Protein AF-A0A9X2M3Z5-F1 (afdb_monomer_lite)

Sequence (1109 aa):
MAGETKRRQTGNIPDEWTTFIGRRRESAEVLQLLSCSRLVTLTGPPGVGKTRLALHVAERLSSAYADGAWLVELAELTDPDLLVLTIIHAAGLHNPAVGTMEELTDYLRDRQMLLVLDNCEHLISPCATLVNKLLREARRLRVLATSREALGIAGEYTFEVPPLSTPAARNPSRIGSPSQYEAVMLFADRASAIAPGFSVTEQNQQTVIELCRRLDGLPLAVELAAGLMRALTTEQILRRLDDQHLLMTEDHRGSKLRHQTLRAAMDWSYQLCSKPEQILWARLAIFAGSFDLSAAEKICGDDKLPRDALLKALIGLVGKSILTRENDNSGGRYRILEAVRQYGHEKLLERRDDQMQNRRHRDYYLNLAERFDAQFFGPDEAAWLRRMETEHANQRKAMEFCFHEPGEARSGLKIAGTLWYYWLTRGALQEGWHWLNQGLAMDSHPSRERARALWVAGSLVMHQGEISRALTLLEESRSIAREIGDQSAAAHATYLSGAAEAYRDHSPRALVLLEEGVALEQDLNEPNACHALAAQHTLAWACLVSGDVERADALQNDCAKRCEALGDRALWSSALIFLGLVEWLRGHTRLAETQVRDVVRAKQDVHDFLGFRYAFEVLAWIAVTDGDGQRAARLFGASEQLWRPMGKFLGAFGAYERWHVQAKEQARRMLGDEAFHAALQQGARLSLGEAARYACGEQSRPNAWRDATAEAQVLTGREVAAARQRASLPSVLPALPAIAAAARFRYRSEHVGGDWYDAIRLSAGRVALVIGHVQSRGLDRAVVTGRLRTAVTTLSRLEPPPDEMLVHLADVVSHILTDIDGIDGCELRVTCLYAVYDPTTGTLLLASAGHPPPAILHPAASDVHFAEVPTGPPLGGGQPVPYKNVEFRLPDGSLLLLYTGGLIGPEPDLPRLADALARATATTSPPVRDPDSSPADHAQEEATWLGGVCEGLFEYLAFSGEPEQDEKDNAAVLAIRNRRLSEQAVAAWHLPFAPESAGQGRDHIRAQLASWGHDEMISTTELVVSELIGNCIRHARSIGANGQLNLRLVLSDVLTCEVSDGSEAVPHIRHPALLDESGRGLQLVAAMTERWGARYTADGKTIWTEQAL

pLDDT: mean 79.27, std 15.09, range [18.67, 97.25]

Secondary structure (DSSP, 8-state):
---------SB-PPP--S---S-HHHHHHHHHHHHH-SEEEEE--TTS-HHHHHHHHHHHHGGGSTT-EEEEE-TT---GGGHHHHHHHHTT---TT--SHHHHHHHHTT---EEEEE-GGGSHHHHHHHHHHHHHH-TT-EEEEE-SS----TTEEEEE-PPPP---TT-GGG---GGG-HHHHHHHHHHHHHSTT----TTTHHHHHHHHHHTTT-HHHHHHHHHGGGTS-HHHHHHHHHHHHTTS-SS--TTHHHHHHHHHHHHHHHHTS-HHHHHHHHHHTT-SS-B-HHHHHHHH-BTTB-HHHHHHHHHHHHHTTSEEEE--TTS-EEEE-HHHHHHHHHHHHHHT-HHHHHHHHHHHHHHHHHHHHHHSSSTTHHHHHHHHHHTHHHHHHHHHHHHHSTT-HHHHHHHHHHTHHHHHHTT-HHHHHHHHHHHHHH--S--HHHHHHHHHHHHHHHTTT-HHHHHHHHHHHHHHHHHHT-HHHHHHHHHHHHHHHHHTT--HHHHHHHHHHHHHHHT-SS--HHHHHHHHHHHHHHHHHTT-HHHHHHHHHHHHHHHHHHT-HHHHHHHHHHHHHHHHHTT-HHHHHHHHHHHHHHTTTS--HHHHHHHHHHHHHHHHHTT-HHHHHHHHHHHHHHHTTT-S----SHHHHHHHHHHHHHHHHHH-HHHHHHHHHHHTTS-HHHHHHHHTT------HHHHHHHGGGS--HHHHHHHHHHHHS-SSPPPBTTEEEEEEEE--SSSPP-EEEEEEE-GGG-EEEEEEEEEEESS-HHHHHHHHHHHHHHHGGG---HHHHHHHHHHHHHHHHHTTTT-TT-EEEEEEEEEEEETTTTEEEEEEESPPPPEEE-TT-SSEEEP---EEPPBT-SS------EEEEPPTT-EEEEE-GGGTTTTT-HHHHHHHHHHHHHHSPPPPPPTTS-HHHHHHHHHHHHHHHHHHHHHHTT-SS----S----EEEEEEEE-PPPGGGEEEEEEESSTTHHHHHHHHHHHHHHHHT-GGGHHHHHHHHHHHHHHHHHH-GGG-TT-EEEEEEEESSEEEEEEE-S--PPPP-----TT--S--THHHHHHH-SEEEEEEETTEEEEEEEEE-

Structure (mmCIF, N/CA/C/O backbone):
data_AF-A0A9X2M3Z5-F1
#
_entry.id   AF-A0A9X2M3Z5-F1
#
loop_
_atom_site.group_PDB
_atom_site.id
_atom_site.type_symbol
_atom_site.label_atom_id
_atom_site.label_alt_id
_atom_site.label_comp_id
_atom_site.label_asym_id
_atom_site.label_entity_id
_atom_site.label_seq_id
_atom_site.pdbx_PDB_ins_code
_atom_site.Cartn_x
_atom_site.Cartn_y
_atom_site.Cartn_z
_atom_site.occupancy
_atom_site.B_iso_or_equiv
_atom_site.auth_seq_id
_atom_site.auth_comp_id
_atom_site.auth_asym_id
_atom_site.auth_atom_id
_atom_site.pdbx_PDB_model_num
ATOM 1 N N . MET A 1 1 ? -7.668 -17.559 -7.524 1.00 27.91 1 MET A N 1
ATOM 2 C CA . MET A 1 1 ? -8.403 -16.742 -8.507 1.00 27.91 1 MET A CA 1
ATOM 3 C C . MET A 1 1 ? -9.485 -15.965 -7.775 1.00 27.91 1 MET A C 1
ATOM 5 O O . MET A 1 1 ? -10.536 -16.508 -7.495 1.00 27.91 1 MET A O 1
ATOM 9 N N . ALA A 1 2 ? -9.194 -14.722 -7.410 1.00 18.67 2 ALA A N 1
ATOM 10 C CA . ALA A 1 2 ? -10.167 -13.720 -6.996 1.00 18.67 2 ALA A CA 1
ATOM 11 C C . ALA A 1 2 ? -9.548 -12.395 -7.438 1.00 18.67 2 ALA A C 1
ATOM 13 O O . ALA A 1 2 ? -8.534 -11.968 -6.892 1.00 18.67 2 ALA A O 1
ATOM 14 N N . GLY A 1 3 ? -10.066 -11.831 -8.527 1.00 22.70 3 GLY A N 1
ATOM 15 C CA . GLY A 1 3 ? -9.594 -10.560 -9.053 1.00 22.70 3 GLY A CA 1
ATOM 16 C C . GLY A 1 3 ? -9.962 -9.453 -8.077 1.00 22.70 3 GLY A C 1
ATOM 17 O O . GLY A 1 3 ? -11.096 -8.972 -8.088 1.00 22.70 3 GLY A O 1
ATOM 18 N N . GLU A 1 4 ? -9.009 -9.046 -7.238 1.00 22.94 4 GLU A N 1
ATOM 19 C CA . GLU A 1 4 ? -9.083 -7.786 -6.509 1.00 22.94 4 GLU A CA 1
ATOM 20 C C . GLU A 1 4 ? -9.247 -6.663 -7.532 1.00 22.94 4 GLU A C 1
ATOM 22 O O . GLU A 1 4 ? -8.301 -6.193 -8.165 1.00 22.94 4 GLU A O 1
ATOM 27 N N . THR A 1 5 ? -10.488 -6.219 -7.712 1.00 23.83 5 THR A N 1
ATOM 28 C CA . THR A 1 5 ? -10.784 -5.013 -8.472 1.00 23.83 5 THR A CA 1
ATOM 29 C C . THR A 1 5 ? -10.387 -3.841 -7.577 1.00 23.83 5 THR A C 1
ATOM 31 O O . THR A 1 5 ? -11.233 -3.240 -6.915 1.00 23.83 5 THR A O 1
ATOM 34 N N . LYS A 1 6 ? -9.081 -3.552 -7.474 1.00 30.05 6 LYS A N 1
ATOM 35 C CA . LYS A 1 6 ? -8.587 -2.364 -6.769 1.00 30.05 6 LYS A CA 1
ATOM 36 C C . LYS A 1 6 ? -9.229 -1.142 -7.426 1.00 30.05 6 LYS A C 1
ATOM 38 O O . LYS A 1 6 ? -8.879 -0.757 -8.543 1.00 30.05 6 LYS A O 1
ATOM 43 N N . ARG A 1 7 ? -10.201 -0.537 -6.729 1.00 29.38 7 ARG A N 1
ATOM 44 C CA . ARG A 1 7 ? -10.631 0.848 -6.966 1.00 29.38 7 ARG A CA 1
ATOM 45 C C . ARG A 1 7 ? -9.361 1.686 -7.128 1.00 29.38 7 ARG A C 1
ATOM 47 O O . ARG A 1 7 ? -8.417 1.491 -6.367 1.00 29.38 7 ARG A O 1
ATOM 54 N N . ARG A 1 8 ? -9.328 2.598 -8.110 1.00 39.03 8 ARG A N 1
ATOM 55 C CA . ARG A 1 8 ? -8.286 3.637 -8.198 1.00 39.03 8 ARG A CA 1
ATOM 56 C C . ARG A 1 8 ? -8.041 4.173 -6.784 1.00 39.03 8 ARG A C 1
ATOM 58 O O . ARG A 1 8 ? -8.971 4.727 -6.206 1.00 39.03 8 ARG A O 1
ATOM 65 N N . GLN A 1 9 ? -6.843 3.976 -6.236 1.00 45.09 9 GLN A N 1
ATOM 66 C CA . GLN A 1 9 ? -6.449 4.611 -4.983 1.00 45.09 9 GLN A CA 1
ATOM 67 C C . GLN A 1 9 ? -6.447 6.122 -5.236 1.00 45.09 9 GLN A C 1
ATOM 69 O O . GLN A 1 9 ? -5.539 6.664 -5.859 1.00 45.09 9 GLN A O 1
ATOM 74 N N . THR A 1 10 ? -7.518 6.805 -4.837 1.00 57.56 10 THR A N 1
ATOM 75 C CA . THR A 1 10 ? -7.602 8.270 -4.802 1.00 57.56 10 THR A CA 1
ATOM 76 C C . THR A 1 10 ? -6.915 8.769 -3.529 1.00 57.56 10 THR A C 1
ATOM 78 O O . THR A 1 10 ? -7.536 9.442 -2.706 1.00 57.56 10 THR A O 1
ATOM 81 N N . GLY A 1 11 ? -5.651 8.373 -3.344 1.00 69.38 11 GLY A N 1
ATOM 82 C CA . GLY A 1 11 ? -4.861 8.619 -2.139 1.00 69.38 11 GLY A CA 1
ATOM 83 C C . GLY A 1 11 ? -4.213 7.372 -1.531 1.00 69.38 11 GLY A C 1
ATOM 84 O O . GLY A 1 11 ? -4.547 6.245 -1.896 1.00 69.38 11 GLY A O 1
ATOM 85 N N . ASN A 1 12 ? -3.302 7.592 -0.581 1.00 79.31 12 ASN A N 1
ATOM 86 C CA . ASN A 1 12 ? -2.584 6.570 0.199 1.00 79.31 12 ASN A CA 1
ATOM 87 C C . ASN A 1 12 ? -2.840 6.700 1.719 1.00 79.31 12 ASN A C 1
ATOM 89 O O . ASN A 1 12 ? -2.028 6.245 2.520 1.00 79.31 12 ASN A O 1
ATOM 93 N N . ILE A 1 13 ? -3.943 7.344 2.123 1.00 82.19 13 ILE A N 1
ATOM 94 C CA . ILE A 1 13 ? -4.319 7.455 3.540 1.00 82.19 13 ILE A CA 1
ATOM 95 C C . ILE A 1 13 ? -4.660 6.050 4.080 1.00 82.19 13 ILE A C 1
ATOM 97 O O . ILE A 1 13 ? -5.497 5.379 3.474 1.00 82.19 13 ILE A O 1
ATOM 101 N N . PRO A 1 14 ? -4.023 5.586 5.172 1.00 73.56 14 PRO A N 1
ATOM 102 C CA . PRO A 1 14 ? -4.295 4.275 5.756 1.00 73.56 14 PRO A CA 1
ATOM 103 C C . PRO A 1 14 ? -5.648 4.242 6.480 1.00 73.56 14 PRO A C 1
ATOM 105 O O . PRO A 1 14 ? -6.048 5.234 7.087 1.00 73.56 14 PRO A O 1
ATOM 108 N N . ASP A 1 15 ? -6.308 3.080 6.474 1.00 55.81 15 ASP A N 1
ATOM 109 C CA . ASP A 1 15 ? -7.522 2.845 7.268 1.00 55.81 15 ASP A CA 1
ATOM 110 C C . ASP A 1 15 ? -7.212 2.944 8.781 1.00 55.81 15 ASP A C 1
ATOM 112 O O . ASP A 1 15 ? -6.114 2.593 9.226 1.00 55.81 15 ASP A O 1
ATOM 116 N N . GLU A 1 16 ? -8.169 3.382 9.607 1.00 56.56 16 GLU A N 1
ATOM 117 C CA . GLU A 1 16 ? -8.011 3.445 11.071 1.00 56.56 16 GLU A CA 1
ATOM 118 C C . GLU A 1 16 ? -8.389 2.108 11.749 1.00 56.56 16 GLU A C 1
ATOM 120 O O . GLU A 1 16 ? -9.543 1.692 11.740 1.00 56.56 16 GLU A O 1
ATOM 125 N N . TRP A 1 17 ? -7.425 1.423 12.385 1.00 48.53 17 TRP A N 1
ATOM 126 C CA . TRP A 1 17 ? -7.627 0.055 12.922 1.00 48.53 17 TRP A CA 1
ATOM 127 C C . TRP A 1 17 ? -7.995 0.011 14.410 1.00 48.53 17 TRP A C 1
ATOM 129 O O . TRP A 1 17 ? -8.398 -1.027 14.930 1.00 48.53 17 TRP A O 1
ATOM 139 N N . THR A 1 18 ? -7.841 1.126 15.121 1.00 56.22 18 THR A N 1
ATOM 140 C CA . THR A 1 18 ? -8.292 1.254 16.513 1.00 56.22 18 THR A CA 1
ATOM 141 C C . THR A 1 18 ? -9.274 2.402 16.598 1.00 56.22 18 THR A C 1
ATOM 143 O O . THR A 1 18 ? -9.019 3.439 15.987 1.00 56.22 18 THR A O 1
ATOM 146 N N . THR A 1 19 ? -10.301 2.267 17.433 1.00 65.06 19 THR A N 1
ATOM 147 C CA . THR A 1 19 ? -11.325 3.289 17.679 1.00 65.06 19 THR A CA 1
ATOM 148 C C . THR A 1 19 ? -10.697 4.671 17.879 1.00 65.06 19 THR A C 1
ATOM 150 O O . THR A 1 19 ? -9.888 4.859 18.796 1.00 65.06 19 THR A O 1
ATOM 153 N N . PHE A 1 20 ? -11.054 5.621 17.009 1.00 78.00 20 PHE A N 1
ATOM 154 C CA . PHE A 1 20 ? -10.740 7.039 17.165 1.00 78.00 20 PHE A CA 1
ATOM 155 C C . PHE A 1 20 ? -11.729 7.641 18.170 1.00 78.00 20 PHE A C 1
ATOM 157 O O . PHE A 1 20 ? -12.927 7.739 17.906 1.00 78.00 20 PHE A O 1
ATOM 164 N N . ILE A 1 21 ? -11.242 7.967 19.370 1.00 79.19 21 ILE A N 1
ATOM 165 C CA . ILE A 1 21 ? -12.081 8.403 20.493 1.00 79.19 21 ILE A CA 1
ATOM 166 C C . ILE A 1 21 ? -12.036 9.923 20.631 1.00 79.19 21 ILE A C 1
ATOM 168 O O . ILE A 1 21 ? -10.973 10.508 20.845 1.00 79.19 21 ILE A O 1
ATOM 172 N N . GLY A 1 22 ? -13.217 10.542 20.592 1.00 75.06 22 GLY A N 1
ATOM 173 C CA . GLY A 1 22 ? -13.386 11.976 20.820 1.00 75.06 22 GLY A CA 1
ATOM 174 C C . GLY A 1 22 ? -13.016 12.840 19.614 1.00 75.06 22 GLY A C 1
ATOM 175 O O . GLY A 1 22 ? -13.084 12.405 18.468 1.00 75.06 22 GLY A O 1
ATOM 176 N N . ARG A 1 23 ? -12.663 14.099 19.880 1.00 82.19 23 ARG A N 1
ATOM 177 C CA . ARG A 1 23 ? -12.156 15.092 18.921 1.00 82.19 23 ARG A CA 1
ATOM 178 C C . ARG A 1 23 ? -13.104 15.491 17.784 1.00 82.19 23 ARG A C 1
ATOM 180 O O . ARG A 1 23 ? -12.665 15.907 16.707 1.00 82.19 23 ARG A O 1
ATOM 187 N N . ARG A 1 24 ? -14.422 15.383 18.000 1.00 81.38 24 ARG A N 1
ATOM 188 C CA . ARG A 1 24 ? -15.442 15.768 16.999 1.00 81.38 24 ARG A CA 1
ATOM 189 C C . ARG A 1 24 ? -15.390 17.258 16.665 1.00 81.38 24 ARG A C 1
ATOM 191 O O . ARG A 1 24 ? -15.491 17.622 15.495 1.00 81.38 24 ARG A O 1
ATOM 198 N N . ARG A 1 25 ? -15.202 18.103 17.683 1.00 84.06 25 ARG A N 1
ATOM 199 C CA . ARG A 1 25 ? -15.112 19.558 17.524 1.00 84.06 25 ARG A CA 1
ATOM 200 C C . ARG A 1 25 ? -13.849 19.948 16.762 1.00 84.06 25 ARG A C 1
ATOM 202 O O . ARG A 1 25 ? -13.935 20.686 15.792 1.00 84.06 25 ARG A O 1
ATOM 209 N N . GLU A 1 26 ? -12.707 19.413 17.173 1.00 88.94 26 GLU A N 1
ATOM 210 C CA . GLU A 1 26 ? -11.397 19.654 16.569 1.00 88.94 26 GLU A CA 1
ATOM 211 C C . GLU A 1 26 ? -11.396 19.207 15.104 1.00 88.94 26 GLU A C 1
ATOM 213 O O . GLU A 1 26 ? -10.934 19.939 14.237 1.00 88.94 26 GLU A O 1
ATOM 218 N N . SER A 1 27 ? -11.982 18.044 14.803 1.00 89.50 27 SER A N 1
ATOM 219 C CA . SER A 1 27 ? -12.123 17.563 13.424 1.00 89.50 27 SER A CA 1
ATOM 220 C C . SER A 1 27 ? -12.971 18.515 12.576 1.00 89.50 27 SER A C 1
ATOM 222 O O . SER A 1 27 ? -12.581 18.855 11.463 1.00 89.50 27 SER A O 1
ATOM 224 N N . ALA A 1 28 ? -14.114 18.977 13.097 1.00 87.12 28 ALA A N 1
ATOM 225 C CA . ALA A 1 28 ? -14.973 19.938 12.403 1.00 87.12 28 ALA A CA 1
ATOM 226 C C . ALA A 1 28 ? -14.271 21.288 12.172 1.00 87.12 28 ALA A C 1
ATOM 228 O O . ALA A 1 28 ? -14.374 21.863 11.090 1.00 87.12 28 ALA A O 1
ATOM 229 N N . GLU A 1 29 ? -13.509 21.764 13.156 1.00 89.19 29 GLU A N 1
ATOM 230 C CA . GLU A 1 29 ? -12.763 23.018 13.069 1.00 89.19 29 GLU A CA 1
ATOM 231 C C . GLU A 1 29 ? -11.618 22.929 12.051 1.00 89.19 29 GLU A C 1
ATOM 233 O O . GLU A 1 29 ? -11.481 23.814 11.211 1.00 89.19 29 GLU A O 1
ATOM 238 N N . VAL A 1 30 ? -10.855 21.830 12.028 1.00 91.94 30 VAL A N 1
ATOM 239 C CA . VAL A 1 30 ? -9.811 21.608 11.011 1.00 91.94 30 VAL A CA 1
ATOM 240 C C . VAL A 1 30 ? -10.420 21.492 9.608 1.00 91.94 30 VAL A C 1
ATOM 242 O O . VAL A 1 30 ? -9.879 22.072 8.665 1.00 91.94 30 VAL A O 1
ATOM 245 N N . LEU A 1 31 ? -11.564 20.813 9.450 1.00 90.62 31 LEU A N 1
ATOM 246 C CA . LEU A 1 31 ? -12.300 20.758 8.177 1.00 90.62 31 LEU A CA 1
ATOM 247 C C . LEU A 1 31 ? -12.716 22.162 7.707 1.00 90.62 31 LEU A C 1
ATOM 249 O O . LEU A 1 31 ? -12.535 22.507 6.535 1.00 90.62 31 LEU A O 1
ATOM 253 N N . GLN A 1 32 ? -13.221 22.996 8.619 1.00 89.88 32 GLN A N 1
ATOM 254 C CA . GLN A 1 32 ? -13.583 24.381 8.328 1.00 89.88 32 GLN A CA 1
ATOM 255 C C . GLN A 1 32 ? -12.351 25.226 7.971 1.00 89.88 32 GLN A C 1
ATOM 257 O O . GLN A 1 32 ? -12.379 25.960 6.981 1.00 89.88 32 GLN A O 1
ATOM 262 N N . LEU A 1 33 ? -11.250 25.100 8.713 1.00 91.56 33 LEU A N 1
ATOM 263 C CA . LEU A 1 33 ? -9.997 25.803 8.429 1.00 91.56 33 LEU A CA 1
ATOM 264 C C . LEU A 1 33 ? -9.439 25.417 7.061 1.00 91.56 33 LEU A C 1
ATOM 266 O O . LEU A 1 33 ? -9.066 26.300 6.293 1.00 91.56 33 LEU A O 1
ATOM 270 N N . LEU A 1 34 ? -9.458 24.130 6.707 1.00 90.62 34 LEU A N 1
ATOM 271 C CA . LEU A 1 34 ? -9.067 23.672 5.376 1.00 90.62 34 LEU A CA 1
ATOM 272 C C . LEU A 1 34 ? -10.006 24.208 4.294 1.00 90.62 34 LEU A C 1
ATOM 274 O O . LEU A 1 34 ? -9.562 24.395 3.171 1.00 90.62 34 LEU A O 1
ATOM 278 N N . SER A 1 35 ? -11.281 24.492 4.578 1.00 86.75 35 SER A N 1
ATOM 279 C CA . SER A 1 35 ? -12.191 25.113 3.602 1.00 86.75 35 SER A CA 1
ATOM 280 C C . SER A 1 35 ? -11.803 26.562 3.261 1.00 86.75 35 SER A C 1
ATOM 282 O O . SER A 1 35 ? -11.900 26.948 2.093 1.00 86.75 35 SER A O 1
ATOM 284 N N . CYS A 1 36 ? -11.281 27.312 4.239 1.00 87.56 36 CYS A N 1
ATOM 285 C CA . CYS A 1 36 ? -10.951 28.739 4.129 1.00 87.56 36 CYS A CA 1
ATOM 286 C C . CYS A 1 36 ? -9.457 29.029 3.892 1.00 87.56 36 CYS A C 1
ATOM 288 O O . CYS A 1 36 ? -9.116 30.102 3.399 1.00 87.56 36 CYS A O 1
ATOM 290 N N . SER A 1 37 ? -8.568 28.092 4.226 1.00 90.12 37 SER A N 1
ATOM 291 C CA . SER A 1 37 ? -7.115 28.198 4.073 1.00 90.12 37 SER A CA 1
ATOM 292 C C . SER A 1 37 ? -6.569 27.120 3.139 1.00 90.12 37 SER A C 1
ATOM 294 O O . SER A 1 37 ? -7.133 26.039 2.997 1.00 90.12 37 SER A O 1
ATOM 296 N N . ARG A 1 38 ? -5.431 27.404 2.501 1.00 93.12 38 ARG A N 1
ATOM 297 C CA . ARG A 1 38 ? -4.694 26.424 1.687 1.00 93.12 38 ARG A CA 1
ATOM 298 C C . ARG A 1 38 ? -3.586 25.711 2.456 1.00 93.12 38 ARG A C 1
ATOM 300 O O . ARG A 1 38 ? -3.084 24.707 1.961 1.00 93.12 38 ARG A O 1
ATOM 307 N N . LEU A 1 39 ? -3.230 26.214 3.635 1.00 95.81 39 LEU A N 1
ATOM 308 C CA . LEU A 1 39 ? -2.267 25.603 4.540 1.00 95.81 39 LEU A CA 1
ATOM 309 C C . LEU A 1 39 ? -2.824 25.616 5.958 1.00 95.81 39 LEU A C 1
ATOM 311 O O . LEU A 1 39 ? -3.099 26.685 6.511 1.00 95.81 39 LEU A O 1
ATOM 315 N N . VAL A 1 40 ? -2.967 24.427 6.530 1.00 97.25 40 VAL A N 1
ATOM 316 C CA . VAL A 1 40 ? -3.289 24.244 7.943 1.00 97.25 40 VAL A CA 1
ATOM 317 C C . VAL A 1 40 ? -2.194 23.401 8.577 1.00 97.25 40 VAL A C 1
ATOM 319 O O . VAL A 1 40 ? -1.896 22.315 8.087 1.00 97.25 40 VAL A O 1
ATOM 322 N N . THR A 1 41 ? -1.611 23.885 9.668 1.00 95.81 41 THR A N 1
ATOM 323 C CA . THR A 1 41 ? -0.593 23.156 10.430 1.00 95.81 41 THR A CA 1
ATOM 324 C C . THR A 1 41 ? -1.155 22.803 11.797 1.00 95.81 41 THR A C 1
ATOM 326 O O . THR A 1 41 ? -1.476 23.683 12.597 1.00 95.81 41 THR A O 1
ATOM 329 N N . LEU A 1 42 ? -1.273 21.506 12.075 1.00 95.44 42 LEU A N 1
ATOM 330 C CA . LEU A 1 42 ? -1.619 20.985 13.390 1.00 95.44 42 LEU A CA 1
ATOM 331 C C . LEU A 1 42 ? -0.376 21.047 14.278 1.00 95.44 42 LEU A C 1
ATOM 333 O O . LEU A 1 42 ? 0.604 20.340 14.026 1.00 95.44 42 LEU A O 1
ATOM 337 N N . THR A 1 43 ? -0.419 21.873 15.320 1.00 90.19 43 THR A N 1
ATOM 338 C CA . THR A 1 43 ? 0.663 22.014 16.301 1.00 90.19 43 THR A CA 1
ATOM 339 C C . THR A 1 43 ? 0.274 21.428 17.645 1.00 90.19 43 THR A C 1
ATOM 341 O O . THR A 1 43 ? -0.898 21.201 17.937 1.00 90.19 43 THR A O 1
ATOM 344 N N . GLY A 1 44 ? 1.266 21.115 18.472 1.00 82.44 44 GLY A N 1
ATOM 345 C CA . GLY A 1 44 ? 1.027 20.585 19.809 1.00 82.44 44 GLY A CA 1
ATOM 346 C C . GLY A 1 44 ? 2.112 19.617 20.274 1.00 82.44 44 GLY A C 1
ATOM 347 O O . GLY A 1 44 ? 2.969 19.199 19.485 1.00 82.44 44 GLY A O 1
ATOM 348 N N . PRO A 1 45 ? 2.081 19.225 21.556 1.00 73.00 45 PRO A N 1
ATOM 349 C CA . PRO A 1 45 ? 3.123 18.395 22.146 1.00 73.00 45 PRO A CA 1
ATOM 350 C C . PRO A 1 45 ? 3.185 16.981 21.526 1.00 73.00 45 PRO A C 1
ATOM 352 O O . PRO A 1 45 ? 2.234 16.525 20.876 1.00 73.00 45 PRO A O 1
ATOM 355 N N . PRO A 1 46 ? 4.306 16.255 21.695 1.00 73.31 46 PRO A N 1
ATOM 356 C CA . PRO A 1 46 ? 4.410 14.849 21.310 1.00 73.31 46 PRO A CA 1
ATOM 357 C C . PRO A 1 46 ? 3.315 14.007 21.975 1.00 73.31 46 PRO A C 1
ATOM 359 O O . PRO A 1 46 ? 2.948 14.246 23.123 1.00 73.31 46 PRO A O 1
ATOM 362 N N . GLY A 1 47 ? 2.767 13.031 21.249 1.00 75.12 47 GLY A N 1
ATOM 363 C CA . GLY A 1 47 ? 1.747 12.126 21.791 1.00 75.12 47 GLY A CA 1
ATOM 364 C C . GLY A 1 47 ? 0.343 12.723 21.971 1.00 75.12 47 GLY A C 1
ATOM 365 O O . GLY A 1 47 ? -0.548 12.007 22.421 1.00 75.12 47 GLY A O 1
ATOM 366 N N . VAL A 1 48 ? 0.109 13.989 21.588 1.00 83.56 48 VAL A N 1
ATOM 367 C CA . VAL A 1 48 ? -1.226 14.623 21.657 1.00 83.56 48 VAL A CA 1
ATOM 368 C C . VAL A 1 48 ? -2.215 14.084 20.608 1.00 83.56 48 VAL A C 1
ATOM 370 O O . VAL A 1 48 ? -3.418 14.268 20.747 1.00 83.56 48 VAL A O 1
ATOM 373 N N . GLY A 1 49 ? -1.731 13.391 19.571 1.00 85.00 49 GLY A N 1
ATOM 374 C CA . GLY A 1 49 ? -2.569 12.792 18.522 1.00 85.00 49 GLY A CA 1
ATOM 375 C C . GLY A 1 49 ? -2.700 13.609 17.230 1.00 85.00 49 GLY A C 1
ATOM 376 O O . GLY A 1 49 ? -3.672 13.416 16.508 1.00 85.00 49 GLY A O 1
ATOM 377 N N . LYS A 1 50 ? -1.737 14.492 16.916 1.00 90.31 50 LYS A N 1
ATOM 378 C CA . LYS A 1 50 ? -1.729 15.304 15.677 1.00 90.31 50 LYS A CA 1
ATOM 379 C C . LYS A 1 50 ? -1.842 14.446 14.415 1.00 90.31 50 LYS A C 1
ATOM 381 O O . LYS A 1 50 ? -2.729 14.687 13.609 1.00 90.31 50 LYS A O 1
ATOM 386 N N . THR A 1 51 ? -0.996 13.420 14.298 1.00 87.69 51 THR A N 1
ATOM 387 C CA . THR A 1 51 ? -0.997 12.476 13.172 1.00 87.69 51 THR A CA 1
ATOM 388 C C . THR A 1 51 ? -2.353 11.795 13.026 1.00 87.69 51 THR A C 1
ATOM 390 O O . THR A 1 51 ? -2.944 11.847 11.957 1.00 87.69 51 THR A O 1
ATOM 393 N N . ARG A 1 52 ? -2.919 11.247 14.114 1.00 87.38 52 ARG A N 1
ATOM 394 C CA . ARG A 1 52 ? -4.244 10.603 14.058 1.00 87.38 52 ARG A CA 1
ATOM 395 C C . ARG A 1 52 ? -5.338 11.577 13.619 1.00 87.38 52 ARG A C 1
ATOM 397 O O . ARG A 1 52 ? -6.136 11.232 12.764 1.00 87.38 52 ARG A O 1
ATOM 404 N N . LEU A 1 53 ? -5.347 12.803 14.149 1.00 89.75 53 LEU A N 1
ATOM 405 C CA . LEU A 1 53 ? -6.316 13.824 13.739 1.00 89.75 53 LEU A CA 1
ATOM 406 C C . LEU A 1 53 ? -6.154 14.209 12.258 1.00 89.75 53 LEU A C 1
ATOM 408 O O . LEU A 1 53 ? -7.154 14.364 11.563 1.00 89.75 53 LEU A O 1
ATOM 412 N N . ALA A 1 54 ? -4.919 14.344 11.764 1.00 91.75 54 ALA A N 1
ATOM 413 C CA . ALA A 1 54 ? -4.660 14.656 10.361 1.00 91.75 54 ALA A CA 1
ATOM 414 C C . ALA A 1 54 ? -5.144 13.546 9.423 1.00 91.75 54 ALA A C 1
ATOM 416 O O . ALA A 1 54 ? -5.805 13.846 8.431 1.00 91.75 54 ALA A O 1
ATOM 417 N N . LEU A 1 55 ? -4.858 12.283 9.755 1.00 89.94 55 LEU A N 1
ATOM 418 C CA . LEU A 1 55 ? -5.297 11.124 8.976 1.00 89.94 55 LEU A CA 1
ATOM 419 C C . LEU A 1 55 ? -6.822 10.997 8.973 1.00 89.94 55 LEU A C 1
ATOM 421 O O . LEU A 1 55 ? -7.409 10.909 7.899 1.00 89.94 55 LEU A O 1
ATOM 425 N N . HIS A 1 56 ? -7.462 11.121 10.139 1.00 88.88 56 HIS A N 1
ATOM 426 C CA . HIS A 1 56 ? -8.921 11.102 10.266 1.00 88.88 56 HIS A CA 1
ATOM 427 C C . HIS A 1 56 ? -9.597 12.205 9.425 1.00 88.88 56 HIS A C 1
ATOM 429 O O . HIS A 1 56 ? -10.601 11.983 8.746 1.00 88.88 56 HIS A O 1
ATOM 435 N N . VAL A 1 57 ? -9.038 13.422 9.423 1.00 90.62 57 VAL A N 1
ATOM 436 C CA . VAL A 1 57 ? -9.536 14.528 8.587 1.00 90.62 57 VAL A CA 1
ATOM 437 C C . VAL A 1 57 ? -9.285 14.265 7.097 1.00 90.62 57 VAL A C 1
ATOM 439 O O . VAL A 1 57 ? -10.168 14.522 6.275 1.00 90.62 57 VAL A O 1
ATOM 442 N N . ALA A 1 58 ? -8.107 13.756 6.734 1.00 89.25 58 ALA A N 1
ATOM 443 C CA . ALA A 1 58 ? -7.740 13.468 5.350 1.00 89.25 58 ALA A CA 1
ATOM 444 C C . ALA A 1 58 ? -8.597 12.351 4.740 1.00 89.25 58 ALA A C 1
ATOM 446 O O . ALA A 1 58 ? -9.027 12.477 3.594 1.00 89.25 58 ALA A O 1
ATOM 447 N N . GLU A 1 59 ? -8.914 11.309 5.511 1.00 86.94 59 GLU A N 1
ATOM 448 C CA . GLU A 1 59 ? -9.810 10.223 5.110 1.00 86.94 59 GLU A CA 1
ATOM 449 C C . GLU A 1 59 ? -11.202 10.766 4.757 1.00 86.94 59 GLU A C 1
ATOM 451 O O . GLU A 1 59 ? -11.705 10.536 3.653 1.00 86.94 59 GLU A O 1
ATOM 456 N N . ARG A 1 60 ? -11.789 11.589 5.638 1.00 84.44 60 ARG A N 1
ATOM 457 C CA . ARG A 1 60 ? -13.102 12.223 5.414 1.00 84.44 60 ARG A CA 1
ATOM 458 C C . ARG A 1 60 ? -13.120 13.148 4.199 1.00 84.44 60 ARG A C 1
ATOM 460 O O . ARG A 1 60 ? -14.160 13.304 3.560 1.00 84.44 60 ARG A O 1
ATOM 467 N N . LEU A 1 61 ? -11.985 13.769 3.887 1.00 84.69 61 LEU A N 1
ATOM 468 C CA . LEU A 1 61 ? -11.832 14.683 2.760 1.00 84.69 61 LEU A CA 1
ATOM 469 C C . LEU A 1 61 ? -11.411 14.006 1.454 1.00 84.69 61 LEU A C 1
ATOM 471 O O . LEU A 1 61 ? -11.499 14.647 0.409 1.00 84.69 61 LEU A O 1
ATOM 475 N N . SER A 1 62 ? -10.981 12.745 1.479 1.00 78.50 62 SER A N 1
ATOM 476 C CA . SER A 1 62 ? -10.432 12.036 0.313 1.00 78.50 62 SER A CA 1
ATOM 477 C C . SER A 1 62 ? -11.332 12.124 -0.928 1.00 78.50 62 SER A C 1
ATOM 479 O O . SER A 1 62 ? -10.850 12.385 -2.027 1.00 78.50 62 SER A O 1
ATOM 481 N N . SER A 1 63 ? -12.651 12.009 -0.744 1.00 75.50 63 SER A N 1
ATOM 482 C CA . SER A 1 63 ? -13.656 12.097 -1.814 1.00 75.50 63 SER A CA 1
ATOM 483 C C . SER A 1 63 ? -13.940 13.520 -2.324 1.00 75.50 63 SER A C 1
ATOM 485 O O . SER A 1 63 ? -14.497 13.678 -3.410 1.00 75.50 63 SER A O 1
ATOM 487 N N . ALA A 1 64 ? -13.555 14.559 -1.575 1.00 80.38 64 ALA A N 1
ATOM 488 C CA . ALA A 1 64 ? -13.773 15.963 -1.935 1.00 80.38 64 ALA A CA 1
ATOM 489 C C . ALA A 1 64 ? -12.691 16.525 -2.881 1.00 80.38 64 ALA A C 1
ATOM 491 O O . ALA A 1 64 ? -12.886 17.583 -3.488 1.00 80.38 64 ALA A O 1
ATOM 492 N N . TYR A 1 65 ? -11.555 15.834 -3.017 1.00 81.44 65 TYR A N 1
ATOM 493 C CA . TYR A 1 65 ? -10.449 16.210 -3.898 1.00 81.44 65 TYR A CA 1
ATOM 494 C C . TYR A 1 65 ? -10.410 15.283 -5.116 1.00 81.44 65 TYR A C 1
ATOM 496 O O . TYR A 1 65 ? -10.241 14.075 -4.976 1.00 81.44 65 TYR A O 1
ATOM 504 N N . ALA A 1 66 ? -10.542 15.842 -6.325 1.00 77.69 66 ALA A N 1
ATOM 505 C CA . ALA A 1 66 ? -10.584 15.060 -7.566 1.00 77.69 66 ALA A CA 1
ATOM 506 C C . ALA A 1 66 ? -9.308 14.226 -7.803 1.00 77.69 66 ALA A C 1
ATOM 508 O O . ALA A 1 66 ? -9.378 13.156 -8.407 1.00 77.69 66 ALA A O 1
ATOM 509 N N . ASP A 1 67 ? -8.162 14.703 -7.304 1.00 77.19 67 ASP A N 1
ATOM 510 C CA . ASP A 1 67 ? -6.865 14.024 -7.371 1.00 77.19 67 ASP A CA 1
ATOM 511 C C . ASP A 1 67 ? -6.477 13.317 -6.050 1.00 77.19 67 ASP A C 1
ATOM 513 O O . ASP A 1 67 ? -5.345 12.849 -5.914 1.00 77.19 67 ASP A O 1
ATOM 517 N N . GLY A 1 68 ? -7.405 13.207 -5.090 1.00 84.12 68 GLY A N 1
ATOM 518 C CA . GLY A 1 68 ? -7.236 12.455 -3.842 1.00 84.12 68 GLY A CA 1
ATOM 519 C C . GLY A 1 68 ? -6.455 13.163 -2.726 1.00 84.12 68 GLY A C 1
ATOM 520 O O . GLY A 1 68 ? -6.083 14.338 -2.835 1.00 84.12 68 GLY A O 1
ATOM 521 N N . ALA A 1 69 ? -6.224 12.422 -1.636 1.00 88.38 69 ALA A N 1
ATOM 522 C CA . ALA A 1 69 ? -5.464 12.855 -0.460 1.00 88.38 69 ALA A CA 1
ATOM 523 C C . ALA A 1 69 ? -4.214 11.988 -0.251 1.00 88.38 69 ALA A C 1
ATOM 525 O O . ALA A 1 69 ? -4.311 10.762 -0.240 1.00 88.38 69 ALA A O 1
ATOM 526 N N . TRP A 1 70 ? -3.053 12.617 -0.067 1.00 89.25 70 TRP A N 1
ATOM 527 C CA . TRP A 1 70 ? -1.762 11.929 -0.056 1.00 89.25 70 TRP A CA 1
ATOM 528 C C . TRP A 1 70 ? -0.986 12.202 1.230 1.00 89.25 70 TRP A C 1
ATOM 530 O O . TRP A 1 70 ? -0.649 13.348 1.509 1.00 89.25 70 TRP A O 1
ATOM 540 N N . LEU A 1 71 ? -0.705 11.155 1.999 1.00 90.12 71 LEU A N 1
ATOM 541 C CA . LEU A 1 71 ? 0.146 11.152 3.180 1.00 90.12 71 LEU A CA 1
ATOM 542 C C . LEU A 1 71 ? 1.616 11.045 2.783 1.00 90.12 71 LEU A C 1
ATOM 544 O O . LEU A 1 71 ? 2.010 10.106 2.096 1.00 90.12 71 LEU A O 1
ATOM 548 N N . VAL A 1 72 ? 2.417 11.981 3.283 1.00 90.06 72 VAL A N 1
ATOM 549 C CA . VAL A 1 72 ? 3.877 11.972 3.236 1.00 90.06 72 VAL A CA 1
ATOM 550 C C . VAL A 1 72 ? 4.387 11.900 4.670 1.00 90.06 72 VAL A C 1
ATOM 552 O O . VAL A 1 72 ? 4.330 12.885 5.410 1.00 90.06 72 VAL A O 1
ATOM 555 N N . GLU A 1 73 ? 4.865 10.727 5.069 1.00 87.81 73 GLU A N 1
ATOM 556 C CA . GLU A 1 73 ? 5.472 10.524 6.383 1.00 87.81 73 GLU A CA 1
ATOM 557 C C . GLU A 1 73 ? 6.922 11.011 6.349 1.00 87.81 73 GLU A C 1
ATOM 559 O O . GLU A 1 73 ? 7.767 10.446 5.658 1.00 87.81 73 GLU A O 1
ATOM 564 N N . LEU A 1 74 ? 7.219 12.084 7.085 1.00 88.56 74 LEU A N 1
ATOM 565 C CA . LEU A 1 74 ? 8.571 12.644 7.151 1.00 88.56 74 LEU A CA 1
ATOM 566 C C . LEU A 1 74 ? 9.349 12.144 8.367 1.00 88.56 74 LEU A C 1
ATOM 568 O O . LEU A 1 74 ? 10.527 12.434 8.479 1.00 88.56 74 LEU A O 1
ATOM 572 N N . ALA A 1 75 ? 8.732 11.374 9.270 1.00 79.81 75 ALA A N 1
ATOM 573 C CA . ALA A 1 75 ? 9.373 10.921 10.508 1.00 79.81 75 ALA A CA 1
ATOM 574 C C . ALA A 1 75 ? 10.689 10.153 10.293 1.00 79.81 75 ALA A C 1
ATOM 576 O O . ALA A 1 75 ? 11.582 10.200 11.138 1.00 79.81 75 ALA A O 1
ATOM 577 N N . GLU A 1 76 ? 10.800 9.462 9.161 1.00 78.44 76 GLU A N 1
ATOM 578 C CA . GLU A 1 76 ? 11.944 8.624 8.805 1.00 78.44 76 GLU A CA 1
ATOM 579 C C . GLU A 1 76 ? 12.978 9.366 7.938 1.00 78.44 76 GLU A C 1
ATOM 581 O O . GLU A 1 76 ? 14.025 8.807 7.616 1.00 78.44 76 GLU A O 1
ATOM 586 N N . LEU A 1 77 ? 12.701 10.617 7.549 1.00 82.81 77 LEU A N 1
ATOM 587 C CA . LEU A 1 77 ? 13.524 11.402 6.635 1.00 82.81 77 LEU A CA 1
ATOM 588 C C . LEU A 1 77 ? 14.424 12.370 7.407 1.00 82.81 77 LEU A C 1
ATOM 590 O O . LEU A 1 77 ? 13.939 13.352 7.948 1.00 82.81 77 LEU A O 1
ATOM 594 N N . THR A 1 78 ? 15.741 12.164 7.412 1.00 75.81 78 THR A N 1
ATOM 595 C CA . THR A 1 78 ? 16.645 13.120 8.082 1.00 75.81 78 THR A CA 1
ATOM 596 C C . THR A 1 78 ? 17.373 14.059 7.126 1.00 75.81 78 THR A C 1
ATOM 598 O O . THR A 1 78 ? 17.660 15.192 7.511 1.00 75.81 78 THR A O 1
ATOM 601 N N . ASP A 1 79 ? 17.615 13.628 5.885 1.00 82.25 79 ASP A N 1
ATOM 602 C CA . ASP A 1 79 ? 18.255 14.434 4.844 1.00 82.25 79 ASP A CA 1
ATOM 603 C C . ASP A 1 79 ? 17.239 15.372 4.148 1.00 82.25 79 ASP A C 1
ATOM 605 O O . ASP A 1 79 ? 16.330 14.893 3.456 1.00 82.25 79 ASP A O 1
ATOM 609 N N . PRO A 1 80 ? 17.369 16.707 4.297 1.00 85.44 80 PRO A N 1
ATOM 610 C CA . PRO A 1 80 ? 16.475 17.672 3.662 1.00 85.44 80 PRO A CA 1
ATOM 611 C C . PRO A 1 80 ? 16.448 17.609 2.133 1.00 85.44 80 PRO A C 1
ATOM 613 O O . PRO A 1 80 ? 15.415 17.932 1.540 1.00 85.44 80 PRO A O 1
ATOM 616 N N . ASP A 1 81 ? 17.548 17.203 1.493 1.00 84.50 81 ASP A N 1
ATOM 617 C CA . ASP A 1 81 ? 17.670 17.206 0.030 1.00 84.50 81 ASP A CA 1
ATOM 618 C C . ASP A 1 81 ? 16.764 16.140 -0.613 1.00 84.50 81 ASP A C 1
ATOM 620 O O . ASP A 1 81 ? 16.320 16.275 -1.755 1.00 84.50 81 ASP A O 1
ATOM 624 N N . LEU A 1 82 ? 16.379 15.121 0.160 1.00 84.75 82 LEU A N 1
ATOM 625 C CA . LEU A 1 82 ? 15.473 14.049 -0.252 1.00 84.75 82 LEU A CA 1
ATOM 626 C C . LEU A 1 82 ? 13.984 14.371 -0.010 1.00 84.75 82 LEU A C 1
ATOM 628 O O . LEU A 1 82 ? 13.120 13.537 -0.306 1.00 84.75 82 LEU A O 1
ATOM 632 N N . LEU A 1 83 ? 13.639 15.561 0.501 1.00 88.06 83 LEU A N 1
ATOM 633 C CA . LEU A 1 83 ? 12.250 15.942 0.803 1.00 88.06 83 LEU A CA 1
ATOM 634 C C . LEU A 1 83 ? 11.359 15.952 -0.445 1.00 88.06 83 LEU A C 1
ATOM 636 O O . LEU A 1 83 ? 10.263 15.391 -0.428 1.00 88.06 83 LEU A O 1
ATOM 640 N N . VAL A 1 84 ? 11.838 16.557 -1.535 1.00 85.75 84 VAL A N 1
ATOM 641 C CA . VAL A 1 84 ? 11.112 16.612 -2.815 1.00 85.75 84 VAL A CA 1
ATOM 642 C C . VAL A 1 84 ? 10.830 15.194 -3.313 1.00 85.75 84 VAL A C 1
ATOM 644 O O . VAL A 1 84 ? 9.680 14.860 -3.597 1.00 85.75 84 VAL A O 1
ATOM 647 N N . LEU A 1 85 ? 11.856 14.339 -3.325 1.00 78.81 85 LEU A N 1
ATOM 648 C CA . LEU A 1 85 ? 11.758 12.942 -3.758 1.00 78.81 85 LEU A CA 1
ATOM 649 C C . LEU A 1 85 ? 10.815 12.123 -2.872 1.00 78.81 85 LEU A C 1
ATOM 651 O O . LEU A 1 85 ? 10.039 11.315 -3.372 1.00 78.81 85 LEU A O 1
ATOM 655 N N . THR A 1 86 ? 10.817 12.371 -1.563 1.00 82.00 86 THR A N 1
ATOM 656 C CA . THR A 1 86 ? 9.917 11.691 -0.622 1.00 82.00 86 THR A CA 1
ATOM 657 C C . THR A 1 86 ? 8.454 12.058 -0.878 1.00 82.00 86 THR A C 1
ATOM 659 O O . THR A 1 86 ? 7.601 11.174 -0.873 1.00 82.00 86 THR A O 1
ATOM 662 N N . ILE A 1 87 ? 8.152 13.324 -1.193 1.00 84.25 87 ILE A N 1
ATOM 663 C CA . ILE A 1 87 ? 6.799 13.748 -1.595 1.00 84.25 87 ILE A CA 1
ATOM 664 C C . ILE A 1 87 ? 6.390 13.088 -2.914 1.00 84.25 87 ILE A C 1
ATOM 666 O O . ILE A 1 87 ? 5.260 12.623 -3.042 1.00 84.25 87 ILE A O 1
ATOM 670 N N . ILE A 1 88 ? 7.304 13.029 -3.882 1.00 75.25 88 ILE A N 1
ATOM 671 C CA . ILE A 1 88 ? 7.081 12.406 -5.192 1.00 75.25 88 ILE A CA 1
ATOM 672 C C . ILE A 1 88 ? 6.740 10.921 -5.026 1.00 75.25 88 ILE A C 1
ATOM 674 O O . ILE A 1 88 ? 5.693 10.476 -5.499 1.00 75.25 88 ILE A O 1
ATOM 678 N N . HIS A 1 89 ? 7.553 10.175 -4.275 1.00 71.12 89 HIS A N 1
ATOM 679 C CA . HIS A 1 89 ? 7.301 8.763 -3.988 1.00 71.12 89 HIS A CA 1
ATOM 680 C C . HIS A 1 89 ? 5.973 8.555 -3.241 1.00 71.12 89 HIS A C 1
ATOM 682 O O . HIS A 1 89 ? 5.155 7.734 -3.656 1.00 71.12 89 HIS A O 1
ATOM 688 N N . ALA A 1 90 ? 5.721 9.329 -2.182 1.00 73.50 90 ALA A N 1
ATOM 689 C CA . ALA A 1 90 ? 4.522 9.200 -1.357 1.00 73.50 90 ALA A CA 1
ATOM 690 C C . ALA A 1 90 ? 3.228 9.543 -2.115 1.00 73.50 90 ALA A C 1
ATOM 692 O O . ALA A 1 90 ? 2.221 8.855 -1.970 1.00 73.50 90 ALA A O 1
ATOM 693 N N . ALA A 1 91 ? 3.260 10.551 -2.991 1.00 65.50 91 ALA A N 1
ATOM 694 C CA . ALA A 1 91 ? 2.130 10.914 -3.842 1.00 65.50 91 ALA A CA 1
ATOM 695 C C . ALA A 1 91 ? 1.923 9.946 -5.034 1.00 65.50 91 ALA A C 1
ATOM 697 O O . ALA A 1 91 ? 1.167 10.246 -5.962 1.00 65.50 91 ALA A O 1
ATOM 698 N N . GLY A 1 92 ? 2.612 8.795 -5.041 1.00 57.44 92 GLY A N 1
ATOM 699 C CA . GLY A 1 92 ? 2.544 7.798 -6.108 1.00 57.44 92 GLY A CA 1
ATOM 700 C C . GLY A 1 92 ? 3.037 8.329 -7.454 1.00 57.44 92 GLY A C 1
ATOM 701 O O . GLY A 1 92 ? 2.726 7.750 -8.501 1.00 57.44 92 GLY A O 1
ATOM 702 N N . LEU A 1 93 ? 3.793 9.431 -7.439 1.00 57.53 93 LEU A N 1
ATOM 703 C CA . LEU A 1 93 ? 4.359 10.086 -8.610 1.00 57.53 93 LEU A CA 1
ATOM 704 C C . LEU A 1 93 ? 5.601 9.304 -8.992 1.00 57.53 93 LEU A C 1
ATOM 706 O O . LEU A 1 93 ? 6.716 9.747 -8.779 1.00 57.53 93 LEU A O 1
ATOM 710 N N . HIS A 1 94 ? 5.422 8.112 -9.546 1.00 47.47 94 HIS A N 1
ATOM 711 C CA . HIS A 1 94 ? 6.544 7.230 -9.852 1.00 47.47 94 HIS A CA 1
ATOM 712 C C . HIS A 1 94 ? 7.494 7.776 -10.934 1.00 47.47 94 HIS A C 1
ATOM 714 O O . HIS A 1 94 ? 8.357 7.025 -11.349 1.00 47.47 94 HIS A O 1
ATOM 720 N N . ASN A 1 95 ? 7.365 9.047 -11.363 1.00 45.75 95 ASN A N 1
ATOM 721 C CA . ASN A 1 95 ? 8.096 9.712 -12.446 1.00 45.75 95 ASN A CA 1
ATOM 722 C C . ASN A 1 95 ? 9.598 9.909 -12.149 1.00 45.75 95 ASN A C 1
ATOM 724 O O . ASN A 1 95 ? 9.934 10.885 -11.493 1.00 45.75 95 ASN A O 1
ATOM 728 N N . PRO A 1 96 ? 10.522 9.100 -12.712 1.00 41.19 96 PRO A N 1
ATOM 729 C CA . PRO A 1 96 ? 11.964 9.337 -12.749 1.00 41.19 96 PRO A CA 1
ATOM 730 C C . PRO A 1 96 ? 12.398 10.656 -13.398 1.00 41.19 96 PRO A C 1
ATOM 732 O O . PRO A 1 96 ? 13.524 11.080 -13.155 1.00 41.19 96 PRO A O 1
ATOM 735 N N . ALA A 1 97 ? 11.551 11.316 -14.199 1.00 42.50 97 ALA A N 1
ATOM 736 C CA . ALA A 1 97 ? 11.770 12.694 -14.662 1.00 42.50 97 ALA A CA 1
ATOM 737 C C . ALA A 1 97 ? 10.937 13.721 -13.883 1.00 42.50 97 ALA A C 1
ATOM 739 O O . ALA A 1 97 ? 10.678 14.805 -14.385 1.00 42.50 97 ALA A O 1
ATOM 740 N N . VAL A 1 98 ? 10.432 13.372 -12.701 1.00 51.25 98 VAL A N 1
ATOM 741 C CA . VAL A 1 98 ? 10.092 14.340 -11.660 1.00 51.25 98 VAL A CA 1
ATOM 742 C C . VAL A 1 98 ? 11.094 14.059 -10.558 1.00 51.25 98 VAL A C 1
ATOM 744 O O . VAL A 1 98 ? 10.912 13.197 -9.712 1.00 51.25 98 VAL A O 1
ATOM 747 N N . GLY A 1 99 ? 12.227 14.726 -10.665 1.00 57.53 99 GLY A N 1
ATOM 748 C CA . GLY A 1 99 ? 13.331 14.677 -9.725 1.00 57.53 99 GLY A CA 1
ATOM 749 C C . GLY A 1 99 ? 13.561 15.994 -9.010 1.00 57.53 99 GLY A C 1
ATOM 750 O O . GLY A 1 99 ? 14.265 16.057 -8.005 1.00 57.53 99 GLY A O 1
ATOM 751 N N . THR A 1 100 ? 12.975 17.054 -9.556 1.00 71.25 100 THR A N 1
ATOM 752 C CA . THR A 1 100 ? 13.245 18.427 -9.169 1.00 71.25 100 THR A CA 1
ATOM 753 C C . THR A 1 100 ? 12.000 19.103 -8.624 1.00 71.25 100 THR A C 1
ATOM 755 O O . THR A 1 100 ? 10.854 18.686 -8.820 1.00 71.25 100 THR A O 1
ATOM 758 N N . MET A 1 101 ? 12.238 20.206 -7.928 1.00 77.69 101 MET A N 1
ATOM 759 C CA . MET A 1 101 ? 11.179 21.051 -7.406 1.00 77.69 101 MET A CA 1
ATOM 760 C C . MET A 1 101 ? 10.320 21.636 -8.540 1.00 77.69 101 MET A C 1
ATOM 762 O O . MET A 1 101 ? 9.112 21.788 -8.380 1.00 77.69 101 MET A O 1
ATOM 766 N N . GLU A 1 102 ? 10.916 21.966 -9.685 1.00 77.25 102 GLU A N 1
ATOM 767 C CA . GLU A 1 102 ? 10.230 22.492 -10.870 1.00 77.25 102 GLU A CA 1
ATOM 768 C C . GLU A 1 102 ? 9.210 21.485 -11.411 1.00 77.25 102 GLU A C 1
ATOM 770 O O . GLU A 1 102 ? 8.040 21.820 -11.587 1.00 77.25 102 GLU A O 1
ATOM 775 N N . GLU A 1 103 ? 9.622 20.232 -11.587 1.00 73.12 103 GLU A N 1
ATOM 776 C CA . GLU A 1 103 ? 8.770 19.176 -12.139 1.00 73.12 103 GLU A CA 1
ATOM 777 C C . GLU A 1 103 ? 7.625 18.801 -11.187 1.00 73.12 103 GLU A C 1
ATOM 779 O O . GLU A 1 103 ? 6.489 18.609 -11.629 1.00 73.12 103 GLU A O 1
ATOM 784 N N . LEU A 1 104 ? 7.885 18.759 -9.872 1.00 79.56 104 LEU A N 1
ATOM 785 C CA . LEU A 1 104 ? 6.835 18.549 -8.868 1.00 79.56 104 LEU A CA 1
ATOM 786 C C . LEU A 1 104 ? 5.801 19.682 -8.924 1.00 79.56 104 LEU A C 1
ATOM 788 O O . LEU A 1 104 ? 4.597 19.457 -8.791 1.00 79.56 104 LEU A O 1
ATOM 792 N N . THR A 1 105 ? 6.267 20.907 -9.151 1.00 81.88 105 THR A N 1
ATOM 793 C CA . THR A 1 105 ? 5.396 22.078 -9.210 1.00 81.88 105 THR A CA 1
ATOM 794 C C . THR A 1 105 ? 4.547 22.096 -10.481 1.00 81.88 105 THR A C 1
ATOM 796 O O . THR A 1 105 ? 3.339 22.330 -10.404 1.00 81.88 105 THR A O 1
ATOM 799 N N . ASP A 1 106 ? 5.141 21.780 -11.635 1.00 75.75 106 ASP A N 1
ATOM 800 C CA . ASP A 1 106 ? 4.420 21.602 -12.898 1.00 75.75 106 ASP A CA 1
ATOM 801 C C . ASP A 1 106 ? 3.356 20.502 -12.784 1.00 75.75 106 ASP A C 1
ATOM 803 O O . ASP A 1 106 ? 2.222 20.690 -13.229 1.00 75.75 106 ASP A O 1
ATOM 807 N N . TYR A 1 107 ? 3.680 19.385 -12.126 1.00 75.50 107 TYR A N 1
ATOM 808 C CA . TYR A 1 107 ? 2.740 18.284 -11.916 1.00 75.50 107 TYR A CA 1
ATOM 809 C C . TYR A 1 107 ? 1.521 18.688 -11.071 1.00 75.50 107 TYR A C 1
ATOM 811 O O . TYR A 1 107 ? 0.392 18.273 -11.356 1.00 75.50 107 TYR A O 1
ATOM 819 N N . LEU A 1 108 ? 1.739 19.484 -10.022 1.00 82.19 108 LEU A N 1
ATOM 820 C CA . LEU A 1 108 ? 0.690 19.900 -9.089 1.00 82.19 108 LEU A CA 1
ATOM 821 C C . LEU A 1 108 ? -0.126 21.101 -9.591 1.00 82.19 108 LEU A C 1
ATOM 823 O O . LEU A 1 108 ? -1.203 21.358 -9.052 1.00 82.19 108 LEU A O 1
ATOM 827 N N . ARG A 1 109 ? 0.341 21.818 -10.624 1.00 82.31 109 ARG A N 1
ATOM 828 C CA . ARG A 1 109 ? -0.233 23.094 -11.089 1.00 82.31 109 ARG A CA 1
ATOM 829 C C . ARG A 1 109 ? -1.749 23.050 -11.323 1.00 82.31 109 ARG A C 1
ATOM 831 O O . ARG A 1 109 ? -2.463 23.921 -10.822 1.00 82.31 109 ARG A O 1
ATOM 838 N N . ASP A 1 110 ? -2.230 22.026 -12.029 1.00 77.50 110 ASP A N 1
ATOM 839 C CA . ASP A 1 110 ? -3.632 21.911 -12.466 1.00 77.50 110 ASP A CA 1
ATOM 840 C C . ASP A 1 110 ? -4.484 20.949 -11.615 1.00 77.50 110 ASP A C 1
ATOM 842 O O . ASP A 1 110 ? -5.686 20.797 -11.860 1.00 77.50 110 ASP A O 1
ATOM 846 N N . ARG A 1 111 ? -3.890 20.317 -10.595 1.00 79.88 111 ARG A N 1
ATOM 847 C CA . ARG A 1 111 ? -4.526 19.257 -9.798 1.00 79.88 111 ARG A CA 1
ATOM 848 C C . ARG A 1 111 ? -5.213 19.780 -8.544 1.00 79.88 111 ARG A C 1
ATOM 850 O O . ARG A 1 111 ? -4.704 20.657 -7.849 1.00 79.88 111 ARG A O 1
ATOM 857 N N . GLN A 1 112 ? -6.368 19.202 -8.229 1.00 87.38 112 GLN A N 1
ATOM 858 C CA . GLN A 1 112 ? -7.105 19.445 -6.994 1.00 87.38 112 GLN A CA 1
ATOM 859 C C . GLN A 1 112 ? -6.801 18.323 -5.999 1.00 87.38 112 GLN A C 1
ATOM 861 O O . GLN A 1 112 ? -7.495 17.307 -5.961 1.00 87.38 112 GLN A O 1
ATOM 866 N N . MET A 1 113 ? -5.757 18.537 -5.198 1.00 88.50 113 MET A N 1
ATOM 867 C CA . MET A 1 113 ? -5.143 17.532 -4.330 1.00 88.50 113 MET A CA 1
ATOM 868 C C . MET A 1 113 ? -4.991 18.046 -2.892 1.00 88.50 113 MET A C 1
ATOM 870 O O . MET A 1 113 ? -4.709 19.232 -2.681 1.00 88.50 113 MET A O 1
ATOM 874 N N . LEU A 1 114 ? -5.137 17.142 -1.919 1.00 92.75 114 LEU A N 1
ATOM 875 C CA . LEU A 1 114 ? -4.744 17.362 -0.526 1.00 92.75 114 LEU A CA 1
ATOM 876 C C . LEU A 1 114 ? -3.415 16.652 -0.246 1.00 92.75 114 LEU A C 1
ATOM 878 O O . LEU A 1 114 ? -3.329 15.436 -0.392 1.00 92.75 114 LEU A O 1
ATOM 882 N N . LEU A 1 115 ? -2.402 17.401 0.184 1.00 93.06 115 LEU A N 1
ATOM 883 C CA . LEU A 1 115 ? -1.117 16.859 0.624 1.00 93.06 115 LEU A CA 1
ATOM 884 C C . LEU A 1 115 ? -1.027 16.918 2.151 1.00 93.06 115 LEU A C 1
ATOM 886 O O . LEU A 1 115 ? -1.121 17.997 2.735 1.00 93.06 115 LEU A O 1
ATOM 890 N N . VAL A 1 116 ? -0.845 15.771 2.796 1.00 95.06 116 VAL A N 1
ATOM 891 C CA . VAL A 1 116 ? -0.676 15.646 4.243 1.00 95.06 116 VAL A CA 1
ATOM 892 C C . VAL A 1 116 ? 0.806 15.435 4.542 1.00 95.06 116 VAL A C 1
ATOM 894 O O . VAL A 1 116 ? 1.352 14.393 4.198 1.00 95.06 116 VAL A O 1
ATOM 897 N N . LEU A 1 117 ? 1.461 16.417 5.161 1.00 94.75 117 LEU A N 1
ATOM 898 C CA . LEU A 1 117 ? 2.861 16.320 5.585 1.00 94.75 117 LEU A CA 1
ATOM 899 C C . LEU A 1 117 ? 2.907 15.971 7.073 1.00 94.75 117 LEU A C 1
ATOM 901 O O . LEU A 1 117 ? 2.613 16.820 7.915 1.00 94.75 117 LEU A O 1
ATOM 905 N N . ASP A 1 118 ? 3.246 14.731 7.408 1.00 92.00 118 ASP A N 1
ATOM 906 C CA . ASP A 1 118 ? 3.295 14.290 8.800 1.00 92.00 118 ASP A CA 1
ATOM 907 C C . ASP A 1 118 ? 4.712 14.401 9.378 1.00 92.00 118 ASP A C 1
ATOM 909 O O . ASP A 1 118 ? 5.691 14.004 8.749 1.00 92.00 118 ASP A O 1
ATOM 913 N N . ASN A 1 119 ? 4.804 14.911 10.606 1.00 86.94 119 ASN A N 1
ATOM 914 C CA . ASN A 1 119 ? 6.017 15.026 11.410 1.00 86.94 119 ASN A CA 1
ATOM 915 C C . ASN A 1 119 ? 7.088 16.006 10.876 1.00 86.94 119 ASN A C 1
ATOM 917 O O . ASN A 1 119 ? 8.279 15.713 10.908 1.00 86.94 119 ASN A O 1
ATOM 921 N N . CYS A 1 120 ? 6.699 17.213 10.454 1.00 89.38 120 CYS A N 1
ATOM 922 C CA . CYS A 1 120 ? 7.612 18.233 9.906 1.00 89.38 120 CYS A CA 1
ATOM 923 C C . CYS A 1 120 ? 8.625 18.832 10.909 1.00 89.38 120 CYS A C 1
ATOM 925 O O . CYS A 1 120 ? 9.428 19.678 10.527 1.00 89.38 120 CYS A O 1
ATOM 927 N N . GLU A 1 121 ? 8.598 18.444 12.186 1.00 83.69 121 GLU A N 1
ATOM 928 C CA . GLU A 1 121 ? 9.297 19.118 13.297 1.00 83.69 121 GLU A CA 1
ATOM 929 C C . GLU A 1 121 ? 10.829 19.186 13.176 1.00 83.69 121 GLU A C 1
ATOM 931 O O . GLU A 1 121 ? 11.447 20.100 13.714 1.00 83.69 121 GLU A O 1
ATOM 936 N N . HIS A 1 122 ? 11.444 18.250 12.456 1.00 82.12 122 HIS A N 1
ATOM 937 C CA . HIS A 1 122 ? 12.890 18.204 12.214 1.00 82.12 122 HIS A CA 1
ATOM 938 C C . HIS A 1 122 ? 13.280 18.797 10.844 1.00 82.12 122 HIS A C 1
ATOM 940 O O . HIS A 1 122 ? 14.458 19.033 10.591 1.00 82.12 122 HIS A O 1
ATOM 946 N N . LEU A 1 123 ? 12.296 19.105 9.987 1.00 87.94 123 LEU A N 1
ATOM 947 C CA . LEU A 1 123 ? 12.466 19.643 8.630 1.00 87.94 123 LEU A CA 1
ATOM 948 C C . LEU A 1 123 ? 11.652 20.924 8.409 1.00 87.94 123 LEU A C 1
ATOM 950 O O . LEU A 1 123 ? 11.222 21.201 7.292 1.00 87.94 123 LEU A O 1
ATOM 954 N N . ILE A 1 124 ? 11.447 21.733 9.451 1.00 88.94 124 ILE A N 1
ATOM 955 C CA . ILE A 1 124 ? 10.570 22.914 9.400 1.00 88.94 124 ILE A CA 1
ATOM 956 C C . ILE A 1 124 ? 10.986 23.877 8.287 1.00 88.94 124 ILE A C 1
ATOM 958 O O . ILE A 1 124 ? 10.174 24.208 7.430 1.00 88.94 124 ILE A O 1
ATOM 962 N N . SER A 1 125 ? 12.254 24.297 8.263 1.00 91.00 125 SER A N 1
ATOM 963 C CA . SER A 1 125 ? 12.763 25.246 7.260 1.00 91.00 125 SER A CA 1
ATOM 964 C C . SER A 1 125 ? 12.703 24.689 5.818 1.00 91.00 125 SER A C 1
ATOM 966 O O . SER A 1 125 ? 12.158 25.372 4.938 1.00 91.00 125 SER A O 1
ATOM 968 N N . PRO A 1 126 ? 13.154 23.443 5.552 1.00 91.31 126 PRO A N 1
ATOM 969 C CA . PRO A 1 126 ? 12.953 22.784 4.257 1.00 91.31 126 PRO A CA 1
ATOM 970 C C . PRO A 1 126 ? 11.479 22.680 3.833 1.00 91.31 126 PRO A C 1
ATOM 972 O O . PRO A 1 126 ? 11.125 23.084 2.722 1.00 91.31 126 PRO A O 1
ATOM 975 N N . CYS A 1 127 ? 10.598 22.219 4.729 1.00 92.88 127 CYS A N 1
ATOM 976 C CA . CYS A 1 127 ? 9.161 22.101 4.470 1.00 92.88 127 CYS A CA 1
ATOM 977 C C . CYS A 1 127 ? 8.533 23.465 4.182 1.00 92.88 127 CYS A C 1
ATOM 979 O O . CYS A 1 127 ? 7.760 23.597 3.236 1.00 92.88 127 CYS A O 1
ATOM 981 N N . ALA A 1 128 ? 8.893 24.494 4.949 1.00 92.44 128 ALA A N 1
ATOM 982 C CA . ALA A 1 128 ? 8.385 25.845 4.765 1.00 92.44 128 ALA A CA 1
ATOM 983 C C . ALA A 1 128 ? 8.753 26.409 3.388 1.00 92.44 128 ALA A C 1
ATOM 985 O O . ALA A 1 128 ? 7.905 26.964 2.685 1.00 92.44 128 ALA A O 1
ATOM 986 N N . THR A 1 129 ? 10.005 26.218 2.972 1.00 92.50 129 THR A N 1
ATOM 987 C CA . THR A 1 129 ? 10.497 26.656 1.660 1.00 92.50 129 THR A CA 1
ATOM 988 C C . THR A 1 129 ? 9.743 25.958 0.526 1.00 92.50 129 THR A C 1
ATOM 990 O O . THR A 1 129 ? 9.241 26.621 -0.388 1.00 92.50 129 THR A O 1
ATOM 993 N N . LEU A 1 130 ? 9.602 24.634 0.616 1.00 91.50 130 LEU A N 1
ATOM 994 C CA . LEU A 1 130 ? 8.929 23.813 -0.387 1.00 91.50 130 LEU A CA 1
ATOM 995 C C . LEU A 1 130 ? 7.430 24.124 -0.485 1.00 91.50 130 LEU A C 1
ATOM 997 O O . LEU A 1 130 ? 6.923 24.412 -1.570 1.00 91.50 130 LEU A O 1
ATOM 1001 N N . VAL A 1 131 ? 6.721 24.131 0.645 1.00 93.94 131 VAL A N 1
ATOM 1002 C CA . VAL A 1 131 ? 5.275 24.388 0.696 1.00 93.94 131 VAL A CA 1
ATOM 1003 C C . VAL A 1 131 ? 4.959 25.800 0.208 1.00 93.94 131 VAL A C 1
ATOM 1005 O O . VAL A 1 131 ? 4.007 25.985 -0.550 1.00 93.94 131 VAL A O 1
ATOM 1008 N N . ASN A 1 132 ? 5.774 26.799 0.557 1.00 93.06 132 ASN A N 1
ATOM 1009 C CA . ASN A 1 132 ? 5.594 28.165 0.065 1.00 93.06 132 ASN A CA 1
ATOM 1010 C C . ASN A 1 132 ? 5.721 28.245 -1.468 1.00 93.06 132 ASN A C 1
ATOM 1012 O O . ASN A 1 132 ? 4.923 28.932 -2.107 1.00 93.06 132 ASN A O 1
ATOM 1016 N N . LYS A 1 133 ? 6.673 27.524 -2.081 1.00 91.25 133 LYS A N 1
ATOM 1017 C CA . LYS A 1 133 ? 6.796 27.457 -3.549 1.00 91.25 133 LYS A CA 1
ATOM 1018 C C . LYS A 1 133 ? 5.590 26.751 -4.177 1.00 91.25 133 LYS A C 1
ATOM 1020 O O . LYS A 1 133 ? 4.933 27.328 -5.043 1.00 91.25 133 LYS A O 1
ATOM 1025 N N . LEU A 1 134 ? 5.227 25.569 -3.674 1.00 91.19 134 LEU A N 1
ATOM 1026 C CA . LEU A 1 134 ? 4.088 24.798 -4.182 1.00 91.19 134 LEU A CA 1
ATOM 1027 C C . LEU A 1 134 ? 2.770 25.569 -4.099 1.00 91.19 134 LEU A C 1
ATOM 1029 O O . LEU A 1 134 ? 2.011 25.614 -5.065 1.00 91.19 134 LEU A O 1
ATOM 1033 N N . LEU A 1 135 ? 2.493 26.231 -2.975 1.00 92.19 135 LEU A N 1
ATOM 1034 C CA . LEU A 1 135 ? 1.250 26.979 -2.808 1.00 92.19 135 LEU A CA 1
ATOM 1035 C C . LEU A 1 135 ? 1.173 28.209 -3.723 1.00 92.19 135 LEU A C 1
ATOM 1037 O O . LEU A 1 135 ? 0.070 28.589 -4.126 1.00 92.19 135 LEU A O 1
ATOM 1041 N N . ARG A 1 136 ? 2.298 28.823 -4.102 1.00 89.81 136 ARG A N 1
ATOM 1042 C CA . ARG A 1 136 ? 2.302 29.951 -5.051 1.00 89.81 136 ARG A CA 1
ATOM 1043 C C . ARG A 1 136 ? 1.932 29.525 -6.468 1.00 89.81 136 ARG A C 1
ATOM 1045 O O . ARG A 1 136 ? 1.214 30.256 -7.149 1.00 89.81 136 ARG A O 1
ATOM 1052 N N . GLU A 1 137 ? 2.388 28.355 -6.895 1.00 88.56 137 GLU A N 1
ATOM 1053 C CA . GLU A 1 137 ? 2.263 27.908 -8.285 1.00 88.56 137 GLU A CA 1
ATOM 1054 C C . GLU A 1 137 ? 1.070 26.964 -8.520 1.00 88.56 137 GLU A C 1
ATOM 1056 O O . GLU A 1 137 ? 0.385 27.080 -9.537 1.00 88.56 137 GLU A O 1
ATOM 1061 N N . ALA A 1 138 ? 0.745 26.089 -7.564 1.00 89.25 138 ALA A N 1
ATOM 1062 C CA . ALA A 1 138 ? -0.332 25.105 -7.669 1.00 89.25 138 ALA A CA 1
ATOM 1063 C C . ALA A 1 138 ? -1.624 25.589 -7.001 1.00 89.25 138 ALA A C 1
ATOM 1065 O O . ALA A 1 138 ? -1.939 25.215 -5.874 1.00 89.25 138 ALA A O 1
ATOM 1066 N N . ARG A 1 139 ? -2.405 26.434 -7.686 1.00 85.44 139 ARG A N 1
ATOM 1067 C CA . ARG A 1 139 ? -3.555 27.171 -7.104 1.00 85.44 139 ARG A CA 1
ATOM 1068 C C . ARG A 1 139 ? -4.641 26.301 -6.456 1.00 85.44 139 ARG A C 1
ATOM 1070 O O . ARG A 1 139 ? -5.365 26.798 -5.597 1.00 85.44 139 ARG A O 1
ATOM 1077 N N . ARG A 1 140 ? -4.767 25.036 -6.867 1.00 88.50 140 ARG A N 1
ATOM 1078 C CA . ARG A 1 140 ? -5.769 24.078 -6.366 1.00 88.50 140 ARG A CA 1
ATOM 1079 C C . ARG A 1 140 ? -5.218 23.089 -5.328 1.00 88.50 140 ARG A C 1
ATOM 1081 O O . ARG A 1 140 ? -5.991 22.297 -4.794 1.00 88.50 140 ARG A O 1
ATOM 1088 N N . LEU A 1 141 ? -3.927 23.176 -5.000 1.00 91.75 141 LEU A N 1
ATOM 1089 C CA . LEU A 1 141 ? -3.292 22.398 -3.939 1.00 91.75 141 LEU A CA 1
ATOM 1090 C C . LEU A 1 141 ? -3.656 22.951 -2.558 1.00 91.75 141 LEU A C 1
ATOM 1092 O O . LEU A 1 141 ? -3.629 24.174 -2.339 1.00 91.75 141 LEU A O 1
ATOM 1096 N N . ARG A 1 142 ? -3.933 22.033 -1.630 1.00 94.25 142 ARG A N 1
ATOM 1097 C CA . ARG A 1 142 ? -4.067 22.297 -0.194 1.00 94.25 142 ARG A CA 1
ATOM 1098 C C . ARG A 1 142 ? -3.133 21.391 0.597 1.00 94.25 142 ARG A C 1
ATOM 1100 O O . ARG A 1 142 ? -2.911 20.248 0.208 1.00 94.25 142 ARG A O 1
ATOM 1107 N N . VAL A 1 143 ? -2.596 21.915 1.694 1.00 95.44 143 VAL A N 1
ATOM 1108 C CA . VAL A 1 143 ? -1.610 21.234 2.536 1.00 95.44 143 VAL A CA 1
ATOM 1109 C C . VAL A 1 143 ? -2.107 21.178 3.979 1.00 95.44 143 VAL A C 1
ATOM 1111 O O . VAL A 1 143 ? -2.510 22.198 4.543 1.00 95.44 143 VAL A O 1
ATOM 1114 N N . LEU A 1 144 ? -2.060 19.985 4.569 1.00 96.31 144 LEU A N 1
ATOM 1115 C CA . LEU A 1 144 ? -2.278 19.734 5.990 1.00 96.31 144 LEU A CA 1
ATOM 1116 C C . LEU A 1 144 ? -0.967 19.222 6.592 1.00 96.31 144 LEU A C 1
ATOM 1118 O O . LEU A 1 144 ? -0.531 18.129 6.257 1.00 96.31 144 LEU A O 1
ATOM 1122 N N . ALA A 1 145 ? -0.323 19.998 7.455 1.00 96.31 145 ALA A N 1
ATOM 1123 C CA . ALA A 1 145 ? 0.945 19.613 8.071 1.00 96.31 145 ALA A CA 1
ATOM 1124 C C . ALA A 1 145 ? 0.762 19.241 9.548 1.00 96.31 145 ALA A C 1
ATOM 1126 O O . ALA A 1 145 ? -0.095 19.807 10.226 1.00 96.31 145 ALA A O 1
ATOM 1127 N N . THR A 1 146 ? 1.587 18.338 10.079 1.00 92.19 146 THR A N 1
ATOM 1128 C CA . THR A 1 146 ? 1.708 18.107 11.526 1.00 92.19 146 THR A CA 1
ATOM 1129 C C . THR A 1 146 ? 3.124 18.445 11.993 1.00 92.19 146 THR A C 1
ATOM 1131 O O . THR A 1 146 ? 4.116 18.068 11.372 1.00 92.19 146 THR A O 1
ATOM 1134 N N . SER A 1 147 ? 3.238 19.202 13.084 1.00 89.62 147 SER A N 1
ATOM 1135 C CA . SER A 1 147 ? 4.533 19.657 13.612 1.00 89.62 147 SER A CA 1
ATOM 1136 C C . SER A 1 147 ? 4.438 19.999 15.106 1.00 89.62 147 SER A C 1
ATOM 1138 O O . SER A 1 147 ? 3.344 20.083 15.668 1.00 89.62 147 SER A O 1
ATOM 1140 N N . ARG A 1 148 ? 5.571 20.182 15.794 1.00 82.81 148 ARG A N 1
ATOM 1141 C CA . ARG A 1 148 ? 5.604 20.756 17.158 1.00 82.81 148 ARG A CA 1
ATOM 1142 C C . ARG A 1 148 ? 5.306 22.251 17.155 1.00 82.81 148 ARG A C 1
ATOM 1144 O O . ARG A 1 148 ? 4.654 22.739 18.073 1.00 82.81 148 ARG A O 1
ATOM 1151 N N . GLU A 1 149 ? 5.749 22.948 16.119 1.00 84.94 149 GLU A N 1
ATOM 1152 C CA . GLU A 1 149 ? 5.600 24.391 15.941 1.00 84.94 149 GLU A CA 1
ATOM 1153 C C . GLU A 1 149 ? 5.201 24.729 14.497 1.00 84.94 149 GLU A C 1
ATOM 1155 O O . GLU A 1 149 ? 5.213 23.861 13.623 1.00 84.94 149 GLU A O 1
ATOM 1160 N N . ALA A 1 150 ? 4.781 25.972 14.260 1.00 89.50 150 ALA A N 1
ATOM 1161 C CA . ALA A 1 150 ? 4.336 26.422 12.941 1.00 89.50 150 ALA A CA 1
ATOM 1162 C C . ALA A 1 150 ? 5.482 26.401 11.912 1.00 89.50 150 ALA A C 1
ATOM 1164 O O . ALA A 1 150 ? 6.643 26.599 12.269 1.00 89.50 150 ALA A O 1
ATOM 1165 N N . LEU A 1 151 ? 5.152 26.217 10.630 1.00 90.44 151 LEU A N 1
ATOM 1166 C CA . LEU A 1 151 ? 6.121 26.276 9.531 1.00 90.44 151 LEU A CA 1
ATOM 1167 C C . LEU A 1 151 ? 6.620 27.707 9.270 1.00 90.44 151 LEU A C 1
ATOM 1169 O O . LEU A 1 151 ? 7.701 27.894 8.716 1.00 90.44 151 LEU A O 1
ATOM 1173 N N . GLY A 1 152 ? 5.852 28.723 9.670 1.00 88.31 152 GLY A N 1
ATOM 1174 C CA . GLY A 1 152 ? 6.202 30.135 9.530 1.00 88.31 152 GLY A CA 1
ATOM 1175 C C . GLY A 1 152 ? 5.913 30.702 8.138 1.00 88.31 152 GLY A C 1
ATOM 1176 O O . GLY A 1 152 ? 6.601 31.623 7.695 1.00 88.31 152 GLY A O 1
ATOM 1177 N N . ILE A 1 153 ? 4.916 30.163 7.427 1.00 90.75 153 ILE A N 1
ATOM 1178 C CA . ILE A 1 153 ? 4.577 30.583 6.057 1.00 90.75 153 ILE A CA 1
ATOM 1179 C C . ILE A 1 153 ? 3.452 31.626 6.080 1.00 90.75 153 ILE A C 1
ATOM 1181 O O . ILE A 1 153 ? 2.474 31.510 6.814 1.00 90.75 153 ILE A O 1
ATOM 1185 N N . ALA A 1 154 ? 3.538 32.653 5.231 1.00 81.25 154 ALA A N 1
ATOM 1186 C CA . ALA A 1 154 ? 2.450 33.618 5.081 1.00 81.25 154 ALA A CA 1
ATOM 1187 C C . ALA A 1 154 ? 1.166 32.935 4.562 1.00 81.25 154 ALA A C 1
ATOM 1189 O O . ALA A 1 154 ? 1.182 32.295 3.510 1.00 81.25 154 ALA A O 1
ATOM 1190 N N . GLY A 1 155 ? 0.050 33.101 5.280 1.00 82.94 155 GLY A N 1
ATOM 1191 C CA . GLY A 1 155 ? -1.220 32.425 4.980 1.00 82.94 155 GLY A CA 1
ATOM 1192 C C . GLY A 1 155 ? -1.369 31.041 5.623 1.00 82.94 155 GLY A C 1
ATOM 1193 O O . GLY A 1 155 ? -2.375 30.375 5.386 1.00 82.94 155 GLY A O 1
ATOM 1194 N N . GLU A 1 156 ? -0.400 30.615 6.437 1.00 93.00 156 GLU A N 1
ATOM 1195 C CA . GLU A 1 156 ? -0.525 29.452 7.314 1.00 93.00 156 GLU A CA 1
ATOM 1196 C C . GLU A 1 156 ? -1.572 29.698 8.402 1.00 93.00 156 GLU A C 1
ATOM 1198 O O . GLU A 1 156 ? -1.535 30.711 9.105 1.00 93.00 156 GLU A O 1
ATOM 1203 N N . TYR A 1 157 ? -2.480 28.738 8.568 1.00 94.31 157 TYR A N 1
ATOM 1204 C CA . TYR A 1 157 ? -3.341 28.662 9.739 1.00 94.31 157 TYR A CA 1
ATOM 1205 C C . TYR A 1 157 ? -2.829 27.587 10.689 1.00 94.31 157 TYR A C 1
ATOM 1207 O O . TYR A 1 157 ? -2.831 26.400 10.368 1.00 94.31 157 TYR A O 1
ATOM 1215 N N . THR A 1 158 ? -2.421 28.007 11.878 1.00 92.81 158 THR A N 1
ATOM 1216 C CA . THR A 1 158 ? -1.963 27.097 12.926 1.00 92.81 158 THR A CA 1
ATOM 1217 C C . THR A 1 158 ? -3.136 26.692 13.808 1.00 92.81 158 THR A C 1
ATOM 1219 O O . THR A 1 158 ? -3.793 27.551 14.394 1.00 92.81 158 THR A O 1
ATOM 1222 N N . PHE A 1 159 ? -3.376 25.388 13.929 1.00 93.31 159 PHE A N 1
ATOM 1223 C CA . PHE A 1 159 ? -4.356 24.825 14.851 1.00 93.31 159 PHE A CA 1
ATOM 1224 C C . PHE A 1 159 ? -3.629 24.086 15.977 1.00 93.31 159 PHE A C 1
ATOM 1226 O O . PHE A 1 159 ? -3.046 23.023 15.756 1.00 93.31 159 PHE A O 1
ATOM 1233 N N . GLU A 1 160 ? -3.647 24.655 17.184 1.00 91.38 160 GLU A N 1
ATOM 1234 C CA . GLU A 1 160 ? -3.093 23.994 18.367 1.00 91.38 160 GLU A CA 1
ATOM 1235 C C . GLU A 1 160 ? -4.033 22.864 18.796 1.00 91.38 160 GLU A C 1
ATOM 1237 O O . GLU A 1 160 ? -5.142 23.104 19.267 1.00 91.38 160 GLU A O 1
ATOM 1242 N N . VAL A 1 161 ? -3.586 21.621 18.634 1.00 89.81 161 VAL A N 1
ATOM 1243 C CA . VAL A 1 161 ? -4.356 20.433 18.995 1.00 89.81 161 VAL A CA 1
ATOM 1244 C C . VAL A 1 161 ? -4.415 20.324 20.523 1.00 89.81 161 VAL A C 1
ATOM 1246 O O . VAL A 1 161 ? -3.382 20.057 21.152 1.00 89.81 161 VAL A O 1
ATOM 1249 N N . PRO A 1 162 ? -5.599 20.479 21.150 1.00 86.94 162 PRO A N 1
ATOM 1250 C CA . PRO A 1 162 ? -5.712 20.378 22.598 1.00 86.94 162 PRO A CA 1
ATOM 1251 C C . PRO A 1 162 ? -5.524 18.920 23.053 1.00 86.94 162 PRO A C 1
ATOM 1253 O O . PRO A 1 162 ? -5.819 17.994 22.288 1.00 86.94 162 PRO A O 1
ATOM 1256 N N . PRO A 1 163 ? -5.057 18.667 24.288 1.00 85.25 163 PRO A N 1
ATOM 1257 C CA . PRO A 1 163 ? -5.175 17.353 24.920 1.00 85.25 163 PRO A CA 1
ATOM 1258 C C . PRO A 1 163 ? -6.640 16.905 25.030 1.00 85.25 163 PRO A C 1
ATOM 1260 O O . PRO A 1 163 ? -7.554 17.719 24.900 1.00 85.25 163 PRO A O 1
ATOM 1263 N N . LEU A 1 164 ? -6.865 15.615 25.285 1.00 86.44 164 LEU A N 1
ATOM 1264 C CA . LEU A 1 164 ? -8.212 15.091 25.503 1.00 86.44 164 LEU A CA 1
ATOM 1265 C C . LEU A 1 164 ? -8.829 15.689 26.765 1.00 86.44 164 LEU A C 1
ATOM 1267 O O . LEU A 1 164 ? -8.143 15.937 27.759 1.00 86.44 164 LEU A O 1
ATOM 1271 N N . SER A 1 165 ? -10.143 15.889 26.733 1.00 86.25 165 SER A N 1
ATOM 1272 C CA . SER A 1 165 ? -10.878 16.460 27.861 1.00 86.25 165 SER A CA 1
ATOM 1273 C C . SER A 1 165 ? -10.721 15.638 29.153 1.00 86.25 165 SER A C 1
ATOM 1275 O O . SER A 1 165 ? -10.905 14.417 29.178 1.00 86.25 165 SER A O 1
ATOM 1277 N N . THR A 1 166 ? -10.416 16.337 30.255 1.00 80.50 166 THR A N 1
ATOM 1278 C CA . THR A 1 166 ? -10.331 15.793 31.624 1.00 80.50 166 THR A CA 1
ATOM 1279 C C . THR A 1 166 ? -11.138 16.652 32.608 1.00 80.50 166 THR A C 1
ATOM 1281 O O . THR A 1 166 ? -11.205 17.871 32.420 1.00 80.50 166 THR A O 1
ATOM 1284 N N . PRO A 1 167 ? -11.693 16.087 33.696 1.00 70.25 167 PRO A N 1
ATOM 1285 C CA . PRO A 1 167 ? -12.427 16.858 34.706 1.00 70.25 167 PRO A CA 1
ATOM 1286 C C . PRO A 1 167 ? -11.544 17.892 35.426 1.00 70.25 167 PRO A C 1
ATOM 1288 O O . PRO A 1 167 ? -10.414 17.597 35.821 1.00 70.25 167 PRO A O 1
ATOM 1291 N N . ALA A 1 168 ? -12.061 19.106 35.650 1.00 61.00 168 ALA A N 1
ATOM 1292 C CA . ALA A 1 168 ? -11.328 20.169 36.344 1.00 61.00 168 ALA A CA 1
ATOM 1293 C C . ALA A 1 168 ? -11.311 19.971 37.875 1.00 61.00 168 ALA A C 1
ATOM 1295 O O . ALA A 1 168 ? -12.350 19.762 38.498 1.00 61.00 168 ALA A O 1
ATOM 1296 N N . ALA A 1 169 ? -10.144 20.156 38.507 1.00 53.12 169 ALA A N 1
ATOM 1297 C CA . ALA A 1 169 ? -9.921 19.910 39.941 1.00 53.12 169 ALA A CA 1
ATOM 1298 C C . ALA A 1 169 ? -10.758 20.779 40.912 1.00 53.12 169 ALA A C 1
ATOM 1300 O O . ALA A 1 169 ? -10.826 20.480 42.101 1.00 53.12 169 ALA A O 1
ATOM 1301 N N . ARG A 1 170 ? -11.379 21.873 40.444 1.00 45.91 170 ARG A N 1
ATOM 1302 C CA . ARG A 1 170 ? -12.020 22.883 41.311 1.00 45.91 170 ARG A CA 1
ATOM 1303 C C . ARG A 1 170 ? -13.507 22.656 41.614 1.00 45.91 170 ARG A C 1
ATOM 1305 O O . ARG A 1 170 ? -14.046 23.424 42.398 1.00 45.91 170 ARG A O 1
ATOM 1312 N N . ASN A 1 171 ? -14.161 21.631 41.056 1.00 48.47 171 ASN A N 1
ATOM 1313 C CA . ASN A 1 171 ? -15.569 21.319 41.364 1.00 48.47 171 ASN A CA 1
ATOM 1314 C C . ASN A 1 171 ? -15.829 19.801 41.506 1.00 48.47 171 ASN A C 1
ATOM 1316 O O . ASN A 1 171 ? -16.438 19.195 40.623 1.00 48.47 171 ASN A O 1
ATOM 1320 N N . PRO A 1 172 ? -15.431 19.177 42.633 1.00 49.25 172 PRO A N 1
ATOM 1321 C CA . PRO A 1 172 ? -15.688 17.755 42.906 1.00 49.25 172 PRO A CA 1
ATOM 1322 C C . PRO A 1 172 ? -17.183 17.397 42.987 1.00 49.25 172 PRO A C 1
ATOM 1324 O O . PRO A 1 172 ? -17.561 16.246 42.821 1.00 49.25 172 PRO A O 1
ATOM 1327 N N . SER A 1 173 ? -18.048 18.383 43.236 1.00 48.59 173 SER A N 1
ATOM 1328 C CA . SER A 1 173 ? -19.497 18.230 43.423 1.00 48.59 173 SER A CA 1
ATOM 1329 C C . SER A 1 173 ? -20.320 18.283 42.123 1.00 48.59 173 SER A C 1
ATOM 1331 O O . SER A 1 173 ? -21.546 18.218 42.176 1.00 48.59 173 SER A O 1
ATOM 1333 N N . ARG A 1 174 ? -19.672 18.385 40.951 1.00 48.50 174 ARG A N 1
ATOM 1334 C CA . ARG A 1 174 ? -20.294 18.307 39.610 1.00 48.50 174 ARG A CA 1
ATOM 1335 C C . ARG A 1 174 ? -19.498 17.394 38.665 1.00 48.50 174 ARG A C 1
ATOM 1337 O O . ARG A 1 174 ? -19.252 17.743 37.512 1.00 48.50 174 ARG A O 1
ATOM 1344 N N . ILE A 1 175 ? -19.057 16.233 39.144 1.00 53.34 175 ILE A N 1
ATOM 1345 C CA . ILE A 1 175 ? -18.501 15.208 38.254 1.00 53.34 175 ILE A CA 1
ATOM 1346 C C . ILE A 1 175 ? -19.674 14.664 37.422 1.00 53.34 175 ILE A C 1
ATOM 1348 O O . ILE A 1 175 ? -20.513 13.932 37.936 1.00 53.34 175 ILE A O 1
ATOM 1352 N N . GLY A 1 176 ? -19.785 15.099 36.161 1.00 56.94 176 GLY A N 1
ATOM 1353 C CA . GLY A 1 176 ? -20.699 14.501 35.182 1.00 56.94 176 GLY A CA 1
ATOM 1354 C C . GLY A 1 176 ? -20.355 13.031 34.908 1.00 56.94 176 GLY A C 1
ATOM 1355 O O . GLY A 1 176 ? -19.362 12.515 35.422 1.00 56.94 176 GLY A O 1
ATOM 1356 N N . SER A 1 177 ? -21.164 12.351 34.090 1.00 65.31 177 SER A N 1
ATOM 1357 C CA . SER A 1 177 ? -20.906 10.948 33.729 1.00 65.31 177 SER A CA 1
ATOM 1358 C C . SER A 1 177 ? -19.467 10.782 33.202 1.00 65.31 177 SER A C 1
ATOM 1360 O O . SER A 1 177 ? -19.051 11.577 32.357 1.00 65.31 177 SER A O 1
ATOM 1362 N N . PRO A 1 178 ? -18.695 9.771 33.649 1.00 64.00 178 PRO A N 1
ATOM 1363 C CA . PRO A 1 178 ? -17.302 9.583 33.227 1.00 64.00 178 PRO A CA 1
ATOM 1364 C C . PRO A 1 178 ? -17.157 9.371 31.712 1.00 64.00 178 PRO A C 1
ATOM 1366 O O . PRO A 1 178 ? -16.101 9.659 31.155 1.00 64.00 178 PRO A O 1
ATOM 1369 N N . SER A 1 179 ? -18.236 8.967 31.033 1.00 67.38 179 SER A N 1
ATOM 1370 C CA . SER A 1 179 ? -18.340 8.883 29.571 1.00 67.38 179 SER A CA 1
ATOM 1371 C C . SER A 1 179 ? -18.315 10.233 28.836 1.00 67.38 179 SER A C 1
ATOM 1373 O O . SER A 1 179 ? -18.288 10.248 27.612 1.00 67.38 179 SER A O 1
ATOM 1375 N N . GLN A 1 180 ? -18.333 11.368 29.542 1.00 74.62 180 GLN A N 1
ATOM 1376 C CA . GLN A 1 180 ? -18.250 12.707 28.941 1.00 74.62 180 GLN A CA 1
ATOM 1377 C C . GLN A 1 180 ? -16.807 13.184 28.714 1.00 74.62 180 GLN A C 1
ATOM 1379 O O . GLN A 1 180 ? -16.605 14.184 28.030 1.00 74.62 180 GLN A O 1
ATOM 1384 N N . TYR A 1 181 ? -15.814 12.499 29.292 1.00 83.25 181 TYR A N 1
ATOM 1385 C CA . TYR A 1 181 ? -14.407 12.892 29.231 1.00 83.25 181 TYR A CA 1
ATOM 1386 C C . TYR A 1 181 ? -13.626 11.949 28.321 1.00 83.25 181 TYR A C 1
ATOM 1388 O O . TYR A 1 181 ? -13.510 10.752 28.588 1.00 83.25 181 TYR A O 1
ATOM 1396 N N . GLU A 1 182 ? -13.046 12.496 27.259 1.00 87.31 182 GLU A N 1
ATOM 1397 C CA . GLU A 1 182 ? -12.422 11.702 26.198 1.00 87.31 182 GLU A CA 1
ATOM 1398 C C . GLU A 1 182 ? -11.198 10.926 26.693 1.00 87.31 182 GLU A C 1
ATOM 1400 O O . GLU A 1 182 ? -10.977 9.796 26.265 1.00 87.31 182 GLU A O 1
ATOM 1405 N N . ALA A 1 183 ? -10.424 11.485 27.633 1.00 86.38 183 ALA A N 1
ATOM 1406 C CA . ALA A 1 183 ? -9.272 10.792 28.211 1.00 86.38 183 ALA A CA 1
ATOM 1407 C C . ALA A 1 183 ? -9.692 9.543 29.008 1.00 86.38 183 ALA A C 1
ATOM 1409 O O . ALA A 1 183 ? -9.019 8.516 28.951 1.00 86.38 183 ALA A O 1
ATOM 1410 N N . VAL A 1 184 ? -10.832 9.614 29.708 1.00 87.56 184 VAL A N 1
ATOM 1411 C CA . VAL A 1 184 ? -11.393 8.492 30.478 1.00 87.56 184 VAL A CA 1
ATOM 1412 C C . VAL A 1 184 ? -11.957 7.429 29.541 1.00 87.56 184 VAL A C 1
ATOM 1414 O O . VAL A 1 184 ? -11.727 6.243 29.760 1.00 87.56 184 VAL A O 1
ATOM 1417 N N . MET A 1 185 ? -12.642 7.845 28.470 1.00 87.31 185 MET A N 1
ATOM 1418 C CA . MET A 1 185 ? -13.110 6.931 27.424 1.00 87.31 185 MET A CA 1
ATOM 1419 C C . MET A 1 185 ? -11.946 6.195 26.756 1.00 87.31 185 MET A C 1
ATOM 1421 O O . MET A 1 185 ? -12.006 4.977 26.608 1.00 87.31 185 MET A O 1
ATOM 1425 N N . LEU A 1 186 ? -10.877 6.917 26.399 1.00 86.88 186 LEU A N 1
ATOM 1426 C CA . LEU A 1 186 ? -9.681 6.320 25.814 1.00 86.88 186 LEU A CA 1
ATOM 1427 C C . LEU A 1 186 ? -9.024 5.340 26.788 1.00 86.88 186 LEU A C 1
ATOM 1429 O O . LEU A 1 186 ? -8.702 4.223 26.394 1.00 86.88 186 LEU A O 1
ATOM 1433 N N . PHE A 1 187 ? -8.867 5.713 28.062 1.00 87.81 187 PHE A N 1
ATOM 1434 C CA . PHE A 1 187 ? -8.319 4.803 29.066 1.00 87.81 187 PHE A CA 1
ATOM 1435 C C . PHE A 1 187 ? -9.164 3.532 29.195 1.00 87.81 187 PHE A C 1
ATOM 1437 O O . PHE A 1 187 ? -8.610 2.438 29.194 1.00 87.81 187 PHE A O 1
ATOM 1444 N N . ALA A 1 188 ? -10.491 3.662 29.277 1.00 87.62 188 ALA A N 1
ATOM 1445 C CA . ALA A 1 188 ? -11.403 2.532 29.419 1.00 87.62 188 ALA A CA 1
ATOM 1446 C C . ALA A 1 188 ? -11.341 1.578 28.217 1.00 87.62 188 ALA A C 1
ATOM 1448 O O . ALA A 1 188 ? -11.193 0.373 28.408 1.00 87.62 188 ALA A O 1
ATOM 1449 N N . ASP A 1 189 ? -11.391 2.116 26.996 1.00 85.62 189 ASP A N 1
ATOM 1450 C CA . ASP A 1 189 ? -11.291 1.344 25.755 1.00 85.62 189 ASP A CA 1
ATOM 1451 C C . ASP A 1 189 ? -9.966 0.564 25.704 1.00 85.62 189 ASP A C 1
ATOM 1453 O O . ASP A 1 189 ? -9.966 -0.666 25.603 1.00 85.62 189 ASP A O 1
ATOM 1457 N N . ARG A 1 190 ? -8.833 1.244 25.921 1.00 84.75 190 ARG A N 1
ATOM 1458 C CA . ARG A 1 190 ? -7.499 0.621 25.880 1.00 84.75 190 ARG A CA 1
ATOM 1459 C C . ARG A 1 190 ? -7.267 -0.362 27.027 1.00 84.75 190 ARG A C 1
ATOM 1461 O O . ARG A 1 190 ? -6.675 -1.418 26.816 1.00 84.75 190 ARG A O 1
ATOM 1468 N N . ALA A 1 191 ? -7.749 -0.053 28.230 1.00 83.88 191 ALA A N 1
ATOM 1469 C CA . ALA A 1 191 ? -7.639 -0.939 29.385 1.00 83.88 191 ALA A CA 1
ATOM 1470 C C . ALA A 1 191 ? -8.505 -2.195 29.221 1.00 83.88 191 ALA A C 1
ATOM 1472 O O . ALA A 1 191 ? -8.050 -3.278 29.578 1.00 83.88 191 ALA A O 1
ATOM 1473 N N . SER A 1 192 ? -9.699 -2.089 28.629 1.00 83.31 192 SER A N 1
ATOM 1474 C CA . SER A 1 192 ? -10.578 -3.241 28.372 1.00 83.31 192 SER A CA 1
ATOM 1475 C C . SER A 1 192 ? -9.981 -4.234 27.368 1.00 83.31 192 SER A C 1
ATOM 1477 O O . SER A 1 192 ? -10.111 -5.446 27.546 1.00 83.31 192 SER A O 1
ATOM 1479 N N . ALA A 1 193 ? -9.243 -3.734 26.369 1.00 76.38 193 ALA A N 1
ATOM 1480 C CA . ALA A 1 193 ? -8.520 -4.561 25.402 1.00 76.38 193 ALA A CA 1
ATOM 1481 C C . ALA A 1 193 ? -7.363 -5.356 26.039 1.00 76.38 193 ALA A C 1
ATOM 1483 O O . ALA A 1 193 ? -6.921 -6.369 25.500 1.00 76.38 193 ALA A O 1
ATOM 1484 N N . ILE A 1 194 ? -6.857 -4.893 27.184 1.00 73.81 194 ILE A N 1
ATOM 1485 C CA . ILE A 1 194 ? -5.688 -5.448 27.872 1.00 73.81 194 ILE A CA 1
ATOM 1486 C C . ILE A 1 194 ? -6.082 -6.320 29.069 1.00 73.81 194 ILE A C 1
ATOM 1488 O O . ILE A 1 194 ? -5.468 -7.361 29.305 1.00 73.81 194 ILE A O 1
ATOM 1492 N N . ALA A 1 195 ? -7.094 -5.894 29.819 1.00 74.38 195 ALA A N 1
ATOM 1493 C CA . ALA A 1 195 ? -7.666 -6.582 30.963 1.00 74.38 195 ALA A CA 1
ATOM 1494 C C . ALA A 1 195 ? -9.156 -6.847 30.672 1.00 74.38 195 ALA A C 1
ATOM 1496 O O . ALA A 1 195 ? -10.002 -6.007 31.000 1.00 74.38 195 ALA A O 1
ATOM 1497 N N . PRO A 1 196 ? -9.489 -7.996 30.047 1.00 70.88 196 PRO A 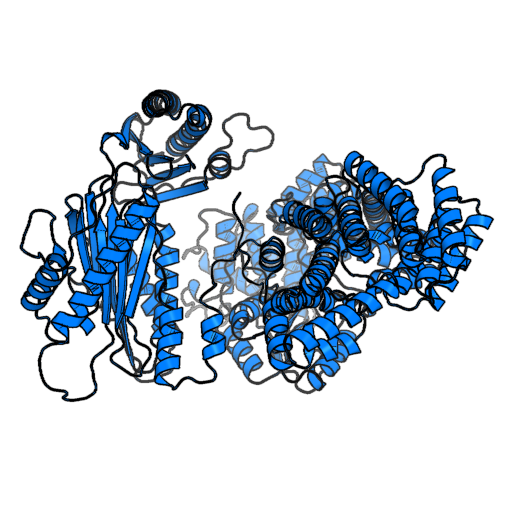N 1
ATOM 1498 C CA . PRO A 1 196 ? -10.867 -8.338 29.713 1.00 70.88 196 PRO A CA 1
ATOM 1499 C C . PRO A 1 196 ? -11.762 -8.286 30.957 1.00 70.88 196 PRO A C 1
ATOM 1501 O O . PRO A 1 196 ? -11.466 -8.921 31.968 1.00 70.88 196 PRO A O 1
ATOM 1504 N N . GLY A 1 197 ? -12.845 -7.509 30.888 1.00 72.88 197 GLY A N 1
ATOM 1505 C CA . GLY A 1 197 ? -13.754 -7.263 32.016 1.00 72.88 197 GLY A CA 1
ATOM 1506 C C . GLY A 1 197 ? -13.479 -5.976 32.802 1.00 72.88 197 GLY A C 1
ATOM 1507 O O . GLY A 1 197 ? -14.258 -5.643 33.694 1.00 72.88 197 GLY A O 1
ATOM 1508 N N . PHE A 1 198 ? -12.424 -5.220 32.476 1.00 80.88 198 PHE A N 1
ATOM 1509 C CA . PHE A 1 198 ? -12.242 -3.878 33.024 1.00 80.88 198 PHE A CA 1
ATOM 1510 C C . PHE A 1 198 ? -13.316 -2.921 32.490 1.00 80.88 198 PHE A C 1
ATOM 1512 O O . PHE A 1 198 ? -13.462 -2.738 31.282 1.00 80.88 198 PHE A O 1
ATOM 1519 N N . SER A 1 199 ? -14.033 -2.271 33.404 1.00 83.56 199 SER A N 1
ATOM 1520 C CA . SER A 1 199 ? -14.954 -1.174 33.117 1.00 83.56 199 SER A CA 1
ATOM 1521 C C . SER A 1 199 ? -14.787 -0.066 34.156 1.00 83.56 199 SER A C 1
ATOM 1523 O O . SER A 1 199 ? -14.314 -0.292 35.277 1.00 83.56 199 SER A O 1
ATOM 1525 N N . VAL A 1 200 ? -15.150 1.160 33.777 1.00 83.75 200 VAL A N 1
ATOM 1526 C CA . VAL A 1 200 ? -15.203 2.277 34.724 1.00 83.75 200 VAL A CA 1
ATOM 1527 C C . VAL A 1 200 ? -16.496 2.143 35.527 1.00 83.75 200 VAL A C 1
ATOM 1529 O O . VAL A 1 200 ? -17.588 2.279 34.982 1.00 83.75 200 VAL A O 1
ATOM 1532 N N . THR A 1 201 ? -16.362 1.839 36.813 1.00 83.44 201 THR A N 1
ATOM 1533 C CA . THR A 1 201 ? -17.448 1.658 37.781 1.00 83.44 201 THR A CA 1
ATOM 1534 C C . THR A 1 201 ? -17.467 2.821 38.767 1.00 83.44 201 THR A C 1
ATOM 1536 O O . THR A 1 201 ? -16.468 3.518 38.929 1.00 83.44 201 THR A O 1
ATOM 1539 N N . GLU A 1 202 ? -18.561 3.001 39.509 1.00 76.62 202 GLU A N 1
ATOM 1540 C CA . GLU A 1 202 ? -18.638 4.032 40.559 1.00 76.62 202 GLU A CA 1
ATOM 1541 C C . GLU A 1 202 ? -17.502 3.923 41.596 1.00 76.62 202 GLU A C 1
ATOM 1543 O O . GLU A 1 202 ? -17.066 4.927 42.154 1.00 76.62 202 GLU A O 1
ATOM 1548 N N . GLN A 1 203 ? -16.978 2.712 41.826 1.00 75.31 203 GLN A N 1
ATOM 1549 C CA . GLN A 1 203 ? -15.912 2.460 42.799 1.00 75.31 203 GLN A CA 1
ATOM 1550 C C . GLN A 1 203 ? -14.521 2.881 42.303 1.00 75.31 203 GLN A C 1
ATOM 1552 O O . GLN A 1 203 ? -13.707 3.326 43.110 1.00 75.31 203 GLN A O 1
ATOM 1557 N N . ASN A 1 204 ? -14.227 2.749 41.002 1.00 82.44 204 ASN A N 1
ATOM 1558 C CA . ASN A 1 204 ? -12.906 3.072 40.438 1.00 82.44 204 ASN A CA 1
ATOM 1559 C C . ASN A 1 204 ? -12.879 4.396 39.651 1.00 82.44 204 ASN A C 1
ATOM 1561 O O . ASN A 1 204 ? -11.798 4.906 39.349 1.00 82.44 204 ASN A O 1
ATOM 1565 N N . GLN A 1 205 ? -14.045 4.982 39.361 1.00 84.75 205 GLN A N 1
ATOM 1566 C CA . GLN A 1 205 ? -14.196 6.185 38.545 1.00 84.75 205 GLN A CA 1
ATOM 1567 C C . GLN A 1 205 ? -13.329 7.342 39.042 1.00 84.75 205 GLN A C 1
ATOM 1569 O O . GLN A 1 205 ? -12.673 8.001 38.237 1.00 84.75 205 GLN A O 1
ATOM 1574 N N . GLN A 1 206 ? -13.282 7.577 40.355 1.00 81.62 206 GLN A N 1
ATOM 1575 C CA . GLN A 1 206 ? -12.498 8.678 40.915 1.00 81.62 206 GLN A CA 1
ATOM 1576 C C . GLN A 1 206 ? -10.990 8.479 40.702 1.00 81.62 206 GLN A C 1
ATOM 1578 O O . GLN A 1 206 ? -10.287 9.429 40.359 1.00 81.62 206 GLN A O 1
ATOM 1583 N N . THR A 1 207 ? -10.503 7.243 40.850 1.00 83.69 207 THR A N 1
ATOM 1584 C CA . THR A 1 207 ? -9.101 6.884 40.600 1.00 83.69 207 THR A CA 1
ATOM 1585 C C . THR A 1 207 ? -8.750 7.053 39.124 1.00 83.69 207 THR A C 1
ATOM 1587 O O . THR A 1 207 ? -7.714 7.629 38.807 1.00 83.69 207 THR A O 1
ATOM 1590 N N . VAL A 1 208 ? -9.617 6.594 38.214 1.00 85.88 208 VAL A N 1
ATOM 1591 C CA . VAL A 1 208 ? -9.403 6.707 36.759 1.00 85.88 208 VAL A CA 1
ATOM 1592 C C . VAL A 1 208 ? -9.417 8.167 36.308 1.00 85.88 208 VAL A C 1
ATOM 1594 O O . VAL A 1 208 ? -8.577 8.572 35.506 1.00 85.88 208 VAL A O 1
ATOM 1597 N N . ILE A 1 209 ? -10.331 8.978 36.846 1.00 85.31 209 ILE A N 1
ATOM 1598 C CA . ILE A 1 209 ? -10.388 10.419 36.582 1.00 85.31 209 ILE A CA 1
ATOM 1599 C C . ILE A 1 209 ? -9.095 11.100 37.028 1.00 85.31 209 ILE A C 1
ATOM 1601 O O . ILE A 1 209 ? -8.496 11.844 36.252 1.00 85.31 209 ILE A O 1
ATOM 1605 N N . GLU A 1 210 ? -8.658 10.842 38.261 1.00 82.62 210 GLU A N 1
ATOM 1606 C CA . GLU A 1 210 ? -7.441 11.444 38.798 1.00 82.62 210 GLU A CA 1
ATOM 1607 C C . GLU A 1 210 ? -6.206 10.981 38.012 1.00 82.62 210 GLU A C 1
ATOM 1609 O O . GLU A 1 210 ? -5.349 11.800 37.687 1.00 82.62 210 GLU A O 1
ATOM 1614 N N . LEU A 1 211 ? -6.159 9.711 37.601 1.00 84.62 211 LEU A N 1
ATOM 1615 C CA . LEU A 1 211 ? -5.122 9.181 36.719 1.00 84.62 211 LEU A CA 1
ATOM 1616 C C . LEU A 1 211 ? -5.083 9.925 35.376 1.00 84.62 211 LEU A C 1
ATOM 1618 O O . LEU A 1 211 ? -4.040 10.459 35.005 1.00 84.62 211 LEU A O 1
ATOM 1622 N N . CYS A 1 212 ? -6.212 10.028 34.670 1.00 86.38 212 CYS A N 1
ATOM 1623 C CA . CYS A 1 212 ? -6.290 10.734 33.386 1.00 86.38 212 CYS A CA 1
ATOM 1624 C C . CYS A 1 212 ? -5.909 12.216 33.518 1.00 86.38 212 CYS A C 1
ATOM 1626 O O . CYS A 1 212 ? -5.275 12.777 32.624 1.00 86.38 212 CYS A O 1
ATOM 1628 N N . ARG A 1 213 ? -6.252 12.838 34.652 1.00 82.81 213 ARG A N 1
ATOM 1629 C CA . ARG A 1 213 ? -5.877 14.216 34.975 1.00 82.81 213 ARG A CA 1
ATOM 1630 C C . ARG A 1 213 ? -4.368 14.369 35.172 1.00 82.81 213 ARG A C 1
ATOM 1632 O O . ARG A 1 213 ? -3.805 15.345 34.695 1.00 82.81 213 ARG A O 1
ATOM 1639 N N . ARG A 1 214 ? -3.708 13.429 35.860 1.00 79.88 214 ARG A N 1
ATOM 1640 C CA . ARG A 1 214 ? -2.241 13.432 36.043 1.00 79.88 214 ARG A CA 1
ATOM 1641 C C . ARG A 1 214 ? -1.474 13.150 34.762 1.00 79.88 214 ARG A C 1
ATOM 1643 O O . ARG A 1 214 ? -0.338 13.581 34.639 1.00 79.88 214 ARG A O 1
ATOM 1650 N N . LEU A 1 215 ? -2.100 12.456 33.821 1.00 81.75 215 LEU A N 1
ATOM 1651 C CA . LEU A 1 215 ? -1.566 12.228 32.480 1.00 81.75 215 LEU A CA 1
ATOM 1652 C C . LEU A 1 215 ? -1.848 13.406 31.526 1.00 81.75 215 LEU A C 1
ATOM 1654 O O . LEU A 1 215 ? -1.622 13.283 30.322 1.00 81.75 215 LEU A O 1
ATOM 1658 N N . ASP A 1 216 ? -2.356 14.532 32.046 1.00 74.50 216 ASP A N 1
ATOM 1659 C CA . ASP A 1 216 ? -2.691 15.764 31.317 1.00 74.50 216 ASP A CA 1
ATOM 1660 C C . ASP A 1 216 ? -3.628 15.560 30.111 1.00 74.50 216 ASP A C 1
ATOM 1662 O O . ASP A 1 216 ? -3.651 16.377 29.189 1.00 74.50 216 ASP A O 1
ATOM 1666 N N . GLY A 1 217 ? -4.384 14.456 30.078 1.00 79.81 217 GLY A N 1
ATOM 1667 C CA . GLY A 1 217 ? -5.210 14.090 28.925 1.00 79.81 217 GLY A CA 1
ATOM 1668 C C . GLY A 1 217 ? -4.412 13.809 27.643 1.00 79.81 217 GLY A C 1
ATOM 1669 O O . GLY A 1 217 ? -4.980 13.861 26.553 1.00 79.81 217 GLY A O 1
ATOM 1670 N N . LEU A 1 218 ? -3.103 13.536 27.724 1.00 83.38 218 LEU A N 1
ATOM 1671 C CA . LEU A 1 218 ? -2.285 13.186 26.559 1.00 83.38 218 LEU A CA 1
ATOM 1672 C C . LEU A 1 218 ? -2.606 11.748 26.103 1.00 83.38 218 LEU A C 1
ATOM 1674 O O . LEU A 1 218 ? -2.308 10.818 26.855 1.00 83.38 218 LEU A O 1
ATOM 1678 N N . PRO A 1 219 ? -3.146 11.524 24.884 1.00 84.69 219 PRO A N 1
ATOM 1679 C CA . PRO A 1 219 ? -3.528 10.195 24.405 1.00 84.69 219 PRO A CA 1
ATOM 1680 C C . PRO A 1 219 ? -2.443 9.136 24.564 1.00 84.69 219 PRO A C 1
ATOM 1682 O O . PRO A 1 219 ? -2.706 8.080 25.127 1.00 84.69 219 PRO A O 1
ATOM 1685 N N . LEU A 1 220 ? -1.210 9.436 24.146 1.00 81.38 220 LEU A N 1
ATOM 1686 C CA . LEU A 1 220 ? -0.112 8.475 24.248 1.00 81.38 220 LEU A CA 1
ATOM 1687 C C . LEU A 1 220 ? 0.229 8.135 25.708 1.00 81.38 220 LEU A C 1
ATOM 1689 O O . LEU A 1 220 ? 0.518 6.986 26.019 1.00 81.38 220 LEU A O 1
ATOM 1693 N N . ALA A 1 221 ? 0.176 9.109 26.620 1.00 82.75 221 ALA A N 1
ATOM 1694 C CA . ALA A 1 221 ? 0.426 8.857 28.040 1.00 82.75 221 ALA A CA 1
ATOM 1695 C C . ALA A 1 221 ? -0.694 8.005 28.663 1.00 82.75 221 ALA A C 1
ATOM 1697 O O . ALA A 1 221 ? -0.420 7.121 29.474 1.00 82.75 221 ALA A O 1
ATOM 1698 N N . VAL A 1 222 ? -1.943 8.231 28.241 1.00 85.00 222 VAL A N 1
ATOM 1699 C CA . VAL A 1 222 ? -3.113 7.424 28.617 1.00 85.00 222 VAL A CA 1
ATOM 1700 C C . VAL A 1 222 ? -2.992 5.991 28.092 1.00 85.00 222 VAL A C 1
ATOM 1702 O O . VAL A 1 222 ? -3.214 5.051 28.851 1.00 85.00 222 VAL A O 1
ATOM 1705 N N . GLU A 1 223 ? -2.588 5.808 26.835 1.00 84.06 223 GLU A N 1
ATOM 1706 C CA . GLU A 1 223 ? -2.358 4.493 26.223 1.00 84.06 223 GLU A CA 1
ATOM 1707 C C . GLU A 1 223 ? -1.224 3.729 26.918 1.00 84.06 223 GLU A C 1
ATOM 1709 O O . GLU A 1 223 ? -1.391 2.554 27.250 1.00 84.06 223 GLU A O 1
ATOM 1714 N N . LEU A 1 224 ? -0.105 4.400 27.218 1.00 79.94 224 LEU A N 1
ATOM 1715 C CA . LEU A 1 224 ? 0.991 3.812 27.991 1.00 79.94 224 LEU A CA 1
ATOM 1716 C C . LEU A 1 224 ? 0.515 3.391 29.387 1.00 79.94 224 LEU A C 1
ATOM 1718 O O . LEU A 1 224 ? 0.763 2.259 29.793 1.00 79.94 224 LEU A O 1
ATOM 1722 N N . ALA A 1 225 ? -0.224 4.248 30.101 1.00 81.75 225 ALA A N 1
ATOM 1723 C CA . ALA A 1 225 ? -0.751 3.929 31.429 1.00 81.75 225 ALA A CA 1
ATOM 1724 C C . ALA A 1 225 ? -1.757 2.765 31.410 1.00 81.75 225 ALA A C 1
ATOM 1726 O O . ALA A 1 225 ? -1.692 1.891 32.275 1.00 81.75 225 ALA A O 1
ATOM 1727 N N . ALA A 1 226 ? -2.646 2.708 30.413 1.00 83.94 226 ALA A N 1
ATOM 1728 C CA . ALA A 1 226 ? -3.534 1.565 30.198 1.00 83.94 226 ALA A CA 1
ATOM 1729 C C . ALA A 1 226 ? -2.729 0.286 29.904 1.00 83.94 226 ALA A C 1
ATOM 1731 O O . ALA A 1 226 ? -3.052 -0.781 30.421 1.00 83.94 226 ALA A O 1
ATOM 1732 N N . GLY A 1 227 ? -1.617 0.402 29.168 1.00 76.69 227 GLY A N 1
ATOM 1733 C CA . GLY A 1 227 ? -0.625 -0.656 28.960 1.00 76.69 227 GLY A CA 1
ATOM 1734 C C . GLY A 1 227 ? -0.115 -1.301 30.253 1.00 76.69 227 GLY A C 1
ATOM 1735 O O . GLY A 1 227 ? 0.074 -2.519 30.323 1.00 76.69 227 GLY A O 1
ATOM 1736 N N . LEU A 1 228 ? 0.059 -0.498 31.305 1.00 74.38 228 LEU A N 1
ATOM 1737 C CA . LEU A 1 228 ? 0.594 -0.939 32.597 1.00 74.38 228 LEU A CA 1
ATOM 1738 C C . LEU A 1 228 ? -0.413 -1.723 33.450 1.00 74.38 228 LEU A C 1
ATOM 1740 O O . LEU A 1 228 ? 0.001 -2.415 34.385 1.00 74.38 228 LEU A O 1
ATOM 1744 N N . MET A 1 229 ? -1.702 -1.709 33.088 1.00 79.50 229 MET A N 1
ATOM 1745 C CA . MET A 1 229 ? -2.761 -2.489 33.749 1.00 79.50 229 MET A CA 1
ATOM 1746 C C . MET A 1 229 ? -2.523 -4.005 33.704 1.00 79.50 229 MET A C 1
ATOM 1748 O O . MET A 1 229 ? -3.107 -4.747 34.489 1.00 79.50 229 MET A O 1
ATOM 1752 N N . ARG A 1 230 ? -1.628 -4.488 32.828 1.00 73.56 230 ARG A N 1
ATOM 1753 C CA . ARG A 1 230 ? -1.201 -5.900 32.817 1.00 73.56 230 ARG A CA 1
ATOM 1754 C C . ARG A 1 230 ? -0.493 -6.329 34.095 1.00 73.56 230 ARG A C 1
ATOM 1756 O O . ARG A 1 230 ? -0.503 -7.510 34.422 1.00 73.56 230 ARG A O 1
ATOM 1763 N N . ALA A 1 231 ? 0.181 -5.397 34.763 1.00 68.12 231 ALA A N 1
ATOM 1764 C CA . ALA A 1 231 ? 1.031 -5.688 35.912 1.00 68.12 231 ALA A CA 1
ATOM 1765 C C . ALA A 1 231 ? 0.582 -4.971 37.189 1.00 68.12 231 ALA A C 1
ATOM 1767 O O . ALA A 1 231 ? 1.025 -5.347 38.273 1.00 68.12 231 ALA A O 1
ATOM 1768 N N . LEU A 1 232 ? -0.241 -3.926 37.074 1.00 75.19 232 LEU A N 1
ATOM 1769 C CA . LEU A 1 232 ? -0.545 -2.998 38.159 1.00 75.19 232 LEU A CA 1
ATOM 1770 C C . LEU A 1 232 ? -2.015 -2.595 38.162 1.00 75.19 232 LEU A C 1
ATOM 1772 O O . LEU A 1 232 ? -2.635 -2.499 37.110 1.00 75.19 232 LEU A O 1
ATOM 1776 N N . THR A 1 233 ? -2.556 -2.296 39.343 1.00 81.81 233 THR A N 1
ATOM 1777 C CA . THR A 1 233 ? -3.907 -1.728 39.459 1.00 81.81 233 THR A CA 1
ATOM 1778 C C . THR A 1 233 ? -3.906 -0.226 39.184 1.00 81.81 233 THR A C 1
ATOM 1780 O O . THR A 1 233 ? -2.884 0.445 39.353 1.00 81.81 233 THR A O 1
ATOM 1783 N N . THR A 1 234 ? -5.067 0.334 38.839 1.00 83.12 234 THR A N 1
ATOM 1784 C CA . THR A 1 234 ? -5.276 1.780 38.647 1.00 83.12 234 THR A CA 1
ATOM 1785 C C . THR A 1 234 ? -4.742 2.625 39.809 1.00 83.12 234 THR A C 1
ATOM 1787 O O . THR A 1 234 ? -4.119 3.662 39.593 1.00 83.12 234 THR A O 1
ATOM 1790 N N . GLU A 1 235 ? -4.904 2.164 41.050 1.00 82.19 235 GLU A N 1
ATOM 1791 C CA . GLU A 1 235 ? -4.452 2.861 42.262 1.00 82.19 235 GLU A CA 1
ATOM 1792 C C . GLU A 1 235 ? -2.928 2.817 42.405 1.00 82.19 235 GLU A C 1
ATOM 1794 O O . GLU A 1 235 ? -2.312 3.791 42.838 1.00 82.19 235 GLU A O 1
ATOM 1799 N N . GLN A 1 236 ? -2.304 1.690 42.050 1.00 77.50 236 GLN A N 1
ATOM 1800 C CA . GLN A 1 236 ? -0.846 1.551 42.063 1.00 77.50 236 GLN A CA 1
ATOM 1801 C C . GLN A 1 236 ? -0.197 2.412 40.981 1.00 77.50 236 GLN A C 1
ATOM 1803 O O . GLN A 1 236 ? 0.884 2.958 41.206 1.00 77.50 236 GLN A O 1
ATOM 1808 N N . ILE A 1 237 ? -0.859 2.533 39.828 1.00 78.69 237 ILE A N 1
ATOM 1809 C CA . ILE A 1 237 ? -0.441 3.414 38.741 1.00 78.69 237 ILE A CA 1
ATOM 1810 C C . ILE A 1 237 ? -0.491 4.872 39.208 1.00 78.69 237 ILE A C 1
ATOM 1812 O O . ILE A 1 237 ? 0.505 5.589 39.107 1.00 78.69 237 ILE A O 1
ATOM 1816 N N . LEU A 1 238 ? -1.608 5.284 39.809 1.00 81.44 238 LEU A N 1
ATOM 1817 C CA . LEU A 1 238 ? -1.786 6.648 40.294 1.00 81.44 238 LEU A CA 1
ATOM 1818 C C . LEU A 1 238 ? -0.788 7.031 41.403 1.00 81.44 238 LEU A C 1
ATOM 1820 O O . LEU A 1 238 ? -0.152 8.077 41.304 1.00 81.44 238 LEU A O 1
ATOM 1824 N N . ARG A 1 239 ? -0.580 6.177 42.418 1.00 77.19 239 ARG A N 1
ATOM 1825 C CA . ARG A 1 239 ? 0.370 6.463 43.517 1.00 77.19 239 ARG A CA 1
ATOM 1826 C C . ARG A 1 239 ? 1.797 6.692 43.026 1.00 77.19 239 ARG A C 1
ATOM 1828 O O . ARG A 1 239 ? 2.502 7.542 43.550 1.00 77.19 239 ARG A O 1
ATOM 1835 N N . ARG A 1 240 ? 2.235 5.953 42.007 1.00 68.62 240 ARG A N 1
ATOM 1836 C CA . ARG A 1 240 ? 3.598 6.102 41.476 1.00 68.62 240 ARG A CA 1
ATOM 1837 C C . ARG A 1 240 ? 3.787 7.376 40.660 1.00 68.62 240 ARG A C 1
ATOM 1839 O O . ARG A 1 240 ? 4.894 7.905 40.633 1.00 68.62 240 ARG A O 1
ATOM 1846 N N . LEU A 1 241 ? 2.723 7.885 40.037 1.00 68.00 241 LEU A N 1
ATOM 1847 C CA . LEU A 1 241 ? 2.739 9.213 39.424 1.00 68.00 241 LEU A CA 1
ATOM 1848 C C . LEU A 1 241 ? 2.874 10.321 40.484 1.00 68.00 241 LEU A C 1
ATOM 1850 O O . LEU A 1 241 ? 3.442 11.366 40.178 1.00 68.00 241 LEU A O 1
ATOM 1854 N N . ASP A 1 242 ? 2.406 10.109 41.720 1.00 66.12 242 ASP A N 1
ATOM 1855 C CA . ASP A 1 242 ? 2.562 11.076 42.818 1.00 66.12 242 ASP A CA 1
ATOM 1856 C C . ASP A 1 242 ? 4.006 11.170 43.340 1.00 66.12 242 ASP A C 1
ATOM 1858 O O . ASP A 1 242 ? 4.510 12.279 43.535 1.00 66.12 242 ASP A O 1
ATOM 1862 N N . ASP A 1 243 ? 4.699 10.038 43.498 1.00 58.00 243 ASP A N 1
ATOM 1863 C CA . ASP A 1 243 ? 6.038 9.982 44.109 1.00 58.00 243 ASP A CA 1
ATOM 1864 C C . ASP A 1 243 ? 7.119 10.756 43.319 1.00 58.00 243 ASP A C 1
ATOM 1866 O O . ASP A 1 243 ? 8.057 11.290 43.912 1.00 58.00 243 ASP A O 1
ATOM 1870 N N . GLN A 1 244 ? 7.003 10.864 41.989 1.00 52.31 244 GLN A N 1
ATOM 1871 C CA . GLN A 1 244 ? 7.983 11.582 41.153 1.00 52.31 244 GLN A CA 1
ATOM 1872 C C . GLN A 1 244 ? 7.682 13.076 40.973 1.00 52.31 244 GLN A C 1
ATOM 1874 O O . GLN A 1 244 ? 8.620 13.864 40.845 1.00 52.31 244 GLN A O 1
ATOM 1879 N N . HIS A 1 245 ? 6.412 13.499 41.020 1.00 50.53 245 HIS A N 1
ATOM 1880 C CA . HIS A 1 245 ? 6.072 14.930 40.975 1.00 50.53 245 HIS A CA 1
ATOM 1881 C C . HIS A 1 245 ? 6.603 15.677 42.210 1.00 50.53 245 HIS A C 1
ATOM 1883 O O . HIS A 1 245 ? 7.003 16.833 42.096 1.00 50.53 245 HIS A O 1
ATOM 1889 N N . LEU A 1 246 ? 6.683 14.997 43.361 1.00 46.16 246 LEU A N 1
ATOM 1890 C CA . LEU A 1 246 ? 7.258 15.518 44.608 1.00 46.16 246 LEU A CA 1
ATOM 1891 C C . LEU A 1 246 ? 8.779 15.760 44.546 1.00 46.16 246 LEU A C 1
ATOM 1893 O O . LEU A 1 246 ? 9.288 16.589 45.294 1.00 46.16 246 LEU A O 1
ATOM 1897 N N . LEU A 1 247 ? 9.502 15.072 43.657 1.00 40.97 247 LEU A N 1
ATOM 1898 C CA . LEU A 1 247 ? 10.956 15.213 43.483 1.00 40.97 247 LEU A CA 1
ATOM 1899 C C . LEU A 1 247 ? 11.352 16.282 42.449 1.00 40.97 247 LEU A C 1
ATOM 1901 O O . LEU A 1 247 ? 12.529 16.624 42.370 1.00 40.97 247 LEU A O 1
ATOM 1905 N N . MET A 1 248 ? 10.407 16.801 41.653 1.00 42.88 248 MET A N 1
ATOM 1906 C CA . MET A 1 248 ? 10.698 17.660 40.489 1.00 42.88 248 MET A CA 1
ATOM 1907 C C . MET A 1 248 ? 10.052 19.056 40.533 1.00 42.88 248 MET A C 1
ATOM 1909 O O . MET A 1 248 ? 10.141 19.812 39.566 1.00 42.88 248 MET A O 1
ATOM 1913 N N . THR A 1 249 ? 9.436 19.440 41.655 1.00 39.28 249 THR A N 1
ATOM 1914 C CA . THR A 1 249 ? 8.900 20.792 41.889 1.00 39.28 249 THR A CA 1
ATOM 1915 C C . THR A 1 249 ? 9.966 21.772 42.394 1.00 39.28 249 THR A C 1
ATOM 1917 O O . THR A 1 249 ? 9.886 22.236 43.524 1.00 39.28 249 THR A O 1
ATOM 1920 N N . GLU A 1 250 ? 10.926 22.147 41.546 1.00 37.44 250 GLU A N 1
ATOM 1921 C CA . GLU A 1 250 ? 11.579 23.465 41.630 1.00 37.44 250 GLU A CA 1
ATOM 1922 C C . GLU A 1 250 ? 11.683 24.091 40.224 1.00 37.44 250 GLU A C 1
ATOM 1924 O O . GLU A 1 250 ? 12.517 23.731 39.398 1.00 37.44 250 GLU A O 1
ATOM 1929 N N . ASP A 1 251 ? 10.782 25.052 39.998 1.00 42.91 251 ASP A N 1
ATOM 1930 C CA . ASP A 1 251 ? 10.704 26.045 38.920 1.00 42.91 251 ASP A CA 1
ATOM 1931 C C . ASP A 1 251 ? 10.449 25.610 37.455 1.00 42.91 251 ASP A C 1
ATOM 1933 O O . ASP A 1 251 ? 10.970 24.621 36.951 1.00 42.91 251 ASP A O 1
ATOM 1937 N N . HIS A 1 252 ? 9.719 26.489 36.744 1.00 40.72 252 HIS A N 1
ATOM 1938 C CA . HIS A 1 252 ? 9.516 26.645 35.281 1.00 40.72 252 HIS A CA 1
ATOM 1939 C C . HIS A 1 252 ? 8.097 26.370 34.719 1.00 40.72 252 HIS A C 1
ATOM 1941 O O . HIS A 1 252 ? 7.569 25.262 34.713 1.00 40.72 252 HIS A O 1
ATOM 1947 N N . ARG A 1 253 ? 7.486 27.438 34.175 1.00 38.69 253 ARG A N 1
ATOM 1948 C CA . ARG A 1 253 ? 6.076 27.561 33.750 1.00 38.69 253 ARG A CA 1
ATOM 1949 C C . ARG A 1 253 ? 5.748 26.912 32.385 1.00 38.69 253 ARG A C 1
ATOM 1951 O O . ARG A 1 253 ? 6.486 27.057 31.414 1.00 38.69 253 ARG A O 1
ATOM 1958 N N . GLY A 1 254 ? 4.546 26.331 32.294 1.00 40.81 254 GLY A N 1
ATOM 1959 C CA . GLY A 1 254 ? 3.663 26.336 31.110 1.00 40.81 254 GLY A CA 1
ATOM 1960 C C . GLY A 1 254 ? 3.870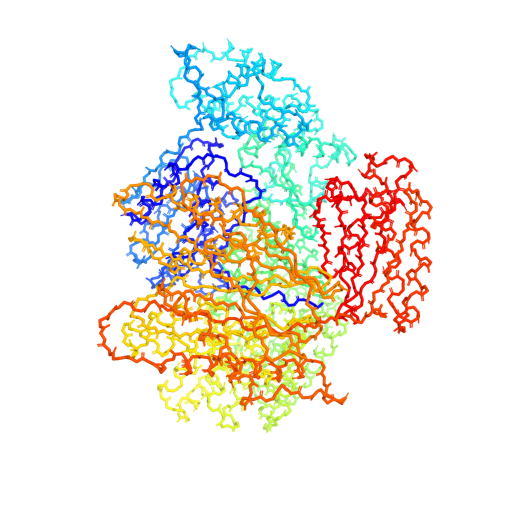 25.256 30.039 1.00 40.81 254 GLY A C 1
ATOM 1961 O O . GLY A 1 254 ? 2.966 24.462 29.804 1.00 40.81 254 GLY A O 1
ATOM 1962 N N . SER A 1 255 ? 5.037 25.226 29.386 1.00 42.94 255 SER A N 1
ATOM 1963 C CA . SER A 1 255 ? 5.328 24.318 28.251 1.00 42.94 255 SER A CA 1
ATOM 1964 C C . SER A 1 255 ? 6.140 23.079 28.669 1.00 42.94 255 SER A C 1
ATOM 1966 O O . SER A 1 255 ? 5.896 21.970 28.191 1.00 42.94 255 SER A O 1
ATOM 1968 N N . LYS A 1 256 ? 7.041 23.230 29.653 1.00 48.81 256 LYS A N 1
ATOM 1969 C CA . LYS A 1 256 ? 7.902 22.141 30.146 1.00 48.81 256 LYS A CA 1
ATOM 1970 C C . LYS A 1 256 ? 7.150 21.069 30.946 1.00 48.81 256 LYS A C 1
ATOM 1972 O O . LYS A 1 256 ? 7.535 19.909 30.862 1.00 48.81 256 LYS A O 1
ATOM 1977 N N . LEU A 1 257 ? 6.059 21.422 31.637 1.00 49.88 257 LEU A N 1
ATOM 1978 C CA . LEU A 1 257 ? 5.297 20.471 32.464 1.00 49.88 257 LEU A CA 1
ATOM 1979 C C . LEU A 1 257 ? 4.719 19.295 31.656 1.00 49.88 257 LEU A C 1
ATOM 1981 O O . LEU A 1 257 ? 4.795 18.155 32.086 1.00 49.88 257 LEU A O 1
ATOM 1985 N N . ARG A 1 258 ? 4.198 19.535 30.447 1.00 50.91 258 ARG A N 1
ATOM 1986 C CA . ARG A 1 258 ? 3.536 18.479 29.653 1.00 50.91 258 ARG A CA 1
ATOM 1987 C C . ARG A 1 258 ? 4.529 17.524 28.986 1.00 50.91 258 ARG A C 1
ATOM 1989 O O . ARG A 1 258 ? 4.276 16.326 28.887 1.00 50.91 258 ARG A O 1
ATOM 1996 N N . HIS A 1 259 ? 5.686 18.046 28.565 1.00 52.25 259 HIS A N 1
ATOM 1997 C CA . HIS A 1 259 ? 6.814 17.210 28.146 1.00 52.25 259 HIS A CA 1
ATOM 1998 C C . HIS A 1 259 ? 7.328 16.345 29.303 1.00 52.25 259 HIS A C 1
ATOM 2000 O O . HIS A 1 259 ? 7.704 15.196 29.075 1.00 52.25 259 HIS A O 1
ATOM 2006 N N . GLN A 1 260 ? 7.304 16.867 30.534 1.00 61.81 260 GLN A N 1
ATOM 2007 C CA . GLN A 1 260 ? 7.648 16.102 31.732 1.00 61.81 260 GLN A CA 1
ATOM 2008 C C . GLN A 1 260 ? 6.641 14.973 31.990 1.00 61.81 260 GLN A C 1
ATOM 2010 O O . GLN A 1 260 ? 7.081 13.875 32.302 1.00 61.81 260 GLN A O 1
ATOM 2015 N N . THR A 1 261 ? 5.337 15.171 31.762 1.00 66.44 261 THR A N 1
ATOM 2016 C CA . THR A 1 261 ? 4.308 14.127 31.951 1.00 66.44 261 THR A CA 1
ATOM 2017 C C . THR A 1 261 ? 4.490 12.922 31.020 1.00 66.44 261 THR A C 1
ATOM 2019 O O . THR A 1 261 ? 4.513 11.781 31.484 1.00 66.44 261 THR A O 1
ATOM 2022 N N . LEU A 1 262 ? 4.683 13.140 29.710 1.00 71.12 262 LEU A N 1
ATOM 2023 C CA . LEU A 1 262 ? 4.949 12.034 28.775 1.00 71.12 262 LEU A CA 1
ATOM 2024 C C . LEU A 1 262 ? 6.303 11.367 29.065 1.00 71.12 262 LEU A C 1
ATOM 2026 O O . LEU A 1 262 ? 6.407 10.141 29.028 1.00 71.12 262 LEU A O 1
ATOM 2030 N N . ARG A 1 263 ? 7.334 12.159 29.390 1.00 73.44 263 ARG A N 1
ATOM 2031 C CA . ARG A 1 263 ? 8.651 11.632 29.771 1.00 73.44 263 ARG A CA 1
ATOM 2032 C C . ARG A 1 263 ? 8.574 10.786 31.042 1.00 73.44 263 ARG A C 1
ATOM 2034 O O . ARG A 1 263 ? 9.123 9.695 31.041 1.00 73.44 263 ARG A O 1
ATOM 2041 N N . ALA A 1 264 ? 7.822 11.214 32.054 1.00 69.06 264 ALA A N 1
ATOM 2042 C CA . ALA A 1 264 ? 7.594 10.459 33.285 1.00 69.06 264 ALA A CA 1
ATOM 2043 C C . ALA A 1 264 ? 6.858 9.134 33.020 1.00 69.06 264 ALA A C 1
ATOM 2045 O O . ALA A 1 264 ? 7.247 8.089 33.545 1.00 69.06 264 ALA A O 1
ATOM 2046 N N . ALA A 1 265 ? 5.841 9.138 32.148 1.00 68.75 265 ALA A N 1
ATOM 2047 C CA . ALA A 1 265 ? 5.161 7.911 31.726 1.00 68.75 265 ALA A CA 1
ATOM 2048 C C . ALA A 1 265 ? 6.113 6.933 31.003 1.00 68.75 265 ALA A C 1
ATOM 2050 O O . ALA A 1 265 ? 6.056 5.721 31.241 1.00 68.75 265 ALA A O 1
ATOM 2051 N N . MET A 1 266 ? 7.023 7.444 30.162 1.00 80.94 266 MET A N 1
ATOM 2052 C CA . MET A 1 266 ? 8.057 6.637 29.500 1.00 80.94 266 MET A CA 1
ATOM 2053 C C . MET A 1 266 ? 9.125 6.137 30.479 1.00 80.94 266 MET A C 1
ATOM 2055 O O . MET A 1 266 ? 9.439 4.950 30.453 1.00 80.94 266 MET A O 1
ATOM 2059 N N . ASP A 1 267 ? 9.626 6.989 31.380 1.00 78.69 267 ASP A N 1
ATOM 2060 C CA . ASP A 1 267 ? 10.589 6.627 32.428 1.00 78.69 267 ASP A CA 1
ATOM 2061 C C . ASP A 1 267 ? 10.062 5.482 33.287 1.00 78.69 267 ASP A C 1
ATOM 2063 O O . ASP A 1 267 ? 10.784 4.532 33.598 1.00 78.69 267 ASP A O 1
ATOM 2067 N N . TRP A 1 268 ? 8.779 5.519 33.626 1.00 71.88 268 TRP A N 1
ATOM 2068 C CA . TRP A 1 268 ? 8.174 4.468 34.418 1.00 71.88 268 TRP A CA 1
ATOM 2069 C C . TRP A 1 268 ? 7.910 3.184 33.625 1.00 71.88 268 TRP A C 1
ATOM 2071 O O . TRP A 1 268 ? 8.227 2.091 34.102 1.00 71.88 268 TRP A O 1
ATOM 2081 N N . SER A 1 269 ? 7.423 3.302 32.386 1.00 76.75 269 SER A N 1
ATOM 2082 C CA . SER A 1 269 ? 7.305 2.153 31.477 1.00 76.75 269 SER A CA 1
ATOM 2083 C C . SER A 1 269 ? 8.663 1.470 31.277 1.00 76.75 269 SER A C 1
ATOM 2085 O O . SER A 1 269 ? 8.755 0.241 31.270 1.00 76.75 269 SER A O 1
ATOM 2087 N N . TYR A 1 270 ? 9.740 2.256 31.212 1.00 82.44 270 TYR A N 1
ATOM 2088 C CA . TYR A 1 270 ? 11.115 1.779 31.128 1.00 82.44 270 TYR A CA 1
ATOM 2089 C C . TYR A 1 270 ? 11.581 1.114 32.433 1.00 82.44 270 TYR A C 1
ATOM 2091 O O . TYR A 1 270 ? 12.158 0.030 32.397 1.00 82.44 270 TYR A O 1
ATOM 2099 N N . GLN A 1 271 ? 11.283 1.683 33.603 1.00 79.31 271 GLN A N 1
ATOM 2100 C CA . GLN A 1 271 ? 11.602 1.068 34.902 1.00 79.31 271 GLN A CA 1
ATOM 2101 C C . GLN A 1 271 ? 10.862 -0.259 35.144 1.00 79.31 271 GLN A C 1
ATOM 2103 O O . GLN A 1 271 ? 11.408 -1.151 35.791 1.00 79.31 271 GLN A O 1
ATOM 2108 N N . LEU A 1 272 ? 9.647 -0.417 34.607 1.00 75.06 272 LEU A N 1
ATOM 2109 C CA . LEU A 1 272 ? 8.879 -1.670 34.646 1.00 75.06 272 LEU A CA 1
ATOM 2110 C C . LEU A 1 272 ? 9.348 -2.701 33.608 1.00 75.06 272 LEU A C 1
ATOM 2112 O O . LEU A 1 272 ? 8.938 -3.866 33.643 1.00 75.06 272 LEU A O 1
ATOM 2116 N N . CYS A 1 273 ? 10.206 -2.299 32.672 1.00 84.06 273 CYS A N 1
ATOM 2117 C CA . CYS A 1 273 ? 10.907 -3.227 31.805 1.00 84.06 273 CYS A CA 1
ATOM 2118 C C . CYS A 1 273 ? 12.009 -3.953 32.585 1.00 84.06 273 CYS A C 1
ATOM 2120 O O . CYS A 1 273 ? 12.819 -3.356 33.290 1.00 84.06 273 CYS A O 1
ATOM 2122 N N . SER A 1 274 ? 12.050 -5.272 32.435 1.00 86.88 274 SER A N 1
ATOM 2123 C CA . SER A 1 274 ? 13.187 -6.100 32.810 1.00 86.88 274 SER A CA 1
ATOM 2124 C C . SER A 1 274 ? 14.454 -5.607 32.106 1.00 86.88 274 SER A C 1
ATOM 2126 O O . SER A 1 274 ? 14.397 -4.959 31.058 1.00 86.88 274 SER A O 1
ATOM 2128 N N . LYS A 1 275 ? 15.630 -5.935 32.652 1.00 90.88 275 LYS A N 1
ATOM 2129 C CA . LYS A 1 275 ? 16.907 -5.525 32.043 1.00 90.88 275 LYS A CA 1
ATOM 2130 C C . LYS A 1 275 ? 17.013 -5.911 30.552 1.00 90.88 275 LYS A C 1
ATOM 2132 O O . LYS A 1 275 ? 17.417 -5.044 29.780 1.00 90.88 275 LYS A O 1
ATOM 2137 N N . PRO A 1 276 ? 16.615 -7.129 30.116 1.00 90.69 276 PRO A N 1
ATOM 2138 C CA . PRO A 1 276 ? 16.575 -7.481 28.694 1.00 90.69 276 PRO A CA 1
ATOM 2139 C C . PRO A 1 276 ? 15.655 -6.584 27.853 1.00 90.69 276 PRO A C 1
ATOM 2141 O O . PRO A 1 276 ? 16.060 -6.134 26.788 1.00 90.69 276 PRO A O 1
ATOM 2144 N N . GLU A 1 277 ? 14.454 -6.264 28.342 1.00 91.25 277 GLU A N 1
ATOM 2145 C CA . GLU A 1 277 ? 13.504 -5.370 27.656 1.00 91.25 277 GLU A CA 1
ATOM 2146 C C . GLU A 1 277 ? 14.032 -3.936 27.551 1.00 91.25 277 GLU A C 1
ATOM 2148 O O . GLU A 1 277 ? 13.920 -3.319 26.497 1.00 91.25 277 GLU A O 1
ATOM 2153 N N . GLN A 1 278 ? 14.664 -3.416 28.607 1.00 92.56 278 GLN A N 1
ATOM 2154 C CA . GLN A 1 278 ? 15.291 -2.092 28.585 1.00 92.56 278 GLN A CA 1
ATOM 2155 C C . GLN A 1 278 ? 16.431 -2.014 27.566 1.00 92.56 278 GLN A C 1
ATOM 2157 O O . GLN A 1 278 ? 16.587 -0.995 26.895 1.00 92.56 278 GLN A O 1
ATOM 2162 N N . ILE A 1 279 ? 17.273 -3.053 27.491 1.00 92.88 279 ILE A N 1
ATOM 2163 C CA . ILE A 1 279 ? 18.354 -3.144 26.496 1.00 92.88 279 ILE A CA 1
ATOM 2164 C C . ILE A 1 279 ? 17.753 -3.186 25.096 1.00 92.88 279 ILE A C 1
ATOM 2166 O O . ILE A 1 279 ? 18.166 -2.410 24.237 1.00 92.88 279 ILE A O 1
ATOM 2170 N N . LEU A 1 280 ? 16.758 -4.050 24.887 1.00 94.62 280 LEU A N 1
ATOM 2171 C CA . LEU A 1 280 ? 16.117 -4.204 23.592 1.00 94.62 280 LEU A CA 1
ATOM 2172 C C . LEU A 1 280 ? 15.455 -2.901 23.133 1.00 94.62 280 LEU A C 1
ATOM 2174 O O . LEU A 1 280 ? 15.718 -2.476 22.019 1.00 94.62 280 LEU A O 1
ATOM 2178 N N . TRP A 1 281 ? 14.682 -2.217 23.981 1.00 93.88 281 TRP A N 1
ATOM 2179 C CA . TRP A 1 281 ? 14.042 -0.946 23.620 1.00 93.88 281 TRP A CA 1
ATOM 2180 C C . TRP A 1 281 ? 15.074 0.106 23.187 1.00 93.88 281 TRP A C 1
ATOM 2182 O O . TRP A 1 281 ? 14.932 0.692 22.116 1.00 93.88 281 TRP A O 1
ATOM 2192 N N . ALA A 1 282 ? 16.158 0.290 23.948 1.00 93.19 282 ALA A N 1
ATOM 2193 C CA . ALA A 1 282 ? 17.211 1.233 23.564 1.00 93.19 282 ALA A CA 1
ATOM 2194 C C . ALA A 1 282 ? 17.836 0.882 22.201 1.00 93.19 282 ALA A C 1
ATOM 2196 O O . ALA A 1 282 ? 18.061 1.761 21.376 1.00 93.19 282 ALA A O 1
ATOM 2197 N N . ARG A 1 283 ? 18.082 -0.405 21.933 1.00 94.12 283 ARG A N 1
ATOM 2198 C CA . ARG A 1 283 ? 18.678 -0.853 20.665 1.00 94.12 283 ARG A CA 1
ATOM 2199 C C . ARG A 1 283 ? 17.709 -0.764 19.489 1.00 94.12 283 ARG A C 1
ATOM 2201 O O . ARG A 1 283 ? 18.136 -0.379 18.411 1.00 94.12 283 ARG A O 1
ATOM 2208 N N . LEU A 1 284 ? 16.423 -1.052 19.689 1.00 94.19 284 LEU A N 1
ATOM 2209 C CA . LEU A 1 284 ? 15.390 -0.950 18.650 1.00 94.19 284 LEU A CA 1
ATOM 2210 C C . LEU A 1 284 ? 15.169 0.489 18.166 1.00 94.19 284 LEU A C 1
ATOM 2212 O O . LEU A 1 284 ? 14.663 0.686 17.067 1.00 94.19 284 LEU A O 1
ATOM 2216 N N . ALA A 1 285 ? 15.591 1.497 18.934 1.00 91.38 285 ALA A N 1
ATOM 2217 C CA . ALA A 1 285 ? 15.544 2.891 18.499 1.00 91.38 285 ALA A CA 1
ATOM 2218 C C . ALA A 1 285 ? 16.474 3.211 17.311 1.00 91.38 285 ALA A C 1
ATOM 2220 O O . ALA A 1 285 ? 16.413 4.319 16.780 1.00 91.38 285 ALA A O 1
ATOM 2221 N N . ILE A 1 286 ? 17.341 2.272 16.906 1.00 92.00 286 ILE A N 1
ATOM 2222 C CA . ILE A 1 286 ? 18.197 2.410 15.723 1.00 92.00 286 ILE A CA 1
ATOM 2223 C C . ILE A 1 286 ? 17.421 2.314 14.406 1.00 92.00 286 ILE A C 1
ATOM 2225 O O . ILE A 1 286 ? 17.838 2.916 13.420 1.00 92.00 286 ILE A O 1
ATOM 2229 N N . PHE A 1 287 ? 16.311 1.570 14.388 1.00 91.25 287 PHE A N 1
ATOM 2230 C CA . PHE A 1 287 ? 15.489 1.411 13.194 1.00 91.25 287 PHE A CA 1
ATOM 2231 C C . PHE A 1 287 ? 14.800 2.737 12.869 1.00 91.25 287 PHE A C 1
ATOM 2233 O O . PHE A 1 287 ? 14.276 3.412 13.761 1.00 91.25 287 PHE A O 1
ATOM 2240 N N . ALA A 1 288 ? 14.840 3.127 11.597 1.00 85.56 288 ALA A N 1
ATOM 2241 C CA . ALA A 1 288 ? 14.142 4.315 11.120 1.00 85.56 288 ALA A CA 1
ATOM 2242 C C . ALA A 1 288 ? 12.650 4.025 10.936 1.00 85.56 288 ALA A C 1
ATOM 2244 O O . ALA A 1 288 ? 11.841 4.855 11.331 1.00 85.56 288 ALA A O 1
ATOM 2245 N N . GLY A 1 289 ? 12.316 2.829 10.438 1.00 83.88 289 GLY A N 1
ATOM 2246 C CA . GLY A 1 289 ? 10.940 2.379 10.238 1.00 83.88 289 GLY A CA 1
ATOM 2247 C C . GLY A 1 289 ? 10.620 1.050 10.913 1.00 83.88 289 GLY A C 1
ATOM 2248 O O . GLY A 1 289 ? 11.203 0.687 11.941 1.00 83.88 289 GLY A O 1
ATOM 2249 N N . SER A 1 290 ? 9.663 0.308 10.349 1.00 87.56 290 SER A N 1
ATOM 2250 C CA . SER A 1 290 ? 9.313 -1.022 10.858 1.00 87.56 290 SER A CA 1
ATOM 2251 C C . SER A 1 290 ? 10.443 -2.030 10.623 1.00 87.56 290 SER A C 1
ATOM 2253 O O . SER A 1 290 ? 11.292 -1.857 9.746 1.00 87.56 290 SER A O 1
ATOM 2255 N N . PHE A 1 291 ? 10.463 -3.110 11.400 1.00 91.00 291 PHE A N 1
ATOM 2256 C CA . PHE A 1 291 ? 11.485 -4.157 11.320 1.00 91.00 291 PHE A CA 1
ATOM 2257 C C . PHE A 1 291 ? 10.888 -5.545 11.564 1.00 91.00 291 PHE A C 1
ATOM 2259 O O . PHE A 1 291 ? 9.881 -5.700 12.261 1.00 91.00 291 PHE A O 1
ATOM 2266 N N . ASP A 1 292 ? 11.517 -6.574 10.997 1.00 90.06 292 ASP A N 1
ATOM 2267 C CA . ASP A 1 292 ? 11.174 -7.970 11.265 1.00 90.06 292 ASP A CA 1
ATOM 2268 C C . ASP A 1 292 ? 11.983 -8.548 12.448 1.00 90.06 292 ASP A C 1
ATOM 2270 O O . ASP A 1 292 ? 12.937 -7.948 12.957 1.00 90.06 292 ASP A O 1
ATOM 2274 N N . LEU A 1 293 ? 11.594 -9.740 12.914 1.00 89.56 293 LEU A N 1
ATOM 2275 C CA . LEU A 1 293 ? 12.294 -10.422 14.008 1.00 89.56 293 LEU A CA 1
ATOM 2276 C C . LEU A 1 293 ? 13.758 -10.746 13.654 1.00 89.56 293 LEU A C 1
ATOM 2278 O O . LEU A 1 293 ? 14.619 -10.674 14.525 1.00 89.56 293 LEU A O 1
ATOM 2282 N N . SER A 1 294 ? 14.055 -11.078 12.394 1.00 89.88 294 SER A N 1
ATOM 2283 C CA . SER A 1 294 ? 15.413 -11.419 11.950 1.00 89.88 294 SER A CA 1
ATOM 2284 C C . SER A 1 294 ? 16.353 -10.213 12.058 1.00 89.88 294 SER A C 1
ATOM 2286 O O . SER A 1 294 ? 17.474 -10.341 12.554 1.00 89.88 294 SER A O 1
ATOM 2288 N N . ALA A 1 295 ? 15.887 -9.032 11.653 1.00 92.19 295 ALA A N 1
ATOM 2289 C CA . ALA A 1 295 ? 16.604 -7.773 11.776 1.00 92.19 295 ALA A CA 1
ATOM 2290 C C . ALA A 1 295 ? 16.851 -7.430 13.249 1.00 92.19 295 ALA A C 1
ATOM 2292 O O . ALA A 1 295 ? 17.986 -7.138 13.630 1.00 92.19 295 ALA A O 1
ATOM 2293 N N . ALA A 1 296 ? 15.824 -7.550 14.099 1.00 93.50 296 ALA A N 1
ATOM 2294 C CA . ALA A 1 296 ? 15.966 -7.336 15.539 1.00 93.50 296 ALA A CA 1
ATOM 2295 C C . ALA A 1 296 ? 16.995 -8.297 16.164 1.00 93.50 296 ALA A C 1
ATOM 2297 O O . ALA A 1 296 ? 17.858 -7.864 16.926 1.00 93.50 296 ALA A O 1
ATOM 2298 N N . GLU A 1 297 ? 16.956 -9.587 15.814 1.00 92.06 297 GLU A N 1
ATOM 2299 C CA . GLU A 1 297 ? 17.904 -10.592 16.309 1.00 92.06 297 GLU A CA 1
ATOM 2300 C C . GLU A 1 297 ? 19.349 -10.293 15.895 1.00 92.06 297 GLU A C 1
ATOM 2302 O O . GLU A 1 297 ? 20.260 -10.412 16.715 1.00 92.06 297 GLU A O 1
ATOM 2307 N N . LYS A 1 298 ? 19.575 -9.899 14.637 1.00 93.06 298 LYS A N 1
ATOM 2308 C CA . LYS A 1 298 ? 20.924 -9.653 14.107 1.00 93.06 298 LYS A CA 1
ATOM 2309 C C . LYS A 1 298 ? 21.527 -8.337 14.573 1.00 93.06 298 LYS A C 1
ATOM 2311 O O . LYS A 1 298 ? 22.727 -8.285 14.833 1.00 93.06 298 LYS A O 1
ATOM 2316 N N . ILE A 1 299 ? 20.714 -7.293 14.689 1.00 94.44 299 ILE A N 1
ATOM 2317 C CA . ILE A 1 299 ? 21.193 -5.960 15.058 1.00 94.44 299 ILE A CA 1
ATOM 2318 C C . ILE A 1 299 ? 21.280 -5.856 16.583 1.00 94.44 299 ILE A C 1
ATOM 2320 O O . ILE A 1 299 ? 22.350 -5.584 17.135 1.00 94.44 299 ILE A O 1
ATOM 2324 N N . CYS A 1 300 ? 20.187 -6.165 17.284 1.00 93.75 300 CYS A N 1
ATOM 2325 C CA . CYS A 1 300 ? 20.085 -5.951 18.725 1.00 93.75 300 CYS A CA 1
ATOM 2326 C C . CYS A 1 300 ? 20.603 -7.124 19.573 1.00 93.75 300 CYS A C 1
ATOM 2328 O O . CYS A 1 300 ? 20.814 -6.932 20.774 1.00 93.75 300 CYS A O 1
ATOM 2330 N N . GLY A 1 301 ? 20.799 -8.315 18.997 1.00 90.31 301 GLY A N 1
ATOM 2331 C CA . GLY A 1 301 ? 21.254 -9.510 19.716 1.00 90.31 301 GLY A CA 1
ATOM 2332 C C . GLY A 1 301 ? 22.768 -9.560 19.937 1.00 90.31 301 GLY A C 1
ATOM 2333 O O . GLY A 1 301 ? 23.557 -9.256 19.046 1.00 90.31 301 GLY A O 1
ATOM 2334 N N . ASP A 1 302 ? 23.202 -9.937 21.136 1.00 88.31 302 ASP A N 1
ATOM 2335 C CA . ASP A 1 302 ? 24.609 -10.161 21.505 1.00 88.31 302 ASP A CA 1
ATOM 2336 C C . ASP A 1 302 ? 24.707 -11.050 22.755 1.00 88.31 302 ASP A C 1
ATOM 2338 O O . ASP A 1 302 ? 23.700 -11.575 23.226 1.00 88.31 302 ASP A O 1
ATOM 2342 N N . ASP A 1 303 ? 25.901 -11.188 23.334 1.00 86.62 303 ASP A N 1
ATOM 2343 C CA . ASP A 1 303 ? 26.102 -11.963 24.565 1.00 86.62 303 ASP A CA 1
ATOM 2344 C C . ASP A 1 303 ? 25.281 -11.429 25.756 1.00 86.62 303 ASP A C 1
ATOM 2346 O O . ASP A 1 303 ? 24.926 -12.187 26.659 1.00 86.62 303 ASP A O 1
ATOM 2350 N N . LYS A 1 304 ? 24.949 -10.127 25.773 1.00 86.12 304 LYS A N 1
ATOM 2351 C CA . LYS A 1 304 ? 24.114 -9.504 26.817 1.00 86.12 304 LYS A CA 1
ATOM 2352 C C . LYS A 1 304 ? 22.621 -9.726 26.571 1.00 86.12 304 LYS A C 1
ATOM 2354 O O . LYS A 1 304 ? 21.838 -9.684 27.521 1.00 86.12 304 LYS A O 1
ATOM 2359 N N . LEU A 1 305 ? 22.225 -9.935 25.319 1.00 90.50 305 LEU A N 1
ATOM 2360 C CA . LEU A 1 305 ? 20.853 -10.182 24.900 1.00 90.50 305 LEU A CA 1
ATOM 2361 C C . LEU A 1 305 ? 20.811 -11.356 23.902 1.00 90.50 305 LEU A C 1
ATOM 2363 O O . LEU A 1 305 ? 20.638 -11.137 22.699 1.00 90.50 305 LEU A O 1
ATOM 2367 N N . PRO A 1 306 ? 20.984 -12.606 24.382 1.00 91.12 306 PRO A N 1
ATOM 2368 C CA . PRO A 1 306 ? 20.950 -13.786 23.526 1.00 91.12 306 PRO A CA 1
ATOM 2369 C C . PRO A 1 306 ? 19.554 -13.988 22.930 1.00 91.12 306 PRO A C 1
ATOM 2371 O O . PRO A 1 306 ? 18.561 -13.496 23.470 1.00 91.12 306 PRO A O 1
ATOM 2374 N N . ARG A 1 307 ? 19.468 -14.762 21.844 1.00 88.06 307 ARG A N 1
ATOM 2375 C CA . ARG A 1 307 ? 18.251 -14.941 21.031 1.00 88.06 307 ARG A CA 1
ATOM 2376 C C . ARG A 1 307 ? 16.979 -15.209 21.848 1.00 88.06 307 ARG A C 1
ATOM 2378 O O . ARG A 1 307 ? 15.983 -14.511 21.681 1.00 88.06 307 ARG A O 1
ATOM 2385 N N . ASP A 1 308 ? 17.031 -16.147 22.792 1.00 85.94 308 ASP A N 1
ATOM 2386 C CA . ASP A 1 308 ? 15.871 -16.498 23.624 1.00 85.94 308 ASP A CA 1
ATOM 2387 C C . ASP A 1 308 ? 15.449 -15.364 24.569 1.00 85.94 308 ASP A C 1
ATOM 2389 O O . ASP A 1 308 ? 14.260 -15.173 24.838 1.00 85.94 308 ASP A O 1
ATOM 2393 N N . ALA A 1 309 ? 16.415 -14.601 25.089 1.00 89.81 309 ALA A N 1
ATOM 2394 C CA . ALA A 1 309 ? 16.146 -13.443 25.936 1.00 89.81 309 ALA A CA 1
ATOM 2395 C C . ALA A 1 309 ? 15.603 -12.268 25.114 1.00 89.81 309 ALA A C 1
ATOM 2397 O O . ALA A 1 309 ? 14.711 -11.566 25.587 1.00 89.81 309 ALA A O 1
ATOM 2398 N N . LEU A 1 310 ? 16.093 -12.092 23.883 1.00 93.31 310 LEU A N 1
ATOM 2399 C CA . LEU A 1 310 ? 15.605 -11.097 22.934 1.00 93.31 310 LEU A CA 1
ATOM 2400 C C . LEU A 1 310 ? 14.150 -11.364 22.561 1.00 93.31 310 LEU A C 1
ATOM 2402 O O . LEU A 1 310 ? 13.329 -10.460 22.673 1.00 93.31 310 LEU A O 1
ATOM 2406 N N . LEU A 1 311 ? 13.805 -12.600 22.185 1.00 88.44 311 LEU A N 1
ATOM 2407 C CA . LEU A 1 311 ? 12.432 -12.956 21.823 1.00 88.44 311 LEU A CA 1
ATOM 2408 C C . LEU A 1 311 ? 11.466 -12.731 22.996 1.00 88.44 311 LEU A C 1
ATOM 2410 O O . LEU A 1 311 ? 10.405 -12.132 22.823 1.00 88.44 311 LEU A O 1
ATOM 2414 N N . LYS A 1 312 ? 11.851 -13.144 24.212 1.00 86.44 312 LYS A N 1
ATOM 2415 C CA . LYS A 1 312 ? 11.066 -12.880 25.431 1.00 86.44 312 LYS A CA 1
ATOM 2416 C C . LYS A 1 312 ? 10.914 -11.383 25.700 1.00 86.44 312 LYS A C 1
ATOM 2418 O O . LYS A 1 312 ? 9.820 -10.940 26.041 1.00 86.44 312 LYS A O 1
ATOM 2423 N N . ALA A 1 313 ? 11.985 -10.610 25.527 1.00 90.12 313 ALA A N 1
ATOM 2424 C CA . ALA A 1 313 ? 11.954 -9.162 25.675 1.00 90.12 313 ALA A CA 1
ATOM 2425 C C . ALA A 1 313 ? 11.050 -8.499 24.626 1.00 90.12 313 ALA A C 1
ATOM 2427 O O . ALA A 1 313 ? 10.276 -7.614 24.967 1.00 90.12 313 ALA A O 1
ATOM 2428 N N . LEU A 1 314 ? 11.081 -8.956 23.374 1.00 89.56 314 LEU A N 1
ATOM 2429 C CA . LEU A 1 314 ? 10.244 -8.435 22.296 1.00 89.56 314 LEU A CA 1
ATOM 2430 C C . LEU A 1 314 ? 8.757 -8.671 22.585 1.00 89.56 314 LEU A C 1
ATOM 2432 O O . LEU A 1 314 ? 7.958 -7.740 22.507 1.00 89.56 314 LEU A O 1
ATOM 2436 N N . ILE A 1 315 ? 8.397 -9.892 23.001 1.00 82.50 315 ILE A N 1
ATOM 2437 C CA . ILE A 1 315 ? 7.035 -10.236 23.440 1.00 82.50 315 ILE A CA 1
ATOM 2438 C C . ILE A 1 315 ? 6.614 -9.353 24.622 1.00 82.50 315 ILE A C 1
ATOM 2440 O O . ILE A 1 315 ? 5.490 -8.852 24.652 1.00 82.50 315 ILE A O 1
ATOM 2444 N N . GLY A 1 316 ? 7.520 -9.130 25.575 1.00 82.44 316 GLY A N 1
ATOM 2445 C CA . GLY A 1 316 ? 7.292 -8.255 26.721 1.00 82.44 316 GLY A CA 1
ATOM 2446 C C . GLY A 1 316 ? 7.042 -6.794 26.333 1.00 82.44 316 GLY A C 1
ATOM 2447 O O . GLY A 1 316 ? 6.086 -6.189 26.818 1.00 82.44 316 GLY A O 1
ATOM 2448 N N . LEU A 1 317 ? 7.824 -6.244 25.398 1.00 87.19 317 LEU A N 1
ATOM 2449 C CA . LEU A 1 317 ? 7.666 -4.876 24.890 1.00 87.19 317 LEU A CA 1
ATOM 2450 C C . LEU A 1 317 ? 6.374 -4.687 24.083 1.00 87.19 317 LEU A C 1
ATOM 2452 O O . LEU A 1 317 ? 5.699 -3.672 24.260 1.00 87.19 317 LEU A O 1
ATOM 2456 N N . VAL A 1 318 ? 5.987 -5.666 23.256 1.00 82.19 318 VAL A N 1
ATOM 2457 C CA . VAL A 1 318 ? 4.669 -5.680 22.591 1.00 82.19 318 VAL A CA 1
ATOM 2458 C C . VAL A 1 318 ? 3.559 -5.743 23.634 1.00 82.19 318 VAL A C 1
ATOM 2460 O O . VAL A 1 318 ? 2.578 -5.007 23.563 1.00 82.19 318 VAL A O 1
ATOM 2463 N N . GLY A 1 319 ? 3.729 -6.581 24.658 1.00 69.19 319 GLY A N 1
ATOM 2464 C CA . GLY A 1 319 ? 2.775 -6.662 25.752 1.00 69.19 319 GLY A CA 1
ATOM 2465 C C . GLY A 1 319 ? 2.634 -5.356 26.536 1.00 69.19 319 GLY A C 1
ATOM 2466 O O . GLY A 1 319 ? 1.563 -5.060 27.048 1.00 69.19 319 GLY A O 1
ATOM 2467 N N . LYS A 1 320 ? 3.680 -4.536 26.591 1.00 72.75 320 LYS A N 1
ATOM 2468 C CA . LYS A 1 320 ? 3.676 -3.232 27.266 1.00 72.75 320 LYS A CA 1
ATOM 2469 C C . LYS A 1 320 ? 3.286 -2.072 26.347 1.00 72.75 320 LYS A C 1
ATOM 2471 O O . LYS A 1 320 ? 3.386 -0.925 26.764 1.00 72.75 320 LYS A O 1
ATOM 2476 N N . SER A 1 321 ? 2.843 -2.356 25.120 1.00 73.75 321 SER A N 1
ATOM 2477 C CA . SER A 1 321 ? 2.491 -1.354 24.101 1.00 73.75 321 SER A CA 1
ATOM 2478 C C . SER A 1 321 ? 3.635 -0.386 23.752 1.00 73.75 321 SER A C 1
ATOM 2480 O O . SER A 1 321 ? 3.397 0.712 23.261 1.00 73.75 321 SER A O 1
ATOM 2482 N N . ILE A 1 322 ? 4.889 -0.794 23.988 1.00 81.44 322 ILE A N 1
ATOM 2483 C CA . ILE A 1 322 ? 6.087 -0.063 23.538 1.00 81.44 322 ILE A CA 1
ATOM 2484 C C . ILE A 1 322 ? 6.317 -0.309 22.044 1.00 81.44 322 ILE A C 1
ATOM 2486 O O . ILE A 1 322 ? 6.752 0.581 21.314 1.00 81.44 322 ILE A O 1
ATOM 2490 N N . LEU A 1 323 ? 5.995 -1.522 21.592 1.00 83.94 323 LEU A N 1
ATOM 2491 C CA . LEU A 1 323 ? 6.025 -1.928 20.193 1.00 83.94 323 LEU A CA 1
ATOM 2492 C C . LEU A 1 323 ? 4.618 -2.272 19.727 1.00 83.94 323 LEU A C 1
ATOM 2494 O O . LEU A 1 323 ? 3.866 -2.943 20.434 1.00 83.94 323 LEU A O 1
ATOM 2498 N N . THR A 1 324 ? 4.298 -1.866 18.506 1.00 79.25 324 THR A N 1
ATOM 2499 C CA . THR A 1 324 ? 3.083 -2.286 17.806 1.00 79.25 324 THR A CA 1
ATOM 2500 C C . THR A 1 324 ? 3.455 -3.353 16.787 1.00 79.25 324 THR A C 1
ATOM 2502 O O . THR A 1 324 ? 4.477 -3.230 16.114 1.00 79.25 324 THR A O 1
ATOM 2505 N N . ARG A 1 325 ? 2.650 -4.412 16.677 1.00 76.06 325 ARG A N 1
ATOM 2506 C CA . ARG A 1 325 ? 2.805 -5.419 15.623 1.00 76.06 325 ARG A CA 1
ATOM 2507 C C . ARG A 1 325 ? 1.953 -5.019 14.422 1.00 76.06 325 ARG A C 1
ATOM 2509 O O . ARG A 1 325 ? 0.760 -4.782 14.583 1.00 76.06 325 ARG A O 1
ATOM 2516 N N . GLU A 1 326 ? 2.559 -4.975 13.246 1.00 71.38 326 GLU A N 1
ATOM 2517 C CA . GLU A 1 326 ? 1.862 -4.762 11.981 1.00 71.38 326 GLU A CA 1
ATOM 2518 C C . GLU A 1 326 ? 1.377 -6.115 11.448 1.00 71.38 326 GLU A C 1
ATOM 2520 O O . GLU A 1 326 ? 2.136 -7.089 11.373 1.00 71.38 326 GLU A O 1
ATOM 2525 N N . ASN A 1 327 ? 0.083 -6.191 11.139 1.00 51.09 327 ASN A N 1
ATOM 2526 C CA . ASN A 1 327 ? -0.550 -7.386 10.593 1.00 51.09 327 ASN A CA 1
ATOM 2527 C C . ASN A 1 327 ? -0.503 -7.309 9.070 1.00 51.09 327 ASN A C 1
ATOM 2529 O O . ASN A 1 327 ? -1.507 -6.994 8.440 1.00 51.09 327 ASN A O 1
ATOM 2533 N N . ASP A 1 328 ? 0.666 -7.570 8.495 1.00 46.00 328 ASP A N 1
ATOM 2534 C CA . ASP A 1 328 ? 0.786 -7.724 7.051 1.00 46.00 328 ASP A CA 1
ATOM 2535 C C . ASP A 1 328 ? 0.877 -9.211 6.671 1.00 46.00 328 ASP A C 1
ATOM 2537 O O . ASP A 1 328 ? 1.380 -10.043 7.438 1.00 46.00 328 ASP A O 1
ATOM 2541 N N . ASN A 1 329 ? 0.386 -9.555 5.478 1.00 40.38 329 ASN A N 1
ATOM 2542 C CA . ASN A 1 329 ? 0.267 -10.934 4.971 1.00 40.38 329 ASN A CA 1
ATOM 2543 C C . ASN A 1 329 ? 1.627 -11.653 4.775 1.00 40.38 329 ASN A C 1
ATOM 2545 O O . ASN A 1 329 ? 1.664 -12.812 4.365 1.00 40.38 329 ASN A O 1
ATOM 2549 N N . SER A 1 330 ? 2.747 -10.980 5.056 1.00 43.97 330 SER A N 1
ATOM 2550 C CA . SER A 1 330 ? 4.123 -11.372 4.720 1.00 43.97 330 SER A CA 1
ATOM 2551 C C . SER A 1 330 ? 4.996 -11.778 5.923 1.00 43.97 330 SER A C 1
ATOM 2553 O O . SER A 1 330 ? 6.133 -12.211 5.738 1.00 43.97 330 SER A O 1
ATOM 2555 N N . GLY A 1 331 ? 4.471 -11.703 7.150 1.00 50.88 331 GLY A N 1
ATOM 2556 C CA . GLY A 1 331 ? 5.205 -12.003 8.385 1.00 50.88 331 GLY A CA 1
ATOM 2557 C C . GLY A 1 331 ? 5.110 -10.846 9.380 1.00 50.88 331 GLY A C 1
ATOM 2558 O O . GLY A 1 331 ? 5.131 -9.685 8.998 1.00 50.88 331 GLY A O 1
ATOM 2559 N N . GLY A 1 332 ? 4.954 -11.148 10.673 1.00 70.25 332 GLY A N 1
ATOM 2560 C CA . GLY A 1 332 ? 4.708 -10.117 11.689 1.00 70.25 332 GLY A CA 1
ATOM 2561 C C . GLY A 1 332 ? 5.877 -9.138 11.824 1.00 70.25 332 GLY A C 1
ATOM 2562 O O . GLY A 1 332 ? 6.905 -9.508 12.390 1.00 70.25 332 GLY A O 1
ATOM 2563 N N . ARG A 1 333 ? 5.701 -7.904 11.340 1.00 84.56 333 ARG A N 1
ATOM 2564 C CA . ARG A 1 333 ? 6.641 -6.794 11.545 1.00 84.56 333 ARG A CA 1
ATOM 2565 C C . ARG A 1 333 ? 6.293 -6.018 12.808 1.00 84.56 333 ARG A C 1
ATOM 2567 O O . ARG A 1 333 ? 5.176 -6.100 13.324 1.00 84.56 333 ARG A O 1
ATOM 2574 N N . TYR A 1 334 ? 7.266 -5.275 13.311 1.00 86.44 334 TYR A N 1
ATOM 2575 C CA . TYR A 1 334 ? 7.140 -4.454 14.504 1.00 86.44 334 TYR A CA 1
ATOM 2576 C C . TYR A 1 334 ? 7.455 -3.003 14.167 1.00 86.44 334 TYR A C 1
ATOM 2578 O O . TYR A 1 334 ? 8.390 -2.724 13.420 1.00 86.44 334 TYR A O 1
ATOM 2586 N N . ARG A 1 335 ? 6.704 -2.084 14.768 1.00 85.88 335 ARG A N 1
ATOM 2587 C CA . ARG A 1 335 ? 6.930 -0.644 14.677 1.00 85.88 335 ARG A CA 1
ATOM 2588 C C . ARG A 1 335 ? 7.002 -0.033 16.068 1.00 85.88 335 ARG A C 1
ATOM 2590 O O . ARG A 1 335 ? 6.267 -0.426 16.978 1.00 85.88 335 ARG A O 1
ATOM 2597 N N . ILE A 1 336 ? 7.894 0.937 16.224 1.00 86.75 336 ILE A N 1
ATOM 2598 C CA . ILE A 1 336 ? 8.044 1.745 17.432 1.00 86.75 336 ILE A CA 1
ATOM 2599 C C . ILE A 1 336 ? 7.461 3.137 17.174 1.00 86.75 336 ILE A C 1
ATOM 2601 O O . ILE A 1 336 ? 7.729 3.746 16.143 1.00 86.75 336 ILE A O 1
ATOM 2605 N N . LEU A 1 337 ? 6.627 3.637 18.090 1.00 80.69 337 LEU A N 1
ATOM 2606 C CA . LEU A 1 337 ? 6.063 4.984 17.964 1.00 80.69 337 LEU A CA 1
ATOM 2607 C C . LEU A 1 337 ? 7.165 6.035 18.118 1.00 80.69 337 LEU A C 1
ATOM 2609 O O . LEU A 1 337 ? 8.022 5.898 18.986 1.00 80.69 337 LEU A O 1
ATOM 2613 N N . GLU A 1 338 ? 7.106 7.118 17.345 1.00 76.25 338 GLU A N 1
ATOM 2614 C CA . GLU A 1 338 ? 8.204 8.091 17.248 1.00 76.25 338 GLU A CA 1
ATOM 2615 C C . GLU A 1 338 ? 8.663 8.656 18.603 1.00 76.25 338 GLU A C 1
ATOM 2617 O O . GLU A 1 338 ? 9.850 8.656 18.916 1.00 76.25 338 GLU A O 1
ATOM 2622 N N . ALA A 1 339 ? 7.729 9.053 19.471 1.00 77.25 339 ALA A N 1
ATOM 2623 C CA . ALA A 1 339 ? 8.075 9.555 20.804 1.00 77.25 339 ALA A CA 1
ATOM 2624 C C . ALA A 1 339 ? 8.774 8.489 21.679 1.00 77.25 339 ALA A C 1
ATOM 2626 O O . ALA A 1 339 ? 9.696 8.798 22.434 1.00 77.25 339 ALA A O 1
ATOM 2627 N N . VAL A 1 340 ? 8.361 7.226 21.541 1.00 83.88 340 VAL A N 1
ATOM 2628 C CA . VAL A 1 340 ? 8.926 6.062 22.244 1.00 83.88 340 VAL A CA 1
ATOM 2629 C C . VAL A 1 340 ? 10.304 5.701 21.670 1.00 83.88 340 VAL A C 1
ATOM 2631 O O . VAL A 1 340 ? 11.208 5.312 22.415 1.00 83.88 340 VAL A O 1
ATOM 2634 N N . ARG A 1 341 ? 10.488 5.878 20.358 1.00 86.88 341 ARG A N 1
ATOM 2635 C CA . ARG A 1 341 ? 11.755 5.713 19.639 1.00 86.88 341 ARG A CA 1
ATOM 2636 C C . ARG A 1 341 ? 12.772 6.766 20.060 1.00 86.88 341 ARG A C 1
ATOM 2638 O O . ARG A 1 341 ? 13.882 6.402 20.435 1.00 86.88 341 ARG A O 1
ATOM 2645 N N . GLN A 1 342 ? 12.377 8.040 20.096 1.00 81.31 342 GLN A N 1
ATOM 2646 C CA . GLN A 1 342 ? 13.222 9.150 20.544 1.00 81.31 342 GLN A CA 1
ATOM 2647 C C . GLN A 1 342 ? 13.723 8.922 21.977 1.00 81.31 342 GLN A C 1
ATOM 2649 O O . GLN A 1 342 ? 14.920 9.036 22.238 1.00 81.31 342 GLN A O 1
ATOM 2654 N N . TYR A 1 343 ? 12.837 8.503 22.886 1.00 85.31 343 TYR A N 1
ATOM 2655 C CA . TYR A 1 343 ? 13.227 8.131 24.248 1.00 85.31 343 TYR A CA 1
ATOM 2656 C C . TYR A 1 343 ? 14.204 6.943 24.275 1.00 85.31 343 TYR A C 1
ATOM 2658 O O . TYR A 1 343 ? 15.215 6.977 24.978 1.00 85.31 343 TYR A O 1
ATOM 2666 N N . GLY A 1 344 ? 13.945 5.900 23.480 1.00 89.00 344 GLY A N 1
ATOM 2667 C CA . GLY A 1 344 ? 14.862 4.768 23.337 1.00 89.00 344 GLY A CA 1
ATOM 2668 C C . GLY A 1 344 ? 16.247 5.189 22.830 1.00 89.00 344 GLY A C 1
ATOM 2669 O O . GLY A 1 344 ? 17.254 4.691 23.331 1.00 89.00 344 GLY A O 1
ATOM 2670 N N . HIS A 1 345 ? 16.310 6.153 21.908 1.00 86.62 345 HIS A N 1
ATOM 2671 C CA . HIS A 1 345 ? 17.559 6.688 21.370 1.00 86.62 345 HIS A CA 1
ATOM 2672 C C . HIS A 1 345 ? 18.360 7.455 22.432 1.00 86.62 345 HIS A C 1
ATOM 2674 O O . HIS A 1 345 ? 19.566 7.249 22.557 1.00 86.62 345 HIS A O 1
ATOM 2680 N N . GLU A 1 346 ? 17.701 8.258 23.277 1.00 88.38 346 GLU A N 1
ATOM 2681 C CA . GLU A 1 346 ? 18.349 8.880 24.444 1.00 88.38 346 GLU A CA 1
ATOM 2682 C C . GLU A 1 346 ? 18.972 7.814 25.364 1.00 88.38 346 GLU A C 1
ATOM 2684 O O . GLU A 1 346 ? 20.128 7.935 25.775 1.00 88.38 346 GLU A O 1
ATOM 2689 N N . LYS A 1 347 ? 18.253 6.711 25.625 1.00 90.31 347 LYS A N 1
ATOM 2690 C CA . LYS A 1 347 ? 18.769 5.586 26.426 1.00 90.31 347 LYS A CA 1
ATOM 2691 C C . LYS A 1 347 ? 19.889 4.805 25.748 1.00 90.31 347 LYS A C 1
ATOM 2693 O O . LYS A 1 347 ? 20.732 4.231 26.442 1.00 90.31 347 LYS A O 1
ATOM 2698 N N . LEU A 1 348 ? 19.925 4.778 24.420 1.00 89.88 348 LEU A N 1
ATOM 2699 C CA . LEU A 1 348 ? 21.023 4.191 23.658 1.00 89.88 348 LEU A CA 1
ATOM 2700 C C . LEU A 1 348 ? 22.307 5.018 23.814 1.00 89.88 348 LEU A C 1
ATOM 2702 O O . LEU A 1 348 ? 23.367 4.449 24.087 1.00 89.88 348 LEU A O 1
ATOM 2706 N N . LEU A 1 349 ? 22.190 6.348 23.732 1.00 88.00 349 LEU A N 1
ATOM 2707 C CA . LEU A 1 349 ? 23.292 7.294 23.935 1.00 88.00 349 LEU A CA 1
ATOM 2708 C C . LEU A 1 349 ? 23.815 7.268 25.379 1.00 88.00 349 LEU A C 1
ATOM 2710 O O . LEU A 1 349 ? 25.024 7.194 25.594 1.00 88.00 349 LEU A O 1
ATOM 2714 N N . GLU A 1 350 ? 22.926 7.246 26.382 1.00 88.56 350 GLU A N 1
ATOM 2715 C CA . GLU A 1 350 ? 23.304 7.109 27.802 1.00 88.56 350 GLU A CA 1
ATOM 2716 C C . GLU A 1 350 ? 24.150 5.846 28.056 1.00 88.56 350 GLU A C 1
ATOM 2718 O O . GLU A 1 350 ? 25.055 5.846 28.894 1.00 88.56 350 GLU A O 1
ATOM 2723 N N . ARG A 1 351 ? 23.877 4.767 27.310 1.00 86.38 351 ARG A N 1
ATOM 2724 C CA . ARG A 1 351 ? 24.601 3.492 27.392 1.00 86.38 351 ARG A CA 1
ATOM 2725 C C . ARG A 1 351 ? 25.901 3.448 26.596 1.00 86.38 351 ARG A C 1
ATOM 2727 O O . ARG A 1 351 ? 26.692 2.541 26.846 1.00 86.38 351 ARG A O 1
ATOM 2734 N N . ARG A 1 352 ? 26.128 4.399 25.682 1.00 84.94 352 ARG A N 1
ATOM 2735 C CA . ARG A 1 352 ? 27.258 4.409 24.731 1.00 84.94 352 ARG A CA 1
ATOM 2736 C C . ARG A 1 352 ? 27.318 3.157 23.847 1.00 84.94 352 ARG A C 1
ATOM 2738 O O . ARG A 1 352 ? 28.396 2.697 23.477 1.00 84.94 352 ARG A O 1
ATOM 2745 N N . ASP A 1 353 ? 26.151 2.592 23.543 1.00 83.00 353 ASP A N 1
ATOM 2746 C CA . ASP A 1 353 ? 26.004 1.443 22.640 1.00 83.00 353 ASP A CA 1
ATOM 2747 C C . ASP A 1 353 ? 25.745 1.906 21.184 1.00 83.00 353 ASP A C 1
ATOM 2749 O O . ASP A 1 353 ? 25.736 1.082 20.269 1.00 83.00 353 ASP A O 1
ATOM 2753 N N . ASP A 1 354 ? 25.544 3.208 20.947 1.00 85.19 354 ASP A N 1
ATOM 2754 C CA . ASP A 1 354 ? 25.075 3.800 19.688 1.00 85.19 354 ASP A CA 1
ATOM 2755 C C . ASP A 1 354 ? 25.971 3.476 18.482 1.00 85.19 354 ASP A C 1
ATOM 2757 O O . ASP A 1 354 ? 25.470 2.954 17.486 1.00 85.19 354 ASP A O 1
ATOM 2761 N N . GLN A 1 355 ? 27.289 3.690 18.564 1.00 87.19 355 GLN A N 1
ATOM 2762 C CA . GLN A 1 355 ? 28.205 3.393 17.454 1.00 87.19 355 GLN A CA 1
ATOM 2763 C C . GLN A 1 355 ? 28.205 1.906 17.080 1.00 87.19 355 GLN A C 1
ATOM 2765 O O . GLN A 1 355 ? 28.201 1.551 15.901 1.00 87.19 355 GLN A O 1
ATOM 2770 N N . MET A 1 356 ? 28.183 1.018 18.080 1.00 89.62 356 MET A N 1
ATOM 2771 C CA . MET A 1 356 ? 28.143 -0.427 17.848 1.00 89.62 356 MET A CA 1
ATOM 2772 C C . MET A 1 356 ? 26.838 -0.836 17.157 1.00 89.62 356 MET A C 1
ATOM 2774 O O . MET A 1 356 ? 26.870 -1.616 16.206 1.00 89.62 356 MET A O 1
ATOM 2778 N N . GLN A 1 357 ? 25.696 -0.302 17.605 1.00 90.94 357 GLN A N 1
ATOM 2779 C CA . GLN A 1 357 ? 24.404 -0.601 16.981 1.00 90.94 357 GLN A CA 1
ATOM 2780 C C . GLN A 1 357 ? 24.309 -0.040 15.558 1.00 90.94 357 GLN A C 1
ATOM 2782 O O . GLN A 1 357 ? 23.836 -0.752 14.677 1.00 90.94 357 GLN A O 1
ATOM 2787 N N . ASN A 1 358 ? 24.816 1.171 15.300 1.00 91.25 358 ASN A N 1
ATOM 2788 C CA . ASN A 1 358 ? 24.866 1.739 13.949 1.00 91.25 358 ASN A CA 1
ATOM 2789 C C . ASN A 1 358 ? 25.695 0.870 12.986 1.00 91.25 358 ASN A C 1
ATOM 2791 O O . ASN A 1 358 ? 25.242 0.585 11.878 1.00 91.25 358 ASN A O 1
ATOM 2795 N N . ARG A 1 359 ? 26.868 0.375 13.412 1.00 93.81 359 ARG A N 1
ATOM 2796 C CA . ARG A 1 359 ? 27.689 -0.531 12.585 1.00 93.81 359 ARG A CA 1
ATOM 2797 C C . ARG A 1 359 ? 26.985 -1.854 12.291 1.00 93.81 359 ARG A C 1
ATOM 2799 O O . ARG A 1 359 ? 26.987 -2.297 11.150 1.00 93.81 359 ARG A O 1
ATOM 2806 N N . ARG A 1 360 ? 26.323 -2.456 13.282 1.00 94.94 360 ARG A N 1
ATOM 2807 C CA . ARG A 1 360 ? 25.536 -3.687 13.077 1.00 94.94 360 ARG A CA 1
ATOM 2808 C C . ARG A 1 360 ? 24.339 -3.476 12.162 1.00 94.94 360 ARG A C 1
ATOM 2810 O O . ARG A 1 360 ? 24.044 -4.333 11.336 1.00 94.94 360 ARG A O 1
ATOM 2817 N N . HIS A 1 361 ? 23.660 -2.344 12.316 1.00 95.38 361 HIS A N 1
ATOM 2818 C CA . HIS A 1 361 ? 22.571 -1.935 11.443 1.00 95.38 361 HIS A CA 1
ATOM 2819 C C . HIS A 1 361 ? 23.069 -1.806 9.998 1.00 95.38 361 HIS A C 1
ATOM 2821 O O . HIS A 1 361 ? 22.535 -2.466 9.110 1.00 95.38 361 HIS A O 1
ATOM 2827 N N . ARG A 1 362 ? 24.158 -1.060 9.773 1.00 95.19 362 ARG A N 1
ATOM 2828 C CA . ARG A 1 362 ? 24.836 -0.981 8.472 1.00 95.19 362 ARG A CA 1
ATOM 2829 C C . ARG A 1 362 ? 25.170 -2.365 7.912 1.00 95.19 362 ARG A C 1
ATOM 2831 O O . ARG A 1 362 ? 24.829 -2.635 6.769 1.00 95.19 362 ARG A O 1
ATOM 2838 N N . ASP A 1 363 ? 25.811 -3.234 8.692 1.00 95.81 363 ASP A N 1
ATOM 2839 C CA . ASP A 1 363 ? 26.236 -4.562 8.225 1.00 95.81 363 ASP A CA 1
ATOM 2840 C C . ASP A 1 363 ? 25.048 -5.440 7.816 1.00 95.81 363 ASP A C 1
ATOM 2842 O O . ASP A 1 363 ? 25.112 -6.148 6.811 1.00 95.81 363 ASP A O 1
ATOM 2846 N N . TYR A 1 364 ? 23.941 -5.365 8.559 1.00 96.06 364 TYR A N 1
ATOM 2847 C CA . TYR A 1 364 ? 22.711 -6.075 8.221 1.00 96.06 364 TYR A CA 1
ATOM 2848 C C . TYR A 1 364 ? 22.112 -5.583 6.899 1.00 96.06 364 TYR A C 1
ATOM 2850 O O . TYR A 1 364 ? 21.786 -6.398 6.037 1.00 96.06 364 TYR A O 1
ATOM 2858 N N . TYR A 1 365 ? 21.992 -4.266 6.716 1.00 95.19 365 TYR A N 1
ATOM 2859 C CA . TYR A 1 365 ? 21.390 -3.692 5.509 1.00 95.19 365 TYR A CA 1
ATOM 2860 C C . TYR A 1 365 ? 22.298 -3.767 4.281 1.00 95.19 365 TYR A C 1
ATOM 2862 O O . TYR A 1 365 ? 21.792 -3.950 3.172 1.00 95.19 365 TYR A O 1
ATOM 2870 N N . LEU A 1 366 ? 23.619 -3.761 4.477 1.00 95.50 366 LEU A N 1
ATOM 2871 C CA . LEU A 1 366 ? 24.583 -4.125 3.445 1.00 95.50 366 LEU A CA 1
ATOM 2872 C C . LEU A 1 366 ? 24.406 -5.586 3.022 1.00 95.50 366 LEU A C 1
ATOM 2874 O O . LEU A 1 366 ? 24.271 -5.854 1.833 1.00 95.50 366 LEU A O 1
ATOM 2878 N N . ASN A 1 367 ? 24.326 -6.526 3.971 1.00 95.50 367 ASN A N 1
ATOM 2879 C CA . ASN A 1 367 ? 24.091 -7.931 3.636 1.00 95.50 367 ASN A CA 1
ATOM 2880 C C . ASN A 1 367 ? 22.740 -8.141 2.937 1.00 95.50 367 ASN A C 1
ATOM 2882 O O . ASN A 1 367 ? 22.634 -8.958 2.024 1.00 95.50 367 ASN A O 1
ATOM 2886 N N . LEU A 1 368 ? 21.706 -7.403 3.345 1.00 94.19 368 LEU A N 1
ATOM 2887 C CA . LEU A 1 368 ? 20.408 -7.443 2.682 1.00 94.19 368 LEU A CA 1
ATOM 2888 C C . LEU A 1 368 ? 20.502 -6.945 1.234 1.00 94.19 368 LEU A C 1
ATOM 2890 O O . LEU A 1 368 ? 19.952 -7.597 0.351 1.00 94.19 368 LEU A O 1
ATOM 2894 N N . ALA A 1 369 ? 21.218 -5.842 0.990 1.00 93.25 369 ALA A N 1
ATOM 2895 C CA . ALA A 1 369 ? 21.454 -5.325 -0.355 1.00 93.25 369 ALA A CA 1
ATOM 2896 C C . ALA A 1 369 ? 22.244 -6.330 -1.213 1.00 93.25 369 ALA A C 1
ATOM 2898 O O . ALA A 1 369 ? 21.857 -6.600 -2.343 1.00 93.25 369 ALA A O 1
ATOM 2899 N N . GLU A 1 370 ? 23.295 -6.954 -0.673 1.00 92.12 370 GLU A N 1
ATOM 2900 C CA . GLU A 1 370 ? 24.077 -7.984 -1.381 1.00 92.12 370 GLU A CA 1
ATOM 2901 C C . GLU A 1 370 ? 23.237 -9.216 -1.730 1.00 92.12 370 GLU A C 1
ATOM 2903 O O . GLU A 1 370 ? 23.342 -9.761 -2.827 1.00 92.12 370 GLU A O 1
ATOM 2908 N N . ARG A 1 371 ? 22.369 -9.655 -0.812 1.00 91.00 371 ARG A N 1
ATOM 2909 C CA . ARG A 1 371 ? 21.439 -10.756 -1.080 1.00 91.00 371 ARG A CA 1
ATOM 2910 C C . ARG A 1 371 ? 20.407 -10.393 -2.132 1.00 91.00 371 ARG A C 1
ATOM 2912 O O . ARG A 1 371 ? 20.081 -11.252 -2.942 1.00 91.00 371 ARG A O 1
ATOM 2919 N N . PHE A 1 372 ? 19.904 -9.162 -2.098 1.00 88.56 372 PHE A N 1
ATOM 2920 C CA . PHE A 1 372 ? 19.045 -8.636 -3.147 1.00 88.56 372 PHE A CA 1
ATOM 2921 C C . PHE A 1 372 ? 19.775 -8.726 -4.490 1.00 88.56 372 PHE A C 1
ATOM 2923 O O . PHE A 1 372 ? 19.328 -9.461 -5.352 1.00 88.56 372 PHE A O 1
ATOM 2930 N N . ASP A 1 373 ? 20.955 -8.130 -4.638 1.00 85.44 373 ASP A N 1
ATOM 2931 C CA . ASP A 1 373 ? 21.729 -8.158 -5.891 1.00 85.44 373 ASP A CA 1
ATOM 2932 C C . ASP A 1 373 ? 22.012 -9.582 -6.412 1.00 85.44 373 ASP A C 1
ATOM 2934 O O . ASP A 1 373 ? 21.946 -9.828 -7.614 1.00 85.44 373 ASP A O 1
ATOM 2938 N N . ALA A 1 374 ? 22.256 -10.542 -5.514 1.00 83.00 374 ALA A N 1
ATOM 2939 C CA . ALA A 1 374 ? 22.529 -11.932 -5.880 1.00 83.00 374 ALA A CA 1
ATOM 2940 C C . ALA A 1 374 ? 21.280 -12.781 -6.199 1.00 83.00 374 ALA A C 1
ATOM 2942 O O . ALA A 1 374 ? 21.388 -13.746 -6.951 1.00 83.00 374 ALA A O 1
ATOM 2943 N N . GLN A 1 375 ? 20.126 -12.494 -5.584 1.00 81.62 375 GLN A N 1
ATOM 2944 C CA . GLN A 1 375 ? 18.924 -13.354 -5.628 1.00 81.62 375 GLN A CA 1
ATOM 2945 C C . GLN A 1 375 ? 17.715 -12.681 -6.279 1.00 81.62 375 GLN A C 1
ATOM 2947 O O . GLN A 1 375 ? 16.669 -13.311 -6.417 1.00 81.62 375 GLN A O 1
ATOM 2952 N N . PHE A 1 376 ? 17.836 -11.404 -6.636 1.00 74.31 376 PHE A N 1
ATOM 2953 C CA . PHE A 1 376 ? 16.765 -10.633 -7.244 1.00 74.31 376 PHE A CA 1
ATOM 2954 C C . PHE A 1 376 ? 16.299 -11.259 -8.560 1.00 74.31 376 PHE A C 1
ATOM 2956 O O . PHE A 1 376 ? 15.099 -11.384 -8.797 1.00 74.31 376 PHE A O 1
ATOM 2963 N N . PHE A 1 377 ? 17.259 -11.681 -9.384 1.00 68.75 377 PHE A N 1
ATOM 2964 C CA . PHE A 1 377 ? 17.005 -12.323 -10.666 1.00 68.75 377 PHE A CA 1
ATOM 2965 C C . PHE A 1 377 ? 16.594 -13.778 -10.439 1.00 68.75 377 PHE A C 1
ATOM 2967 O O . PHE A 1 377 ? 17.421 -14.634 -10.122 1.00 68.75 377 PHE A O 1
ATOM 2974 N N . GLY A 1 378 ? 15.293 -14.040 -10.563 1.00 68.69 378 GLY A N 1
ATOM 2975 C CA . GLY A 1 378 ? 14.703 -15.357 -10.361 1.00 68.69 378 GLY A CA 1
ATOM 2976 C C . GLY A 1 378 ? 13.205 -15.290 -10.036 1.00 68.69 378 GLY A C 1
ATOM 2977 O O . GLY A 1 378 ? 12.586 -14.229 -10.132 1.00 68.69 378 GLY A O 1
ATOM 2978 N N . PRO A 1 379 ? 12.596 -16.409 -9.606 1.00 68.56 379 PRO A N 1
ATOM 2979 C CA . PRO A 1 379 ? 11.150 -16.492 -9.375 1.00 68.56 379 PRO A CA 1
ATOM 2980 C C . PRO A 1 379 ? 10.635 -15.589 -8.237 1.00 68.56 379 PRO A C 1
ATOM 2982 O O . PRO A 1 379 ? 9.444 -15.275 -8.203 1.00 68.56 379 PRO A O 1
ATOM 2985 N N . ASP A 1 380 ? 11.516 -15.149 -7.331 1.00 74.94 380 ASP A N 1
ATOM 2986 C CA . ASP A 1 380 ? 11.178 -14.361 -6.137 1.00 74.94 380 ASP A CA 1
ATOM 2987 C C . ASP A 1 380 ? 11.290 -12.834 -6.336 1.00 74.94 380 ASP A C 1
ATOM 2989 O O . ASP A 1 380 ? 11.169 -12.075 -5.371 1.00 74.94 380 ASP A O 1
ATOM 2993 N N . GLU A 1 381 ? 11.486 -12.357 -7.570 1.00 72.44 381 GLU A N 1
ATOM 2994 C CA . GLU A 1 381 ? 11.681 -10.938 -7.922 1.00 72.44 381 GLU A CA 1
ATOM 2995 C C . GLU A 1 381 ? 10.667 -9.998 -7.235 1.00 72.44 381 GLU A C 1
ATOM 2997 O O . GLU A 1 381 ? 11.023 -9.046 -6.534 1.00 72.44 381 GLU A O 1
ATOM 3002 N N . ALA A 1 382 ? 9.372 -10.310 -7.355 1.00 74.88 382 ALA A N 1
ATOM 3003 C CA . ALA A 1 382 ? 8.301 -9.498 -6.780 1.00 74.88 382 ALA A CA 1
ATOM 3004 C C . ALA A 1 382 ? 8.323 -9.482 -5.240 1.00 74.88 382 ALA A C 1
ATOM 3006 O O . ALA A 1 382 ? 7.928 -8.491 -4.622 1.00 74.88 382 ALA A O 1
ATOM 3007 N N . ALA A 1 383 ? 8.765 -10.573 -4.607 1.00 80.75 383 ALA A N 1
ATOM 3008 C CA . ALA A 1 383 ? 8.924 -10.632 -3.158 1.00 80.75 383 ALA A CA 1
ATOM 3009 C C . ALA A 1 383 ? 10.117 -9.781 -2.701 1.00 80.75 383 ALA A C 1
ATOM 3011 O O . ALA A 1 383 ? 10.001 -9.062 -1.706 1.00 80.75 383 ALA A O 1
ATOM 3012 N N . TRP A 1 384 ? 11.220 -9.796 -3.456 1.00 85.31 384 TRP A N 1
ATOM 3013 C CA . TRP A 1 384 ? 12.376 -8.936 -3.211 1.00 85.31 384 TRP A CA 1
ATOM 3014 C C . TRP A 1 384 ? 12.044 -7.453 -3.348 1.00 85.31 384 TRP A C 1
ATOM 3016 O O . TRP A 1 384 ? 12.381 -6.692 -2.445 1.00 85.31 384 TRP A O 1
ATOM 3026 N N . LEU A 1 385 ? 11.330 -7.039 -4.401 1.00 79.00 385 LEU A N 1
ATOM 3027 C CA . LEU A 1 385 ? 10.914 -5.638 -4.564 1.00 79.00 385 LEU A CA 1
ATOM 3028 C C . LEU A 1 385 ? 10.068 -5.148 -3.389 1.00 79.00 385 LEU A C 1
ATOM 3030 O O . LEU A 1 385 ? 10.370 -4.099 -2.823 1.00 79.00 385 LEU A O 1
ATOM 3034 N N . ARG A 1 386 ? 9.050 -5.924 -2.988 1.00 80.12 386 ARG A N 1
ATOM 3035 C CA . ARG A 1 386 ? 8.215 -5.585 -1.824 1.00 80.12 386 ARG A CA 1
ATOM 3036 C C . ARG A 1 386 ? 9.053 -5.466 -0.559 1.00 80.12 386 ARG A C 1
ATOM 3038 O O . ARG A 1 386 ? 8.895 -4.514 0.193 1.00 80.12 386 ARG A O 1
ATOM 3045 N N . ARG A 1 387 ? 9.979 -6.403 -0.343 1.00 85.50 387 ARG A N 1
ATOM 3046 C CA . ARG A 1 387 ? 10.869 -6.372 0.818 1.00 85.50 387 ARG A CA 1
ATOM 3047 C C . ARG A 1 387 ? 11.759 -5.130 0.825 1.00 85.50 387 ARG A C 1
ATOM 3049 O O . ARG A 1 387 ? 11.875 -4.492 1.863 1.00 85.50 387 ARG A O 1
ATOM 3056 N N . MET A 1 388 ? 12.380 -4.787 -0.302 1.00 87.00 388 MET A N 1
ATOM 3057 C CA . MET A 1 388 ? 13.253 -3.613 -0.389 1.00 87.00 388 MET A CA 1
ATOM 3058 C C . MET A 1 388 ? 12.486 -2.305 -0.198 1.00 87.00 388 MET A C 1
ATOM 3060 O O . MET A 1 388 ? 13.007 -1.397 0.441 1.00 87.00 388 MET A O 1
ATOM 3064 N N . GLU A 1 389 ? 11.243 -2.237 -0.678 1.00 82.19 389 GLU A N 1
ATOM 3065 C CA . GLU A 1 389 ? 10.338 -1.111 -0.433 1.00 82.19 389 GLU A CA 1
ATOM 3066 C C . GLU A 1 389 ? 10.016 -0.964 1.061 1.00 82.19 389 GLU A C 1
ATOM 3068 O O . GLU A 1 389 ? 10.141 0.128 1.609 1.00 82.19 389 GLU A O 1
ATOM 3073 N N . THR A 1 390 ? 9.701 -2.063 1.754 1.00 83.19 390 THR A N 1
ATOM 3074 C CA . THR A 1 390 ? 9.463 -2.036 3.208 1.00 83.19 390 THR A CA 1
ATOM 3075 C C . THR A 1 390 ? 10.715 -1.659 4.010 1.00 83.19 390 THR A C 1
ATOM 3077 O O . THR A 1 390 ? 10.614 -1.011 5.046 1.00 83.19 390 THR A O 1
ATOM 3080 N N . GLU A 1 391 ? 11.906 -2.055 3.555 1.00 88.62 391 GLU A N 1
ATOM 3081 C CA . GLU A 1 391 ? 13.176 -1.787 4.248 1.00 88.62 391 GLU A CA 1
ATOM 3082 C C . GLU A 1 391 ? 13.836 -0.458 3.845 1.00 88.62 391 GLU A C 1
ATOM 3084 O O . GLU A 1 391 ? 14.918 -0.126 4.336 1.00 88.62 391 GLU A O 1
ATOM 3089 N N . HIS A 1 392 ? 13.210 0.315 2.957 1.00 86.31 392 HIS A N 1
ATOM 3090 C CA . HIS A 1 392 ? 13.828 1.474 2.319 1.00 86.31 392 HIS A CA 1
ATOM 3091 C C . HIS A 1 392 ? 14.288 2.548 3.318 1.00 86.31 392 HIS A C 1
ATOM 3093 O O . HIS A 1 392 ? 15.403 3.061 3.215 1.00 86.31 392 HIS A O 1
ATOM 3099 N N . ALA A 1 393 ? 13.479 2.837 4.338 1.00 86.19 393 ALA A N 1
ATOM 3100 C CA . ALA A 1 393 ? 13.827 3.793 5.389 1.00 86.19 393 ALA A CA 1
ATOM 3101 C C . ALA A 1 393 ? 15.058 3.366 6.196 1.00 86.19 393 ALA A C 1
ATOM 3103 O O . ALA A 1 393 ? 15.936 4.173 6.509 1.00 86.19 393 ALA A O 1
ATOM 3104 N N . ASN A 1 394 ? 15.171 2.069 6.483 1.00 91.44 394 ASN A N 1
ATOM 3105 C CA . ASN A 1 394 ? 16.331 1.535 7.177 1.00 91.44 394 ASN A CA 1
ATOM 3106 C C . ASN A 1 394 ? 17.576 1.514 6.262 1.00 91.44 394 ASN A C 1
ATOM 3108 O O . ASN A 1 394 ? 18.687 1.760 6.731 1.00 91.44 394 ASN A O 1
ATOM 3112 N N . GLN A 1 395 ? 17.414 1.320 4.948 1.00 91.62 395 GLN A N 1
ATOM 3113 C CA . GLN A 1 395 ? 18.511 1.464 3.978 1.00 91.62 395 GLN A CA 1
ATOM 3114 C C . GLN A 1 395 ? 19.039 2.906 3.918 1.00 91.62 395 GLN A C 1
ATOM 3116 O O . GLN A 1 395 ? 20.253 3.113 4.006 1.00 91.62 395 GLN A O 1
ATOM 3121 N N . ARG A 1 396 ? 18.148 3.911 3.859 1.00 90.88 396 ARG A N 1
ATOM 3122 C CA . ARG A 1 396 ? 18.524 5.335 3.969 1.00 90.88 396 ARG A CA 1
ATOM 3123 C C . ARG A 1 396 ? 19.320 5.586 5.241 1.00 90.88 396 ARG A C 1
ATOM 3125 O O . ARG A 1 396 ? 20.430 6.104 5.176 1.00 90.88 396 ARG A O 1
ATOM 3132 N N . LYS A 1 397 ? 18.819 5.108 6.385 1.00 90.31 397 LYS A N 1
ATOM 3133 C CA . LYS A 1 397 ? 19.491 5.279 7.677 1.00 90.31 397 LYS A CA 1
ATOM 3134 C C . LYS A 1 397 ? 20.900 4.680 7.712 1.00 90.31 397 LYS A C 1
ATOM 3136 O O . LYS A 1 397 ? 21.806 5.252 8.319 1.00 90.31 397 LYS A O 1
ATOM 3141 N N . ALA A 1 398 ? 21.102 3.532 7.065 1.00 93.62 398 ALA A N 1
ATOM 3142 C CA . ALA A 1 398 ? 22.417 2.910 6.950 1.00 93.62 398 ALA A CA 1
ATOM 3143 C C . ALA A 1 398 ? 23.383 3.741 6.083 1.00 93.62 398 ALA A C 1
ATOM 3145 O O . ALA A 1 398 ? 24.544 3.904 6.464 1.00 93.62 398 ALA A O 1
ATOM 3146 N N . MET A 1 399 ? 22.915 4.290 4.956 1.00 93.69 399 MET A N 1
ATOM 3147 C CA . MET A 1 399 ? 23.717 5.163 4.087 1.00 93.69 399 MET A CA 1
ATOM 3148 C C . MET A 1 399 ? 24.047 6.497 4.767 1.00 93.69 399 MET A C 1
ATOM 3150 O O . MET A 1 399 ? 25.207 6.905 4.758 1.00 93.69 399 MET A O 1
ATOM 3154 N N . GLU A 1 400 ? 23.080 7.113 5.452 1.00 90.94 400 GLU A N 1
ATOM 3155 C CA . GLU A 1 400 ? 23.292 8.311 6.273 1.00 90.94 400 GLU A CA 1
ATOM 3156 C C . GLU A 1 400 ? 24.419 8.095 7.285 1.00 90.94 400 GLU A C 1
ATOM 3158 O O . GLU A 1 400 ? 25.346 8.900 7.353 1.00 90.94 400 GLU A O 1
ATOM 3163 N N . PHE A 1 401 ? 24.379 6.992 8.043 1.00 91.56 401 PHE A N 1
ATOM 3164 C CA . PHE A 1 401 ? 25.446 6.656 8.985 1.00 91.56 401 PHE A CA 1
ATOM 3165 C C . PHE A 1 401 ? 26.807 6.541 8.283 1.00 91.56 401 PHE A C 1
ATOM 3167 O O . PHE A 1 401 ? 27.787 7.105 8.764 1.00 91.56 401 PHE A O 1
ATOM 3174 N N . CYS A 1 402 ? 26.870 5.876 7.126 1.00 93.81 402 CYS A N 1
ATOM 3175 C CA . CYS A 1 402 ? 28.122 5.700 6.388 1.00 93.81 402 CYS A CA 1
ATOM 3176 C C . CYS A 1 402 ? 28.728 7.014 5.878 1.00 93.81 402 CYS A C 1
ATOM 3178 O O . CYS A 1 402 ? 29.950 7.137 5.825 1.00 93.81 402 CYS A O 1
ATOM 3180 N N . PHE A 1 403 ? 27.897 7.979 5.481 1.00 90.88 403 PHE A N 1
ATOM 3181 C CA . PHE A 1 403 ? 28.360 9.264 4.947 1.00 90.88 403 PHE A CA 1
ATOM 3182 C C . PHE A 1 403 ? 28.563 10.340 6.023 1.00 90.88 403 PHE A C 1
ATOM 3184 O O . PHE A 1 403 ? 29.200 11.356 5.754 1.00 90.88 403 PHE A O 1
ATOM 3191 N N . HIS A 1 404 ? 28.093 10.119 7.253 1.00 88.88 404 HIS A N 1
ATOM 3192 C CA . HIS A 1 404 ? 28.403 10.988 8.395 1.00 88.88 404 HIS A CA 1
ATOM 3193 C C . HIS A 1 404 ? 29.592 10.483 9.224 1.00 88.88 404 HIS A C 1
ATOM 3195 O O . HIS A 1 404 ? 30.355 11.296 9.747 1.00 88.88 404 HIS A O 1
ATOM 3201 N N . GLU A 1 405 ? 29.770 9.165 9.353 1.00 89.94 405 GLU A N 1
ATOM 3202 C CA . GLU A 1 405 ? 30.839 8.578 10.163 1.00 89.94 405 GLU A CA 1
ATOM 3203 C C . GLU A 1 405 ? 32.166 8.506 9.375 1.00 89.94 405 GLU A C 1
ATOM 3205 O O . GLU A 1 405 ? 32.237 7.885 8.306 1.00 89.94 405 GLU A O 1
ATOM 3210 N N . PRO A 1 406 ? 33.263 9.096 9.887 1.00 86.06 406 PRO A N 1
ATOM 3211 C CA . PRO A 1 406 ? 34.560 9.038 9.223 1.00 86.06 406 PRO A CA 1
ATOM 3212 C C . PRO A 1 406 ? 35.045 7.600 8.991 1.00 86.06 406 PRO A C 1
ATOM 3214 O O . PRO A 1 406 ? 35.099 6.785 9.909 1.00 86.06 406 PRO A O 1
ATOM 3217 N N . GLY A 1 407 ? 35.469 7.306 7.760 1.00 86.62 407 GLY A N 1
ATOM 3218 C CA . GLY A 1 407 ? 35.992 5.990 7.371 1.00 86.62 407 GLY A CA 1
ATOM 3219 C C . GLY A 1 407 ? 34.935 4.984 6.907 1.00 86.62 407 GLY A C 1
ATOM 3220 O O . GLY A 1 407 ? 35.304 3.905 6.451 1.00 86.62 407 GLY A O 1
ATOM 3221 N N . GLU A 1 408 ? 33.648 5.336 6.953 1.00 92.25 408 GLU A N 1
ATOM 3222 C CA . GLU A 1 408 ? 32.548 4.441 6.569 1.00 92.25 408 GLU A CA 1
ATOM 3223 C C . GLU A 1 408 ? 32.003 4.692 5.151 1.00 92.25 408 GLU A C 1
ATOM 3225 O O . GLU A 1 408 ? 31.218 3.892 4.636 1.00 92.25 408 GLU A O 1
ATOM 3230 N N . ALA A 1 409 ? 32.469 5.746 4.469 1.00 91.94 409 ALA A N 1
ATOM 3231 C CA . ALA A 1 409 ? 31.979 6.161 3.150 1.00 91.94 409 ALA A CA 1
ATOM 3232 C C . ALA A 1 409 ? 32.015 5.038 2.095 1.00 91.94 409 ALA A C 1
ATOM 3234 O O . ALA A 1 409 ? 31.096 4.916 1.285 1.00 91.94 409 ALA A O 1
ATOM 3235 N N . ARG A 1 410 ? 33.030 4.163 2.141 1.00 92.62 410 ARG A N 1
ATOM 3236 C CA . ARG A 1 410 ? 33.137 3.006 1.236 1.00 92.62 410 ARG A CA 1
ATOM 3237 C C . ARG A 1 410 ? 32.002 1.999 1.432 1.00 92.62 410 ARG A C 1
ATOM 3239 O O . ARG A 1 410 ? 31.480 1.471 0.454 1.00 92.62 410 ARG A O 1
ATOM 3246 N N . SER A 1 411 ? 31.590 1.754 2.675 1.00 93.75 411 SER A N 1
ATOM 3247 C CA . SER A 1 411 ? 30.438 0.897 2.979 1.00 93.75 411 SER A CA 1
ATOM 3248 C C . SER A 1 411 ? 29.146 1.515 2.439 1.00 93.75 411 SER A C 1
ATOM 3250 O O . SER A 1 411 ? 28.333 0.808 1.851 1.00 93.75 411 SER A O 1
ATOM 3252 N N . GLY A 1 412 ? 28.997 2.840 2.558 1.00 93.81 412 GLY A N 1
ATOM 3253 C CA . GLY A 1 412 ? 27.873 3.586 1.982 1.00 93.81 412 GLY A CA 1
ATOM 3254 C C . GLY A 1 412 ? 27.815 3.471 0.457 1.00 93.81 412 GLY A C 1
ATOM 3255 O O . GLY A 1 412 ? 26.767 3.140 -0.094 1.00 93.81 412 GLY A O 1
ATOM 3256 N N . LEU A 1 413 ? 28.958 3.634 -0.221 1.00 94.19 413 LEU A N 1
ATOM 3257 C CA . LEU A 1 413 ? 29.086 3.404 -1.666 1.00 94.19 413 LEU A CA 1
ATOM 3258 C C . LEU A 1 413 ? 28.715 1.974 -2.061 1.00 94.19 413 LEU A C 1
ATOM 3260 O O . LEU A 1 413 ? 28.033 1.770 -3.065 1.00 94.19 413 LEU A O 1
ATOM 3264 N N . LYS A 1 414 ? 29.135 0.985 -1.266 1.00 94.75 414 LYS A N 1
ATOM 3265 C CA . LYS A 1 414 ? 28.799 -0.417 -1.511 1.00 94.75 414 LYS A CA 1
ATOM 3266 C C . LYS A 1 414 ? 27.293 -0.654 -1.428 1.00 94.75 414 LYS A C 1
ATOM 3268 O O . LYS A 1 414 ? 26.750 -1.283 -2.331 1.00 94.75 414 LYS A O 1
ATOM 3273 N N . ILE A 1 415 ? 26.612 -0.123 -0.408 1.00 95.12 415 ILE A N 1
ATOM 3274 C CA . ILE A 1 415 ? 25.147 -0.212 -0.285 1.00 95.12 415 ILE A CA 1
ATOM 3275 C C . ILE A 1 415 ? 24.482 0.449 -1.500 1.00 95.12 415 ILE A C 1
ATOM 3277 O O . ILE A 1 415 ? 23.751 -0.214 -2.237 1.00 95.12 415 ILE A O 1
ATOM 3281 N N . ALA A 1 416 ? 24.796 1.720 -1.767 1.00 94.31 416 ALA A N 1
ATOM 3282 C CA . ALA A 1 416 ? 24.177 2.492 -2.843 1.00 94.31 416 ALA A CA 1
ATOM 3283 C C . ALA A 1 416 ? 24.392 1.859 -4.233 1.00 94.31 416 ALA A C 1
ATOM 3285 O O . ALA A 1 416 ? 23.458 1.794 -5.033 1.00 94.31 416 ALA A O 1
ATOM 3286 N N . GLY A 1 417 ? 25.596 1.344 -4.510 1.00 92.56 417 GLY A N 1
ATOM 3287 C CA . GLY A 1 417 ? 25.932 0.680 -5.773 1.00 92.56 417 GLY A CA 1
ATOM 3288 C C . GLY A 1 417 ? 25.350 -0.731 -5.923 1.00 92.56 417 GLY A C 1
ATOM 3289 O O . GLY A 1 417 ? 25.189 -1.221 -7.040 1.00 92.56 417 GLY A O 1
ATOM 3290 N N . THR A 1 418 ? 25.011 -1.398 -4.820 1.00 92.00 418 THR A N 1
ATOM 3291 C CA . THR A 1 418 ? 24.370 -2.724 -4.840 1.00 92.00 418 THR A CA 1
ATOM 3292 C C . THR A 1 418 ? 22.858 -2.613 -5.066 1.00 92.00 418 THR A C 1
ATOM 3294 O O . THR A 1 418 ? 22.248 -3.487 -5.670 1.00 92.00 418 THR A O 1
ATOM 3297 N N . LEU A 1 419 ? 22.255 -1.481 -4.695 1.00 90.50 419 LEU A N 1
ATOM 3298 C CA . LEU A 1 419 ? 20.838 -1.172 -4.920 1.00 90.50 419 LEU A CA 1
ATOM 3299 C C . LEU A 1 419 ? 20.514 -0.682 -6.347 1.00 90.50 419 LEU A C 1
ATOM 3301 O O . LEU A 1 419 ? 19.406 -0.219 -6.603 1.00 90.50 419 LEU A O 1
ATOM 3305 N N . TRP A 1 420 ? 21.449 -0.804 -7.294 1.00 85.69 420 TRP A N 1
ATOM 3306 C CA . TRP A 1 420 ? 21.327 -0.290 -8.665 1.00 85.69 420 TRP A CA 1
ATOM 3307 C C . TRP A 1 420 ? 20.006 -0.656 -9.358 1.00 85.69 420 TRP A C 1
ATOM 3309 O O . TRP A 1 420 ? 19.350 0.216 -9.927 1.00 85.69 420 TRP A O 1
ATOM 3319 N N . TYR A 1 421 ? 19.580 -1.920 -9.275 1.00 78.88 421 TYR A N 1
ATOM 3320 C CA . TYR A 1 421 ? 18.351 -2.375 -9.926 1.00 78.88 421 TYR A CA 1
ATOM 3321 C C . TYR A 1 421 ? 17.093 -1.907 -9.189 1.00 78.88 421 TYR A C 1
ATOM 3323 O O . TYR A 1 421 ? 16.070 -1.642 -9.818 1.00 78.88 421 TYR A O 1
ATOM 3331 N N . TYR A 1 422 ? 17.169 -1.738 -7.865 1.00 81.88 422 TYR A N 1
ATOM 3332 C CA . TYR A 1 422 ? 16.085 -1.143 -7.083 1.00 81.88 422 TYR A CA 1
ATOM 3333 C C . TYR A 1 422 ? 15.847 0.316 -7.506 1.00 81.88 422 TYR A C 1
ATOM 3335 O O . TYR A 1 422 ? 14.705 0.697 -7.764 1.00 81.88 422 TYR A O 1
ATOM 3343 N N . TRP A 1 423 ? 16.919 1.104 -7.683 1.00 82.19 423 TRP A N 1
ATOM 3344 C CA . TRP A 1 423 ? 16.821 2.484 -8.177 1.00 82.19 423 TRP A CA 1
ATOM 3345 C C . TRP A 1 423 ? 16.158 2.561 -9.556 1.00 82.19 423 TRP A C 1
ATOM 3347 O O . TRP A 1 423 ? 15.300 3.415 -9.775 1.00 82.19 423 TRP A O 1
ATOM 3357 N N . LEU A 1 424 ? 16.519 1.648 -10.467 1.00 73.50 424 LEU A N 1
ATOM 3358 C CA . LEU A 1 424 ? 15.963 1.587 -11.821 1.00 73.50 424 LEU A CA 1
ATOM 3359 C C . LEU A 1 424 ? 14.490 1.150 -11.832 1.00 73.50 424 LEU A C 1
ATOM 3361 O O . LEU A 1 424 ? 13.655 1.819 -12.435 1.00 73.50 424 LEU A O 1
ATOM 3365 N N . THR A 1 425 ? 14.151 0.054 -11.149 1.00 69.12 425 THR A N 1
ATOM 3366 C CA . THR A 1 425 ? 12.795 -0.529 -11.181 1.00 69.12 425 THR A CA 1
ATOM 3367 C C . THR A 1 425 ? 11.752 0.307 -10.460 1.00 69.12 425 THR A C 1
ATOM 3369 O O . THR A 1 425 ? 10.603 0.358 -10.894 1.00 69.12 425 THR A O 1
ATOM 3372 N N . ARG A 1 426 ? 12.126 0.968 -9.361 1.00 70.31 426 ARG A N 1
ATOM 3373 C CA . ARG A 1 426 ? 11.202 1.808 -8.587 1.00 70.31 426 ARG A CA 1
ATOM 3374 C C . ARG A 1 426 ? 11.180 3.266 -9.030 1.00 70.31 426 ARG A C 1
ATOM 3376 O O . ARG A 1 426 ? 10.423 4.041 -8.456 1.00 70.31 426 ARG A O 1
ATOM 3383 N N . GLY A 1 427 ? 11.973 3.639 -10.038 1.00 61.34 427 GLY A N 1
ATOM 3384 C CA . GLY A 1 427 ? 12.046 5.016 -10.535 1.00 61.34 427 GLY A CA 1
ATOM 3385 C C . GLY A 1 427 ? 12.771 5.983 -9.592 1.00 61.34 427 GLY A C 1
ATOM 3386 O O . GLY A 1 427 ? 12.762 7.187 -9.829 1.00 61.34 427 GLY A O 1
ATOM 3387 N N . ALA A 1 428 ? 13.453 5.475 -8.561 1.00 71.38 428 ALA A N 1
ATOM 3388 C CA . ALA A 1 428 ? 14.192 6.249 -7.564 1.00 71.38 428 ALA A CA 1
ATOM 3389 C C . ALA A 1 428 ? 15.588 6.683 -8.073 1.00 71.38 428 ALA A C 1
ATOM 3391 O O . ALA A 1 428 ? 16.581 6.642 -7.344 1.00 71.38 428 ALA A O 1
ATOM 3392 N N . LEU A 1 429 ? 15.677 7.098 -9.345 1.00 75.69 429 LEU A N 1
ATOM 3393 C CA . LEU A 1 429 ? 16.943 7.417 -10.021 1.00 75.69 429 LEU A CA 1
ATOM 3394 C C . LEU A 1 429 ? 17.688 8.571 -9.349 1.00 75.69 429 LEU A C 1
ATOM 3396 O O . LEU A 1 429 ? 18.909 8.532 -9.225 1.00 75.69 429 LEU A O 1
ATOM 3400 N N . GLN A 1 430 ? 16.954 9.602 -8.931 1.00 78.56 430 GLN A N 1
ATOM 3401 C CA . GLN A 1 430 ? 17.538 10.791 -8.309 1.00 78.56 430 GLN A CA 1
ATOM 3402 C C . GLN A 1 430 ? 18.040 10.522 -6.898 1.00 78.56 430 GLN A C 1
ATOM 3404 O O . GLN A 1 430 ? 19.083 11.034 -6.511 1.00 78.56 430 GLN A O 1
ATOM 3409 N N . GLU A 1 431 ? 17.334 9.681 -6.146 1.00 84.94 431 GLU A N 1
ATOM 3410 C CA . GLU A 1 431 ? 17.788 9.272 -4.823 1.00 84.94 431 GLU A CA 1
ATOM 3411 C C . GLU A 1 431 ? 19.042 8.398 -4.926 1.00 84.94 431 GLU A C 1
ATOM 3413 O O . GLU A 1 431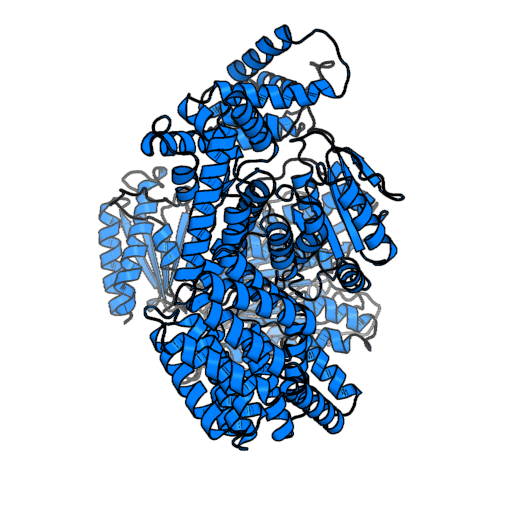 ? 20.026 8.645 -4.231 1.00 84.94 431 GLU A O 1
ATOM 3418 N N . GLY A 1 432 ? 19.051 7.429 -5.848 1.00 87.81 432 GLY A N 1
ATOM 3419 C CA . GLY A 1 432 ? 20.252 6.648 -6.137 1.00 87.81 432 GLY A CA 1
ATOM 3420 C C . GLY A 1 432 ? 21.426 7.545 -6.544 1.00 87.81 432 GLY A C 1
ATOM 3421 O O . GLY A 1 432 ? 22.536 7.377 -6.039 1.00 87.81 432 GLY A O 1
ATOM 3422 N N . TRP A 1 433 ? 21.179 8.544 -7.401 1.00 88.00 433 TRP A N 1
ATOM 3423 C CA . TRP A 1 433 ? 22.185 9.535 -7.784 1.00 88.00 433 TRP A CA 1
ATOM 3424 C C . TRP A 1 433 ? 22.692 10.352 -6.588 1.00 88.00 433 TRP A C 1
ATOM 3426 O O . TRP A 1 433 ? 23.902 10.513 -6.457 1.00 88.00 433 TRP A O 1
ATOM 3436 N N . HIS A 1 434 ? 21.805 10.835 -5.711 1.00 88.94 434 HIS A N 1
ATOM 3437 C CA . HIS A 1 434 ? 22.154 11.600 -4.506 1.00 88.94 434 HIS A CA 1
ATOM 3438 C C . HIS A 1 434 ? 23.172 10.852 -3.642 1.00 88.94 434 HIS A C 1
ATOM 3440 O O . HIS A 1 434 ? 24.278 11.349 -3.411 1.00 88.94 434 HIS A O 1
ATOM 3446 N N . TRP A 1 435 ? 22.847 9.612 -3.267 1.00 92.50 435 TRP A N 1
ATOM 3447 C CA . TRP A 1 435 ? 23.708 8.783 -2.424 1.00 92.50 435 TRP A CA 1
ATOM 3448 C C . TRP A 1 435 ? 25.038 8.431 -3.098 1.00 92.50 435 TRP A C 1
ATOM 3450 O O . TRP A 1 435 ? 26.097 8.500 -2.469 1.00 92.50 435 TRP A O 1
ATOM 3460 N N . LEU A 1 436 ? 25.012 8.082 -4.389 1.00 93.81 436 LEU A N 1
ATOM 3461 C CA . LEU A 1 436 ? 26.226 7.758 -5.141 1.00 93.81 436 LEU A CA 1
ATOM 3462 C C . LEU A 1 436 ? 27.129 8.981 -5.298 1.00 93.81 436 LEU A C 1
ATOM 3464 O O . LEU A 1 436 ? 28.329 8.884 -5.063 1.00 93.81 436 LEU A O 1
ATOM 3468 N N . ASN A 1 437 ? 26.572 10.138 -5.655 1.00 92.19 437 ASN A N 1
ATOM 3469 C CA . ASN A 1 437 ? 27.328 11.372 -5.842 1.00 92.19 437 ASN A CA 1
ATOM 3470 C C . ASN A 1 437 ? 27.973 11.845 -4.531 1.00 92.19 437 ASN A C 1
ATOM 3472 O O . ASN A 1 437 ? 29.145 12.220 -4.529 1.00 92.19 437 ASN A O 1
ATOM 3476 N N . GLN A 1 438 ? 27.246 11.764 -3.411 1.00 90.88 438 GLN A N 1
ATOM 3477 C CA . GLN A 1 438 ? 27.789 12.066 -2.086 1.00 90.88 438 GLN A CA 1
ATOM 3478 C C . GLN A 1 438 ? 28.948 11.126 -1.730 1.00 90.88 438 GLN A C 1
ATOM 3480 O O . GLN A 1 438 ? 30.041 11.588 -1.398 1.00 90.88 438 GLN A O 1
ATOM 3485 N N . GLY A 1 439 ? 28.754 9.812 -1.865 1.00 91.88 439 GLY A N 1
ATOM 3486 C CA . GLY A 1 439 ? 29.802 8.833 -1.581 1.00 91.88 439 GLY A CA 1
ATOM 3487 C C . GLY A 1 439 ? 31.035 8.991 -2.480 1.00 91.88 439 GLY A C 1
ATOM 3488 O O . GLY A 1 439 ? 32.163 8.910 -1.996 1.00 91.88 439 GLY A O 1
ATOM 3489 N N . LEU A 1 440 ? 30.839 9.273 -3.774 1.00 93.88 440 LEU A N 1
ATOM 3490 C CA . LEU A 1 440 ? 31.918 9.458 -4.750 1.00 93.88 440 LEU A CA 1
ATOM 3491 C C . LEU A 1 440 ? 32.732 10.731 -4.493 1.00 93.88 440 LEU A C 1
ATOM 3493 O O . LEU A 1 440 ? 33.916 10.765 -4.834 1.00 93.88 440 LEU A O 1
ATOM 3497 N N . ALA A 1 441 ? 32.122 11.757 -3.894 1.00 92.19 441 ALA A N 1
ATOM 3498 C CA . ALA A 1 441 ? 32.822 12.956 -3.443 1.00 92.19 441 ALA A CA 1
ATOM 3499 C C . ALA A 1 441 ? 33.645 12.709 -2.163 1.00 92.19 441 ALA A C 1
ATOM 3501 O O . ALA A 1 441 ? 34.666 13.366 -1.960 1.00 92.19 441 ALA A O 1
ATOM 3502 N N . MET A 1 442 ? 33.223 11.765 -1.314 1.00 90.88 442 MET A N 1
ATOM 3503 C CA . MET A 1 442 ? 33.876 11.451 -0.038 1.00 90.88 442 MET A CA 1
ATOM 3504 C C . MET A 1 442 ? 35.006 10.416 -0.141 1.00 90.88 442 MET A C 1
ATOM 3506 O O . MET A 1 442 ? 36.009 10.563 0.556 1.00 90.88 442 MET A O 1
ATOM 3510 N N . ASP A 1 443 ? 34.872 9.378 -0.978 1.00 88.50 443 ASP A N 1
ATOM 3511 C CA . ASP A 1 443 ? 35.926 8.373 -1.207 1.00 88.50 443 ASP A CA 1
ATOM 3512 C C . ASP A 1 443 ? 36.449 8.429 -2.645 1.00 88.50 443 ASP A C 1
ATOM 3514 O O . ASP A 1 443 ? 35.866 7.860 -3.570 1.00 88.50 443 ASP A O 1
ATOM 3518 N N . SER A 1 444 ? 37.582 9.106 -2.833 1.00 87.56 444 SER A N 1
ATOM 3519 C CA . SER A 1 444 ? 38.264 9.241 -4.125 1.00 87.56 444 SER A CA 1
ATOM 3520 C C . SER A 1 444 ? 39.243 8.104 -4.440 1.00 87.56 444 SER A C 1
ATOM 3522 O O . SER A 1 444 ? 39.805 8.081 -5.534 1.00 87.56 444 SER A O 1
ATOM 3524 N N . HIS A 1 445 ? 39.462 7.157 -3.521 1.00 89.12 445 HIS A N 1
ATOM 3525 C CA . HIS A 1 445 ? 40.450 6.098 -3.723 1.00 89.12 445 HIS A CA 1
ATOM 3526 C C . HIS A 1 445 ? 39.966 5.060 -4.753 1.00 89.12 445 HIS A C 1
ATOM 3528 O O . HIS A 1 445 ? 38.820 4.598 -4.661 1.00 89.12 445 HIS A O 1
ATOM 3534 N N . PRO A 1 446 ? 40.835 4.618 -5.686 1.00 92.00 446 PRO A N 1
ATOM 3535 C CA . PRO A 1 446 ? 40.546 3.490 -6.566 1.00 92.00 446 PRO A CA 1
ATOM 3536 C C . PRO A 1 446 ? 40.173 2.241 -5.754 1.00 92.00 446 PRO A C 1
ATOM 3538 O O . PRO A 1 446 ? 40.947 1.749 -4.932 1.00 92.00 446 PRO A O 1
ATOM 3541 N N . SER A 1 447 ? 38.951 1.749 -5.946 1.00 93.31 447 SER A N 1
ATOM 3542 C CA . SER A 1 447 ? 38.397 0.584 -5.251 1.00 93.31 447 SER A CA 1
ATOM 3543 C C . SER A 1 447 ? 37.297 -0.061 -6.092 1.00 93.31 447 SER A C 1
ATOM 3545 O O . SER A 1 447 ? 36.755 0.570 -7.005 1.00 93.31 447 SER A O 1
ATOM 3547 N N . ARG A 1 448 ? 36.947 -1.314 -5.777 1.00 92.19 448 ARG A N 1
ATOM 3548 C CA . ARG A 1 448 ? 35.847 -2.024 -6.451 1.00 92.19 448 ARG A CA 1
ATOM 3549 C C . ARG A 1 448 ? 34.517 -1.312 -6.222 1.00 92.19 448 ARG A C 1
ATOM 3551 O O . ARG A 1 448 ? 33.730 -1.151 -7.149 1.00 92.19 448 ARG A O 1
ATOM 3558 N N . GLU A 1 449 ? 34.300 -0.824 -5.002 1.00 93.50 449 GLU A N 1
ATOM 3559 C CA . GLU A 1 449 ? 33.107 -0.072 -4.620 1.00 93.50 449 GLU A CA 1
ATOM 3560 C C . GLU A 1 449 ? 32.991 1.231 -5.414 1.00 93.50 449 GLU A C 1
ATOM 3562 O O . GLU A 1 449 ? 31.911 1.532 -5.920 1.00 93.50 449 GLU A O 1
ATOM 3567 N N . ARG A 1 450 ? 34.097 1.968 -5.599 1.00 94.38 450 ARG A N 1
ATOM 3568 C CA . ARG A 1 450 ? 34.113 3.190 -6.417 1.00 94.38 450 ARG A CA 1
ATOM 3569 C C . ARG A 1 450 ? 33.849 2.897 -7.894 1.00 94.38 450 ARG A C 1
ATOM 3571 O O . ARG A 1 450 ? 33.024 3.578 -8.499 1.00 94.38 450 ARG A O 1
ATOM 3578 N N . ALA A 1 451 ? 34.502 1.884 -8.470 1.00 94.81 451 ALA A N 1
ATOM 3579 C CA . ALA A 1 451 ? 34.276 1.494 -9.864 1.00 94.81 451 ALA A CA 1
ATOM 3580 C C . ALA A 1 451 ? 32.806 1.119 -10.107 1.00 94.81 451 ALA A C 1
ATOM 3582 O O . ALA A 1 451 ? 32.185 1.631 -11.043 1.00 94.81 451 ALA A O 1
ATOM 3583 N N . ARG A 1 452 ? 32.225 0.300 -9.219 1.00 92.94 452 ARG A N 1
ATOM 3584 C CA . ARG A 1 452 ? 30.803 -0.064 -9.258 1.00 92.94 452 ARG A CA 1
ATOM 3585 C C . ARG A 1 452 ? 29.910 1.165 -9.105 1.00 92.94 452 ARG A C 1
ATOM 3587 O O . ARG A 1 452 ? 29.001 1.343 -9.906 1.00 92.94 452 ARG A O 1
ATOM 3594 N N . ALA A 1 453 ? 30.173 2.031 -8.130 1.00 94.50 453 ALA A N 1
ATOM 3595 C CA . ALA A 1 453 ? 29.380 3.234 -7.903 1.00 94.50 453 ALA A CA 1
ATOM 3596 C C . ALA A 1 453 ? 29.381 4.182 -9.110 1.00 94.50 453 ALA A C 1
ATOM 3598 O O . ALA A 1 453 ? 28.321 4.673 -9.481 1.00 94.50 453 ALA A O 1
ATOM 3599 N N . LEU A 1 454 ? 30.528 4.390 -9.765 1.00 95.38 454 LEU A N 1
ATOM 3600 C CA . LEU A 1 454 ? 30.626 5.176 -11.002 1.00 95.38 454 LEU A CA 1
ATOM 3601 C C . LEU A 1 454 ? 29.840 4.543 -12.155 1.00 95.38 454 LEU A C 1
ATOM 3603 O O . LEU A 1 454 ? 29.169 5.257 -12.898 1.00 95.38 454 LEU A O 1
ATOM 3607 N N . TRP A 1 455 ? 29.879 3.213 -12.284 1.00 93.75 455 TRP A N 1
ATOM 3608 C CA . TRP A 1 455 ? 29.083 2.490 -13.277 1.00 93.75 455 TRP A CA 1
ATOM 3609 C C . TRP A 1 455 ? 27.577 2.667 -13.035 1.00 93.75 455 TRP A C 1
ATOM 3611 O O . TRP A 1 455 ? 26.852 3.053 -13.954 1.00 93.75 455 TRP A O 1
ATOM 3621 N N . VAL A 1 456 ? 27.109 2.481 -11.795 1.00 92.62 456 VAL A N 1
ATOM 3622 C CA . VAL A 1 456 ? 25.696 2.696 -11.440 1.00 92.62 456 VAL A CA 1
ATOM 3623 C C . VAL A 1 456 ? 25.302 4.153 -11.647 1.00 92.62 456 VAL A C 1
ATOM 3625 O O . VAL A 1 456 ? 24.283 4.421 -12.270 1.00 92.62 456 VAL A O 1
ATOM 3628 N N . ALA A 1 457 ? 26.115 5.101 -11.186 1.00 92.56 457 ALA A N 1
ATOM 3629 C CA . ALA A 1 457 ? 25.863 6.528 -11.336 1.00 92.56 457 ALA A CA 1
ATOM 3630 C C . ALA A 1 457 ? 25.768 6.922 -12.821 1.00 92.56 457 ALA A C 1
ATOM 3632 O O . ALA A 1 457 ? 24.847 7.639 -13.215 1.00 92.56 457 ALA A O 1
ATOM 3633 N N . GLY A 1 458 ? 26.661 6.378 -13.657 1.00 91.06 458 GLY A N 1
ATOM 3634 C CA . GLY A 1 458 ? 26.602 6.496 -15.111 1.00 91.06 458 GLY A CA 1
ATOM 3635 C C . GLY A 1 458 ? 25.307 5.929 -15.691 1.00 91.06 458 GLY A C 1
ATOM 3636 O O . GLY A 1 458 ? 24.679 6.587 -16.515 1.00 91.06 458 GLY A O 1
ATOM 3637 N N . SER A 1 459 ? 24.854 4.768 -15.207 1.00 86.81 459 SER A N 1
ATOM 3638 C CA . SER A 1 459 ? 23.561 4.183 -15.583 1.00 86.81 459 SER A CA 1
ATOM 3639 C C . SER A 1 459 ? 22.392 5.100 -15.226 1.00 86.81 459 SER A C 1
ATOM 3641 O O . SER A 1 459 ? 21.575 5.404 -16.090 1.00 86.81 459 SER A O 1
ATOM 3643 N N . LEU A 1 460 ? 22.309 5.593 -13.986 1.00 84.50 460 LEU A N 1
ATOM 3644 C CA . LEU A 1 460 ? 21.190 6.428 -13.533 1.00 84.50 460 LEU A CA 1
ATOM 3645 C C . LEU A 1 460 ? 21.103 7.744 -14.317 1.00 84.50 460 LEU A C 1
ATOM 3647 O O . LEU A 1 460 ? 20.021 8.128 -14.747 1.00 84.50 460 LEU A O 1
ATOM 3651 N N . VAL A 1 461 ? 22.238 8.404 -14.553 1.00 83.69 461 VAL A N 1
ATOM 3652 C CA . VAL A 1 461 ? 22.324 9.665 -15.311 1.00 83.69 461 VAL A CA 1
ATOM 3653 C C . VAL A 1 461 ? 22.066 9.455 -16.796 1.00 83.69 461 VAL A C 1
ATOM 3655 O O . VAL A 1 461 ? 21.419 10.290 -17.431 1.00 83.69 461 VAL A O 1
ATOM 3658 N N . MET A 1 462 ? 22.500 8.317 -17.347 1.00 79.88 462 MET A N 1
ATOM 3659 C CA . MET A 1 462 ? 22.095 7.902 -18.686 1.00 79.88 462 MET A CA 1
ATOM 3660 C C . MET A 1 462 ? 20.572 7.813 -18.749 1.00 79.88 462 MET A C 1
ATOM 3662 O O . MET A 1 462 ? 20.003 8.454 -19.618 1.00 79.88 462 MET A O 1
ATOM 3666 N N . HIS A 1 463 ? 19.923 7.143 -17.786 1.00 74.38 463 HIS A N 1
ATOM 3667 C CA . HIS A 1 463 ? 18.459 7.032 -17.685 1.00 74.38 463 HIS A CA 1
ATOM 3668 C C . HIS A 1 463 ? 17.731 8.363 -17.393 1.00 74.38 463 HIS A C 1
ATOM 3670 O O . HIS A 1 463 ? 16.508 8.429 -17.481 1.00 74.38 463 HIS A O 1
ATOM 3676 N N . GLN A 1 464 ? 18.456 9.438 -17.079 1.00 71.88 464 GLN A N 1
ATOM 3677 C CA . GLN A 1 464 ? 17.922 10.802 -16.977 1.00 71.88 464 GLN A CA 1
ATOM 3678 C C . GLN A 1 464 ? 18.125 11.613 -18.274 1.00 71.88 464 GLN A C 1
ATOM 3680 O O . GLN A 1 464 ? 17.605 12.719 -18.404 1.00 71.88 464 GLN A O 1
ATOM 3685 N N . GLY A 1 465 ? 18.853 11.068 -19.256 1.00 72.56 465 GLY A N 1
ATOM 3686 C CA . GLY A 1 465 ? 19.136 11.690 -20.552 1.00 72.56 465 GLY A CA 1
ATOM 3687 C C . GLY A 1 465 ? 20.437 12.478 -20.649 1.00 72.56 465 GLY A C 1
ATOM 3688 O O . GLY A 1 465 ? 20.752 13.024 -21.707 1.00 72.56 465 GLY A O 1
ATOM 3689 N N . GLU A 1 466 ? 21.254 12.495 -19.599 1.00 80.19 466 GLU A N 1
ATOM 3690 C CA . GLU A 1 466 ? 22.549 13.178 -19.579 1.00 80.19 466 GLU A CA 1
ATOM 3691 C C . GLU A 1 466 ? 23.681 12.272 -20.123 1.00 80.19 466 GLU A C 1
ATOM 3693 O O . GLU A 1 466 ? 24.653 11.946 -19.436 1.00 80.19 466 GLU A O 1
ATOM 3698 N N . ILE A 1 467 ? 23.584 11.870 -21.396 1.00 82.25 467 ILE A N 1
ATOM 3699 C CA . ILE A 1 467 ? 24.488 10.885 -22.029 1.00 82.25 467 ILE A CA 1
ATOM 3700 C C . ILE A 1 467 ? 25.977 11.260 -21.910 1.00 82.25 467 ILE A C 1
ATOM 3702 O O . ILE A 1 467 ? 26.813 10.422 -21.577 1.00 82.25 467 ILE A O 1
ATOM 3706 N N . SER A 1 468 ? 26.331 12.528 -22.136 1.00 86.88 468 SER A N 1
ATOM 3707 C CA . SER A 1 468 ? 27.727 12.995 -22.052 1.00 86.88 468 SER A CA 1
ATOM 3708 C C . SER A 1 468 ? 28.328 12.828 -20.653 1.00 86.88 468 SER A C 1
ATOM 3710 O O . SER A 1 468 ? 29.512 12.515 -20.507 1.00 86.88 468 SER A O 1
ATOM 3712 N N . ARG A 1 469 ? 27.509 13.025 -19.616 1.00 89.19 469 ARG A N 1
ATOM 3713 C CA . ARG A 1 469 ? 27.929 12.859 -18.225 1.00 89.19 469 ARG A CA 1
ATOM 3714 C C . ARG A 1 469 ? 28.049 11.381 -17.878 1.00 89.19 469 ARG A C 1
ATOM 3716 O O . ARG A 1 469 ? 29.040 10.997 -17.264 1.00 89.19 469 ARG A O 1
ATOM 3723 N N . ALA A 1 470 ? 27.114 10.555 -18.349 1.00 89.88 470 ALA A N 1
ATOM 3724 C CA . ALA A 1 470 ? 27.200 9.105 -18.218 1.00 89.88 470 ALA A CA 1
ATOM 3725 C C . ALA A 1 470 ? 28.506 8.554 -18.813 1.00 89.88 470 ALA A C 1
ATOM 3727 O O . ALA A 1 470 ? 29.237 7.856 -18.119 1.00 89.88 470 ALA A O 1
ATOM 3728 N N . LEU A 1 471 ? 28.861 8.938 -20.045 1.00 90.81 471 LEU A N 1
ATOM 3729 C CA . LEU A 1 471 ? 30.109 8.503 -20.689 1.00 90.81 471 LEU A CA 1
ATOM 3730 C C . LEU A 1 471 ? 31.361 8.892 -19.888 1.00 90.81 471 LEU A C 1
ATOM 3732 O O . LEU A 1 471 ? 32.288 8.095 -19.777 1.00 90.81 471 LEU A O 1
ATOM 3736 N N . THR A 1 472 ? 31.378 10.087 -19.289 1.00 94.81 472 THR A N 1
ATOM 3737 C CA . THR A 1 472 ? 32.487 10.524 -18.421 1.00 94.81 472 THR A CA 1
ATOM 3738 C C . THR A 1 472 ? 32.635 9.620 -17.194 1.00 94.81 472 THR A C 1
ATOM 3740 O O . THR A 1 472 ? 33.736 9.162 -16.895 1.00 94.81 472 THR A O 1
ATOM 3743 N N . LEU A 1 473 ? 31.525 9.326 -16.509 1.00 95.12 473 LEU A N 1
ATOM 3744 C CA . LEU A 1 473 ? 31.517 8.469 -15.317 1.00 95.12 473 LEU A CA 1
ATOM 3745 C C . LEU A 1 473 ? 31.908 7.023 -15.648 1.00 95.12 473 LEU A C 1
ATOM 3747 O O . LEU A 1 473 ? 32.642 6.385 -14.895 1.00 95.12 473 LEU A O 1
ATOM 3751 N N . LEU A 1 474 ? 31.443 6.508 -16.788 1.00 94.81 474 LEU A N 1
ATOM 3752 C CA . LEU A 1 474 ? 31.738 5.149 -17.237 1.00 94.81 474 LEU A CA 1
ATOM 3753 C C . LEU A 1 474 ? 33.197 4.983 -17.673 1.00 94.81 474 LEU A C 1
ATOM 3755 O O . LEU A 1 474 ? 33.790 3.938 -17.410 1.00 94.81 474 LEU A O 1
ATOM 3759 N N . GLU A 1 475 ? 33.805 6.010 -18.274 1.00 94.94 475 GLU A N 1
ATOM 3760 C CA . GLU A 1 475 ? 35.240 6.001 -18.569 1.00 94.94 475 GLU A CA 1
ATOM 3761 C C . GLU A 1 475 ? 36.072 5.955 -17.282 1.00 94.94 475 GLU A C 1
ATOM 3763 O O . GLU A 1 475 ? 37.007 5.159 -17.183 1.00 94.94 475 GLU A O 1
ATOM 3768 N N . GLU A 1 476 ? 35.709 6.752 -16.272 1.00 95.38 476 GLU A N 1
ATOM 3769 C CA . GLU A 1 476 ? 36.380 6.722 -14.969 1.00 95.38 476 GLU A CA 1
ATOM 3770 C C . GLU A 1 476 ? 36.216 5.353 -14.290 1.00 95.38 476 GLU A C 1
ATOM 3772 O O . GLU A 1 476 ? 37.202 4.769 -13.833 1.00 95.38 476 GLU A O 1
ATOM 3777 N N . SER A 1 477 ? 35.000 4.792 -14.301 1.00 96.25 477 SER A N 1
ATOM 3778 C CA . SER A 1 477 ? 34.717 3.438 -13.802 1.00 96.25 477 SER A CA 1
ATOM 3779 C C . SER A 1 477 ? 35.618 2.397 -14.470 1.00 96.25 477 SER A C 1
ATOM 3781 O O . SER A 1 477 ? 36.289 1.620 -13.788 1.00 96.25 477 SER A O 1
ATOM 3783 N N . ARG A 1 478 ? 35.703 2.427 -15.805 1.00 94.56 478 ARG A N 1
ATOM 3784 C CA . ARG A 1 478 ? 36.520 1.500 -16.594 1.00 94.56 478 ARG A CA 1
ATOM 3785 C C . ARG A 1 478 ? 38.015 1.675 -16.337 1.00 94.56 478 ARG A C 1
ATOM 3787 O O . ARG A 1 478 ? 38.740 0.681 -16.287 1.00 94.56 478 ARG A O 1
ATOM 3794 N N . SER A 1 479 ? 38.486 2.910 -16.168 1.00 95.50 479 SER A N 1
ATOM 3795 C CA . SER A 1 479 ? 39.883 3.199 -15.828 1.00 95.50 479 SER A CA 1
ATOM 3796 C C . SER A 1 479 ? 40.253 2.608 -14.468 1.00 95.50 479 SER A C 1
ATOM 3798 O O . SER A 1 479 ? 41.254 1.899 -14.365 1.00 95.50 479 SER A O 1
ATOM 3800 N N . ILE A 1 480 ? 39.419 2.831 -13.446 1.00 95.62 480 ILE A N 1
ATOM 3801 C CA . ILE A 1 480 ? 39.631 2.281 -12.100 1.00 95.62 480 ILE A CA 1
ATOM 3802 C C . ILE A 1 480 ? 39.562 0.753 -12.127 1.00 95.62 480 ILE A C 1
ATOM 3804 O O . ILE A 1 480 ? 40.429 0.097 -11.558 1.00 95.62 480 ILE A O 1
ATOM 3808 N N . ALA A 1 481 ? 38.578 0.174 -12.821 1.00 94.00 481 ALA A N 1
ATOM 3809 C CA . ALA A 1 481 ? 38.435 -1.275 -12.956 1.00 94.00 481 ALA A CA 1
ATOM 3810 C C . ALA A 1 481 ? 39.691 -1.925 -13.564 1.00 94.00 481 ALA A C 1
ATOM 3812 O O . ALA A 1 481 ? 40.153 -2.958 -13.079 1.00 94.00 481 ALA A O 1
ATOM 3813 N N . ARG A 1 482 ? 40.297 -1.286 -14.576 1.00 92.88 482 ARG A N 1
ATOM 3814 C CA . ARG A 1 482 ? 41.567 -1.730 -15.173 1.00 92.88 482 ARG A CA 1
ATOM 3815 C C . ARG A 1 482 ? 42.747 -1.598 -14.210 1.00 92.88 482 ARG A C 1
ATOM 3817 O O . ARG A 1 482 ? 43.565 -2.510 -14.157 1.00 92.88 482 ARG A O 1
ATOM 3824 N N . GLU A 1 483 ? 42.831 -0.505 -13.452 1.00 94.75 483 GLU A N 1
ATOM 3825 C CA . GLU A 1 483 ? 43.894 -0.279 -12.461 1.00 94.75 483 GLU A CA 1
ATOM 3826 C C . GLU A 1 483 ? 43.893 -1.352 -11.361 1.00 94.75 483 GLU A C 1
ATOM 3828 O O . GLU A 1 483 ? 44.947 -1.878 -11.006 1.00 94.75 483 GLU A O 1
ATOM 3833 N N . ILE A 1 484 ? 42.711 -1.714 -10.854 1.00 94.50 484 ILE A N 1
ATOM 3834 C CA . ILE A 1 484 ? 42.562 -2.686 -9.759 1.00 94.50 484 ILE A CA 1
ATOM 3835 C C . ILE A 1 484 ? 42.416 -4.141 -10.238 1.00 94.50 484 ILE A C 1
ATOM 3837 O O . ILE A 1 484 ? 42.311 -5.048 -9.410 1.00 94.50 484 ILE A O 1
ATOM 3841 N N . GLY A 1 485 ? 42.381 -4.373 -11.555 1.00 90.81 485 GLY A N 1
ATOM 3842 C CA . GLY A 1 485 ? 42.224 -5.700 -12.159 1.00 90.81 485 GLY A CA 1
ATOM 3843 C C . GLY A 1 485 ? 40.836 -6.330 -11.978 1.00 90.81 485 GLY A C 1
ATOM 3844 O O . GLY A 1 485 ? 40.727 -7.555 -11.938 1.00 90.81 485 GLY A O 1
ATOM 3845 N N . ASP A 1 486 ? 39.778 -5.527 -11.845 1.00 90.06 486 ASP A N 1
ATOM 3846 C CA . ASP A 1 486 ? 38.396 -6.008 -11.737 1.00 90.06 486 ASP A CA 1
ATOM 3847 C C . ASP A 1 486 ? 37.764 -6.156 -13.130 1.00 90.06 486 ASP A C 1
ATOM 3849 O O . ASP A 1 486 ? 37.263 -5.199 -13.726 1.00 90.06 486 ASP A O 1
ATOM 3853 N N . GLN A 1 487 ? 37.822 -7.376 -13.669 1.00 88.44 487 GLN A N 1
ATOM 3854 C CA . GLN A 1 487 ? 37.316 -7.688 -15.008 1.00 88.44 487 GLN A CA 1
ATOM 3855 C C . GLN A 1 487 ? 35.792 -7.538 -15.120 1.00 88.44 487 GLN A C 1
ATOM 3857 O O . GLN A 1 487 ? 35.315 -7.082 -16.156 1.00 88.44 487 GLN A O 1
ATOM 3862 N N . SER A 1 488 ? 35.036 -7.850 -14.060 1.00 86.44 488 SER A N 1
ATOM 3863 C CA . SER A 1 488 ? 33.573 -7.719 -14.067 1.00 86.44 488 SER A CA 1
ATOM 3864 C C . SER A 1 488 ? 33.162 -6.249 -14.115 1.00 86.44 488 SER A C 1
ATOM 3866 O O . SER A 1 488 ? 32.371 -5.854 -14.969 1.00 86.44 488 SER A O 1
ATOM 3868 N N . ALA A 1 489 ? 33.773 -5.396 -13.286 1.00 87.69 489 ALA A N 1
ATOM 3869 C CA . ALA A 1 489 ? 33.512 -3.958 -13.339 1.00 87.69 489 ALA A CA 1
ATOM 3870 C C . ALA A 1 489 ? 33.889 -3.346 -14.704 1.00 87.69 489 ALA A C 1
ATOM 3872 O O . ALA A 1 489 ? 33.181 -2.472 -15.212 1.00 87.69 489 ALA A O 1
ATOM 3873 N N . ALA A 1 490 ? 34.970 -3.825 -15.330 1.00 90.62 490 ALA A N 1
ATOM 3874 C CA . ALA A 1 490 ? 35.367 -3.390 -16.666 1.00 90.62 490 ALA A CA 1
ATOM 3875 C C . ALA A 1 490 ? 34.355 -3.816 -17.745 1.00 90.62 490 ALA A C 1
ATOM 3877 O O . ALA A 1 490 ? 34.036 -3.003 -18.617 1.00 90.62 490 ALA A O 1
ATOM 3878 N N . ALA A 1 491 ? 33.828 -5.042 -17.678 1.00 89.69 491 ALA A N 1
ATOM 3879 C CA . ALA A 1 491 ? 32.789 -5.538 -18.580 1.00 89.69 491 ALA A CA 1
ATOM 3880 C C . ALA A 1 491 ? 31.504 -4.697 -18.459 1.00 89.69 491 ALA A C 1
ATOM 3882 O O . ALA A 1 491 ? 31.025 -4.143 -19.456 1.00 89.69 491 ALA A O 1
ATOM 3883 N N . HIS A 1 492 ? 31.040 -4.471 -17.222 1.00 88.25 492 HIS A N 1
ATOM 3884 C CA . HIS A 1 492 ? 29.857 -3.663 -16.921 1.00 88.25 492 HIS A CA 1
ATOM 3885 C C . HIS A 1 492 ? 29.960 -2.223 -17.453 1.00 88.25 492 HIS A C 1
ATOM 3887 O O . HIS A 1 492 ? 29.042 -1.715 -18.104 1.00 88.25 492 HIS A O 1
ATOM 3893 N N . ALA A 1 493 ? 31.092 -1.556 -17.210 1.00 91.81 493 ALA A N 1
ATOM 3894 C CA . ALA A 1 493 ? 31.334 -0.197 -17.692 1.00 91.81 493 ALA A CA 1
ATOM 3895 C C . ALA A 1 493 ? 31.431 -0.124 -19.224 1.00 91.81 493 ALA A C 1
ATOM 3897 O O . ALA A 1 493 ? 31.021 0.872 -19.826 1.00 91.81 493 ALA A O 1
ATOM 3898 N N . THR A 1 494 ? 31.952 -1.173 -19.866 1.00 92.06 494 THR A N 1
ATOM 3899 C CA . THR A 1 494 ? 32.164 -1.224 -21.319 1.00 92.06 494 THR A CA 1
ATOM 3900 C C . THR A 1 494 ? 30.854 -1.410 -22.076 1.00 92.06 494 THR A C 1
ATOM 3902 O O . THR A 1 494 ? 30.563 -0.599 -22.960 1.00 92.06 494 THR A O 1
ATOM 3905 N N . TYR A 1 495 ? 30.013 -2.383 -21.700 1.00 88.44 495 TYR A N 1
ATOM 3906 C CA . TYR A 1 495 ? 28.726 -2.555 -22.385 1.00 88.44 495 TYR A CA 1
ATOM 3907 C C . TYR A 1 495 ? 27.820 -1.336 -22.169 1.00 88.44 495 TYR A C 1
ATOM 3909 O O . TYR A 1 495 ? 27.158 -0.889 -23.104 1.00 88.44 495 TYR A O 1
ATOM 3917 N N . LEU A 1 496 ? 27.818 -0.747 -20.965 1.00 88.62 496 LEU A N 1
ATOM 3918 C CA . LEU A 1 496 ? 26.978 0.414 -20.674 1.00 88.62 496 LEU A CA 1
ATOM 3919 C C . LEU A 1 496 ? 27.472 1.675 -21.402 1.00 88.62 496 LEU A C 1
ATOM 3921 O O . LEU A 1 496 ? 26.665 2.508 -21.803 1.00 88.62 496 LEU A O 1
ATOM 3925 N N . SER A 1 497 ? 28.780 1.787 -21.651 1.00 90.38 497 SER A N 1
ATOM 3926 C CA . SER A 1 497 ? 29.346 2.814 -22.535 1.00 90.38 497 SER A CA 1
ATOM 3927 C C . SER A 1 497 ? 28.911 2.598 -23.988 1.00 90.38 497 SER A C 1
ATOM 3929 O O . SER A 1 497 ? 28.567 3.556 -24.675 1.00 90.38 497 SER A O 1
ATOM 3931 N N . GLY A 1 498 ? 28.872 1.345 -24.453 1.00 87.94 498 GLY A N 1
ATOM 3932 C CA . GLY A 1 498 ? 28.300 0.990 -25.753 1.00 87.94 498 GLY A CA 1
ATOM 3933 C C . GLY A 1 498 ? 26.814 1.337 -25.857 1.00 87.94 498 GLY A C 1
ATOM 3934 O O . GLY A 1 498 ? 26.389 1.906 -26.861 1.00 87.94 498 GLY A O 1
ATOM 3935 N N . ALA A 1 499 ? 26.045 1.095 -24.791 1.00 84.31 499 ALA A N 1
ATOM 3936 C CA . ALA A 1 499 ? 24.654 1.521 -24.683 1.00 84.31 499 ALA A CA 1
ATOM 3937 C C . ALA A 1 499 ? 24.539 3.052 -24.782 1.00 84.31 499 ALA A C 1
ATOM 3939 O O . ALA A 1 499 ? 23.821 3.549 -25.644 1.00 84.31 499 ALA A O 1
ATOM 3940 N N . ALA A 1 500 ? 25.305 3.797 -23.974 1.00 83.62 500 ALA A N 1
ATOM 3941 C CA . ALA A 1 500 ? 25.369 5.262 -23.976 1.00 83.62 500 ALA A CA 1
ATOM 3942 C C . ALA A 1 500 ? 25.716 5.847 -25.364 1.00 83.62 500 ALA A C 1
ATOM 3944 O O . ALA A 1 500 ? 25.094 6.812 -25.804 1.00 83.62 500 ALA A O 1
ATOM 3945 N N . GLU A 1 501 ? 26.662 5.250 -26.091 1.00 83.12 501 GLU A N 1
ATOM 3946 C CA . GLU A 1 501 ? 27.001 5.644 -27.468 1.00 83.12 501 GLU A CA 1
ATOM 3947 C C . GLU A 1 501 ? 25.892 5.293 -28.476 1.00 83.12 501 GLU A C 1
ATOM 3949 O O . GLU A 1 501 ? 25.674 6.041 -29.430 1.00 83.12 501 GLU A O 1
ATOM 3954 N N . ALA A 1 502 ? 25.146 4.200 -28.269 1.00 76.56 502 ALA A N 1
ATOM 3955 C CA . ALA A 1 502 ? 23.992 3.868 -29.108 1.00 76.56 502 ALA A CA 1
ATOM 3956 C C . ALA A 1 502 ? 22.895 4.948 -29.021 1.00 76.56 502 ALA A C 1
ATOM 3958 O O . ALA A 1 502 ? 22.228 5.221 -30.023 1.00 76.56 502 ALA A O 1
ATOM 3959 N N . TYR A 1 503 ? 22.759 5.619 -27.867 1.00 70.44 503 TYR A N 1
ATOM 3960 C CA . TYR A 1 503 ? 21.872 6.779 -27.706 1.00 70.44 503 TYR A CA 1
ATOM 3961 C C . TYR A 1 503 ? 22.335 8.004 -28.506 1.00 70.44 503 TYR A C 1
ATOM 3963 O O . TYR A 1 503 ? 21.503 8.787 -28.968 1.00 70.44 503 TYR A O 1
ATOM 3971 N N . ARG A 1 504 ? 23.650 8.185 -28.686 1.00 69.88 504 ARG A N 1
ATOM 3972 C CA . ARG A 1 504 ? 24.253 9.356 -29.336 1.00 69.88 504 ARG A CA 1
ATOM 3973 C C . ARG A 1 504 ? 24.467 9.113 -30.835 1.00 69.88 504 ARG A C 1
ATOM 3975 O O . ARG A 1 504 ? 25.587 8.933 -31.300 1.00 69.88 504 ARG A O 1
ATOM 3982 N N . ASP A 1 505 ? 23.370 9.141 -31.589 1.00 57.69 505 ASP A N 1
ATOM 3983 C CA . ASP A 1 505 ? 23.355 9.116 -33.063 1.00 57.69 505 ASP A CA 1
ATOM 3984 C C . ASP A 1 505 ? 23.792 7.798 -33.736 1.00 57.69 505 ASP A C 1
ATOM 3986 O O . ASP A 1 505 ? 24.234 7.813 -34.882 1.00 57.69 505 ASP A O 1
ATOM 3990 N N . HIS A 1 506 ? 23.583 6.639 -33.093 1.00 60.88 506 HIS A N 1
ATOM 3991 C CA . HIS A 1 506 ? 23.841 5.317 -33.701 1.00 60.88 506 HIS A CA 1
ATOM 3992 C C . HIS A 1 506 ? 25.290 5.161 -34.193 1.00 60.88 506 HIS A C 1
ATOM 3994 O O . HIS A 1 506 ? 25.556 4.710 -35.309 1.00 60.88 506 HIS A O 1
ATOM 4000 N N . SER A 1 507 ? 26.242 5.578 -33.358 1.00 65.19 507 SER A N 1
ATOM 4001 C CA . SER A 1 507 ? 27.663 5.516 -33.680 1.00 65.19 507 SER A CA 1
ATOM 4002 C C . SER A 1 507 ? 28.105 4.066 -33.945 1.00 65.19 507 SER A C 1
ATOM 4004 O O . SER A 1 507 ? 27.828 3.198 -33.117 1.00 65.19 507 SER A O 1
ATOM 4006 N N . PRO A 1 508 ? 28.877 3.774 -35.013 1.00 76.19 508 PRO A N 1
ATOM 4007 C CA . PRO A 1 508 ? 29.511 2.463 -35.212 1.00 76.19 508 PRO A CA 1
ATOM 4008 C C . PRO A 1 508 ? 30.347 2.006 -34.005 1.00 76.19 508 PRO A C 1
ATOM 4010 O O . PRO A 1 508 ? 30.540 0.814 -33.781 1.00 76.19 508 PRO A O 1
ATOM 4013 N N . ARG A 1 509 ? 30.806 2.964 -33.189 1.00 83.44 509 ARG A N 1
ATOM 4014 C CA . ARG A 1 509 ? 31.503 2.725 -31.922 1.00 83.44 509 ARG A CA 1
ATOM 4015 C C . ARG A 1 509 ? 30.638 1.992 -30.889 1.00 83.44 509 ARG A C 1
ATOM 4017 O O . ARG A 1 509 ? 31.190 1.270 -30.066 1.00 83.44 509 ARG A O 1
ATOM 4024 N N . ALA A 1 510 ? 29.315 2.155 -30.932 1.00 84.44 510 ALA A N 1
ATOM 4025 C CA . ALA A 1 510 ? 28.390 1.502 -30.013 1.00 84.44 510 ALA A CA 1
ATOM 4026 C C . ALA A 1 510 ? 28.416 -0.023 -30.169 1.00 84.44 510 ALA A C 1
ATOM 4028 O O . ALA A 1 510 ? 28.560 -0.729 -29.176 1.00 84.44 510 ALA A O 1
ATOM 4029 N N . LEU A 1 511 ? 28.357 -0.524 -31.411 1.00 86.50 511 LEU A N 1
ATOM 4030 C CA . LEU A 1 511 ? 28.448 -1.960 -31.698 1.00 86.50 511 LEU A CA 1
ATOM 4031 C C . LEU A 1 511 ? 29.772 -2.544 -31.206 1.00 86.50 511 LEU A C 1
ATOM 4033 O O . LEU A 1 511 ? 29.755 -3.551 -30.513 1.00 86.50 511 LEU A O 1
ATOM 4037 N N . VAL A 1 512 ? 30.895 -1.871 -31.480 1.00 90.56 512 VAL A N 1
ATOM 4038 C CA . VAL A 1 512 ? 32.226 -2.324 -31.037 1.00 90.56 512 VAL A CA 1
ATOM 4039 C C . VAL A 1 512 ? 32.296 -2.444 -29.513 1.00 90.56 512 VAL A C 1
ATOM 4041 O O . VAL A 1 512 ? 32.760 -3.454 -28.998 1.00 90.56 512 VAL A O 1
ATOM 4044 N N . LEU A 1 513 ? 31.811 -1.436 -28.781 1.00 90.56 513 LEU A N 1
ATOM 4045 C CA . LEU A 1 513 ? 31.818 -1.453 -27.315 1.00 90.56 513 LEU A CA 1
ATOM 4046 C C . LEU A 1 513 ? 30.848 -2.492 -26.733 1.00 90.56 513 LEU A C 1
ATOM 4048 O O . LEU A 1 513 ? 31.150 -3.101 -25.712 1.00 90.56 513 LEU A O 1
ATOM 4052 N N . LEU A 1 514 ? 29.688 -2.705 -27.359 1.00 89.19 514 LEU A N 1
ATOM 4053 C CA . LEU A 1 514 ? 28.736 -3.733 -26.933 1.00 89.19 514 LEU A CA 1
ATOM 4054 C C . LEU A 1 514 ? 29.276 -5.144 -27.203 1.00 89.19 514 LEU A C 1
ATOM 4056 O O . LEU A 1 514 ? 29.127 -6.016 -26.353 1.00 89.19 514 LEU A O 1
ATOM 4060 N N . GLU A 1 515 ? 29.942 -5.363 -28.338 1.00 91.25 515 GLU A N 1
ATOM 4061 C CA . GLU A 1 515 ? 30.637 -6.616 -28.657 1.00 91.25 515 GLU A CA 1
ATOM 4062 C C . GLU A 1 515 ? 31.787 -6.888 -27.684 1.00 91.25 515 GLU A C 1
ATOM 4064 O O . GLU A 1 515 ? 31.884 -7.993 -27.156 1.00 91.25 515 GLU A O 1
ATOM 4069 N N . GLU A 1 516 ? 32.614 -5.876 -27.398 1.00 92.06 516 GLU A N 1
ATOM 4070 C CA . GLU A 1 516 ? 33.681 -5.962 -26.394 1.00 92.06 516 GLU A CA 1
ATOM 4071 C C . GLU A 1 516 ? 33.099 -6.282 -25.012 1.00 92.06 516 GLU A C 1
ATOM 4073 O O . GLU A 1 516 ? 33.586 -7.181 -24.336 1.00 92.06 516 GLU A O 1
ATOM 4078 N N . GLY A 1 517 ? 32.022 -5.602 -24.607 1.00 90.25 517 GLY A N 1
ATOM 4079 C CA . GLY A 1 517 ? 31.344 -5.850 -23.335 1.00 90.25 517 GLY A CA 1
ATOM 4080 C C . GLY A 1 517 ? 30.798 -7.275 -23.215 1.00 90.25 517 GLY A C 1
ATOM 4081 O O . GLY A 1 517 ? 31.048 -7.935 -22.213 1.00 90.25 517 GLY A O 1
ATOM 4082 N N . VAL A 1 518 ? 30.108 -7.778 -24.245 1.00 89.94 518 VAL A N 1
ATOM 4083 C CA . VAL A 1 518 ? 29.587 -9.158 -24.264 1.00 89.94 518 VAL A CA 1
ATOM 4084 C C . VAL A 1 518 ? 30.720 -10.187 -24.235 1.00 89.94 518 VAL A C 1
ATOM 4086 O O . VAL A 1 518 ? 30.606 -11.180 -23.522 1.00 89.94 518 VAL A O 1
ATOM 4089 N N . ALA A 1 519 ? 31.814 -9.957 -24.966 1.00 90.38 519 ALA A N 1
ATOM 4090 C CA . ALA A 1 519 ? 32.977 -10.843 -24.936 1.00 90.38 519 ALA A CA 1
ATOM 4091 C C . ALA A 1 519 ? 33.641 -10.861 -23.549 1.00 90.38 519 ALA A C 1
ATOM 4093 O O . ALA A 1 519 ? 33.920 -11.931 -23.015 1.00 90.38 519 ALA A O 1
ATOM 4094 N N . LEU A 1 520 ? 33.814 -9.689 -22.927 1.00 89.38 520 LEU A N 1
ATOM 4095 C CA . LEU A 1 520 ? 34.360 -9.583 -21.574 1.00 89.38 520 LEU A CA 1
ATOM 4096 C C . LEU A 1 520 ? 33.501 -10.332 -20.549 1.00 89.38 520 LEU A C 1
ATOM 4098 O O . LEU A 1 520 ? 34.068 -11.005 -19.698 1.00 89.38 520 LEU A O 1
ATOM 4102 N N . GLU A 1 521 ? 32.169 -10.255 -20.643 1.00 86.12 521 GLU A N 1
ATOM 4103 C CA . GLU A 1 521 ? 31.249 -11.026 -19.790 1.00 86.12 521 GLU A CA 1
ATOM 4104 C C . GLU A 1 521 ? 31.380 -12.542 -20.001 1.00 86.12 521 GLU A C 1
ATOM 4106 O O . GLU A 1 521 ? 31.307 -13.307 -19.043 1.00 86.12 521 GLU A O 1
ATOM 4111 N N . GLN A 1 522 ? 31.576 -12.995 -21.243 1.00 84.75 522 GLN A N 1
ATOM 4112 C CA . GLN A 1 522 ? 31.739 -14.419 -21.565 1.00 84.75 522 GLN A CA 1
ATOM 4113 C C . GLN A 1 522 ? 33.058 -15.001 -21.043 1.00 84.75 522 GLN A C 1
ATOM 4115 O O . GLN A 1 522 ? 33.100 -16.178 -20.685 1.00 84.75 522 GLN A O 1
ATOM 4120 N N . ASP A 1 523 ? 34.103 -14.177 -20.975 1.00 85.88 523 ASP A N 1
ATOM 4121 C CA . ASP A 1 523 ? 35.432 -14.567 -20.503 1.00 85.88 523 ASP A CA 1
ATOM 4122 C C . ASP A 1 523 ? 35.564 -14.539 -18.964 1.00 85.88 523 ASP A C 1
ATOM 4124 O O . ASP A 1 523 ? 36.597 -14.949 -18.423 1.00 85.88 523 ASP A O 1
ATOM 4128 N N . LEU A 1 524 ? 34.541 -14.076 -18.230 1.00 85.75 524 LEU A N 1
ATOM 4129 C CA . LEU A 1 524 ? 34.546 -14.108 -16.765 1.00 85.75 524 LEU A CA 1
ATOM 4130 C C . LEU A 1 524 ? 34.481 -15.553 -16.250 1.00 85.75 524 LEU A C 1
ATOM 4132 O O . LEU A 1 524 ? 33.680 -16.364 -16.705 1.00 85.75 524 LEU A O 1
ATOM 4136 N N . ASN A 1 525 ? 35.273 -15.858 -15.217 1.00 72.25 525 ASN A N 1
ATOM 4137 C CA . ASN A 1 525 ? 35.223 -17.163 -14.539 1.00 72.25 525 ASN A CA 1
ATOM 4138 C C . ASN A 1 525 ? 33.883 -17.407 -13.819 1.00 72.25 525 ASN A C 1
ATOM 4140 O O . ASN A 1 525 ? 33.425 -18.544 -13.729 1.00 72.25 525 ASN A O 1
ATOM 4144 N N . GLU A 1 526 ? 33.271 -16.342 -13.295 1.00 69.56 526 GLU A N 1
ATOM 4145 C CA . GLU A 1 526 ? 31.973 -16.354 -12.612 1.00 69.56 526 GLU A CA 1
ATOM 4146 C C . GLU A 1 526 ? 31.104 -15.221 -13.186 1.00 69.56 526 GLU A C 1
ATOM 4148 O O . GLU A 1 526 ? 30.992 -14.155 -12.575 1.00 69.56 526 GLU A O 1
ATOM 4153 N N . PRO A 1 527 ? 30.539 -15.392 -14.396 1.00 69.75 527 PRO A N 1
ATOM 4154 C CA . PRO A 1 527 ? 29.746 -14.348 -15.025 1.00 69.75 527 PRO A CA 1
ATOM 4155 C C . PRO A 1 527 ? 28.431 -14.162 -14.272 1.00 69.75 527 PRO A C 1
ATOM 4157 O O . PRO A 1 527 ? 27.708 -15.126 -13.994 1.00 69.75 527 PRO A O 1
ATOM 4160 N N . ASN A 1 528 ? 28.079 -12.910 -13.981 1.00 74.00 528 ASN A N 1
ATOM 4161 C CA . ASN A 1 528 ? 26.742 -12.607 -13.498 1.00 74.00 528 ASN A CA 1
ATOM 4162 C C . ASN A 1 528 ? 25.772 -12.743 -14.679 1.00 74.00 528 ASN A C 1
ATOM 4164 O O . ASN A 1 528 ? 25.783 -11.937 -15.612 1.00 74.00 528 ASN A O 1
ATOM 4168 N N . ALA A 1 529 ? 24.929 -13.778 -14.640 1.00 76.50 529 ALA A N 1
ATOM 4169 C CA . ALA A 1 529 ? 24.028 -14.104 -15.739 1.00 76.50 529 ALA A CA 1
ATOM 4170 C C . ALA A 1 529 ? 23.117 -12.928 -16.135 1.00 76.50 529 ALA A C 1
ATOM 4172 O O . ALA A 1 529 ? 22.846 -12.763 -17.321 1.00 76.50 529 ALA A O 1
ATOM 4173 N N . CYS A 1 530 ? 22.711 -12.078 -15.184 1.00 75.62 530 CYS A N 1
ATOM 4174 C CA . CYS A 1 530 ? 21.927 -10.884 -15.488 1.00 75.62 530 CYS A CA 1
ATOM 4175 C C . CYS A 1 530 ? 22.714 -9.895 -16.354 1.00 75.62 530 CYS A C 1
ATOM 4177 O O . CYS A 1 530 ? 22.213 -9.456 -17.387 1.00 75.62 530 CYS A O 1
ATOM 4179 N N . HIS A 1 531 ? 23.934 -9.527 -15.956 1.00 78.81 531 HIS A N 1
ATOM 4180 C CA . HIS A 1 531 ? 24.724 -8.539 -16.695 1.00 78.81 531 HIS A CA 1
ATOM 4181 C C . HIS A 1 531 ? 25.090 -9.034 -18.093 1.00 78.81 531 HIS A C 1
ATOM 4183 O O . HIS A 1 531 ? 24.913 -8.295 -19.063 1.00 78.81 531 HIS A O 1
ATOM 4189 N N . ALA A 1 532 ? 25.458 -10.309 -18.217 1.00 83.12 532 ALA A N 1
ATOM 4190 C CA . ALA A 1 532 ? 25.698 -10.939 -19.508 1.00 83.12 532 ALA A CA 1
ATOM 4191 C C . ALA A 1 532 ? 24.453 -10.900 -20.419 1.00 83.12 532 ALA A C 1
ATOM 4193 O O . ALA A 1 532 ? 24.550 -10.537 -21.593 1.00 83.12 532 ALA A O 1
ATOM 4194 N N . LEU A 1 533 ? 23.269 -11.233 -19.890 1.00 85.38 533 LEU A N 1
ATOM 4195 C CA . LEU A 1 533 ? 22.020 -11.220 -20.660 1.00 85.38 533 LEU A CA 1
ATOM 4196 C C . LEU A 1 533 ? 21.548 -9.797 -20.994 1.00 85.38 533 LEU A C 1
ATOM 4198 O O . LEU A 1 533 ? 21.045 -9.569 -22.094 1.00 85.38 533 LEU A O 1
ATOM 4202 N N . ALA A 1 534 ? 21.754 -8.829 -20.098 1.00 81.88 534 ALA A N 1
ATOM 4203 C CA . ALA A 1 534 ? 21.453 -7.420 -20.335 1.00 81.88 534 ALA A CA 1
ATOM 4204 C C . ALA A 1 534 ? 22.373 -6.808 -21.407 1.00 81.88 534 ALA A C 1
ATOM 4206 O O . ALA A 1 534 ? 21.898 -6.089 -22.293 1.00 81.88 534 ALA A O 1
ATOM 4207 N N . ALA A 1 535 ? 23.671 -7.130 -21.382 1.00 86.06 535 ALA A N 1
ATOM 4208 C CA . ALA A 1 535 ? 24.623 -6.735 -22.419 1.00 86.06 535 ALA A CA 1
ATOM 4209 C C . ALA A 1 535 ? 24.240 -7.339 -23.782 1.00 86.06 535 ALA A C 1
ATOM 4211 O O . ALA A 1 535 ? 24.174 -6.621 -24.780 1.00 86.06 535 ALA A O 1
ATOM 4212 N N . GLN A 1 536 ? 23.888 -8.630 -23.813 1.00 88.94 536 GLN A N 1
ATOM 4213 C CA . GLN A 1 536 ? 23.419 -9.326 -25.016 1.00 88.94 536 GLN A CA 1
ATOM 4214 C C . GLN A 1 536 ? 22.109 -8.739 -25.564 1.00 88.94 536 GLN A C 1
ATOM 4216 O O . GLN A 1 536 ? 21.997 -8.523 -26.770 1.00 88.94 536 GLN A O 1
ATOM 4221 N N . HIS A 1 537 ? 21.138 -8.433 -24.698 1.00 87.06 537 HIS A N 1
ATOM 4222 C CA . HIS A 1 537 ? 19.891 -7.764 -25.082 1.00 87.06 537 HIS A CA 1
ATOM 4223 C C . HIS A 1 537 ? 20.161 -6.380 -25.691 1.00 87.06 537 HIS A C 1
ATOM 4225 O O . HIS A 1 537 ? 19.600 -6.029 -26.727 1.00 87.06 537 HIS A O 1
ATOM 4231 N N . THR A 1 538 ? 21.073 -5.609 -25.095 1.00 84.88 538 THR A N 1
ATOM 4232 C CA . THR A 1 538 ? 21.449 -4.279 -25.599 1.00 84.88 538 THR A CA 1
ATOM 4233 C C . THR A 1 538 ? 22.178 -4.364 -26.945 1.00 84.88 538 THR A C 1
ATOM 4235 O O . THR A 1 538 ? 21.921 -3.557 -27.841 1.00 84.88 538 THR A O 1
ATOM 4238 N N . LEU A 1 539 ? 23.044 -5.366 -27.132 1.00 88.69 539 LEU A N 1
ATOM 4239 C CA . LEU A 1 539 ? 23.683 -5.642 -28.420 1.00 88.69 539 LEU A CA 1
ATOM 4240 C C . LEU A 1 539 ? 22.652 -6.024 -29.490 1.00 88.69 539 LEU A C 1
ATOM 4242 O O . LEU A 1 539 ? 22.727 -5.509 -30.603 1.00 88.69 539 LEU A O 1
ATOM 4246 N N . ALA A 1 540 ? 21.667 -6.866 -29.156 1.00 88.50 540 ALA A N 1
ATOM 4247 C CA . ALA A 1 540 ? 20.595 -7.240 -30.079 1.00 88.50 540 ALA A CA 1
ATOM 4248 C C . ALA A 1 540 ? 19.833 -6.004 -30.582 1.00 88.50 540 ALA A C 1
ATOM 4250 O O . ALA A 1 540 ? 19.625 -5.853 -31.788 1.00 88.50 540 ALA A O 1
ATOM 4251 N N . TRP A 1 541 ? 19.505 -5.068 -29.687 1.00 83.06 541 TRP A N 1
ATOM 4252 C CA . TRP A 1 541 ? 18.933 -3.781 -30.074 1.00 83.06 541 TRP A CA 1
ATOM 4253 C C . TRP A 1 541 ? 19.841 -2.971 -31.005 1.00 83.06 541 TRP A C 1
ATOM 4255 O O . TRP A 1 541 ? 19.376 -2.473 -32.031 1.00 83.06 541 TRP A O 1
ATOM 4265 N N . ALA A 1 542 ? 21.130 -2.840 -30.688 1.00 82.81 542 ALA A N 1
ATOM 4266 C CA . ALA A 1 542 ? 22.064 -2.095 -31.531 1.00 82.81 542 ALA A CA 1
ATOM 4267 C C . ALA A 1 542 ? 22.211 -2.719 -32.933 1.00 82.81 542 ALA A C 1
ATOM 4269 O O . ALA A 1 542 ? 22.258 -1.986 -33.927 1.00 82.81 542 ALA A O 1
ATOM 4270 N N . CYS A 1 543 ? 22.217 -4.054 -33.033 1.00 86.25 543 CYS A N 1
ATOM 4271 C CA . CYS A 1 543 ? 22.187 -4.784 -34.304 1.00 86.25 543 CYS A CA 1
ATOM 4272 C C . CYS A 1 543 ? 20.909 -4.480 -35.093 1.00 86.25 543 CYS A C 1
ATOM 4274 O O . CYS A 1 543 ? 20.996 -4.115 -36.266 1.00 86.25 543 CYS A O 1
ATOM 4276 N N . LEU A 1 544 ? 19.741 -4.541 -34.440 1.00 82.69 544 LEU A N 1
ATOM 4277 C CA . LEU A 1 544 ? 18.450 -4.264 -35.073 1.00 82.69 544 LEU A CA 1
ATOM 4278 C C . LEU A 1 544 ? 18.411 -2.861 -35.679 1.00 82.69 544 LEU A C 1
ATOM 4280 O O . LEU A 1 544 ? 18.005 -2.680 -36.825 1.00 82.69 544 LEU A O 1
ATOM 4284 N N . VAL A 1 545 ? 18.876 -1.867 -34.925 1.00 77.38 545 VAL A N 1
ATOM 4285 C CA . VAL A 1 545 ? 18.877 -0.475 -35.380 1.00 77.38 545 VAL A CA 1
ATOM 4286 C C . VAL A 1 545 ? 19.908 -0.222 -36.482 1.00 77.38 545 VAL A C 1
ATOM 4288 O O . VAL A 1 545 ? 19.689 0.625 -37.349 1.00 77.38 545 VAL A O 1
ATOM 4291 N N . SER A 1 546 ? 21.001 -0.982 -36.489 1.00 79.06 546 SER A N 1
ATOM 4292 C CA . SER A 1 546 ? 22.003 -0.952 -37.561 1.00 79.06 546 SER A CA 1
ATOM 4293 C C . SER A 1 546 ? 21.564 -1.720 -38.818 1.00 79.06 546 SER A C 1
ATOM 4295 O O . SER A 1 546 ? 22.272 -1.692 -39.823 1.00 79.06 546 SER A O 1
ATOM 4297 N N . GLY A 1 547 ? 20.400 -2.382 -38.784 1.00 79.62 547 GLY A N 1
ATOM 4298 C CA . GLY A 1 547 ? 19.825 -3.138 -39.899 1.00 79.62 547 GLY A CA 1
ATOM 4299 C C . GLY A 1 547 ? 20.223 -4.617 -39.957 1.00 79.62 547 GLY A C 1
ATOM 4300 O O . GLY A 1 547 ? 19.792 -5.316 -40.870 1.00 79.62 547 GLY A O 1
ATOM 4301 N N . ASP A 1 548 ? 20.997 -5.118 -38.991 1.00 86.56 548 ASP A N 1
ATOM 4302 C CA . ASP A 1 548 ? 21.382 -6.532 -38.892 1.00 86.56 548 ASP A CA 1
ATOM 4303 C C . ASP A 1 548 ? 20.315 -7.329 -38.120 1.00 86.56 548 ASP A C 1
ATOM 4305 O O . ASP A 1 548 ? 20.468 -7.703 -36.953 1.00 86.56 548 ASP A O 1
ATOM 4309 N N . VAL A 1 549 ? 19.169 -7.519 -38.781 1.00 86.00 549 VAL A N 1
ATOM 4310 C CA . VAL A 1 549 ? 17.968 -8.138 -38.198 1.00 86.00 549 VAL A CA 1
ATOM 4311 C C . VAL A 1 549 ? 18.195 -9.615 -37.855 1.00 86.00 549 VAL A C 1
ATOM 4313 O O . VAL A 1 549 ? 17.681 -10.093 -36.847 1.00 86.00 549 VAL A O 1
ATOM 4316 N N . GLU A 1 550 ? 18.959 -10.351 -38.667 1.00 88.00 550 GLU A N 1
ATOM 4317 C CA . GLU A 1 550 ? 19.234 -11.780 -38.441 1.00 88.00 550 GLU A CA 1
ATOM 4318 C C . GLU A 1 550 ? 20.072 -12.000 -37.181 1.00 88.00 550 GLU A C 1
ATOM 4320 O O . GLU A 1 550 ? 19.750 -12.859 -36.356 1.00 88.00 550 GLU A O 1
ATOM 4325 N N . ARG A 1 551 ? 21.114 -11.186 -36.987 1.00 89.62 551 ARG A N 1
ATOM 4326 C CA . ARG A 1 551 ? 21.938 -11.258 -35.782 1.00 89.62 551 ARG A CA 1
ATOM 4327 C C . ARG A 1 551 ? 21.168 -10.824 -34.538 1.00 89.62 551 ARG A C 1
ATOM 4329 O O . ARG A 1 551 ? 21.306 -11.463 -33.496 1.00 89.62 551 ARG A O 1
ATOM 4336 N N . ALA A 1 552 ? 20.345 -9.778 -34.643 1.00 88.50 552 ALA A N 1
ATOM 4337 C CA . ALA A 1 552 ? 19.482 -9.334 -33.549 1.00 88.50 552 ALA A CA 1
ATOM 4338 C C . ALA A 1 552 ? 18.516 -10.444 -33.092 1.00 88.50 552 ALA A C 1
ATOM 4340 O O . ALA A 1 552 ? 18.400 -10.711 -31.897 1.00 88.50 552 ALA A O 1
ATOM 4341 N N . ASP A 1 553 ? 17.881 -11.130 -34.044 1.00 88.69 553 ASP A N 1
ATOM 4342 C CA . ASP A 1 553 ? 16.972 -12.254 -33.800 1.00 88.69 553 ASP A CA 1
ATOM 4343 C C . ASP A 1 553 ? 17.683 -13.432 -33.114 1.00 88.69 553 ASP A C 1
ATOM 4345 O O . ASP A 1 553 ? 17.209 -13.955 -32.103 1.00 88.69 553 ASP A O 1
ATOM 4349 N N . ALA A 1 554 ? 18.869 -13.818 -33.598 1.00 90.62 554 ALA A N 1
ATOM 4350 C CA . ALA A 1 554 ? 19.655 -14.897 -33.000 1.00 90.62 554 ALA A CA 1
ATOM 4351 C C . ALA A 1 554 ? 20.064 -14.586 -31.548 1.00 90.62 554 ALA A C 1
ATOM 4353 O O . ALA A 1 554 ? 19.873 -15.419 -30.657 1.00 90.62 554 ALA A O 1
ATOM 4354 N N . LEU A 1 555 ? 20.581 -13.375 -31.300 1.00 90.44 555 LEU A N 1
ATOM 4355 C CA . LEU A 1 555 ? 20.978 -12.926 -29.963 1.00 90.44 555 LEU A CA 1
ATOM 4356 C C . LEU A 1 555 ? 19.782 -12.872 -29.009 1.00 90.44 555 LEU A C 1
ATOM 4358 O O . LEU A 1 555 ? 19.905 -13.286 -27.853 1.00 90.44 555 LEU A O 1
ATOM 4362 N N . GLN A 1 556 ? 18.625 -12.392 -29.470 1.00 89.94 556 GLN A N 1
ATOM 4363 C CA . GLN A 1 556 ? 17.461 -12.263 -28.602 1.00 89.94 556 GLN A CA 1
ATOM 4364 C C . GLN A 1 556 ? 16.801 -13.611 -28.287 1.00 89.94 556 GLN A C 1
ATOM 4366 O O . GLN A 1 556 ? 16.383 -13.821 -27.148 1.00 89.94 556 GLN A O 1
ATOM 4371 N N . ASN A 1 557 ? 16.750 -14.540 -29.246 1.00 89.25 557 ASN A N 1
ATOM 4372 C CA . ASN A 1 557 ? 16.239 -15.893 -29.014 1.00 89.25 557 ASN A CA 1
ATOM 4373 C C . ASN A 1 557 ? 17.077 -16.658 -27.982 1.00 89.25 557 ASN A C 1
ATOM 4375 O O . ASN A 1 557 ? 16.521 -17.332 -27.113 1.00 89.25 557 ASN A O 1
ATOM 4379 N N . ASP A 1 558 ? 18.407 -16.561 -28.060 1.00 90.06 558 ASP A N 1
ATOM 4380 C CA . ASP A 1 558 ? 19.291 -17.145 -27.046 1.00 90.06 558 ASP A CA 1
ATOM 4381 C C . ASP A 1 558 ? 19.064 -16.503 -25.667 1.00 90.06 558 ASP A C 1
ATOM 4383 O O . ASP A 1 558 ? 18.897 -17.208 -24.670 1.00 90.06 558 ASP A O 1
ATOM 4387 N N . CYS A 1 559 ? 18.943 -15.171 -25.624 1.00 89.12 559 CYS A N 1
ATOM 4388 C CA . CYS A 1 559 ? 18.658 -14.436 -24.394 1.00 89.12 559 CYS A CA 1
ATOM 4389 C C . CYS A 1 559 ? 17.332 -14.889 -23.756 1.00 89.12 559 CYS A C 1
ATOM 4391 O O . CYS A 1 559 ? 17.309 -15.216 -22.569 1.00 89.12 559 CYS A O 1
ATOM 4393 N N . ALA A 1 560 ? 16.252 -15.010 -24.537 1.00 86.94 560 ALA A N 1
ATOM 4394 C CA . ALA A 1 560 ? 14.948 -15.467 -24.051 1.00 86.94 560 ALA A CA 1
ATOM 4395 C C . ALA A 1 560 ? 15.014 -16.878 -23.436 1.00 86.94 560 ALA A C 1
ATOM 4397 O O . ALA A 1 560 ? 14.531 -17.079 -22.322 1.00 86.94 560 ALA A O 1
ATOM 4398 N N . LYS A 1 561 ? 15.673 -17.834 -24.109 1.00 88.19 561 LYS A N 1
ATOM 4399 C CA . LYS A 1 561 ? 15.838 -19.214 -23.609 1.00 88.19 561 LYS A CA 1
ATOM 4400 C C . LYS A 1 561 ? 16.608 -19.268 -22.293 1.00 88.19 561 LYS A C 1
ATOM 4402 O O . LYS A 1 561 ? 16.257 -20.024 -21.390 1.00 88.19 561 LYS A O 1
ATOM 4407 N N . ARG A 1 562 ? 17.669 -18.467 -22.176 1.00 87.00 562 ARG A N 1
ATOM 4408 C CA . ARG A 1 562 ? 18.478 -18.394 -20.953 1.00 87.00 562 ARG A CA 1
ATOM 4409 C C . ARG A 1 562 ? 17.710 -17.731 -19.808 1.00 87.00 562 ARG A C 1
ATOM 4411 O O . ARG A 1 562 ? 17.782 -18.232 -18.691 1.00 87.00 562 ARG A O 1
ATOM 4418 N N . CYS A 1 563 ? 16.940 -16.674 -20.076 1.00 83.56 563 CYS A N 1
ATOM 4419 C CA . CYS A 1 563 ? 16.077 -16.048 -19.067 1.00 83.56 563 CYS A CA 1
ATOM 4420 C C . CYS A 1 563 ? 15.008 -17.024 -18.555 1.00 83.56 563 CYS A C 1
ATOM 4422 O O . CYS A 1 563 ? 14.797 -17.121 -17.349 1.00 83.56 563 CYS A O 1
ATOM 4424 N N . GLU A 1 564 ? 14.386 -17.795 -19.453 1.00 82.94 564 GLU A N 1
ATOM 4425 C CA . GLU A 1 564 ? 13.407 -18.828 -19.094 1.00 82.94 564 GLU A CA 1
ATOM 4426 C C . GLU A 1 564 ? 14.024 -19.902 -18.184 1.00 82.94 564 GLU A C 1
ATOM 4428 O O . GLU A 1 564 ? 13.451 -20.233 -17.147 1.00 82.94 564 GLU A O 1
ATOM 4433 N N . ALA A 1 565 ? 15.228 -20.384 -18.510 1.00 83.38 565 ALA A N 1
ATOM 4434 C CA . ALA A 1 565 ? 15.946 -21.365 -17.694 1.00 83.38 565 ALA A CA 1
ATOM 4435 C C . ALA A 1 565 ? 16.337 -20.835 -16.299 1.00 83.38 565 ALA A C 1
ATOM 4437 O O . ALA A 1 565 ? 16.401 -21.610 -15.345 1.00 83.38 565 ALA A O 1
ATOM 4438 N N . LEU A 1 566 ? 16.595 -19.529 -16.177 1.00 79.12 566 LEU A N 1
ATOM 4439 C CA . LEU A 1 566 ? 16.929 -18.859 -14.914 1.00 79.12 566 LEU A CA 1
ATOM 4440 C C . LEU A 1 566 ? 15.690 -18.414 -14.118 1.00 79.12 566 LEU A C 1
ATOM 4442 O O . LEU A 1 566 ? 15.810 -18.051 -12.950 1.00 79.12 566 LEU A O 1
ATOM 4446 N N . GLY A 1 567 ? 14.502 -18.439 -14.730 1.00 72.88 567 GLY A N 1
ATOM 4447 C CA . GLY A 1 567 ? 13.270 -17.930 -14.128 1.00 72.88 567 GLY A CA 1
ATOM 4448 C C . GLY A 1 567 ? 13.196 -16.400 -14.037 1.00 72.88 567 GLY A C 1
ATOM 4449 O O . GLY A 1 567 ? 12.382 -15.891 -13.268 1.00 72.88 567 GLY A O 1
ATOM 4450 N N . ASP A 1 568 ? 14.017 -15.669 -14.800 1.00 74.38 568 ASP A N 1
ATOM 4451 C CA . ASP A 1 568 ? 13.970 -14.203 -14.890 1.00 74.38 568 ASP A CA 1
ATOM 4452 C C . ASP A 1 568 ? 12.789 -13.781 -15.771 1.00 74.38 568 ASP A C 1
ATOM 4454 O O . ASP A 1 568 ? 12.819 -13.936 -16.992 1.00 74.38 568 ASP A O 1
ATOM 4458 N N . ARG A 1 569 ? 11.729 -13.247 -15.157 1.00 73.25 569 ARG A N 1
ATOM 4459 C CA . ARG A 1 569 ? 10.492 -12.876 -15.864 1.00 73.25 569 ARG A CA 1
ATOM 4460 C C . ARG A 1 569 ? 10.541 -11.485 -16.490 1.00 73.25 569 ARG A C 1
ATOM 4462 O O . ARG A 1 569 ? 9.834 -11.244 -17.480 1.00 73.25 569 ARG A O 1
ATOM 4469 N N . ALA A 1 570 ? 11.314 -10.566 -15.920 1.00 71.56 570 ALA A N 1
ATOM 4470 C CA . ALA A 1 570 ? 11.441 -9.206 -16.426 1.00 71.56 570 ALA A CA 1
ATOM 4471 C C . ALA A 1 570 ? 12.177 -9.216 -17.770 1.00 71.56 570 ALA A C 1
ATOM 4473 O O . ALA A 1 570 ? 11.617 -8.796 -18.791 1.00 71.56 570 ALA A O 1
ATOM 4474 N N . LEU A 1 571 ? 13.382 -9.792 -17.803 1.00 75.56 571 LEU A N 1
ATOM 4475 C CA . LEU A 1 571 ? 14.214 -9.812 -19.002 1.00 75.56 571 LEU A CA 1
ATOM 4476 C C . LEU A 1 571 ? 13.683 -10.782 -20.064 1.00 75.56 571 LEU A C 1
ATOM 4478 O O . LEU A 1 571 ? 13.686 -10.433 -21.245 1.00 75.56 571 LEU A O 1
ATOM 4482 N N . TRP A 1 572 ? 13.129 -11.936 -19.665 1.00 80.62 572 TRP A N 1
ATOM 4483 C CA . TRP A 1 572 ? 12.466 -12.876 -20.586 1.00 80.62 572 TRP A CA 1
ATOM 4484 C C . TRP A 1 572 ? 11.364 -12.205 -21.404 1.00 80.62 572 TRP A C 1
ATOM 4486 O O . TRP A 1 572 ? 11.264 -12.375 -22.615 1.00 80.62 572 TRP A O 1
ATOM 4496 N N . SER A 1 573 ? 10.538 -11.385 -20.769 1.00 77.50 573 SER A N 1
ATOM 4497 C CA . SER A 1 573 ? 9.458 -10.714 -21.485 1.00 77.50 573 SER A CA 1
ATOM 4498 C C . SER A 1 573 ? 9.924 -9.519 -22.296 1.00 77.50 573 SER A C 1
ATOM 4500 O O . SER A 1 573 ? 9.361 -9.308 -23.367 1.00 77.50 573 SER A O 1
ATOM 4502 N N . SER A 1 574 ? 10.925 -8.762 -21.834 1.00 78.75 574 SER A N 1
ATOM 4503 C CA . SER A 1 574 ? 11.559 -7.744 -22.681 1.00 78.75 574 SER A CA 1
ATOM 4504 C C . SER A 1 574 ? 12.104 -8.393 -23.959 1.00 78.75 574 SER A C 1
ATOM 4506 O O . SER A 1 574 ? 11.885 -7.898 -25.065 1.00 78.75 574 SER A O 1
ATOM 4508 N N . ALA A 1 575 ? 12.720 -9.572 -23.818 1.00 83.25 575 ALA A N 1
ATOM 4509 C CA . ALA A 1 575 ? 13.218 -10.366 -24.929 1.00 83.25 575 ALA A CA 1
ATOM 4510 C C . ALA A 1 575 ? 12.117 -10.805 -25.902 1.00 83.25 575 ALA A C 1
ATOM 4512 O O . ALA A 1 575 ? 12.277 -10.667 -27.112 1.00 83.25 575 ALA A O 1
ATOM 4513 N N . LEU A 1 576 ? 10.986 -11.300 -25.397 1.00 83.00 576 LEU A N 1
ATOM 4514 C CA . LEU A 1 576 ? 9.875 -11.727 -26.249 1.00 83.00 576 LEU A CA 1
ATOM 4515 C C . LEU A 1 576 ? 9.168 -10.555 -26.947 1.00 83.00 576 LEU A C 1
ATOM 4517 O O . LEU A 1 576 ? 8.797 -10.676 -28.113 1.00 83.00 576 LEU A O 1
ATOM 4521 N N . ILE A 1 577 ? 9.016 -9.407 -26.278 1.00 84.44 577 ILE A N 1
ATOM 4522 C CA . ILE A 1 577 ? 8.468 -8.197 -26.912 1.00 84.44 577 ILE A CA 1
ATOM 4523 C C . ILE A 1 577 ? 9.396 -7.723 -28.035 1.00 84.44 577 ILE A C 1
ATOM 4525 O O . ILE A 1 577 ? 8.923 -7.341 -29.105 1.00 84.44 577 ILE A O 1
ATOM 4529 N N . PHE A 1 578 ? 10.713 -7.799 -27.823 1.00 85.81 578 PHE A N 1
ATOM 4530 C CA . PHE A 1 578 ? 11.701 -7.496 -28.855 1.00 85.81 578 PHE A CA 1
ATOM 4531 C C . PHE A 1 578 ? 11.601 -8.438 -30.061 1.00 85.81 578 PHE A C 1
ATOM 4533 O O . PHE A 1 578 ? 11.661 -7.976 -31.196 1.00 85.81 578 PHE A O 1
ATOM 4540 N N . LEU A 1 579 ? 11.405 -9.742 -29.849 1.00 86.75 579 LEU A N 1
ATOM 4541 C CA . LEU A 1 579 ? 11.185 -10.682 -30.955 1.00 86.75 579 LEU A CA 1
ATOM 4542 C C . LEU A 1 579 ? 9.916 -10.329 -31.749 1.00 86.75 579 LEU A C 1
ATOM 4544 O O . LEU A 1 579 ? 9.944 -10.314 -32.978 1.00 86.75 579 LEU A O 1
ATOM 4548 N N . GLY A 1 580 ? 8.846 -9.912 -31.066 1.00 86.94 580 GLY A N 1
ATOM 4549 C CA . GLY A 1 580 ? 7.660 -9.368 -31.730 1.00 86.94 580 GLY A CA 1
ATOM 4550 C C . GLY A 1 580 ? 7.961 -8.118 -32.570 1.00 86.94 580 GLY A C 1
ATOM 4551 O O . GLY A 1 580 ? 7.471 -7.986 -33.690 1.00 86.94 580 GLY A O 1
ATOM 4552 N N . LEU A 1 581 ? 8.818 -7.220 -32.076 1.00 86.44 581 LEU A N 1
ATOM 4553 C CA . LEU A 1 581 ? 9.285 -6.053 -32.832 1.00 86.44 581 LEU A CA 1
ATOM 4554 C C . LEU A 1 581 ? 10.098 -6.447 -34.081 1.00 86.44 581 LEU A C 1
ATOM 4556 O O . LEU A 1 581 ? 9.905 -5.859 -35.147 1.00 86.44 581 LEU A O 1
ATOM 4560 N N . VAL A 1 582 ? 10.977 -7.447 -33.972 1.00 87.62 582 VAL A N 1
ATOM 4561 C CA . VAL A 1 582 ? 11.737 -7.999 -35.107 1.00 87.62 582 VAL A CA 1
ATOM 4562 C C . VAL A 1 582 ? 10.791 -8.529 -36.188 1.00 87.62 582 VAL A C 1
ATOM 4564 O O . VAL A 1 582 ? 10.956 -8.203 -37.365 1.00 87.62 582 VAL A O 1
ATOM 4567 N N . GLU A 1 583 ? 9.762 -9.285 -35.804 1.00 88.75 583 GLU A N 1
ATOM 4568 C CA . GLU A 1 583 ? 8.769 -9.816 -36.745 1.00 88.75 583 GLU A CA 1
ATOM 4569 C C . GLU A 1 583 ? 7.915 -8.716 -37.391 1.00 88.75 583 GLU A C 1
ATOM 4571 O O . GLU A 1 583 ? 7.601 -8.795 -38.582 1.00 88.75 583 GLU A O 1
ATOM 4576 N N . TRP A 1 584 ? 7.598 -7.643 -36.658 1.00 88.00 584 TRP A N 1
ATOM 4577 C CA . TRP A 1 584 ? 6.935 -6.473 -37.236 1.00 88.00 584 TRP A CA 1
ATOM 4578 C C . TRP A 1 584 ? 7.809 -5.792 -38.300 1.00 88.00 584 TRP A C 1
ATOM 4580 O O . TRP A 1 584 ? 7.320 -5.511 -39.395 1.00 88.00 584 TRP A O 1
ATOM 4590 N N . LEU A 1 585 ? 9.110 -5.608 -38.039 1.00 84.06 585 LEU A N 1
ATOM 4591 C CA . LEU A 1 585 ? 10.058 -5.032 -39.006 1.00 84.06 585 LEU A CA 1
ATOM 4592 C C . LEU A 1 585 ? 10.260 -5.915 -40.249 1.00 84.06 585 LEU A C 1
ATOM 4594 O O . LEU A 1 585 ? 10.499 -5.392 -41.337 1.00 84.06 585 LEU A O 1
ATOM 4598 N N . ARG A 1 586 ? 10.119 -7.241 -40.114 1.00 87.31 586 ARG A N 1
ATOM 4599 C CA . ARG A 1 586 ? 10.097 -8.198 -41.240 1.00 87.31 586 ARG A CA 1
ATOM 4600 C C . ARG A 1 586 ? 8.786 -8.158 -42.043 1.00 87.31 586 ARG A C 1
ATOM 4602 O O . ARG A 1 586 ? 8.718 -8.743 -43.121 1.00 87.31 586 ARG A O 1
ATOM 4609 N N . GLY A 1 587 ? 7.755 -7.472 -41.545 1.00 85.00 587 GLY A N 1
ATOM 4610 C CA . GLY A 1 587 ? 6.427 -7.387 -42.161 1.00 85.00 587 GLY A CA 1
ATOM 4611 C C . GLY A 1 587 ? 5.462 -8.508 -41.753 1.00 85.00 587 GLY A C 1
ATOM 4612 O O . GLY A 1 587 ? 4.355 -8.587 -42.285 1.00 85.00 587 GLY A O 1
ATOM 4613 N N . HIS A 1 588 ? 5.829 -9.367 -40.799 1.00 89.00 588 HIS A N 1
ATOM 4614 C CA . HIS A 1 588 ? 4.990 -10.462 -40.303 1.00 89.00 588 HIS A CA 1
ATOM 4615 C C . HIS A 1 588 ? 4.048 -9.996 -39.174 1.00 89.00 588 HIS A C 1
ATOM 4617 O O . HIS A 1 588 ? 4.092 -10.505 -38.051 1.00 89.00 588 HIS A O 1
ATOM 4623 N N . THR A 1 589 ? 3.156 -9.041 -39.464 1.00 85.69 589 THR A N 1
ATOM 4624 C CA . THR A 1 589 ? 2.323 -8.352 -38.451 1.00 85.69 589 THR A CA 1
ATOM 4625 C C . THR A 1 589 ? 1.498 -9.292 -37.564 1.00 85.69 589 THR A C 1
ATOM 4627 O O . THR A 1 589 ? 1.449 -9.103 -36.351 1.00 85.69 589 THR A O 1
ATOM 4630 N N . ARG A 1 590 ? 0.919 -10.364 -38.125 1.00 85.38 590 ARG A N 1
ATOM 4631 C CA . ARG A 1 590 ? 0.129 -11.355 -37.360 1.00 85.38 590 ARG A CA 1
ATOM 4632 C C . ARG A 1 590 ? 0.956 -12.157 -36.353 1.00 85.38 590 ARG A C 1
ATOM 4634 O O . ARG A 1 590 ? 0.469 -12.465 -35.263 1.00 85.38 590 ARG A O 1
ATOM 4641 N N . LEU A 1 591 ? 2.183 -12.528 -36.725 1.00 85.31 591 LEU A N 1
ATOM 4642 C CA . LEU A 1 591 ? 3.080 -13.279 -35.845 1.00 85.31 591 LEU A CA 1
ATOM 4643 C C . LEU A 1 591 ? 3.566 -12.378 -34.706 1.00 85.31 591 LEU A C 1
ATOM 4645 O O . LEU A 1 591 ? 3.463 -12.767 -33.544 1.00 85.31 591 LEU A O 1
ATOM 4649 N N . ALA A 1 592 ? 3.977 -11.153 -35.048 1.00 87.00 592 ALA A N 1
ATOM 4650 C CA . ALA A 1 592 ? 4.351 -10.118 -34.091 1.00 87.00 592 ALA A CA 1
ATOM 4651 C C . ALA A 1 592 ? 3.231 -9.847 -33.073 1.00 87.00 592 ALA A C 1
ATOM 4653 O O . ALA A 1 592 ? 3.464 -9.849 -31.866 1.00 87.00 592 ALA A O 1
ATOM 4654 N N . GLU A 1 593 ? 1.991 -9.679 -33.542 1.00 87.81 593 GLU A N 1
ATOM 4655 C CA . GLU A 1 593 ? 0.844 -9.428 -32.669 1.00 87.81 593 GLU A CA 1
ATOM 4656 C C . GLU A 1 593 ? 0.583 -10.587 -31.702 1.00 87.81 593 GLU A C 1
ATOM 4658 O O . GLU A 1 593 ? 0.324 -10.357 -30.519 1.00 87.81 593 GLU A O 1
ATOM 4663 N N . THR A 1 594 ? 0.657 -11.826 -32.192 1.00 86.38 594 THR A N 1
ATOM 4664 C CA . THR A 1 594 ? 0.420 -13.023 -31.373 1.00 86.38 594 THR A CA 1
ATOM 4665 C C . THR A 1 594 ? 1.464 -13.130 -30.265 1.00 86.38 594 THR A C 1
ATOM 4667 O O . THR A 1 594 ? 1.103 -13.220 -29.094 1.00 86.38 594 THR A O 1
ATOM 4670 N N . GLN A 1 595 ? 2.748 -13.008 -30.616 1.00 85.00 595 GLN A N 1
ATOM 4671 C CA . GLN A 1 595 ? 3.853 -13.084 -29.659 1.00 85.00 595 GLN A CA 1
ATOM 4672 C C . GLN A 1 595 ? 3.755 -12.005 -28.576 1.00 85.00 595 GLN A C 1
ATOM 4674 O O . GLN A 1 595 ? 3.862 -12.309 -27.389 1.00 85.00 595 GLN A O 1
ATOM 4679 N N . VAL A 1 596 ? 3.498 -10.748 -28.957 1.00 87.44 596 VAL A N 1
ATOM 4680 C CA . VAL A 1 596 ? 3.403 -9.651 -27.981 1.00 87.44 596 VAL A CA 1
ATOM 4681 C C . VAL A 1 596 ? 2.169 -9.810 -27.087 1.00 87.44 596 VAL A C 1
ATOM 4683 O O . VAL A 1 596 ? 2.249 -9.558 -25.886 1.00 87.44 596 VAL A O 1
ATOM 4686 N N . ARG A 1 597 ? 1.032 -10.280 -27.619 1.00 87.88 597 ARG A N 1
ATOM 4687 C CA . ARG A 1 597 ? -0.168 -10.555 -26.809 1.00 87.88 597 ARG A CA 1
ATOM 4688 C C . ARG A 1 597 ? 0.041 -11.682 -25.807 1.00 87.88 597 ARG A C 1
ATOM 4690 O O . ARG A 1 597 ? -0.413 -11.551 -24.674 1.00 87.88 597 ARG A O 1
ATOM 4697 N N . ASP A 1 598 ? 0.717 -12.758 -26.190 1.00 81.38 598 ASP A N 1
ATOM 4698 C CA . ASP A 1 598 ? 0.965 -13.884 -25.286 1.00 81.38 598 ASP A CA 1
ATOM 4699 C C . ASP A 1 598 ? 1.834 -13.463 -24.094 1.00 81.38 598 ASP A C 1
ATOM 4701 O O . ASP A 1 598 ? 1.560 -13.855 -22.958 1.00 81.38 598 ASP A O 1
ATOM 4705 N N . VAL A 1 599 ? 2.787 -12.552 -24.316 1.00 81.06 599 VAL A N 1
ATOM 4706 C CA . VAL A 1 599 ? 3.550 -11.912 -23.235 1.00 81.06 599 VAL A CA 1
ATOM 4707 C C . VAL A 1 599 ? 2.650 -11.066 -22.330 1.00 81.06 599 VAL A C 1
ATOM 4709 O O . VAL A 1 599 ? 2.738 -11.174 -21.108 1.00 81.06 599 VAL A O 1
ATOM 4712 N N . VAL A 1 600 ? 1.759 -10.244 -22.900 1.00 82.69 600 VAL A N 1
ATOM 4713 C CA . VAL A 1 600 ? 0.815 -9.415 -22.124 1.00 82.69 600 VAL A CA 1
ATOM 4714 C C . VAL A 1 600 ? -0.129 -10.286 -21.283 1.00 82.69 600 VAL A C 1
ATOM 4716 O O . VAL A 1 600 ? -0.397 -9.945 -20.131 1.00 82.69 600 VAL A O 1
ATOM 4719 N N . ARG A 1 601 ? -0.593 -11.429 -21.812 1.00 80.31 601 ARG A N 1
ATOM 4720 C CA . ARG A 1 601 ? -1.426 -12.399 -21.076 1.00 80.31 601 ARG A CA 1
ATOM 4721 C C . ARG A 1 601 ? -0.666 -13.059 -19.934 1.00 80.31 601 ARG A C 1
ATOM 4723 O O . ARG A 1 601 ? -1.165 -13.084 -18.814 1.00 80.31 601 ARG A O 1
ATOM 4730 N N . ALA A 1 602 ? 0.552 -13.533 -20.196 1.00 70.25 602 ALA A N 1
ATOM 4731 C CA . ALA A 1 602 ? 1.396 -14.182 -19.193 1.00 70.25 602 ALA A CA 1
ATOM 4732 C C . ALA A 1 602 ? 1.768 -13.255 -18.018 1.00 70.25 602 ALA A C 1
ATOM 4734 O O . ALA A 1 602 ? 2.198 -13.729 -16.967 1.00 70.25 602 ALA A O 1
ATOM 4735 N N . LYS A 1 603 ? 1.603 -11.936 -18.188 1.00 66.81 603 LYS A N 1
ATOM 4736 C CA . LYS A 1 603 ? 2.000 -10.904 -17.226 1.00 66.81 603 LYS A CA 1
ATOM 4737 C C . LYS A 1 603 ? 0.862 -10.204 -16.492 1.00 66.81 603 LYS A C 1
ATOM 4739 O O . LYS A 1 603 ? 1.155 -9.302 -15.713 1.00 66.81 603 LYS A O 1
ATOM 4744 N N . GLN A 1 604 ? -0.402 -10.604 -16.667 1.00 59.78 604 GLN A N 1
ATOM 4745 C CA . GLN A 1 604 ? -1.537 -9.935 -16.001 1.00 59.78 604 GLN A CA 1
ATOM 4746 C C . GLN A 1 604 ? -1.399 -9.863 -14.461 1.00 59.78 604 GLN A C 1
ATOM 4748 O O . GLN A 1 604 ? -1.921 -8.928 -13.856 1.00 59.78 604 GLN A O 1
ATOM 4753 N N . ASP A 1 605 ? -0.621 -10.770 -13.856 1.00 48.56 605 ASP A N 1
ATOM 4754 C CA . ASP A 1 605 ? -0.382 -10.858 -12.408 1.00 48.56 605 ASP A CA 1
ATOM 4755 C C . ASP A 1 605 ? 0.918 -10.171 -11.918 1.00 48.56 605 ASP A C 1
ATOM 4757 O O . ASP A 1 605 ? 1.229 -10.215 -10.725 1.00 48.56 605 ASP A O 1
ATOM 4761 N N . VAL A 1 606 ? 1.709 -9.547 -12.804 1.00 52.44 606 VAL A N 1
ATOM 4762 C CA . VAL A 1 606 ? 3.029 -8.966 -12.475 1.00 52.44 606 VAL A CA 1
ATOM 4763 C C . VAL A 1 606 ? 3.044 -7.461 -12.751 1.00 52.44 606 VAL A C 1
ATOM 4765 O O . VAL A 1 606 ? 2.715 -7.014 -13.845 1.00 52.44 606 VAL A O 1
ATOM 4768 N N . HIS A 1 607 ? 3.472 -6.655 -11.774 1.00 53.59 607 HIS A N 1
ATOM 4769 C CA . HIS A 1 607 ? 3.589 -5.192 -11.889 1.00 53.59 607 HIS A CA 1
ATOM 4770 C C . HIS A 1 607 ? 4.817 -4.740 -12.714 1.00 53.59 607 HIS A C 1
ATOM 4772 O O . HIS A 1 607 ? 5.627 -3.948 -12.241 1.00 53.59 607 HIS A O 1
ATOM 4778 N N . ASP A 1 608 ? 4.964 -5.231 -13.948 1.00 62.28 608 ASP A N 1
ATOM 4779 C CA . ASP A 1 608 ? 6.037 -4.825 -14.867 1.00 62.28 608 ASP A CA 1
ATOM 4780 C C . ASP A 1 608 ? 5.594 -3.684 -15.799 1.00 62.28 608 ASP A C 1
ATOM 4782 O O . ASP A 1 608 ? 5.177 -3.885 -16.943 1.00 62.28 608 ASP A O 1
ATOM 4786 N N . PHE A 1 609 ? 5.686 -2.455 -15.294 1.00 64.69 609 PHE A N 1
ATOM 4787 C CA . PHE A 1 609 ? 5.310 -1.248 -16.034 1.00 64.69 609 PHE A CA 1
ATOM 4788 C C . PHE A 1 609 ? 6.125 -1.046 -17.325 1.00 64.69 609 PHE A C 1
ATOM 4790 O O . PHE A 1 609 ? 5.578 -0.565 -18.321 1.00 64.69 609 PHE A O 1
ATOM 4797 N N . LEU A 1 610 ? 7.406 -1.436 -17.326 1.00 63.38 610 LEU A N 1
ATOM 4798 C CA . LEU A 1 610 ? 8.303 -1.312 -18.478 1.00 63.38 610 LEU A CA 1
ATOM 4799 C C . LEU A 1 610 ? 7.899 -2.275 -19.596 1.00 63.38 610 LEU A C 1
ATOM 4801 O O . LEU A 1 610 ? 7.713 -1.847 -20.737 1.00 63.38 610 LEU A O 1
ATOM 4805 N N . GLY A 1 611 ? 7.693 -3.551 -19.268 1.00 71.69 611 GLY A N 1
ATOM 4806 C CA . GLY A 1 611 ? 7.260 -4.559 -20.233 1.00 71.69 611 GLY A CA 1
ATOM 4807 C C . GLY A 1 611 ? 5.904 -4.231 -20.857 1.00 71.69 611 GLY A C 1
ATOM 4808 O O . GLY A 1 611 ? 5.765 -4.276 -22.080 1.00 71.69 611 GLY A O 1
ATOM 4809 N N . PHE A 1 612 ? 4.913 -3.815 -20.059 1.00 76.69 612 PHE A N 1
ATOM 4810 C CA . PHE A 1 612 ? 3.603 -3.431 -20.605 1.00 76.69 612 PHE A CA 1
ATOM 4811 C C . PHE A 1 612 ? 3.682 -2.238 -21.555 1.00 76.69 612 PHE A C 1
ATOM 4813 O O . PHE A 1 612 ? 2.991 -2.220 -22.572 1.00 76.69 612 PHE A O 1
ATOM 4820 N N . ARG A 1 613 ? 4.550 -1.264 -21.271 1.00 74.94 613 ARG A N 1
ATOM 4821 C CA . ARG A 1 613 ? 4.757 -0.122 -22.159 1.00 74.94 613 ARG A CA 1
ATOM 4822 C C . ARG A 1 613 ? 5.315 -0.546 -23.514 1.00 74.94 613 ARG A C 1
ATOM 4824 O O . ARG A 1 613 ? 4.729 -0.187 -24.534 1.00 74.94 613 ARG A O 1
ATOM 4831 N N . TYR A 1 614 ? 6.413 -1.305 -23.534 1.00 78.31 614 TYR A N 1
ATOM 4832 C CA . TYR A 1 614 ? 6.997 -1.784 -24.791 1.00 78.31 614 TYR A CA 1
ATOM 4833 C C . TYR A 1 614 ? 5.987 -2.614 -25.586 1.00 78.31 614 TYR A C 1
ATOM 4835 O O . TYR A 1 614 ? 5.842 -2.426 -26.792 1.00 78.31 614 TYR A O 1
ATOM 4843 N N . ALA A 1 615 ? 5.217 -3.465 -24.905 1.00 86.06 615 ALA A N 1
ATOM 4844 C CA . ALA A 1 615 ? 4.172 -4.248 -25.546 1.00 86.06 615 ALA A CA 1
ATOM 4845 C C . ALA A 1 615 ? 3.066 -3.370 -26.160 1.00 86.06 615 ALA A C 1
ATOM 4847 O O . ALA A 1 615 ? 2.668 -3.598 -27.301 1.00 86.06 615 ALA A O 1
ATOM 4848 N N . PHE A 1 616 ? 2.571 -2.354 -25.442 1.00 88.94 616 PHE A N 1
ATOM 4849 C CA . PHE A 1 616 ? 1.507 -1.476 -25.943 1.00 88.94 616 PHE A CA 1
ATOM 4850 C C . PHE A 1 616 ? 1.960 -0.612 -27.120 1.00 88.94 616 PHE A C 1
ATOM 4852 O O . PHE A 1 616 ? 1.181 -0.426 -28.050 1.00 88.94 616 PHE A O 1
ATOM 4859 N N . GLU A 1 617 ? 3.203 -0.131 -27.114 1.00 87.25 617 GLU A N 1
ATOM 4860 C CA . GLU A 1 617 ? 3.797 0.591 -28.245 1.00 87.25 617 GLU A CA 1
ATOM 4861 C C . GLU A 1 617 ? 3.910 -0.295 -29.486 1.00 87.25 617 GLU A C 1
ATOM 4863 O O . GLU A 1 617 ? 3.392 0.064 -30.540 1.00 87.25 617 GLU A O 1
ATOM 4868 N N . VAL A 1 618 ? 4.504 -1.487 -29.358 1.00 88.81 618 VAL A N 1
ATOM 4869 C CA . VAL A 1 618 ? 4.650 -2.420 -30.486 1.00 88.81 618 VAL A CA 1
ATOM 4870 C C . VAL A 1 618 ? 3.275 -2.812 -31.040 1.00 88.81 618 VAL A C 1
ATOM 4872 O O . VAL A 1 618 ? 3.066 -2.785 -32.252 1.00 88.81 618 VAL A O 1
ATOM 4875 N N . LEU A 1 619 ? 2.291 -3.087 -30.175 1.00 92.00 619 LEU A N 1
ATOM 4876 C CA . LEU A 1 619 ? 0.911 -3.356 -30.599 1.00 92.00 619 LEU A CA 1
ATOM 4877 C C . LEU A 1 619 ? 0.238 -2.139 -31.250 1.00 92.00 619 LEU A C 1
ATOM 4879 O O . LEU A 1 619 ? -0.577 -2.316 -32.157 1.00 92.00 619 LEU A O 1
ATOM 4883 N N . ALA A 1 620 ? 0.559 -0.915 -30.821 1.00 91.38 620 ALA A N 1
ATOM 4884 C CA . ALA A 1 620 ? 0.073 0.298 -31.469 1.00 91.38 620 ALA A CA 1
ATOM 4885 C C . ALA A 1 620 ? 0.673 0.447 -32.873 1.00 91.38 620 ALA A C 1
ATOM 4887 O O . ALA A 1 620 ? -0.056 0.767 -33.809 1.00 91.38 620 ALA A O 1
ATOM 4888 N N . TRP A 1 621 ? 1.966 0.164 -33.051 1.00 92.00 621 TRP A N 1
ATOM 4889 C CA . TRP A 1 621 ? 2.636 0.215 -34.355 1.00 92.00 621 TRP A CA 1
ATOM 4890 C C . TRP A 1 621 ? 2.086 -0.838 -35.321 1.00 92.00 621 TRP A C 1
ATOM 4892 O O . TRP A 1 621 ? 1.820 -0.534 -36.489 1.00 92.00 621 TRP A O 1
ATOM 4902 N N . ILE A 1 622 ? 1.829 -2.050 -34.824 1.00 90.88 622 ILE A N 1
ATOM 4903 C CA . ILE A 1 622 ? 1.138 -3.098 -35.581 1.00 90.88 622 ILE A CA 1
ATOM 4904 C C . ILE A 1 622 ? -0.260 -2.616 -35.998 1.00 90.88 622 ILE A C 1
ATOM 4906 O O . ILE A 1 622 ? -0.587 -2.673 -37.180 1.00 90.88 622 ILE A O 1
ATOM 4910 N N . ALA A 1 623 ? -1.044 -2.038 -35.080 1.00 90.69 623 ALA A N 1
ATOM 4911 C CA . ALA A 1 623 ? -2.380 -1.520 -35.389 1.00 90.69 623 ALA A CA 1
ATOM 4912 C C . ALA A 1 623 ? -2.363 -0.401 -36.448 1.00 90.69 623 ALA A C 1
ATOM 4914 O O . ALA A 1 623 ? -3.227 -0.374 -37.321 1.00 90.69 623 ALA A O 1
ATOM 4915 N N . VAL A 1 624 ? -1.362 0.489 -36.428 1.00 92.62 624 VAL A N 1
ATOM 4916 C CA . VAL A 1 624 ? -1.159 1.492 -37.491 1.00 92.62 624 VAL A CA 1
ATOM 4917 C C . VAL A 1 624 ? -0.877 0.830 -38.840 1.00 92.62 624 VAL A C 1
ATOM 4919 O O . VAL A 1 624 ? -1.411 1.267 -39.859 1.00 92.62 624 VAL A O 1
ATOM 4922 N N . THR A 1 625 ? -0.061 -0.227 -38.849 1.00 89.38 625 THR A N 1
ATOM 4923 C CA . THR A 1 625 ? 0.308 -0.972 -40.066 1.00 89.38 625 THR A CA 1
ATOM 4924 C C . THR A 1 625 ? -0.899 -1.699 -40.665 1.00 89.38 625 THR A C 1
ATOM 4926 O O . THR A 1 625 ? -1.079 -1.689 -41.881 1.00 89.38 625 THR A O 1
ATOM 4929 N N . ASP A 1 626 ? -1.763 -2.253 -39.812 1.00 88.56 626 ASP A N 1
ATOM 4930 C CA . ASP A 1 626 ? -3.009 -2.929 -40.201 1.00 88.56 626 ASP A CA 1
ATOM 4931 C C . ASP A 1 626 ? -4.156 -1.950 -40.530 1.00 88.56 626 ASP A C 1
ATOM 4933 O O . ASP A 1 626 ? -5.225 -2.350 -40.991 1.00 88.56 626 ASP A O 1
ATOM 4937 N N . GLY A 1 627 ? -3.936 -0.652 -40.316 1.00 88.50 627 GLY A N 1
ATOM 4938 C CA . GLY A 1 627 ? -4.863 0.421 -40.647 1.00 88.50 627 GLY A CA 1
ATOM 4939 C C . GLY A 1 627 ? -5.938 0.734 -39.603 1.00 88.50 627 GLY A C 1
ATOM 4940 O O . GLY A 1 627 ? -6.873 1.482 -39.888 1.00 88.50 627 GLY A O 1
ATOM 4941 N N . ASP A 1 628 ? -5.793 0.227 -38.381 1.00 90.50 628 ASP A N 1
ATOM 4942 C CA . ASP A 1 628 ? -6.677 0.510 -37.250 1.00 90.50 628 ASP A CA 1
ATOM 4943 C C . ASP A 1 628 ? -6.150 1.692 -36.416 1.00 90.50 628 ASP A C 1
ATOM 4945 O O . ASP A 1 628 ? -5.565 1.549 -35.335 1.00 90.50 628 ASP A O 1
ATOM 4949 N N . GLY A 1 629 ? -6.369 2.905 -36.935 1.00 89.06 629 GLY A N 1
ATOM 4950 C CA . GLY A 1 629 ? -5.954 4.140 -36.267 1.00 89.06 629 GLY A CA 1
ATOM 4951 C C . GLY A 1 629 ? -6.583 4.324 -34.879 1.00 89.06 629 GLY A C 1
ATOM 4952 O O . GLY A 1 629 ? -5.934 4.865 -33.981 1.00 89.06 629 GLY A O 1
ATOM 4953 N N . GLN A 1 630 ? -7.820 3.849 -34.667 1.00 90.19 630 GLN A N 1
ATOM 4954 C CA . GLN A 1 630 ? -8.548 4.005 -33.399 1.00 90.19 630 GLN A CA 1
ATOM 4955 C C . GLN A 1 630 ? -7.950 3.130 -32.303 1.00 90.19 630 GLN A C 1
ATOM 4957 O O . GLN A 1 630 ? -7.738 3.598 -31.177 1.00 90.19 630 GLN A O 1
ATOM 4962 N N . ARG A 1 631 ? -7.628 1.876 -32.632 1.00 91.50 631 ARG A N 1
ATOM 4963 C CA . ARG A 1 631 ? -6.931 0.983 -31.713 1.00 91.50 631 ARG A CA 1
ATOM 4964 C C . ARG A 1 631 ? -5.529 1.478 -31.407 1.00 91.50 631 ARG A C 1
ATOM 4966 O O . ARG A 1 631 ? -5.165 1.489 -30.231 1.00 91.50 631 ARG A O 1
ATOM 4973 N N . ALA A 1 632 ? -4.794 1.942 -32.418 1.00 92.62 632 ALA A N 1
ATOM 4974 C CA . ALA A 1 632 ? -3.475 2.534 -32.232 1.00 92.62 632 ALA A CA 1
ATOM 4975 C C . ALA A 1 632 ? -3.518 3.725 -31.262 1.00 92.62 632 ALA A C 1
ATOM 4977 O O . ALA A 1 632 ? -2.788 3.736 -30.275 1.00 92.62 632 ALA A O 1
ATOM 4978 N N . ALA A 1 633 ? -4.427 4.684 -31.469 1.00 91.94 633 ALA A N 1
ATOM 4979 C CA . ALA A 1 633 ? -4.573 5.849 -30.596 1.00 91.94 633 ALA A CA 1
ATOM 4980 C C . ALA A 1 633 ? -4.912 5.465 -29.143 1.00 91.94 633 ALA A C 1
ATOM 4982 O O . ALA A 1 633 ? -4.331 6.018 -28.211 1.00 91.94 633 ALA A O 1
ATOM 4983 N N . ARG A 1 634 ? -5.789 4.477 -28.919 1.00 92.12 634 ARG A N 1
ATOM 4984 C CA . ARG A 1 634 ? -6.076 3.972 -27.562 1.00 92.12 634 ARG A CA 1
ATOM 4985 C C . ARG A 1 634 ? -4.869 3.291 -26.914 1.00 92.12 634 ARG A C 1
ATOM 4987 O O . ARG A 1 634 ? -4.624 3.509 -25.732 1.00 92.12 634 ARG A O 1
ATOM 4994 N N . LEU A 1 635 ? -4.106 2.490 -27.659 1.00 90.50 635 LEU A N 1
ATOM 4995 C CA . LEU A 1 635 ? -2.891 1.852 -27.139 1.00 90.50 635 LEU A CA 1
ATOM 4996 C C . LEU A 1 635 ? -1.795 2.881 -26.832 1.00 90.50 635 LEU A C 1
ATOM 4998 O O . LEU A 1 635 ? -1.182 2.795 -25.771 1.00 90.50 635 LEU A O 1
ATOM 5002 N N . PHE A 1 636 ? -1.625 3.908 -27.673 1.00 88.75 636 PHE A N 1
ATOM 5003 C CA . PHE A 1 636 ? -0.758 5.048 -27.365 1.00 88.75 636 PHE A CA 1
ATOM 5004 C C . PHE A 1 636 ? -1.208 5.770 -26.095 1.00 88.75 636 PHE A C 1
ATOM 5006 O O . PHE A 1 636 ? -0.376 6.097 -25.262 1.00 88.75 636 PHE A O 1
ATOM 5013 N N . GLY A 1 637 ? -2.514 5.959 -25.895 1.00 84.38 637 GLY A N 1
ATOM 5014 C CA . GLY A 1 637 ? -3.047 6.559 -24.673 1.00 84.38 637 GLY A CA 1
ATOM 5015 C C . GLY A 1 637 ? -2.747 5.730 -23.422 1.00 84.38 637 GLY A C 1
ATOM 5016 O O . GLY A 1 637 ? -2.353 6.275 -22.393 1.00 84.38 637 GLY A O 1
ATOM 5017 N N . ALA A 1 638 ? -2.897 4.406 -23.515 1.00 85.06 638 ALA A N 1
ATOM 5018 C CA . ALA A 1 638 ? -2.558 3.488 -22.430 1.00 85.06 638 ALA A CA 1
ATOM 5019 C C . ALA A 1 638 ? -1.046 3.486 -22.134 1.00 85.06 638 ALA A C 1
ATOM 5021 O O . ALA A 1 638 ? -0.650 3.564 -20.972 1.00 85.06 638 ALA A O 1
ATOM 5022 N N . SER A 1 639 ? -0.205 3.476 -23.175 1.00 82.44 639 SER A N 1
ATOM 5023 C CA . SER A 1 639 ? 1.253 3.647 -23.066 1.00 82.44 639 SER A CA 1
ATOM 5024 C C . SER A 1 639 ? 1.617 4.991 -22.415 1.00 82.44 639 SER A C 1
ATOM 5026 O O . SER A 1 639 ? 2.407 5.035 -21.473 1.00 82.44 639 SER A O 1
ATOM 5028 N N . GLU A 1 640 ? 0.975 6.091 -22.826 1.00 75.38 640 GLU A N 1
ATOM 5029 C CA . GLU A 1 640 ? 1.173 7.441 -22.279 1.00 75.38 640 GLU A CA 1
ATOM 5030 C C . GLU A 1 640 ? 0.802 7.557 -20.795 1.00 75.38 640 GLU A C 1
ATOM 5032 O O . GLU A 1 640 ? 1.391 8.330 -20.036 1.00 75.38 640 GLU A O 1
ATOM 5037 N N . GLN A 1 641 ? -0.176 6.785 -20.337 1.00 68.69 641 GLN A N 1
ATOM 5038 C CA . GLN A 1 641 ? -0.516 6.747 -18.921 1.00 68.69 641 GLN A CA 1
ATOM 5039 C C . GLN A 1 641 ? 0.562 6.044 -18.091 1.00 68.69 641 GLN A C 1
ATOM 5041 O O . GLN A 1 641 ? 0.827 6.485 -16.973 1.00 68.69 641 GLN A O 1
ATOM 5046 N N . LEU A 1 642 ? 1.224 5.023 -18.646 1.00 63.66 642 LEU A N 1
ATOM 5047 C CA . LEU A 1 642 ? 2.433 4.421 -18.063 1.00 63.66 642 LEU A CA 1
ATOM 5048 C C . LEU A 1 642 ? 3.655 5.363 -18.160 1.00 63.66 642 LEU A C 1
ATOM 5050 O O . LEU A 1 642 ? 4.659 5.151 -17.496 1.00 63.66 642 LEU A O 1
ATOM 5054 N N . TRP A 1 643 ? 3.557 6.429 -18.958 1.00 55.53 643 TRP A N 1
ATOM 5055 C CA . TRP A 1 643 ? 4.587 7.440 -19.254 1.00 55.53 643 TRP A CA 1
ATOM 5056 C C . TRP A 1 643 ? 4.621 8.585 -18.240 1.00 55.53 643 TRP A C 1
ATOM 5058 O O . TRP A 1 643 ? 5.691 9.083 -17.898 1.00 55.53 643 TRP A O 1
ATOM 5068 N N . ARG A 1 644 ? 3.454 9.022 -17.744 1.00 49.44 644 ARG A N 1
ATOM 5069 C CA . ARG A 1 644 ? 3.356 10.128 -16.768 1.00 49.44 644 ARG A CA 1
ATOM 5070 C C . ARG A 1 644 ? 4.161 9.885 -15.488 1.00 49.44 644 ARG A C 1
ATOM 5072 O O . ARG A 1 644 ? 4.649 10.867 -14.936 1.00 49.44 644 ARG A O 1
ATOM 5079 N N . PRO A 1 645 ? 4.315 8.632 -15.028 1.00 42.44 645 PRO A N 1
ATOM 5080 C CA . PRO A 1 645 ? 5.201 8.267 -13.948 1.00 42.44 645 PRO A CA 1
ATOM 5081 C C . PRO A 1 645 ? 6.536 7.693 -14.435 1.00 42.44 645 PRO A C 1
ATOM 5083 O O . PRO A 1 645 ? 7.151 7.022 -13.649 1.00 42.44 645 PRO A O 1
ATOM 5086 N N . MET A 1 646 ? 7.027 7.871 -15.666 1.00 43.34 646 MET A N 1
ATOM 5087 C CA . MET A 1 646 ? 8.329 7.302 -16.112 1.00 43.34 646 MET A CA 1
ATOM 5088 C C . MET A 1 646 ? 9.223 8.285 -16.875 1.00 43.34 646 MET A C 1
ATOM 5090 O O . MET A 1 646 ? 10.315 7.940 -17.322 1.00 43.34 646 MET A O 1
ATOM 5094 N N . GLY A 1 647 ? 8.789 9.537 -16.987 1.00 47.25 647 GLY A N 1
ATOM 5095 C CA . GLY A 1 647 ? 9.555 10.593 -17.623 1.00 47.25 647 GLY A CA 1
ATOM 5096 C C . GLY A 1 647 ? 9.705 10.424 -19.130 1.00 47.25 647 GLY A C 1
ATOM 5097 O O . GLY A 1 647 ? 9.117 9.535 -19.746 1.00 47.25 647 GLY A O 1
ATOM 5098 N N . LYS A 1 648 ? 10.495 11.317 -19.740 1.00 46.72 648 LYS A N 1
ATOM 5099 C CA . LYS A 1 648 ? 10.733 11.317 -21.195 1.00 46.72 648 LYS A CA 1
ATOM 5100 C C . LYS A 1 648 ? 11.719 10.246 -21.661 1.00 46.72 648 LYS A C 1
ATOM 5102 O O . LYS A 1 648 ? 11.845 10.022 -22.860 1.00 46.72 648 LYS A O 1
ATOM 5107 N N . PHE A 1 649 ? 12.440 9.610 -20.744 1.00 47.16 649 PHE A N 1
ATOM 5108 C CA . PHE A 1 649 ? 13.687 8.933 -21.074 1.00 47.16 649 PHE A CA 1
ATOM 5109 C C . PHE A 1 649 ? 13.570 7.405 -21.081 1.00 47.16 649 PHE A C 1
ATOM 5111 O O . PHE A 1 649 ? 14.199 6.714 -20.301 1.00 47.16 649 PHE A O 1
ATOM 5118 N N . LEU A 1 650 ? 12.779 6.835 -21.985 1.00 47.41 650 LEU A N 1
ATOM 5119 C CA . LEU A 1 650 ? 12.919 5.402 -22.306 1.00 47.41 650 LEU A CA 1
ATOM 5120 C C . LEU A 1 650 ? 12.683 5.114 -23.792 1.00 47.41 650 LEU A C 1
ATOM 5122 O O . LEU A 1 650 ? 12.237 4.039 -24.186 1.00 47.41 650 LEU A O 1
ATOM 5126 N N . GLY A 1 651 ? 13.049 6.080 -24.638 1.00 48.16 651 GLY A N 1
ATOM 5127 C CA . GLY A 1 651 ? 13.403 5.830 -26.032 1.00 48.16 651 GLY A CA 1
ATOM 5128 C C . GLY A 1 651 ? 14.815 5.250 -26.081 1.00 48.16 651 GLY A C 1
ATOM 5129 O O . GLY A 1 651 ? 15.753 5.958 -26.432 1.00 48.16 651 GLY A O 1
ATOM 5130 N N . ALA A 1 652 ? 14.961 3.982 -25.673 1.00 51.81 652 ALA A N 1
ATOM 5131 C CA . ALA A 1 652 ? 16.241 3.278 -25.498 1.00 51.81 652 ALA A CA 1
ATOM 5132 C C . ALA A 1 652 ? 17.149 3.290 -26.747 1.00 51.81 652 ALA A C 1
ATOM 5134 O O . ALA A 1 652 ? 18.343 3.034 -26.658 1.00 51.81 652 ALA A O 1
ATOM 5135 N N . PHE A 1 653 ? 16.597 3.627 -27.912 1.00 57.59 653 PHE A N 1
ATOM 5136 C CA . PHE A 1 653 ? 17.325 3.830 -29.155 1.00 57.59 653 PHE A CA 1
ATOM 5137 C C . PHE A 1 653 ? 16.635 4.956 -29.917 1.00 57.59 653 PHE A C 1
ATOM 5139 O O . PHE A 1 653 ? 15.406 4.965 -30.005 1.00 57.59 653 PHE A O 1
ATOM 5146 N N . GLY A 1 654 ? 17.381 5.887 -30.518 1.00 62.22 654 GLY A N 1
ATOM 5147 C CA . GLY A 1 654 ? 16.778 6.975 -31.302 1.00 62.22 654 GLY A CA 1
ATOM 5148 C C . GLY A 1 654 ? 15.837 6.475 -32.412 1.00 62.22 654 GLY A C 1
ATOM 5149 O O . GLY A 1 654 ? 14.922 7.185 -32.819 1.00 62.22 654 GLY A O 1
ATOM 5150 N N . ALA A 1 655 ? 16.007 5.233 -32.876 1.00 67.00 655 ALA A N 1
ATOM 5151 C CA . ALA A 1 655 ? 15.070 4.553 -33.769 1.00 67.00 655 ALA A CA 1
ATOM 5152 C C . ALA A 1 655 ? 13.682 4.302 -33.161 1.00 67.00 655 ALA A C 1
ATOM 5154 O O . ALA A 1 655 ? 12.689 4.515 -33.849 1.00 67.00 655 ALA A O 1
ATOM 5155 N N . TYR A 1 656 ? 13.608 3.920 -31.887 1.00 71.94 656 TYR A N 1
ATOM 5156 C CA . TYR A 1 656 ? 12.352 3.669 -31.183 1.00 71.94 656 TYR A CA 1
ATOM 5157 C C . TYR A 1 656 ? 11.491 4.935 -31.115 1.00 71.94 656 TYR A C 1
ATOM 5159 O O . TYR A 1 656 ? 10.313 4.910 -31.460 1.00 71.94 656 TYR A O 1
ATOM 5167 N N . GLU A 1 657 ? 12.103 6.065 -30.743 1.00 72.19 657 GLU A N 1
ATOM 5168 C CA . GLU A 1 657 ? 11.431 7.370 -30.706 1.00 72.19 657 GLU A CA 1
ATOM 5169 C C . GLU A 1 657 ? 10.953 7.788 -32.104 1.00 72.19 657 GLU A C 1
ATOM 5171 O O . GLU A 1 657 ? 9.825 8.251 -32.272 1.00 72.19 657 GLU A O 1
ATOM 5176 N N . ARG A 1 658 ? 11.777 7.564 -33.139 1.00 77.50 658 ARG A N 1
ATOM 5177 C CA . ARG A 1 658 ? 11.375 7.819 -34.531 1.00 77.50 658 ARG A CA 1
ATOM 5178 C C . ARG A 1 658 ? 10.162 6.981 -34.934 1.00 77.50 658 ARG A C 1
ATOM 5180 O O . ARG A 1 658 ? 9.234 7.543 -35.510 1.00 77.50 658 ARG A O 1
ATOM 5187 N N . TRP A 1 659 ? 10.148 5.681 -34.631 1.00 82.19 659 TRP A N 1
ATOM 5188 C CA . TRP A 1 659 ? 9.009 4.806 -34.930 1.00 82.19 659 TRP A CA 1
ATOM 5189 C C . TRP A 1 659 ? 7.753 5.229 -34.167 1.00 82.19 659 TRP A C 1
ATOM 5191 O O . TRP A 1 659 ? 6.690 5.324 -34.778 1.00 82.19 659 TRP A O 1
ATOM 5201 N N . HIS A 1 660 ? 7.880 5.582 -32.883 1.00 84.31 660 HIS A N 1
ATOM 5202 C CA . HIS A 1 660 ? 6.776 6.116 -32.085 1.00 84.31 660 HIS A CA 1
ATOM 5203 C C . HIS A 1 660 ? 6.171 7.373 -32.722 1.00 84.31 660 HIS A C 1
ATOM 5205 O O . HIS A 1 660 ? 4.970 7.415 -32.993 1.00 84.31 660 HIS A O 1
ATOM 5211 N N . VAL A 1 661 ? 6.996 8.386 -33.012 1.00 84.25 661 VAL A N 1
ATOM 5212 C CA . VAL A 1 661 ? 6.538 9.655 -33.602 1.00 84.25 661 VAL A CA 1
ATOM 5213 C C . VAL A 1 661 ? 5.886 9.420 -34.966 1.00 84.25 661 VAL A C 1
ATOM 5215 O O . VAL A 1 661 ? 4.787 9.918 -35.211 1.00 84.25 661 VAL A O 1
ATOM 5218 N N . GLN A 1 662 ? 6.512 8.618 -35.832 1.00 87.44 662 GLN A N 1
ATOM 5219 C CA . GLN A 1 662 ? 5.980 8.301 -37.160 1.00 87.44 662 GLN A CA 1
ATOM 5220 C C . GLN A 1 662 ? 4.636 7.568 -37.085 1.00 87.44 662 GLN A C 1
ATOM 5222 O O . GLN A 1 662 ? 3.679 7.974 -37.747 1.00 87.44 662 GLN A O 1
ATOM 5227 N N . ALA A 1 663 ? 4.533 6.527 -36.256 1.00 87.75 663 ALA A N 1
ATOM 5228 C CA . ALA A 1 663 ? 3.306 5.753 -36.099 1.00 87.75 663 ALA A CA 1
ATOM 5229 C C . ALA A 1 663 ? 2.176 6.604 -35.499 1.00 87.75 663 ALA A C 1
ATOM 5231 O O . ALA A 1 663 ? 1.029 6.525 -35.939 1.00 87.75 663 ALA A O 1
ATOM 5232 N N . LYS A 1 664 ? 2.495 7.480 -34.542 1.00 88.69 664 LYS A N 1
ATOM 5233 C CA . LYS A 1 664 ? 1.530 8.399 -33.933 1.00 88.69 664 LYS A CA 1
ATOM 5234 C C . LYS A 1 664 ? 1.022 9.447 -34.922 1.00 88.69 664 LYS A C 1
ATOM 5236 O O . LYS A 1 664 ? -0.181 9.701 -34.981 1.00 88.69 664 LYS A O 1
ATOM 5241 N N . GLU A 1 665 ? 1.906 10.021 -35.739 1.00 90.00 665 GLU A N 1
ATOM 5242 C CA . GLU A 1 665 ? 1.510 10.909 -36.837 1.00 90.00 665 GLU A CA 1
ATOM 5243 C C . GLU A 1 665 ? 0.639 10.189 -37.868 1.00 90.00 665 GLU A C 1
ATOM 5245 O O . GLU A 1 665 ? -0.344 10.756 -38.344 1.00 90.00 665 GLU A O 1
ATOM 5250 N N . GLN A 1 666 ? 0.965 8.941 -38.202 1.00 92.25 666 GLN A N 1
ATOM 5251 C CA . GLN A 1 666 ? 0.177 8.143 -39.132 1.00 92.25 666 GLN A CA 1
ATOM 5252 C C . GLN A 1 666 ? -1.216 7.841 -38.564 1.00 92.25 666 GLN A C 1
ATOM 5254 O O . GLN A 1 666 ? -2.203 8.118 -39.240 1.00 92.25 666 GLN A O 1
ATOM 5259 N N . ALA A 1 667 ? -1.327 7.405 -37.305 1.00 92.44 667 ALA A N 1
ATOM 5260 C CA . ALA A 1 667 ? -2.613 7.218 -36.626 1.00 92.44 667 ALA A CA 1
ATOM 5261 C C . ALA A 1 667 ? -3.455 8.507 -36.614 1.00 92.44 667 ALA A C 1
ATOM 5263 O O . ALA A 1 667 ? -4.657 8.477 -36.889 1.00 92.44 667 ALA A O 1
ATOM 5264 N N . ARG A 1 668 ? -2.815 9.657 -36.362 1.00 93.00 668 ARG A N 1
ATOM 5265 C CA . ARG A 1 668 ? -3.458 10.976 -36.410 1.00 93.00 668 ARG A CA 1
ATOM 5266 C C . ARG A 1 668 ? -3.960 11.324 -37.814 1.00 93.00 668 ARG A C 1
ATOM 5268 O O . ARG A 1 668 ? -5.083 11.799 -37.945 1.00 93.00 668 ARG A O 1
ATOM 5275 N N . ARG A 1 669 ? -3.186 11.037 -38.868 1.00 92.94 669 ARG A N 1
ATOM 5276 C CA . ARG A 1 669 ? -3.616 11.230 -40.269 1.00 92.94 669 ARG A CA 1
ATOM 5277 C C . ARG A 1 669 ? -4.784 10.318 -40.662 1.00 92.94 669 ARG A C 1
ATOM 5279 O O . ARG A 1 669 ? -5.606 10.733 -41.468 1.00 92.94 669 ARG A O 1
ATOM 5286 N N . MET A 1 670 ? -4.866 9.108 -40.104 1.00 92.12 670 MET A N 1
ATOM 5287 C CA . MET A 1 670 ? -5.938 8.145 -40.403 1.00 92.12 670 MET A CA 1
ATOM 5288 C C . MET A 1 670 ? -7.277 8.511 -39.750 1.00 92.12 670 MET A C 1
ATOM 5290 O O . MET A 1 670 ? -8.323 8.283 -40.349 1.00 92.12 670 MET A O 1
ATOM 5294 N N . LEU A 1 671 ? -7.251 9.070 -38.536 1.00 90.56 671 LEU A N 1
ATOM 5295 C CA . LEU A 1 671 ? -8.458 9.402 -37.764 1.00 90.56 671 LEU A CA 1
ATOM 5296 C C . LEU A 1 671 ? -8.901 10.865 -37.871 1.00 90.56 671 LEU A C 1
ATOM 5298 O O . LEU A 1 671 ? -10.069 11.169 -37.637 1.00 90.56 671 LEU A O 1
ATOM 5302 N N . GLY A 1 672 ? -7.969 11.774 -38.151 1.00 90.31 672 GLY A N 1
ATOM 5303 C CA . GLY A 1 672 ? -8.149 13.200 -37.898 1.00 90.31 672 GLY A CA 1
ATOM 5304 C C . GLY A 1 672 ? -7.905 13.577 -36.430 1.00 90.31 672 GLY A C 1
ATOM 5305 O O . GLY A 1 672 ? -7.930 12.744 -35.520 1.00 90.31 672 GLY A O 1
ATOM 5306 N N . ASP A 1 673 ? -7.651 14.866 -36.199 1.00 87.12 673 ASP A N 1
ATOM 5307 C CA . ASP A 1 673 ? -7.131 15.379 -34.927 1.00 87.12 673 ASP A CA 1
ATOM 5308 C C . ASP A 1 673 ? -8.064 15.148 -33.732 1.00 87.12 673 ASP A C 1
ATOM 5310 O O . ASP A 1 673 ? -7.604 14.692 -32.685 1.00 87.12 673 ASP A O 1
ATOM 5314 N N . GLU A 1 674 ? -9.362 15.430 -33.867 1.00 85.19 674 GLU A N 1
ATOM 5315 C CA . GLU A 1 674 ? -10.322 15.300 -32.762 1.00 85.19 674 GLU A CA 1
ATOM 5316 C C . GLU A 1 674 ? -10.527 13.840 -32.342 1.00 85.19 674 GLU A C 1
ATOM 5318 O O . GLU A 1 674 ? -10.413 13.508 -31.159 1.00 85.19 674 GLU A O 1
ATOM 5323 N N . ALA A 1 675 ? -10.766 12.948 -33.309 1.00 85.62 675 ALA A N 1
ATOM 5324 C CA . ALA A 1 675 ? -10.972 11.526 -33.049 1.00 85.62 675 ALA A CA 1
ATOM 5325 C C . ALA A 1 675 ? -9.708 10.860 -32.482 1.00 85.62 675 ALA A C 1
ATOM 5327 O O . ALA A 1 675 ? -9.804 10.033 -31.572 1.00 85.62 675 ALA A O 1
ATOM 5328 N N . PHE A 1 676 ? -8.524 11.268 -32.956 1.00 90.31 676 PHE A N 1
ATOM 5329 C CA . PHE A 1 676 ? -7.250 10.831 -32.391 1.00 90.31 676 PHE A CA 1
ATOM 5330 C C . PHE A 1 676 ? -7.119 11.235 -30.916 1.00 90.31 676 PHE A C 1
ATOM 5332 O O . PHE A 1 676 ? -6.861 10.376 -30.074 1.00 90.31 676 PHE A O 1
ATOM 5339 N N . HIS A 1 677 ? -7.353 12.508 -30.573 1.00 84.38 677 HIS A N 1
ATOM 5340 C CA . HIS A 1 677 ? -7.256 12.972 -29.182 1.00 84.38 677 HIS A CA 1
ATOM 5341 C C . HIS A 1 677 ? -8.292 12.300 -28.271 1.00 84.38 677 HIS A C 1
ATOM 5343 O O . HIS A 1 677 ? -7.967 11.946 -27.136 1.00 84.38 677 HIS A O 1
ATOM 5349 N N . ALA A 1 678 ? -9.517 12.077 -28.753 1.00 80.88 678 ALA A N 1
ATOM 5350 C CA . ALA A 1 678 ? -10.549 11.372 -27.996 1.00 80.88 678 ALA A CA 1
ATOM 5351 C C . ALA A 1 678 ? -10.153 9.913 -27.707 1.00 80.88 678 ALA A C 1
ATOM 5353 O O . ALA A 1 678 ? -10.237 9.463 -26.562 1.00 80.88 678 ALA A O 1
ATOM 5354 N N . ALA A 1 679 ? -9.670 9.182 -28.716 1.00 85.31 679 ALA A N 1
ATOM 5355 C CA . ALA A 1 679 ? -9.208 7.803 -28.567 1.00 85.31 679 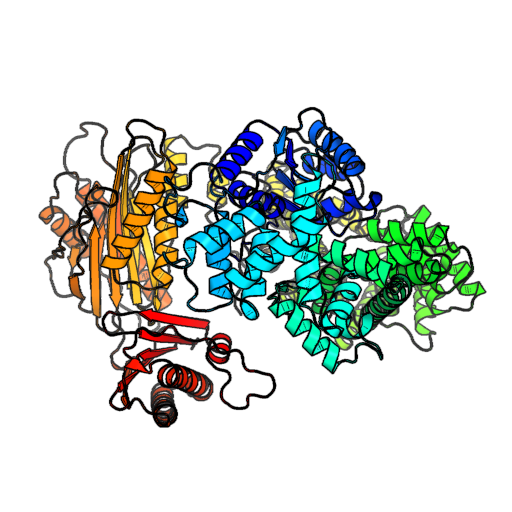ALA A CA 1
ATOM 5356 C C . ALA A 1 679 ? -7.963 7.701 -27.665 1.00 85.31 679 ALA A C 1
ATOM 5358 O O . ALA A 1 679 ? -7.902 6.826 -26.798 1.00 85.31 679 ALA A O 1
ATOM 5359 N N . LEU A 1 680 ? -7.023 8.641 -27.793 1.00 85.19 680 LEU A N 1
ATOM 5360 C CA . LEU A 1 680 ? -5.856 8.768 -26.917 1.00 85.19 680 LEU A CA 1
ATOM 5361 C C . LEU A 1 680 ? -6.281 8.971 -25.453 1.00 85.19 680 LEU A C 1
ATOM 5363 O O . LEU A 1 680 ? -5.819 8.262 -24.561 1.00 85.19 680 LEU A O 1
ATOM 5367 N N . GLN A 1 681 ? -7.236 9.869 -25.190 1.00 79.50 681 GLN A N 1
ATOM 5368 C CA . GLN A 1 681 ? -7.769 10.064 -23.840 1.00 79.50 681 GLN A CA 1
ATOM 5369 C C . GLN A 1 681 ? -8.515 8.841 -23.300 1.00 79.50 681 GLN A C 1
ATOM 5371 O O . GLN A 1 681 ? -8.450 8.582 -22.100 1.00 79.50 681 GLN A O 1
ATOM 5376 N N . GLN A 1 682 ? -9.234 8.095 -24.145 1.00 82.56 682 GLN A N 1
ATOM 5377 C CA . GLN A 1 682 ? -9.888 6.848 -23.733 1.00 82.56 682 GLN A CA 1
ATOM 5378 C C . GLN A 1 682 ? -8.855 5.815 -23.277 1.00 82.56 682 GLN A C 1
ATOM 5380 O O . GLN A 1 682 ? -9.020 5.231 -22.208 1.00 82.56 682 GLN A O 1
ATOM 5385 N N . GLY A 1 683 ? -7.769 5.657 -24.040 1.00 81.31 683 GLY A N 1
ATOM 5386 C CA . GLY A 1 683 ? -6.626 4.826 -23.668 1.00 81.31 683 GLY A CA 1
ATOM 5387 C C . GLY A 1 683 ? -6.002 5.242 -22.339 1.00 81.31 683 GLY A C 1
ATOM 5388 O O . GLY A 1 683 ? -5.865 4.424 -21.436 1.00 81.31 683 GLY A O 1
ATOM 5389 N N . ALA A 1 684 ? -5.735 6.541 -22.178 1.00 77.94 684 ALA A N 1
ATOM 5390 C CA . ALA A 1 684 ? -5.117 7.115 -20.981 1.00 77.94 684 ALA A CA 1
ATOM 5391 C C . ALA A 1 684 ? -6.003 7.091 -19.717 1.00 77.94 684 ALA A C 1
ATOM 5393 O O . ALA A 1 684 ? -5.608 7.581 -18.655 1.00 77.94 684 ALA A O 1
ATOM 5394 N N . ARG A 1 685 ? -7.238 6.584 -19.820 1.00 74.12 685 ARG A N 1
ATOM 5395 C CA . ARG A 1 685 ? -8.158 6.396 -18.688 1.00 74.12 685 ARG A CA 1
ATOM 5396 C C . ARG A 1 685 ? -8.217 4.942 -18.212 1.00 74.12 685 ARG A C 1
ATOM 5398 O O . ARG A 1 685 ? -8.804 4.713 -17.145 1.00 74.12 685 ARG A O 1
ATOM 5405 N N . LEU A 1 686 ? -7.659 3.990 -18.961 1.00 76.62 686 LEU A N 1
ATOM 5406 C CA . LEU A 1 686 ? -7.680 2.567 -18.620 1.00 76.62 686 LEU A CA 1
ATOM 5407 C C . LEU A 1 686 ? -6.773 2.296 -17.407 1.00 76.62 686 LEU A C 1
ATOM 5409 O O . LEU A 1 686 ? -5.716 2.890 -17.236 1.00 76.62 686 LEU A O 1
ATOM 5413 N N . SER A 1 687 ? -7.181 1.422 -16.495 1.00 71.81 687 SER A N 1
ATOM 5414 C CA . SER A 1 687 ? -6.231 0.837 -15.536 1.00 71.81 687 SER A CA 1
ATOM 5415 C C . SER A 1 687 ? -5.265 -0.104 -16.264 1.00 71.81 687 SER A C 1
ATOM 5417 O O . SER A 1 687 ? -5.580 -0.576 -17.353 1.00 71.81 687 SER A O 1
ATOM 5419 N N . LEU A 1 688 ? -4.110 -0.422 -15.666 1.00 71.50 688 LEU A N 1
ATOM 5420 C CA . LEU A 1 688 ? -3.135 -1.340 -16.274 1.00 71.50 688 LEU A CA 1
ATOM 5421 C C . LEU A 1 688 ? -3.777 -2.678 -16.682 1.00 71.50 688 LEU A C 1
ATOM 5423 O O . LEU A 1 688 ? -3.578 -3.142 -17.800 1.00 71.50 688 LEU A O 1
ATOM 5427 N N . GLY A 1 689 ? -4.624 -3.246 -15.817 1.00 73.00 689 GLY A N 1
ATOM 5428 C CA . GLY A 1 689 ? -5.356 -4.479 -16.116 1.00 73.00 689 GLY A CA 1
ATOM 5429 C C . GLY A 1 689 ? -6.410 -4.323 -17.220 1.00 73.00 689 GLY A C 1
ATOM 5430 O O . GLY A 1 689 ? -6.606 -5.240 -18.012 1.00 73.00 689 GLY A O 1
ATOM 5431 N N . GLU A 1 690 ? -7.086 -3.172 -17.317 1.00 78.06 690 GLU A N 1
ATOM 5432 C CA . GLU A 1 690 ? -8.007 -2.887 -18.432 1.00 78.06 690 GLU A CA 1
ATOM 5433 C C . GLU A 1 690 ? -7.252 -2.685 -19.754 1.00 78.06 690 GLU A C 1
ATOM 5435 O O . GLU A 1 690 ? -7.687 -3.190 -20.786 1.00 78.06 690 GLU A O 1
ATOM 5440 N N . ALA A 1 691 ? -6.110 -1.994 -19.724 1.00 82.94 691 ALA A N 1
ATOM 5441 C CA . ALA A 1 691 ? -5.244 -1.789 -20.880 1.00 82.94 691 ALA A CA 1
ATOM 5442 C C . ALA A 1 691 ? -4.634 -3.106 -21.378 1.00 82.94 691 ALA A C 1
ATOM 5444 O O . ALA A 1 691 ? -4.637 -3.352 -22.581 1.00 82.94 691 ALA A O 1
ATOM 5445 N N . ALA A 1 692 ? -4.188 -3.984 -20.472 1.00 83.50 692 ALA A N 1
ATOM 5446 C CA . ALA A 1 692 ? -3.666 -5.307 -20.811 1.00 83.50 692 ALA A CA 1
ATOM 5447 C C . ALA A 1 692 ? -4.734 -6.188 -21.480 1.00 83.50 692 ALA A C 1
ATOM 5449 O O . ALA A 1 692 ? -4.482 -6.758 -22.542 1.00 83.50 692 ALA A O 1
ATOM 5450 N N . ARG A 1 693 ? -5.955 -6.236 -20.926 1.00 82.88 693 ARG A N 1
ATOM 5451 C CA . ARG A 1 693 ? -7.091 -6.948 -21.542 1.00 82.88 693 ARG A CA 1
ATOM 5452 C C . ARG A 1 693 ? -7.454 -6.371 -22.912 1.00 82.88 693 ARG A C 1
ATOM 5454 O O . ARG A 1 693 ? -7.604 -7.116 -23.879 1.00 82.88 693 ARG A O 1
ATOM 5461 N N . TYR A 1 694 ? -7.507 -5.042 -23.023 1.00 86.31 694 TYR A N 1
ATOM 5462 C CA . TYR A 1 694 ? -7.745 -4.355 -24.293 1.00 86.31 694 TYR A CA 1
ATOM 5463 C C . TYR A 1 694 ? -6.673 -4.688 -25.346 1.00 86.31 694 TYR A C 1
ATOM 5465 O O . TYR A 1 694 ? -7.002 -5.012 -26.487 1.00 86.31 694 TYR A O 1
ATOM 5473 N N . ALA A 1 695 ? -5.394 -4.671 -24.964 1.00 86.06 695 ALA A N 1
ATOM 5474 C CA . ALA A 1 695 ? -4.273 -5.033 -25.829 1.00 86.06 695 ALA A CA 1
ATOM 5475 C C . ALA A 1 695 ? -4.360 -6.489 -26.331 1.00 86.06 695 ALA A C 1
ATOM 5477 O O . ALA A 1 695 ? -4.059 -6.763 -27.500 1.00 86.06 695 ALA A O 1
ATOM 5478 N N . CYS A 1 696 ? -4.863 -7.400 -25.490 1.00 84.75 696 CYS A N 1
ATOM 5479 C CA . CYS A 1 696 ? -5.101 -8.810 -25.819 1.00 84.75 696 CYS A CA 1
ATOM 5480 C C . CYS A 1 696 ? -6.317 -9.053 -26.731 1.00 84.75 696 CYS A C 1
ATOM 5482 O O . CYS A 1 696 ? -6.518 -10.185 -27.172 1.00 84.75 696 CYS A O 1
ATOM 5484 N N . GLY A 1 697 ? -7.107 -8.018 -27.040 1.00 74.25 697 GLY A N 1
ATOM 5485 C CA . GLY A 1 697 ? -8.336 -8.144 -27.828 1.00 74.25 697 GLY A CA 1
ATOM 5486 C C . GLY A 1 697 ? -9.518 -8.724 -27.043 1.00 74.25 697 GLY A C 1
ATOM 5487 O O . GLY A 1 697 ? -10.528 -9.088 -27.639 1.00 74.25 697 GLY A O 1
ATOM 5488 N N . GLU A 1 698 ? -9.414 -8.804 -25.716 1.00 71.38 698 GLU A N 1
ATOM 5489 C CA . GLU A 1 698 ? -10.494 -9.255 -24.841 1.00 71.38 698 GLU A CA 1
ATOM 5490 C C . GLU A 1 698 ? -11.469 -8.088 -24.645 1.00 71.38 698 GLU A C 1
ATOM 5492 O O . GLU A 1 698 ? -11.123 -7.054 -24.063 1.00 71.38 698 GLU A O 1
ATOM 5497 N N . GLN A 1 699 ? -12.688 -8.211 -25.183 1.00 44.59 699 GLN A N 1
ATOM 5498 C CA . GLN A 1 699 ? -13.716 -7.177 -25.056 1.00 44.59 699 GLN A CA 1
ATOM 5499 C C . GLN A 1 699 ? -13.992 -6.902 -23.572 1.00 44.59 699 GLN A C 1
ATOM 5501 O O . GLN A 1 699 ? -14.582 -7.713 -22.861 1.00 44.59 699 GLN A O 1
ATOM 5506 N N . SER A 1 700 ? -13.575 -5.727 -23.094 1.00 36.00 700 SER A N 1
ATOM 5507 C CA . SER A 1 700 ? -14.024 -5.233 -21.796 1.00 36.00 700 SER A CA 1
ATOM 5508 C C . SER A 1 700 ? -15.529 -5.001 -21.862 1.00 36.00 700 SER A C 1
ATOM 5510 O O . SER A 1 700 ? -16.002 -4.266 -22.729 1.00 36.00 700 SER A O 1
ATOM 5512 N N . ARG A 1 701 ? -16.271 -5.605 -20.923 1.00 29.97 701 ARG A N 1
ATOM 5513 C CA . ARG A 1 701 ? -17.664 -5.236 -20.640 1.00 29.97 701 ARG A CA 1
ATOM 5514 C C . ARG A 1 701 ? -17.747 -3.701 -20.573 1.00 29.97 701 ARG A C 1
ATOM 5516 O O . ARG A 1 701 ? -16.934 -3.115 -19.851 1.00 29.97 701 ARG A O 1
ATOM 5523 N N . PRO A 1 702 ? -18.666 -3.047 -21.307 1.00 31.25 702 PRO A N 1
ATOM 5524 C CA . PRO A 1 702 ? -18.796 -1.598 -21.275 1.00 31.25 702 PRO A CA 1
ATOM 5525 C C . PRO A 1 702 ? -19.027 -1.166 -19.833 1.00 31.25 702 PRO A C 1
ATOM 5527 O O . PRO A 1 702 ? -20.017 -1.538 -19.203 1.00 31.25 702 PRO A O 1
ATOM 5530 N N . ASN A 1 703 ? -18.076 -0.425 -19.274 1.00 31.33 703 ASN A N 1
ATOM 5531 C CA . ASN A 1 703 ? -18.193 0.087 -17.923 1.00 31.33 703 ASN A CA 1
ATOM 5532 C C . ASN A 1 703 ? -19.128 1.306 -18.008 1.00 31.33 703 ASN A C 1
ATOM 5534 O O . ASN A 1 703 ? -18.674 2.440 -18.159 1.00 31.33 703 ASN A O 1
ATOM 5538 N N . ALA A 1 704 ? -20.440 1.042 -17.975 1.00 32.19 704 ALA A N 1
ATOM 5539 C CA . ALA A 1 704 ? -21.540 1.978 -18.253 1.00 32.19 704 ALA A CA 1
ATOM 5540 C C . ALA A 1 704 ? -21.533 3.267 -17.402 1.00 32.19 704 ALA A C 1
ATOM 5542 O O . ALA A 1 704 ? -22.268 4.209 -17.681 1.00 32.19 704 ALA A O 1
ATOM 5543 N N . TRP A 1 705 ? -20.673 3.343 -16.383 1.00 29.00 705 TRP A N 1
ATOM 5544 C CA . TRP A 1 705 ? -20.465 4.540 -15.572 1.00 29.00 705 TRP A CA 1
ATOM 5545 C C . TRP A 1 705 ? -19.690 5.658 -16.287 1.00 29.00 705 TRP A C 1
ATOM 5547 O O . TRP A 1 705 ? -19.829 6.818 -15.907 1.00 29.00 705 TRP A O 1
ATOM 5557 N N . ARG A 1 706 ? -18.856 5.342 -17.292 1.00 33.22 706 ARG A N 1
ATOM 5558 C CA . ARG A 1 706 ? -17.950 6.325 -17.920 1.00 33.22 706 ARG A CA 1
ATOM 5559 C C . ARG A 1 706 ? -18.519 6.988 -19.166 1.00 33.22 706 ARG A C 1
ATOM 5561 O O . ARG A 1 706 ? -18.336 8.196 -19.316 1.00 33.22 706 ARG A O 1
ATOM 5568 N N . ASP A 1 707 ? -19.256 6.261 -19.997 1.00 31.97 707 ASP A N 1
ATOM 5569 C CA . ASP A 1 707 ? -19.884 6.854 -21.187 1.00 31.97 707 ASP A CA 1
ATOM 5570 C C . ASP A 1 707 ? -20.982 7.863 -20.799 1.00 31.97 707 ASP A C 1
ATOM 5572 O O . ASP A 1 707 ? -21.087 8.927 -21.406 1.00 31.97 707 ASP A O 1
ATOM 5576 N N . ALA A 1 708 ? -21.653 7.645 -19.659 1.00 34.78 708 ALA A N 1
ATOM 5577 C CA . ALA A 1 708 ? -22.596 8.598 -19.068 1.00 34.78 708 ALA A CA 1
ATOM 5578 C C . ALA A 1 708 ? -21.953 9.945 -18.661 1.00 34.78 708 ALA A C 1
ATOM 5580 O O . ALA A 1 708 ? -22.641 10.960 -18.581 1.00 34.78 708 ALA A O 1
ATOM 5581 N N . THR A 1 709 ? -20.634 9.985 -18.418 1.00 35.91 709 THR A N 1
ATOM 5582 C CA . THR A 1 709 ? -19.916 11.244 -18.124 1.00 35.91 709 THR A CA 1
ATOM 5583 C C . THR A 1 709 ? -19.457 11.993 -19.375 1.00 35.91 709 THR A C 1
ATOM 5585 O O . THR A 1 709 ? -19.222 13.196 -19.291 1.00 35.91 709 THR A O 1
ATOM 5588 N N . ALA A 1 710 ? -19.363 11.326 -20.531 1.00 34.03 710 ALA A N 1
ATOM 5589 C CA . ALA A 1 710 ? -19.054 11.974 -21.807 1.00 34.03 710 ALA A CA 1
ATOM 5590 C C . ALA A 1 710 ? -20.298 12.631 -22.434 1.00 34.03 710 ALA A C 1
ATOM 5592 O O . ALA A 1 710 ? -20.186 13.703 -23.021 1.00 34.03 710 ALA A O 1
ATOM 5593 N N . GLU A 1 711 ? -21.488 12.059 -22.233 1.00 30.77 711 GLU A N 1
ATOM 5594 C CA . GLU A 1 711 ? -22.760 12.656 -22.680 1.00 30.77 711 GLU A CA 1
ATOM 5595 C C . GLU A 1 711 ? -23.253 13.803 -21.773 1.00 30.77 711 GLU A C 1
ATOM 5597 O O . GLU A 1 711 ? -24.087 14.610 -22.178 1.00 30.77 711 GLU A O 1
ATOM 5602 N N . ALA A 1 712 ? -22.686 13.958 -20.571 1.00 34.41 712 ALA A N 1
ATOM 5603 C CA . ALA A 1 712 ? -23.080 14.983 -19.599 1.00 34.41 712 ALA A CA 1
ATOM 5604 C C . ALA A 1 712 ? -22.767 16.439 -20.016 1.00 34.41 712 ALA A C 1
ATOM 5606 O O . ALA A 1 712 ? -23.162 17.366 -19.313 1.00 34.41 712 ALA A O 1
ATOM 5607 N N . GLN A 1 713 ? -22.079 16.668 -21.141 1.00 40.19 713 GLN A N 1
ATOM 5608 C CA . GLN A 1 713 ? -21.788 18.018 -21.644 1.00 40.19 713 GLN A CA 1
ATOM 5609 C C . GLN A 1 713 ? -22.914 18.633 -22.497 1.00 40.19 713 GLN A C 1
ATOM 5611 O O . GLN A 1 713 ? -22.804 19.803 -22.857 1.00 40.19 713 GLN A O 1
ATOM 5616 N N . VAL A 1 714 ? -24.000 17.899 -22.785 1.00 40.72 714 VAL A N 1
ATOM 5617 C CA . VAL A 1 714 ? -25.112 18.391 -23.636 1.00 40.72 714 VAL A CA 1
ATOM 5618 C C . VAL A 1 714 ? -26.498 18.259 -22.972 1.00 40.72 714 VAL A C 1
ATOM 5620 O O . VAL A 1 714 ? -27.509 18.619 -23.565 1.00 40.72 714 VAL A O 1
ATOM 5623 N N . LEU A 1 715 ? -26.577 17.798 -21.721 1.00 41.69 715 LEU A N 1
ATOM 5624 C CA . LEU A 1 715 ? -27.845 17.417 -21.087 1.00 41.69 715 LEU A CA 1
ATOM 5625 C C . LEU A 1 715 ? -28.443 18.523 -20.192 1.00 41.69 715 LEU A C 1
ATOM 5627 O O . LEU A 1 715 ? -27.745 19.206 -19.442 1.00 41.69 715 LEU A O 1
ATOM 5631 N N . THR A 1 716 ? -29.764 18.684 -20.260 1.00 48.06 716 THR A N 1
ATOM 5632 C CA . THR A 1 716 ? -30.571 19.617 -19.451 1.00 48.06 716 THR A CA 1
ATOM 5633 C C . THR A 1 716 ? -30.614 19.206 -17.967 1.00 48.06 716 THR A C 1
ATOM 5635 O O . THR A 1 716 ? -30.344 18.057 -17.616 1.00 48.06 716 THR A O 1
ATOM 5638 N N . GLY A 1 717 ? -30.975 20.119 -17.049 1.00 44.66 717 GLY A N 1
ATOM 5639 C CA . GLY A 1 717 ? -30.971 19.856 -15.593 1.00 44.66 717 GLY A CA 1
ATOM 5640 C C . GLY A 1 717 ? -31.759 18.607 -15.157 1.00 44.66 717 GLY A C 1
ATOM 5641 O O . GLY A 1 717 ? -31.336 17.891 -14.247 1.00 44.66 717 GLY A O 1
ATOM 5642 N N . ARG A 1 718 ? -32.840 18.281 -15.878 1.00 43.62 718 ARG A N 1
ATOM 5643 C CA . ARG A 1 718 ? -33.662 17.074 -15.693 1.00 43.62 718 ARG A CA 1
ATOM 5644 C C . ARG A 1 718 ? -32.916 15.779 -16.048 1.00 43.62 718 ARG A C 1
ATOM 5646 O O . ARG A 1 718 ? -33.078 14.761 -15.378 1.00 43.62 718 ARG A O 1
ATOM 5653 N N . GLU A 1 719 ? -32.068 15.812 -17.070 1.00 49.44 719 GLU A N 1
ATOM 5654 C CA . GLU A 1 719 ? -31.284 14.664 -17.541 1.00 49.44 719 GLU A CA 1
ATOM 5655 C C . GLU A 1 719 ? -30.064 14.400 -16.643 1.00 49.44 719 GLU A C 1
ATOM 5657 O O . GLU A 1 719 ? -29.719 13.244 -16.399 1.00 49.44 719 GLU A O 1
ATOM 5662 N N . VAL A 1 720 ? -29.475 15.447 -16.052 1.00 48.50 720 VAL A N 1
ATOM 5663 C CA . VAL A 1 720 ? -28.382 15.336 -15.066 1.00 48.50 720 VAL A CA 1
ATOM 5664 C C . VAL A 1 720 ? -28.872 14.766 -13.729 1.00 48.50 720 VAL A C 1
ATOM 5666 O O . VAL A 1 720 ? -28.206 13.907 -13.144 1.00 48.50 720 VAL A O 1
ATOM 5669 N N . ALA A 1 721 ? -30.044 15.198 -13.248 1.00 48.75 721 ALA A N 1
ATOM 5670 C CA . ALA A 1 721 ? -30.682 14.637 -12.054 1.00 48.75 721 ALA A CA 1
ATOM 5671 C C . ALA A 1 721 ? -31.036 13.151 -12.250 1.00 48.75 721 ALA A C 1
ATOM 5673 O O . ALA A 1 721 ? -30.717 12.313 -11.400 1.00 48.75 721 ALA A O 1
ATOM 5674 N N . ALA A 1 722 ? -31.601 12.806 -13.413 1.00 51.19 722 ALA A N 1
ATOM 5675 C CA . ALA A 1 722 ? -31.885 11.423 -13.780 1.00 51.19 722 ALA A CA 1
ATOM 5676 C C . ALA A 1 722 ? -30.603 10.577 -13.881 1.00 51.19 722 ALA A C 1
ATOM 5678 O O . ALA A 1 722 ? -30.560 9.477 -13.335 1.00 51.19 722 ALA A O 1
ATOM 5679 N N . ALA A 1 723 ? -29.533 11.085 -14.503 1.00 54.66 723 ALA A N 1
ATOM 5680 C CA . ALA A 1 723 ? -28.253 10.381 -14.612 1.00 54.66 723 ALA A CA 1
ATOM 5681 C C . ALA A 1 723 ? -27.585 10.141 -13.245 1.00 54.66 723 ALA A C 1
ATOM 5683 O O . ALA A 1 723 ? -27.109 9.036 -12.982 1.00 54.66 723 ALA A O 1
ATOM 5684 N N . ARG A 1 724 ? -27.604 11.134 -12.342 1.00 51.47 724 ARG A N 1
ATOM 5685 C CA . ARG A 1 724 ? -27.077 10.995 -10.971 1.00 51.47 724 ARG A CA 1
ATOM 5686 C C . ARG A 1 724 ? -27.810 9.927 -10.161 1.00 51.47 724 ARG A C 1
ATOM 5688 O O . ARG A 1 724 ? -27.156 9.161 -9.461 1.00 51.47 724 ARG A O 1
ATOM 5695 N N . GLN A 1 725 ? -29.136 9.843 -10.277 1.00 56.31 725 GLN A N 1
ATOM 5696 C CA . GLN A 1 725 ? -29.911 8.813 -9.580 1.00 56.31 725 GLN A CA 1
ATOM 5697 C C . GLN A 1 725 ? -29.806 7.433 -10.254 1.00 56.31 725 GLN A C 1
ATOM 5699 O O . GLN A 1 725 ? -29.747 6.419 -9.567 1.00 56.31 725 GLN A O 1
ATOM 5704 N N . ARG A 1 726 ? -29.706 7.359 -11.593 1.00 58.16 726 ARG A N 1
ATOM 5705 C CA . ARG A 1 726 ? -29.382 6.094 -12.293 1.00 58.16 726 ARG A CA 1
ATOM 5706 C C . ARG A 1 726 ? -28.028 5.540 -11.862 1.00 58.16 726 ARG A C 1
ATOM 5708 O O . ARG A 1 726 ? -27.876 4.330 -11.787 1.00 58.16 726 ARG A O 1
ATOM 5715 N N . ALA A 1 727 ? -27.066 6.414 -11.570 1.00 52.66 727 ALA A N 1
ATOM 5716 C CA . ALA A 1 727 ? -25.760 6.017 -11.061 1.00 52.66 727 ALA A CA 1
ATOM 5717 C C . ALA A 1 727 ? -25.789 5.559 -9.587 1.00 52.66 727 ALA A C 1
ATOM 5719 O O . ALA A 1 727 ? -24.878 4.847 -9.166 1.00 52.66 727 ALA A O 1
ATOM 5720 N N . SER A 1 728 ? -26.800 5.953 -8.798 1.00 56.75 728 SER A N 1
ATOM 5721 C CA . SER A 1 728 ? -26.930 5.568 -7.382 1.00 56.75 728 SER A CA 1
ATOM 5722 C C . SER A 1 728 ? -27.776 4.311 -7.150 1.00 56.75 728 SER A C 1
ATOM 5724 O O . SER A 1 728 ? -27.628 3.673 -6.104 1.00 56.75 728 SER A O 1
ATOM 5726 N N . LEU A 1 729 ? -28.620 3.926 -8.111 1.00 68.75 729 LEU A N 1
ATOM 5727 C CA . LEU A 1 729 ? -29.366 2.665 -8.124 1.00 68.75 729 LEU A CA 1
ATOM 5728 C C . LEU A 1 729 ? -28.572 1.570 -8.859 1.00 68.75 729 LEU A C 1
ATOM 5730 O O . LEU A 1 729 ? -27.795 1.879 -9.763 1.00 68.75 729 LEU A O 1
ATOM 5734 N N . PRO A 1 730 ? -28.721 0.286 -8.495 1.00 63.72 730 PRO A N 1
ATOM 5735 C CA . PRO A 1 730 ? -28.086 -0.788 -9.249 1.00 63.72 730 PRO A CA 1
ATOM 5736 C C . PRO A 1 730 ? -28.667 -0.847 -10.673 1.00 63.72 730 PRO A C 1
ATOM 5738 O O . PRO A 1 730 ? -29.854 -1.104 -10.853 1.00 63.72 730 PRO A O 1
ATOM 5741 N N . SER A 1 731 ? -27.829 -0.609 -11.690 1.00 58.09 731 SER A N 1
ATOM 5742 C CA . SER A 1 731 ? -28.226 -0.683 -13.108 1.00 58.09 731 SER A CA 1
ATOM 5743 C C . SER A 1 731 ? -28.474 -2.118 -13.584 1.00 58.09 731 SER A C 1
ATOM 5745 O O . SER A 1 731 ? -29.222 -2.334 -14.534 1.00 58.09 731 SER A O 1
ATOM 5747 N N . VAL A 1 732 ? -27.863 -3.091 -12.904 1.00 65.62 732 VAL A N 1
ATOM 5748 C CA . VAL A 1 732 ? -28.061 -4.533 -13.073 1.00 65.62 732 VAL A CA 1
ATOM 5749 C C . VAL A 1 732 ? -28.093 -5.147 -11.673 1.00 65.62 732 VAL A C 1
ATOM 5751 O O . VAL A 1 732 ? -27.186 -4.904 -10.875 1.00 65.62 732 VAL A O 1
ATOM 5754 N N . LEU A 1 733 ? -29.146 -5.905 -11.361 1.00 78.31 733 LEU A N 1
ATOM 5755 C CA . LEU A 1 733 ? -29.231 -6.669 -10.113 1.00 78.31 733 LEU A CA 1
ATOM 5756 C C . LEU A 1 733 ? -28.301 -7.890 -10.190 1.00 78.31 733 LEU A C 1
ATOM 5758 O O . LEU A 1 733 ? -28.098 -8.421 -11.285 1.00 78.31 733 LEU A O 1
ATOM 5762 N N . PRO A 1 734 ? -27.716 -8.345 -9.068 1.00 74.75 734 PRO A N 1
ATOM 5763 C CA . PRO A 1 734 ? -26.879 -9.538 -9.086 1.00 74.75 734 PRO A CA 1
ATOM 5764 C C . PRO A 1 734 ? -27.680 -10.750 -9.575 1.00 74.75 734 PRO A C 1
ATOM 5766 O O . PRO A 1 734 ? -28.860 -10.897 -9.257 1.00 74.75 734 PRO A O 1
ATOM 5769 N N . ALA A 1 735 ? -27.029 -11.634 -10.334 1.00 71.31 735 ALA A N 1
ATOM 5770 C CA . ALA A 1 735 ? -27.600 -12.935 -10.657 1.00 71.31 735 ALA A CA 1
ATOM 5771 C C . ALA A 1 735 ? -27.619 -13.781 -9.378 1.00 71.31 735 ALA A C 1
ATOM 5773 O O . ALA A 1 735 ? -26.569 -14.047 -8.791 1.00 71.31 735 ALA A O 1
ATOM 5774 N N . LEU A 1 736 ? -28.813 -14.160 -8.924 1.00 79.38 736 LEU A N 1
ATOM 5775 C CA . LEU A 1 736 ? -29.014 -14.913 -7.690 1.00 79.38 736 LEU A CA 1
ATOM 5776 C C . LEU A 1 736 ? -29.673 -16.258 -8.037 1.00 79.38 736 LEU A C 1
ATOM 5778 O O . LEU A 1 736 ? -30.706 -16.266 -8.696 1.00 79.38 736 LEU A O 1
ATOM 5782 N N . PRO A 1 737 ? -29.131 -17.413 -7.617 1.00 73.31 737 PRO A N 1
ATOM 5783 C CA . PRO A 1 737 ? -29.705 -18.712 -7.990 1.00 73.31 737 PRO A CA 1
ATOM 5784 C C . PRO A 1 737 ? -31.152 -18.890 -7.506 1.00 73.31 737 PRO A C 1
ATOM 5786 O O . PRO A 1 737 ? -32.007 -19.412 -8.226 1.00 73.31 737 PRO A O 1
ATOM 5789 N N . ALA A 1 738 ? -31.420 -18.398 -6.295 1.00 82.75 738 ALA A N 1
ATOM 5790 C CA . ALA A 1 738 ? -32.686 -18.528 -5.584 1.00 82.75 738 ALA A CA 1
ATOM 5791 C C . ALA A 1 738 ? -33.819 -17.647 -6.123 1.00 82.75 738 ALA A C 1
ATOM 5793 O O . ALA A 1 738 ? -34.974 -17.885 -5.777 1.00 82.75 738 ALA A O 1
ATOM 5794 N N . ILE A 1 739 ? -33.521 -16.620 -6.927 1.00 87.81 739 ILE A N 1
ATOM 5795 C CA . ILE A 1 739 ? -34.542 -15.726 -7.480 1.00 87.81 739 ILE A CA 1
ATOM 5796 C C . ILE A 1 739 ? -34.173 -15.231 -8.883 1.00 87.81 739 ILE A C 1
ATOM 5798 O O . ILE A 1 739 ? -33.016 -14.949 -9.167 1.00 87.81 739 ILE A O 1
ATOM 5802 N N . ALA A 1 740 ? -35.160 -15.016 -9.747 1.00 89.00 740 ALA A N 1
ATOM 5803 C CA . ALA A 1 740 ? -35.014 -14.054 -10.839 1.00 89.00 740 ALA A CA 1
ATOM 5804 C C . ALA A 1 740 ? -35.487 -12.686 -10.342 1.00 89.00 740 ALA A C 1
ATOM 5806 O O . ALA A 1 740 ? -36.494 -12.612 -9.639 1.00 89.00 740 ALA A O 1
ATOM 5807 N N . ALA A 1 741 ? -34.795 -11.606 -10.696 1.00 90.06 741 ALA A N 1
ATOM 5808 C CA . ALA A 1 741 ? -35.190 -10.265 -10.283 1.00 90.06 741 ALA A CA 1
ATOM 5809 C C . ALA A 1 741 ? -35.024 -9.260 -11.420 1.00 90.06 741 ALA A C 1
ATOM 5811 O O . ALA A 1 741 ? -34.037 -9.282 -12.154 1.00 90.06 741 ALA A O 1
ATOM 5812 N N . ALA A 1 742 ? -35.975 -8.340 -11.525 1.00 89.88 742 ALA A N 1
ATOM 5813 C CA . ALA A 1 742 ? -35.877 -7.179 -12.388 1.00 89.88 742 ALA A CA 1
ATOM 5814 C C . ALA A 1 742 ? -36.405 -5.954 -11.655 1.00 89.88 742 ALA A C 1
ATOM 5816 O O . ALA A 1 742 ? -37.447 -6.002 -11.002 1.00 89.88 742 ALA A O 1
ATOM 5817 N N . ALA A 1 743 ? -35.710 -4.834 -11.811 1.00 87.94 743 ALA A N 1
ATOM 5818 C CA . ALA A 1 743 ? -36.184 -3.555 -11.322 1.00 87.94 743 ALA A CA 1
ATOM 5819 C C . ALA A 1 743 ? -36.406 -2.578 -12.475 1.00 87.94 743 ALA A C 1
ATOM 5821 O O . ALA A 1 743 ? -35.697 -2.593 -13.490 1.00 87.94 743 ALA A O 1
ATOM 5822 N N . ARG A 1 744 ? -37.410 -1.719 -12.317 1.00 85.81 744 ARG A N 1
ATOM 5823 C CA . ARG A 1 744 ? -37.676 -0.591 -13.207 1.00 85.81 744 ARG A CA 1
ATOM 5824 C C . ARG A 1 744 ? -37.989 0.646 -12.391 1.00 85.81 744 ARG A C 1
ATOM 5826 O O . ARG A 1 744 ? -38.586 0.588 -11.319 1.00 85.81 744 ARG A O 1
ATOM 5833 N N . PHE A 1 745 ? -37.575 1.778 -12.937 1.00 79.88 745 PHE A N 1
ATOM 5834 C CA . PHE A 1 745 ? -37.722 3.075 -12.306 1.00 79.88 745 PHE A CA 1
ATOM 5835 C C . PHE A 1 745 ? -38.288 4.076 -13.306 1.00 79.88 745 PHE A C 1
ATOM 5837 O O . PHE A 1 745 ? -37.798 4.157 -14.436 1.00 79.88 745 PHE A O 1
ATOM 5844 N N . ARG A 1 746 ? -39.295 4.854 -12.900 1.00 75.62 746 ARG A N 1
ATOM 5845 C CA . ARG A 1 746 ? -39.888 5.903 -13.736 1.00 75.62 746 ARG A CA 1
ATOM 5846 C C . ARG A 1 746 ? -39.767 7.264 -13.054 1.00 75.62 746 ARG A C 1
ATOM 5848 O O . ARG A 1 746 ? -40.265 7.465 -11.949 1.00 75.62 746 ARG A O 1
ATOM 5855 N N . TYR A 1 747 ? -39.144 8.202 -13.767 1.00 67.00 747 TYR A N 1
ATOM 5856 C CA . TYR A 1 747 ? -39.018 9.601 -13.361 1.00 67.00 747 TYR A CA 1
ATOM 5857 C C . TYR A 1 747 ? -40.316 10.349 -13.668 1.00 67.00 747 TYR A C 1
ATOM 5859 O O . TYR A 1 747 ? -40.769 10.343 -14.816 1.00 67.00 747 TYR A O 1
ATOM 5867 N N . ARG A 1 748 ? -40.907 10.989 -12.658 1.00 60.31 748 ARG A N 1
ATOM 5868 C CA . ARG A 1 748 ? -42.107 11.828 -12.806 1.00 60.31 748 ARG A CA 1
ATOM 5869 C C . ARG A 1 748 ? -41.876 13.290 -12.398 1.00 60.31 748 ARG A C 1
ATOM 5871 O O . ARG A 1 748 ? -42.646 14.129 -12.852 1.00 60.31 748 ARG A O 1
ATOM 5878 N N . SER A 1 749 ? -40.790 13.610 -11.680 1.00 56.16 749 SER A N 1
ATOM 5879 C CA . SER A 1 749 ? -40.395 14.985 -11.316 1.00 56.16 749 SER A CA 1
ATOM 5880 C C . SER A 1 749 ? -38.975 15.361 -11.790 1.00 56.16 749 SER A C 1
ATOM 5882 O O . SER A 1 749 ? -38.178 14.494 -12.152 1.00 56.16 749 SER A O 1
ATOM 5884 N N . GLU A 1 750 ? -38.655 16.665 -11.817 1.00 50.47 750 GLU A N 1
ATOM 5885 C CA . GLU A 1 750 ? -37.317 17.192 -12.172 1.00 50.47 750 GLU A CA 1
ATOM 5886 C C . GLU A 1 750 ? -36.276 17.067 -11.042 1.00 50.47 750 GLU A C 1
ATOM 5888 O O . GLU A 1 750 ? -35.083 17.268 -11.270 1.00 50.47 750 GLU A O 1
ATOM 5893 N N . HIS A 1 751 ? -36.707 16.707 -9.831 1.00 54.22 751 HIS A N 1
ATOM 5894 C CA . HIS A 1 751 ? -35.843 16.571 -8.661 1.00 54.22 751 HIS A CA 1
ATOM 5895 C C . HIS A 1 751 ? -35.354 15.124 -8.498 1.00 54.22 751 HIS A C 1
ATOM 5897 O O . HIS A 1 751 ? -36.084 14.166 -8.759 1.00 54.22 751 HIS A O 1
ATOM 5903 N N . VAL A 1 752 ? -34.116 14.959 -8.017 1.00 59.72 752 VAL A N 1
ATOM 5904 C CA . VAL A 1 752 ? -33.558 13.644 -7.667 1.00 59.72 752 VAL A CA 1
ATOM 5905 C C . VAL A 1 752 ? -34.436 13.001 -6.585 1.00 59.72 752 VAL A C 1
ATOM 5907 O O . VAL A 1 752 ? -34.610 13.559 -5.501 1.00 59.72 752 VAL A O 1
ATOM 5910 N N . GLY A 1 753 ? -35.037 11.854 -6.901 1.00 61.66 753 GLY A N 1
ATOM 5911 C CA . GLY A 1 753 ? -35.959 11.143 -6.019 1.00 61.66 753 GLY A CA 1
ATOM 5912 C C . GLY A 1 753 ? -35.265 10.460 -4.845 1.00 61.66 753 GLY A C 1
ATOM 5913 O O . GLY A 1 753 ? -34.063 10.210 -4.868 1.00 61.66 753 GLY A O 1
ATOM 5914 N N . GLY A 1 754 ? -36.055 10.134 -3.824 1.00 73.38 754 GLY A N 1
ATOM 5915 C CA . GLY A 1 754 ? -35.602 9.405 -2.637 1.00 73.38 754 GLY A CA 1
ATOM 5916 C C . GLY A 1 754 ? -35.835 7.897 -2.690 1.00 73.38 754 GLY A C 1
ATOM 5917 O O . GLY A 1 754 ? -35.632 7.233 -1.680 1.00 73.38 754 GLY A O 1
ATOM 5918 N N . ASP A 1 755 ? -36.322 7.357 -3.806 1.00 84.25 755 ASP A N 1
ATOM 5919 C CA . ASP A 1 755 ? -36.576 5.924 -3.962 1.00 84.25 755 ASP A CA 1
ATOM 5920 C C . ASP A 1 755 ? -35.281 5.131 -4.153 1.00 84.25 755 ASP A C 1
ATOM 5922 O O . ASP A 1 755 ? -34.393 5.543 -4.908 1.00 84.25 755 ASP A O 1
ATOM 5926 N N . TRP A 1 756 ? -35.211 3.959 -3.525 1.00 87.69 756 TRP A N 1
ATOM 5927 C CA . TRP A 1 756 ? -34.099 3.026 -3.652 1.00 87.69 756 TRP A CA 1
ATOM 5928 C C . TRP A 1 756 ? -34.510 1.584 -3.420 1.00 87.69 756 TRP A C 1
ATOM 5930 O O . TRP A 1 756 ? -35.523 1.304 -2.786 1.00 87.69 756 TRP A O 1
ATOM 5940 N N . TYR A 1 757 ? -33.710 0.669 -3.956 1.00 90.19 757 TYR A N 1
ATOM 5941 C CA . TYR A 1 757 ? -33.897 -0.765 -3.808 1.00 90.19 757 TYR A CA 1
ATOM 5942 C C . TYR A 1 757 ? -32.561 -1.496 -3.947 1.00 90.19 757 TYR A C 1
ATOM 5944 O O . TYR A 1 757 ? -31.614 -0.966 -4.538 1.00 90.19 757 TYR A O 1
ATOM 5952 N N . ASP A 1 758 ? -32.495 -2.716 -3.423 1.00 90.19 758 ASP A N 1
ATOM 5953 C CA . ASP A 1 758 ? -31.372 -3.628 -3.636 1.00 90.19 758 ASP A CA 1
ATOM 5954 C C . ASP A 1 758 ? -31.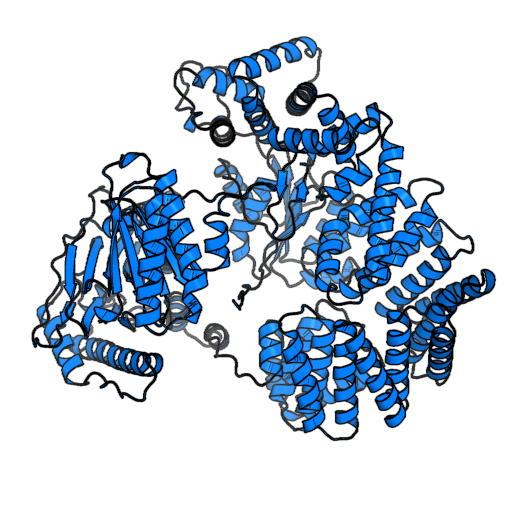793 -5.099 -3.468 1.00 90.19 758 ASP A C 1
ATOM 5956 O O . ASP A 1 758 ? -32.804 -5.402 -2.828 1.00 90.19 758 ASP A O 1
ATOM 5960 N N . ALA A 1 759 ? -30.996 -6.006 -4.036 1.00 90.31 759 ALA A N 1
ATOM 5961 C CA . ALA A 1 759 ? -31.114 -7.452 -3.857 1.00 90.31 759 ALA A CA 1
ATOM 5962 C C . ALA A 1 759 ? -29.736 -8.015 -3.488 1.00 90.31 759 ALA A C 1
ATOM 5964 O O . ALA A 1 759 ? -28.785 -7.898 -4.257 1.00 90.31 759 ALA A O 1
ATOM 5965 N N . ILE A 1 760 ? -29.611 -8.605 -2.300 1.00 90.06 760 ILE A N 1
ATOM 5966 C CA . ILE A 1 760 ? -28.323 -8.922 -1.675 1.00 90.06 760 ILE A CA 1
ATOM 5967 C C . ILE A 1 760 ? -28.225 -10.430 -1.422 1.00 90.06 760 ILE A C 1
ATOM 5969 O O . ILE A 1 760 ? -29.104 -11.021 -0.791 1.00 90.06 760 ILE A O 1
ATOM 5973 N N . ARG A 1 761 ? -27.134 -11.056 -1.888 1.00 87.44 761 ARG A N 1
ATOM 5974 C CA . ARG A 1 761 ? -26.827 -12.476 -1.637 1.00 87.44 761 ARG A CA 1
ATOM 5975 C C . ARG A 1 761 ? -26.434 -12.684 -0.174 1.00 87.44 761 ARG A C 1
ATOM 5977 O O . ARG A 1 761 ? -25.431 -12.130 0.280 1.00 87.44 761 ARG A O 1
ATOM 5984 N N . LEU A 1 762 ? -27.180 -13.526 0.529 1.00 88.00 762 LEU A N 1
ATOM 5985 C CA . LEU A 1 762 ? -26.861 -14.005 1.874 1.00 88.00 762 LEU A CA 1
ATOM 5986 C C . LEU A 1 762 ? -26.304 -15.439 1.810 1.00 88.00 762 LEU A C 1
ATOM 5988 O O . LEU A 1 762 ? -26.176 -16.024 0.733 1.00 88.00 762 LEU A O 1
ATOM 5992 N N . SER A 1 763 ? -25.940 -15.995 2.960 1.00 85.12 763 SER A N 1
ATOM 5993 C CA . SER A 1 763 ? -25.477 -17.377 3.101 1.00 85.12 763 SER A CA 1
ATOM 5994 C C . SER A 1 763 ? -26.563 -18.409 2.801 1.00 85.12 763 SER A C 1
ATOM 5996 O O . SER A 1 763 ? -27.763 -18.148 2.973 1.00 85.12 763 SER A O 1
ATOM 5998 N N . ALA A 1 764 ? -26.128 -19.603 2.384 1.00 78.69 764 ALA A N 1
ATOM 5999 C CA . ALA A 1 764 ? -26.986 -20.734 2.014 1.00 78.69 764 ALA A CA 1
ATOM 6000 C C . ALA A 1 764 ? -27.968 -20.412 0.870 1.00 78.69 764 ALA A C 1
ATOM 6002 O O . ALA A 1 764 ? -29.095 -20.906 0.835 1.00 78.69 764 ALA A O 1
ATOM 6003 N N . GLY A 1 765 ? -27.559 -19.529 -0.048 1.00 79.62 765 GLY A N 1
ATOM 6004 C CA . GLY A 1 765 ? -28.368 -19.114 -1.196 1.00 79.62 765 GLY A CA 1
ATOM 6005 C C . GLY A 1 765 ? -29.561 -18.217 -0.847 1.00 79.62 765 GLY A C 1
ATOM 6006 O O . GLY A 1 765 ? -30.353 -17.898 -1.732 1.00 79.62 765 GLY A O 1
ATOM 6007 N N . ARG A 1 766 ? -29.705 -17.792 0.415 1.00 89.06 766 ARG A N 1
ATOM 6008 C CA . ARG A 1 766 ? -30.768 -16.872 0.842 1.00 89.06 766 ARG A CA 1
ATOM 6009 C C . ARG A 1 766 ? -30.565 -15.490 0.229 1.00 89.06 766 ARG A C 1
ATOM 6011 O O . ARG A 1 766 ? -29.449 -15.100 -0.122 1.00 89.06 766 ARG A O 1
ATOM 6018 N N . VAL A 1 767 ? -31.648 -14.732 0.106 1.00 91.12 767 VAL A N 1
ATOM 6019 C CA . VAL A 1 767 ? -31.623 -13.422 -0.553 1.00 91.12 767 VAL A CA 1
ATOM 6020 C C . VAL A 1 767 ? -32.324 -12.384 0.302 1.00 91.12 767 VAL A C 1
ATOM 6022 O O . VAL A 1 767 ? -33.487 -12.565 0.653 1.00 91.12 767 VAL A O 1
ATOM 6025 N N . ALA A 1 768 ? -31.635 -11.282 0.596 1.00 92.81 768 ALA A N 1
ATOM 6026 C CA . ALA A 1 768 ? -32.268 -10.098 1.155 1.00 92.81 768 ALA A CA 1
ATOM 6027 C C . ALA A 1 768 ? -32.749 -9.166 0.044 1.00 92.81 768 ALA A C 1
ATOM 6029 O O . ALA A 1 768 ? -32.048 -8.923 -0.937 1.00 92.81 768 ALA A O 1
ATOM 6030 N N . LEU A 1 769 ? -33.935 -8.615 0.232 1.00 93.62 769 LEU A N 1
ATOM 6031 C CA . LEU A 1 769 ? -34.618 -7.711 -0.671 1.00 93.62 769 LEU A CA 1
ATOM 6032 C C . LEU A 1 769 ? -34.967 -6.455 0.110 1.00 93.62 769 LEU A C 1
ATOM 6034 O O . LEU A 1 769 ? -35.533 -6.536 1.200 1.00 93.62 769 LEU A O 1
ATOM 6038 N N . VAL A 1 770 ? -34.639 -5.298 -0.448 1.00 93.69 770 VAL A N 1
ATOM 6039 C CA . VAL A 1 770 ? -34.943 -4.020 0.186 1.00 93.69 770 VAL A CA 1
ATOM 6040 C C . VAL A 1 770 ? -35.526 -3.057 -0.827 1.00 93.69 770 VAL A C 1
ATOM 6042 O O . VAL A 1 770 ? -35.062 -2.982 -1.965 1.00 93.69 770 VAL A O 1
ATOM 6045 N N . ILE A 1 771 ? -36.543 -2.315 -0.405 1.00 92.31 771 ILE A N 1
ATOM 6046 C CA . ILE A 1 771 ? -37.078 -1.175 -1.139 1.00 92.31 771 ILE A CA 1
ATOM 6047 C C . ILE A 1 771 ? -37.459 -0.082 -0.146 1.00 92.31 771 ILE A C 1
ATOM 6049 O O . ILE A 1 771 ? -37.942 -0.359 0.952 1.00 92.31 771 ILE A O 1
ATOM 6053 N N . GLY A 1 772 ? -37.222 1.170 -0.506 1.00 90.50 772 GLY A N 1
ATOM 6054 C CA . GLY A 1 772 ? -37.527 2.284 0.368 1.00 90.50 772 GLY A CA 1
ATOM 6055 C C . GLY A 1 772 ? -37.648 3.600 -0.370 1.00 90.50 772 GLY A C 1
ATOM 6056 O O . GLY A 1 772 ? -37.291 3.728 -1.540 1.00 90.50 772 GLY A O 1
ATOM 6057 N N . HIS A 1 773 ? -38.160 4.589 0.349 1.00 88.75 773 HIS A N 1
ATOM 6058 C CA . HIS A 1 773 ? -38.377 5.930 -0.158 1.00 88.75 773 HIS A CA 1
ATOM 6059 C C . HIS A 1 773 ? -38.059 6.971 0.917 1.00 88.75 773 HIS A C 1
ATOM 6061 O O . HIS A 1 773 ? -38.603 6.936 2.023 1.00 88.75 773 HIS A O 1
ATOM 6067 N N . VAL A 1 774 ? -37.180 7.910 0.571 1.00 86.38 774 VAL A N 1
ATOM 6068 C CA . VAL A 1 774 ? -36.765 9.040 1.404 1.00 86.38 774 VAL A CA 1
ATOM 6069 C C . VAL A 1 774 ? -37.620 10.266 1.085 1.00 86.38 774 VAL A C 1
ATOM 6071 O O . VAL A 1 774 ? -37.586 10.781 -0.036 1.00 86.38 774 VAL A O 1
ATOM 6074 N N . GLN A 1 775 ? -38.327 10.776 2.090 1.00 80.06 775 GLN A N 1
ATOM 6075 C CA . GLN A 1 775 ? -38.947 12.100 2.093 1.00 80.06 775 GLN A CA 1
ATOM 6076 C C . GLN A 1 775 ? -38.103 13.023 2.967 1.00 80.06 775 GLN A C 1
ATOM 6078 O O . GLN A 1 775 ? -37.927 12.771 4.159 1.00 80.06 775 GLN A O 1
ATOM 6083 N N . SER A 1 776 ? -37.563 14.090 2.383 1.00 71.62 776 SER A N 1
ATOM 6084 C CA . SER A 1 776 ? -36.779 15.075 3.124 1.00 71.62 776 SER A CA 1
ATOM 6085 C C . SER A 1 776 ? -37.114 16.495 2.700 1.00 71.62 776 SER A C 1
ATOM 6087 O O . SER A 1 776 ? -37.247 16.783 1.510 1.00 71.62 776 SER A O 1
ATOM 6089 N N . ARG A 1 777 ? -37.195 17.401 3.680 1.00 62.34 777 ARG A N 1
ATOM 6090 C CA . ARG A 1 777 ? -37.294 18.847 3.449 1.00 62.34 777 ARG A CA 1
ATOM 6091 C C . ARG A 1 777 ? -35.960 19.507 3.805 1.00 62.34 777 ARG A C 1
ATOM 6093 O O . ARG A 1 777 ? -35.506 19.411 4.940 1.00 62.34 777 ARG A O 1
ATOM 6100 N N . GLY A 1 778 ? -35.313 20.144 2.825 1.00 53.81 778 GLY A N 1
ATOM 6101 C CA . GLY A 1 778 ? -34.027 20.839 3.011 1.00 53.81 778 GLY A CA 1
ATOM 6102 C C . GLY A 1 778 ? -32.763 19.967 2.918 1.00 53.81 778 GLY A C 1
ATOM 6103 O O . GLY A 1 778 ? -31.666 20.507 3.001 1.00 53.81 778 GLY A O 1
ATOM 6104 N N . LEU A 1 779 ? -32.891 18.650 2.699 1.00 60.97 779 LEU A N 1
ATOM 6105 C CA . LEU A 1 779 ? -31.764 17.721 2.513 1.00 60.97 779 LEU A CA 1
ATOM 6106 C C . LEU A 1 779 ? -31.780 17.083 1.125 1.00 60.97 779 LEU A C 1
ATOM 6108 O O . LEU A 1 779 ? -32.850 16.757 0.605 1.00 60.97 779 LEU A O 1
ATOM 6112 N N . ASP A 1 780 ? -30.591 16.845 0.565 1.00 68.25 780 ASP A N 1
ATOM 6113 C CA . ASP A 1 780 ? -30.427 16.124 -0.699 1.00 68.25 780 ASP A CA 1
ATOM 6114 C C . ASP A 1 780 ? -30.807 14.639 -0.527 1.00 68.25 780 ASP A C 1
ATOM 6116 O O . ASP A 1 780 ? -30.098 13.856 0.121 1.00 68.25 780 ASP A O 1
ATOM 6120 N N . ARG A 1 781 ? -31.942 14.251 -1.128 1.00 73.88 781 ARG A N 1
ATOM 6121 C CA . ARG A 1 781 ? -32.517 12.895 -1.078 1.00 73.88 781 ARG A CA 1
ATOM 6122 C C . ARG A 1 781 ? -31.529 11.834 -1.574 1.00 73.88 781 ARG A C 1
ATOM 6124 O O . ARG A 1 781 ? -31.525 10.725 -1.037 1.00 73.88 781 ARG A O 1
ATOM 6131 N N . ALA A 1 782 ? -30.653 12.154 -2.532 1.00 68.31 782 ALA A N 1
ATOM 6132 C CA . ALA A 1 782 ? -29.671 11.201 -3.055 1.00 68.31 782 ALA A CA 1
ATOM 6133 C C . ALA A 1 782 ? -28.551 10.889 -2.057 1.00 68.31 782 ALA A C 1
ATOM 6135 O O . ALA A 1 782 ? -28.108 9.742 -1.980 1.00 68.31 782 ALA A O 1
ATOM 6136 N N . VAL A 1 783 ? -28.114 11.872 -1.266 1.00 71.25 783 VAL A N 1
ATOM 6137 C CA . VAL A 1 783 ? -27.066 11.669 -0.252 1.00 71.25 783 VAL A CA 1
ATOM 6138 C C . VAL A 1 783 ? -27.566 10.745 0.857 1.00 71.25 783 VAL A C 1
ATOM 6140 O O . VAL A 1 783 ? -26.878 9.793 1.230 1.00 71.25 783 VAL A O 1
ATOM 6143 N N . VAL A 1 784 ? -28.788 10.982 1.344 1.00 77.44 784 VAL A N 1
ATOM 6144 C CA . VAL A 1 784 ? -29.423 10.129 2.361 1.00 77.44 784 VAL A CA 1
ATOM 6145 C C . VAL A 1 784 ? -29.621 8.712 1.823 1.00 77.44 784 VAL A C 1
ATOM 6147 O O . VAL A 1 784 ? -29.253 7.740 2.481 1.00 77.44 784 VAL A O 1
ATOM 6150 N N . THR A 1 785 ? -30.118 8.596 0.592 1.00 79.12 785 THR A N 1
ATOM 6151 C CA . THR A 1 785 ? -30.307 7.313 -0.094 1.00 79.12 785 THR A CA 1
ATOM 6152 C C . THR A 1 785 ? -28.996 6.527 -0.220 1.00 79.12 785 THR A C 1
ATOM 6154 O O . THR A 1 785 ? -28.954 5.337 0.094 1.00 79.12 785 THR A O 1
ATOM 6157 N N . GLY A 1 786 ? -27.898 7.186 -0.608 1.00 74.06 786 GLY A N 1
ATOM 6158 C CA . GLY A 1 786 ? -26.578 6.555 -0.708 1.00 74.06 786 GLY A CA 1
ATOM 6159 C C . GLY A 1 786 ? -26.053 6.040 0.637 1.00 74.06 786 GLY A C 1
ATOM 6160 O O . GLY A 1 786 ? -25.513 4.930 0.706 1.00 74.06 786 GLY A O 1
ATOM 6161 N N . ARG A 1 787 ? -26.258 6.800 1.722 1.00 81.56 787 ARG A N 1
ATOM 6162 C CA . ARG A 1 787 ? -25.894 6.375 3.086 1.00 81.56 787 ARG A CA 1
ATOM 6163 C C . ARG A 1 787 ? -26.713 5.168 3.545 1.00 81.56 787 ARG A C 1
ATOM 6165 O O . ARG A 1 787 ? -26.130 4.208 4.040 1.00 81.56 787 ARG A O 1
ATOM 6172 N N . LEU A 1 788 ? -28.030 5.179 3.333 1.00 84.88 788 LEU A N 1
ATOM 6173 C CA . LEU A 1 788 ? -28.916 4.073 3.718 1.00 84.88 788 LEU A CA 1
ATOM 6174 C C . LEU A 1 788 ? -28.604 2.786 2.958 1.00 84.88 788 LEU A C 1
ATOM 6176 O O . LEU A 1 788 ? -28.483 1.729 3.569 1.00 84.88 788 LEU A O 1
ATOM 6180 N N . ARG A 1 789 ? -28.389 2.874 1.643 1.00 84.81 789 ARG A N 1
ATOM 6181 C CA . ARG A 1 789 ? -28.014 1.715 0.827 1.00 84.81 789 ARG A CA 1
ATOM 6182 C C . ARG A 1 789 ? -26.677 1.114 1.273 1.00 84.81 789 ARG A C 1
ATOM 6184 O O . ARG A 1 789 ? -26.540 -0.107 1.361 1.00 84.81 789 ARG A O 1
ATOM 6191 N N . THR A 1 790 ? -25.710 1.970 1.614 1.00 82.19 790 THR A N 1
ATOM 6192 C CA . THR A 1 790 ? -24.422 1.537 2.179 1.00 82.19 790 THR A CA 1
ATOM 6193 C C . THR A 1 790 ? -24.618 0.853 3.532 1.00 82.19 790 THR A C 1
ATOM 6195 O O . THR A 1 790 ? -24.061 -0.220 3.754 1.00 82.19 790 THR A O 1
ATOM 6198 N N . ALA A 1 791 ? -25.447 1.421 4.413 1.00 86.00 791 ALA A N 1
ATOM 6199 C CA . ALA A 1 791 ? -25.756 0.837 5.715 1.00 86.00 791 ALA A CA 1
ATOM 6200 C C . ALA A 1 791 ? -26.418 -0.542 5.587 1.00 86.00 791 ALA A C 1
ATOM 6202 O O . ALA A 1 791 ? -25.939 -1.489 6.202 1.00 86.00 791 ALA A O 1
ATOM 6203 N N . VAL A 1 792 ? -27.439 -0.692 4.733 1.00 88.19 792 VAL A N 1
ATOM 6204 C CA . VAL A 1 792 ? -28.085 -1.993 4.485 1.00 88.19 792 VAL A CA 1
ATOM 6205 C C . VAL A 1 792 ? -27.091 -3.018 3.954 1.00 88.19 792 VAL A C 1
ATOM 6207 O O . VAL A 1 792 ? -27.051 -4.144 4.442 1.00 88.19 792 VAL A O 1
ATOM 6210 N N . THR A 1 793 ? -26.251 -2.633 2.991 1.00 83.50 793 THR A N 1
ATOM 6211 C CA . THR A 1 793 ? -25.249 -3.544 2.419 1.00 83.50 793 THR A CA 1
ATOM 6212 C C . THR A 1 793 ? -24.253 -4.009 3.484 1.00 83.50 793 THR A C 1
ATOM 6214 O O . THR A 1 793 ? -23.932 -5.194 3.556 1.00 83.50 793 THR A O 1
ATOM 6217 N N . THR A 1 794 ? -23.793 -3.108 4.353 1.00 81.75 794 THR A N 1
ATOM 6218 C CA . THR A 1 794 ? -22.853 -3.440 5.432 1.00 81.75 794 THR A CA 1
ATOM 6219 C C . THR A 1 794 ? -23.503 -4.300 6.514 1.00 81.75 794 THR A C 1
ATOM 6221 O O . THR A 1 794 ? -22.952 -5.339 6.874 1.00 81.75 794 THR A O 1
ATOM 6224 N N . LEU A 1 795 ? -24.686 -3.913 6.997 1.00 84.31 795 LEU A N 1
ATOM 6225 C CA . LEU A 1 795 ? -25.403 -4.611 8.068 1.00 84.31 795 LEU A CA 1
ATOM 6226 C C . LEU A 1 795 ? -25.917 -5.985 7.623 1.00 84.31 795 LEU A C 1
ATOM 6228 O O . LEU A 1 795 ? -25.919 -6.918 8.419 1.00 84.31 795 LEU A O 1
ATOM 6232 N N . SER A 1 796 ? -26.274 -6.152 6.345 1.00 85.56 796 SER A N 1
ATOM 6233 C CA . SER A 1 796 ? -26.724 -7.443 5.801 1.00 85.56 796 SER A CA 1
ATOM 6234 C C . SER A 1 796 ? -25.683 -8.562 5.922 1.00 85.56 796 SER A C 1
ATOM 6236 O O . SER A 1 796 ? -26.057 -9.729 5.919 1.00 85.56 796 SER A O 1
ATOM 6238 N N . ARG A 1 797 ? -24.392 -8.236 6.103 1.00 78.62 797 ARG A N 1
ATOM 6239 C CA . ARG A 1 797 ? -23.330 -9.227 6.361 1.00 78.62 797 ARG A CA 1
ATOM 6240 C C . ARG A 1 797 ? -23.479 -9.939 7.704 1.00 78.62 797 ARG A C 1
ATOM 6242 O O . ARG A 1 797 ? -22.970 -11.045 7.847 1.00 78.62 797 ARG A O 1
ATOM 6249 N N . LEU A 1 798 ? -24.141 -9.298 8.667 1.00 78.38 798 LEU A N 1
ATOM 6250 C CA . LEU A 1 798 ? -24.502 -9.900 9.953 1.00 78.38 798 LEU A CA 1
ATOM 6251 C C . LEU A 1 798 ? -25.795 -10.723 9.853 1.00 78.38 798 LEU A C 1
ATOM 6253 O O . LEU A 1 798 ? -26.144 -11.422 10.796 1.00 78.38 798 LEU A O 1
ATOM 6257 N N . GLU A 1 799 ? -26.480 -10.634 8.707 1.00 83.94 799 GLU A N 1
ATOM 6258 C CA . GLU A 1 799 ? -27.755 -11.283 8.405 1.00 83.94 799 GLU A CA 1
ATOM 6259 C C . GLU A 1 799 ? -28.808 -11.135 9.516 1.00 83.94 799 GLU A C 1
ATOM 6261 O O . GLU A 1 799 ? -29.435 -12.136 9.883 1.00 83.94 799 GLU A O 1
ATOM 6266 N N . PRO A 1 800 ? -29.009 -9.917 10.068 1.00 83.19 800 PRO A N 1
ATOM 6267 C CA . PRO A 1 800 ? -29.999 -9.725 11.113 1.00 83.19 800 PRO A CA 1
ATOM 6268 C C . PRO A 1 800 ? -31.404 -9.994 10.553 1.00 83.19 800 PRO A C 1
ATOM 6270 O O . PRO A 1 800 ? -31.646 -9.795 9.350 1.00 83.19 800 PRO A O 1
ATOM 6273 N N . PRO A 1 801 ? -32.350 -10.426 11.401 1.00 86.38 801 PRO A N 1
ATOM 6274 C CA . PRO A 1 801 ? -33.739 -10.540 10.995 1.00 86.38 801 PRO A CA 1
ATOM 6275 C C . PRO A 1 801 ? -34.303 -9.163 10.568 1.00 86.38 801 PRO A C 1
ATOM 6277 O O . PRO A 1 801 ? -33.766 -8.117 10.952 1.00 86.38 801 PRO A O 1
ATOM 6280 N N . PRO A 1 802 ? -35.355 -9.126 9.726 1.00 91.25 802 PRO A N 1
ATOM 6281 C CA . PRO A 1 802 ? -35.840 -7.879 9.131 1.00 91.25 802 PRO A CA 1
ATOM 6282 C C . PRO A 1 802 ? -36.237 -6.777 10.120 1.00 91.25 802 PRO A C 1
ATOM 6284 O O . PRO A 1 802 ? -35.993 -5.602 9.854 1.00 91.25 802 PRO A O 1
ATOM 6287 N N . ASP A 1 803 ? -36.827 -7.125 11.256 1.00 88.56 803 ASP A N 1
ATOM 6288 C CA . ASP A 1 803 ? -37.158 -6.198 12.338 1.00 88.56 803 ASP A CA 1
ATOM 6289 C C . ASP A 1 803 ? -35.921 -5.534 12.957 1.00 88.56 803 ASP A C 1
ATOM 6291 O O . ASP A 1 803 ? -35.889 -4.306 13.064 1.00 88.56 803 ASP A O 1
ATOM 6295 N N . GLU A 1 804 ? -34.884 -6.303 13.295 1.00 88.06 804 GLU A N 1
ATOM 6296 C CA . GLU A 1 804 ? -33.607 -5.774 13.796 1.00 88.06 804 GLU A CA 1
ATOM 6297 C C . GLU A 1 804 ? -32.890 -4.920 12.745 1.00 88.06 804 GLU A C 1
ATOM 6299 O O . GLU A 1 804 ? -32.366 -3.849 13.061 1.00 88.06 804 GLU A O 1
ATOM 6304 N N . MET A 1 805 ? -32.928 -5.332 11.472 1.00 90.62 805 MET A N 1
ATOM 6305 C CA . MET A 1 805 ? -32.402 -4.522 10.371 1.00 90.62 805 MET A CA 1
ATOM 6306 C C . MET A 1 805 ? -33.067 -3.141 10.340 1.00 90.62 805 MET A C 1
ATOM 6308 O O . MET A 1 805 ? -32.379 -2.124 10.244 1.00 90.62 805 MET A O 1
ATOM 6312 N N . LEU A 1 806 ? -34.398 -3.075 10.456 1.00 90.69 806 LEU A N 1
ATOM 6313 C CA . LEU A 1 806 ? -35.118 -1.800 10.475 1.00 90.69 806 LEU A CA 1
ATOM 6314 C C . LEU A 1 806 ? -34.801 -0.956 11.718 1.00 90.69 806 LEU A C 1
ATOM 6316 O O . LEU A 1 806 ? -34.751 0.269 11.602 1.00 90.69 806 LEU A O 1
ATOM 6320 N N . VAL A 1 807 ? -34.535 -1.572 12.877 1.00 87.25 807 VAL A N 1
ATOM 6321 C CA . VAL A 1 807 ? -34.049 -0.856 14.073 1.00 87.25 807 VAL A CA 1
ATOM 6322 C C . VAL A 1 807 ? -32.688 -0.214 13.800 1.00 87.25 807 VAL A C 1
ATOM 6324 O O . VAL A 1 807 ? -32.535 0.991 13.992 1.00 87.25 807 VAL A O 1
ATOM 6327 N N . HIS A 1 808 ? -31.727 -0.963 13.258 1.00 88.19 808 HIS A N 1
ATOM 6328 C CA . HIS A 1 808 ? -30.413 -0.412 12.922 1.00 88.19 808 HIS A CA 1
ATOM 6329 C C . HIS A 1 808 ? -30.486 0.696 11.865 1.00 88.19 808 HIS A C 1
ATOM 6331 O O . HIS A 1 808 ? -29.767 1.692 11.950 1.00 88.19 808 HIS A O 1
ATOM 6337 N N . LEU A 1 809 ? -31.372 0.569 10.874 1.00 89.19 809 LEU A N 1
ATOM 6338 C CA . LEU A 1 809 ? -31.595 1.641 9.903 1.00 89.19 809 LEU A CA 1
ATOM 6339 C C . LEU A 1 809 ? -32.257 2.867 10.536 1.00 89.19 809 LEU A C 1
ATOM 6341 O O . LEU A 1 809 ? -31.924 3.987 10.149 1.00 89.19 809 LEU A O 1
ATOM 6345 N N . ALA A 1 810 ? -33.149 2.689 11.514 1.00 86.62 810 ALA A N 1
ATOM 6346 C CA . ALA A 1 810 ? -33.704 3.801 12.282 1.00 86.62 810 ALA A CA 1
ATOM 6347 C C . ALA A 1 810 ? -32.603 4.554 13.045 1.00 86.62 810 ALA A C 1
ATOM 6349 O O . ALA A 1 810 ? -32.586 5.786 13.012 1.00 86.62 810 ALA A O 1
ATOM 6350 N N . ASP A 1 811 ? -31.642 3.837 13.635 1.00 84.38 811 ASP A N 1
ATOM 6351 C CA . ASP A 1 811 ? -30.481 4.445 14.292 1.00 84.38 811 ASP A CA 1
ATOM 6352 C C . ASP A 1 811 ? -29.618 5.222 13.295 1.00 84.38 811 ASP A C 1
ATOM 6354 O O . ASP A 1 811 ? -29.231 6.356 13.574 1.00 84.38 811 ASP A O 1
ATOM 6358 N N . VAL A 1 812 ? -29.354 4.670 12.105 1.00 85.31 812 VAL A N 1
ATOM 6359 C CA . VAL A 1 812 ? -28.615 5.373 11.039 1.00 85.31 812 VAL A CA 1
ATOM 6360 C C . VAL A 1 812 ? -29.333 6.659 10.627 1.00 85.31 812 VAL A C 1
ATOM 6362 O O . VAL A 1 812 ? -28.692 7.700 10.490 1.00 85.31 812 VAL A O 1
ATOM 6365 N N . VAL A 1 813 ? -30.660 6.625 10.469 1.00 83.81 813 VAL A N 1
ATOM 6366 C CA . VAL A 1 813 ? -31.466 7.823 10.175 1.00 83.81 813 VAL A CA 1
ATOM 6367 C C . VAL A 1 813 ? -31.390 8.837 11.318 1.00 83.81 813 VAL A C 1
ATOM 6369 O O . VAL A 1 813 ? -31.229 10.029 11.056 1.00 83.81 813 VAL A O 1
ATOM 6372 N N . SER A 1 814 ? -31.434 8.384 12.574 1.00 80.62 814 SER A N 1
ATOM 6373 C CA . SER A 1 814 ? -31.268 9.255 13.742 1.00 80.62 814 SER A CA 1
ATOM 6374 C C . SER A 1 814 ? -29.890 9.920 13.768 1.00 80.62 814 SER A C 1
ATOM 6376 O O . SER A 1 814 ? -29.802 11.108 14.065 1.00 80.62 814 SER A O 1
ATOM 6378 N N . HIS A 1 815 ? -28.825 9.195 13.409 1.00 78.69 815 HIS A N 1
ATOM 6379 C CA . HIS A 1 815 ? -27.473 9.753 13.314 1.00 78.69 815 HIS A CA 1
ATOM 6380 C C . HIS A 1 815 ? -27.362 10.792 12.193 1.00 78.69 815 HIS A C 1
ATOM 6382 O O . HIS A 1 815 ? -26.763 11.848 12.388 1.00 78.69 815 HIS A O 1
ATOM 6388 N N . ILE A 1 816 ? -27.986 10.530 11.037 1.00 76.44 816 ILE A N 1
ATOM 6389 C CA . ILE A 1 816 ? -28.055 11.493 9.927 1.00 76.44 816 ILE A CA 1
ATOM 6390 C C . ILE A 1 816 ? -28.759 12.779 10.372 1.00 76.44 816 ILE A C 1
ATOM 6392 O O . ILE A 1 816 ? -28.317 13.857 9.993 1.00 76.44 816 ILE A O 1
ATOM 6396 N N . LEU A 1 817 ? -29.818 12.681 11.180 1.00 69.56 817 LEU A N 1
ATOM 6397 C CA . LEU A 1 817 ? -30.504 13.846 11.742 1.00 69.56 817 LEU A CA 1
ATOM 6398 C C . LEU A 1 817 ? -29.618 14.614 12.741 1.00 69.56 817 LEU A C 1
ATOM 6400 O O . LEU A 1 817 ? -29.519 15.832 12.629 1.00 69.56 817 LEU A O 1
ATOM 6404 N N . THR A 1 818 ? -28.920 13.928 13.656 1.00 66.69 818 THR A N 1
ATOM 6405 C CA . THR A 1 818 ? -28.033 14.583 14.642 1.00 66.69 818 THR A CA 1
ATOM 6406 C C . THR A 1 818 ? -26.777 15.208 14.034 1.00 66.69 818 THR A C 1
ATOM 6408 O O . THR A 1 818 ? -26.277 16.205 14.545 1.00 66.69 818 THR A O 1
ATOM 6411 N N . ASP A 1 819 ? -26.256 14.658 12.932 1.00 62.44 819 ASP A N 1
ATOM 6412 C CA . ASP A 1 819 ? -25.087 15.204 12.225 1.00 62.44 819 ASP A CA 1
ATOM 6413 C C . ASP A 1 819 ? -25.352 16.599 11.615 1.00 62.44 819 ASP A C 1
ATOM 6415 O O . ASP A 1 819 ? -24.411 17.269 11.183 1.00 62.44 819 ASP A O 1
ATOM 6419 N N . ILE A 1 820 ? -26.621 17.026 11.542 1.00 60.78 820 ILE A N 1
ATOM 6420 C CA . ILE A 1 820 ? -27.078 18.207 10.792 1.00 60.78 820 ILE A CA 1
ATOM 6421 C C . ILE A 1 820 ? -27.674 19.293 11.722 1.00 60.78 820 ILE A C 1
ATOM 6423 O O . ILE A 1 820 ? -28.190 20.305 11.246 1.00 60.78 820 ILE A O 1
ATOM 6427 N N . ASP A 1 821 ? -27.562 19.142 13.048 1.00 40.25 821 ASP A N 1
ATOM 6428 C CA . ASP A 1 821 ? -28.083 20.111 14.026 1.00 40.25 821 ASP A CA 1
ATOM 6429 C C . ASP A 1 821 ? -27.551 21.541 13.771 1.00 40.25 821 ASP A C 1
ATOM 6431 O O . ASP A 1 821 ? -26.363 21.836 13.930 1.00 40.25 821 ASP A O 1
ATOM 6435 N N . GLY A 1 822 ? -28.460 22.438 13.357 1.00 49.25 822 GLY A N 1
ATOM 6436 C CA . GLY A 1 822 ? -28.180 23.839 13.010 1.00 49.25 822 GLY A CA 1
ATOM 6437 C C . GLY A 1 822 ? -29.066 24.443 11.907 1.00 49.25 822 GLY A C 1
ATOM 6438 O O . GLY A 1 822 ? -29.037 25.658 11.717 1.00 49.25 822 GLY A O 1
ATOM 6439 N N . ILE A 1 823 ? -29.856 23.634 11.186 1.00 47.56 823 ILE A N 1
ATOM 6440 C CA . ILE A 1 823 ? -30.808 24.103 10.162 1.00 47.56 823 ILE A CA 1
ATOM 6441 C C . ILE A 1 823 ? -32.238 24.012 10.713 1.00 47.56 823 ILE A C 1
ATOM 6443 O O . ILE A 1 823 ? -32.787 22.919 10.852 1.00 47.56 823 ILE A O 1
ATOM 6447 N N . ASP A 1 824 ? -32.859 25.154 11.014 1.00 45.16 824 ASP A N 1
ATOM 6448 C CA . ASP A 1 824 ? -34.261 25.203 11.448 1.00 45.16 824 ASP A CA 1
ATOM 6449 C C . ASP A 1 824 ? -35.197 24.618 10.367 1.00 45.16 824 ASP A C 1
ATOM 6451 O O . ASP A 1 824 ? -35.202 25.069 9.219 1.00 45.16 824 ASP A O 1
ATOM 6455 N N . GLY A 1 825 ? -36.027 23.633 10.739 1.00 53.53 825 GLY A N 1
ATOM 6456 C CA . GLY A 1 825 ? -37.116 23.104 9.899 1.00 53.53 825 GLY A CA 1
ATOM 6457 C C . GLY A 1 825 ? -36.811 21.862 9.043 1.00 53.53 825 GLY A C 1
ATOM 6458 O O . GLY A 1 825 ? -37.618 21.536 8.168 1.00 53.53 825 GLY A O 1
ATOM 6459 N N . CYS A 1 826 ? -35.690 21.163 9.263 1.00 60.06 826 CYS A N 1
ATOM 6460 C CA . CYS A 1 826 ? -35.391 19.898 8.578 1.00 60.06 826 CYS A CA 1
ATOM 6461 C C . CYS A 1 826 ? -36.215 18.722 9.131 1.00 60.06 826 CYS A C 1
ATOM 6463 O O . CYS A 1 826 ? -36.049 18.311 10.275 1.00 60.06 826 CYS A O 1
ATOM 6465 N N . GLU A 1 827 ? -37.054 18.130 8.278 1.00 67.69 827 GLU A N 1
ATOM 6466 C CA . GLU A 1 827 ? -37.758 16.872 8.550 1.00 67.69 827 GLU A CA 1
ATOM 6467 C C . GLU A 1 827 ? -37.256 15.784 7.592 1.00 67.69 827 GLU A C 1
ATOM 6469 O O . GLU A 1 827 ? -37.193 15.994 6.374 1.00 67.69 827 GLU A O 1
ATOM 6474 N N . LEU A 1 828 ? -36.904 14.618 8.144 1.00 78.38 828 LEU A N 1
ATOM 6475 C CA . LEU A 1 828 ? -36.521 13.418 7.400 1.00 78.38 828 LEU A CA 1
ATOM 6476 C C . LEU A 1 828 ? -37.450 12.269 7.793 1.00 78.38 828 LEU A C 1
ATOM 6478 O O . LEU A 1 828 ? -37.511 11.881 8.958 1.00 78.38 828 LEU A O 1
ATOM 6482 N N . ARG A 1 829 ? -38.152 11.707 6.810 1.00 82.12 829 ARG A N 1
ATOM 6483 C CA . ARG A 1 829 ? -38.981 10.511 6.970 1.00 82.12 829 ARG A CA 1
ATOM 6484 C C . ARG A 1 829 ? -38.586 9.504 5.909 1.00 82.12 829 ARG A C 1
ATOM 6486 O O . ARG A 1 829 ? -38.603 9.812 4.720 1.00 82.12 829 ARG A O 1
ATOM 6493 N N . VAL A 1 830 ? -38.243 8.294 6.325 1.00 87.75 830 VAL A N 1
ATOM 6494 C CA . VAL A 1 830 ? -37.875 7.227 5.391 1.00 87.75 830 VAL A CA 1
ATOM 6495 C C . VAL A 1 830 ? -38.828 6.061 5.567 1.00 87.75 830 VAL A C 1
ATOM 6497 O O . VAL A 1 830 ? -38.978 5.534 6.666 1.00 87.75 830 VAL A O 1
ATOM 6500 N N . THR A 1 831 ? -39.465 5.653 4.475 1.00 90.50 831 THR A N 1
ATOM 6501 C CA . THR A 1 831 ? -40.207 4.391 4.431 1.00 90.50 831 THR A CA 1
ATOM 6502 C C . THR A 1 831 ? -39.295 3.297 3.894 1.00 90.50 831 THR A C 1
ATOM 6504 O O . THR A 1 831 ? -38.483 3.553 3.002 1.00 90.50 831 THR A O 1
ATOM 6507 N N . CYS A 1 832 ? -39.376 2.096 4.456 1.00 92.06 832 CYS A N 1
ATOM 6508 C CA . CYS A 1 832 ? -38.511 0.981 4.076 1.00 92.06 832 CYS A CA 1
ATOM 6509 C C . CYS A 1 832 ? -39.222 -0.353 4.308 1.00 92.06 832 CYS A C 1
ATOM 6511 O O . CYS A 1 832 ? -39.845 -0.544 5.351 1.00 92.06 832 CYS A O 1
ATOM 6513 N N . LEU A 1 833 ? -39.104 -1.273 3.358 1.00 93.38 833 LEU A N 1
ATOM 6514 C CA . LEU A 1 833 ? -39.464 -2.675 3.511 1.00 93.38 833 LEU A CA 1
ATOM 6515 C C . LEU A 1 833 ? -38.207 -3.513 3.308 1.00 93.38 833 LEU A C 1
ATOM 6517 O O . LEU A 1 833 ? -37.518 -3.370 2.296 1.00 93.38 833 LEU A O 1
ATOM 6521 N N . TYR A 1 834 ? -37.933 -4.394 4.266 1.00 94.25 834 TYR A N 1
ATOM 6522 C CA . TYR A 1 834 ? -36.841 -5.357 4.195 1.00 94.25 834 TYR A CA 1
ATOM 6523 C C . TYR A 1 834 ? -37.416 -6.767 4.284 1.00 94.25 834 TYR A C 1
ATOM 6525 O O . TYR A 1 834 ? -38.246 -7.051 5.150 1.00 94.25 834 TYR A O 1
ATOM 6533 N N . ALA A 1 835 ? -36.992 -7.643 3.381 1.00 93.62 835 ALA A N 1
ATOM 6534 C CA . ALA A 1 835 ? -37.437 -9.025 3.324 1.00 93.62 835 ALA A CA 1
ATOM 6535 C C . ALA A 1 835 ? -36.256 -9.968 3.090 1.00 93.62 835 ALA A C 1
ATOM 6537 O O . ALA A 1 835 ? -35.315 -9.630 2.381 1.00 93.62 835 ALA A O 1
ATOM 6538 N N . VAL A 1 836 ? -36.316 -11.166 3.660 1.00 93.62 836 VAL A N 1
ATOM 6539 C CA . VAL A 1 836 ? -35.331 -12.231 3.480 1.00 93.62 836 VAL A CA 1
ATOM 6540 C C . VAL A 1 836 ? -36.058 -13.469 2.974 1.00 93.62 836 VAL A C 1
ATOM 6542 O O . VAL A 1 836 ? -36.943 -13.994 3.648 1.00 93.62 836 VAL A O 1
ATOM 6545 N N . TYR A 1 837 ? -35.689 -13.924 1.779 1.00 93.50 837 TYR A N 1
ATOM 6546 C CA . TYR A 1 837 ? -36.184 -15.161 1.190 1.00 93.50 837 TYR A CA 1
ATOM 6547 C C . TYR A 1 837 ? -35.204 -16.305 1.434 1.00 93.50 837 TYR A C 1
ATOM 6549 O O . TYR A 1 837 ? -34.013 -16.192 1.123 1.00 93.50 837 TYR A O 1
ATOM 6557 N N . ASP A 1 838 ? -35.723 -17.419 1.943 1.00 91.12 838 ASP A N 1
ATOM 6558 C CA . ASP A 1 838 ? -34.998 -18.669 2.093 1.00 91.12 838 ASP A CA 1
ATOM 6559 C C . ASP A 1 838 ? -35.453 -19.710 1.053 1.00 91.12 838 ASP A C 1
ATOM 6561 O O . ASP A 1 838 ? -36.554 -20.262 1.169 1.00 91.12 838 ASP A O 1
ATOM 6565 N N . PRO A 1 839 ? -34.617 -20.025 0.041 1.00 89.94 839 PRO A N 1
ATOM 6566 C CA . PRO A 1 839 ? -34.970 -20.977 -1.011 1.00 89.94 839 PRO A CA 1
ATOM 6567 C C . PRO A 1 839 ? -35.082 -22.414 -0.508 1.00 89.94 839 PRO A C 1
ATOM 6569 O O . PRO A 1 839 ? -35.712 -23.246 -1.162 1.00 89.94 839 PRO A O 1
ATOM 6572 N N . THR A 1 840 ? -34.479 -22.733 0.636 1.00 87.31 840 THR A N 1
ATOM 6573 C CA . THR A 1 840 ? -34.480 -24.095 1.165 1.00 87.31 840 THR A CA 1
ATOM 6574 C C . THR A 1 840 ? -35.817 -24.450 1.816 1.00 87.31 840 THR A C 1
ATOM 6576 O O . THR A 1 840 ? -36.325 -25.559 1.654 1.00 87.31 840 THR A O 1
ATOM 6579 N N . THR A 1 841 ? -36.429 -23.494 2.513 1.00 86.50 841 THR A N 1
ATOM 6580 C CA . THR A 1 841 ? -37.717 -23.651 3.207 1.00 86.50 841 THR A CA 1
ATOM 6581 C C . THR A 1 841 ? -38.893 -23.119 2.384 1.00 86.50 841 THR A C 1
ATOM 6583 O O . THR A 1 841 ? -40.039 -23.535 2.594 1.00 86.50 841 THR A O 1
ATOM 6586 N N . GLY A 1 842 ? -38.610 -22.241 1.415 1.00 88.81 842 GLY A N 1
ATOM 6587 C CA . GLY A 1 842 ? -39.607 -21.474 0.672 1.00 88.81 842 GLY A CA 1
ATOM 6588 C C . GLY A 1 842 ? -40.210 -20.333 1.494 1.00 88.81 842 GLY A C 1
ATOM 6589 O O . GLY A 1 842 ? -41.289 -19.852 1.154 1.00 88.81 842 GLY A O 1
ATOM 6590 N N . THR A 1 843 ? -39.558 -19.929 2.582 1.00 91.00 843 THR A N 1
ATOM 6591 C CA . THR A 1 843 ? -40.062 -18.915 3.508 1.00 91.00 843 THR A CA 1
ATOM 6592 C C . THR A 1 843 ? -39.582 -17.515 3.114 1.00 91.00 843 THR A C 1
ATOM 6594 O O . THR A 1 843 ? -38.410 -17.312 2.811 1.00 91.00 843 THR A O 1
ATOM 6597 N N . LEU A 1 844 ? -40.485 -16.536 3.149 1.00 92.50 844 LEU A N 1
ATOM 6598 C CA . LEU A 1 844 ? -40.208 -15.107 3.053 1.00 92.50 844 LEU A CA 1
ATOM 6599 C C . LEU A 1 844 ? -40.505 -14.458 4.410 1.00 92.50 844 LEU A C 1
ATOM 6601 O O . LEU A 1 844 ? -41.664 -14.371 4.815 1.00 92.50 844 LEU A O 1
ATOM 6605 N N . LEU A 1 845 ? -39.466 -13.989 5.095 1.00 93.06 845 LEU A N 1
ATOM 6606 C CA . LEU A 1 845 ? -39.583 -13.217 6.331 1.00 93.06 845 LEU A CA 1
ATOM 6607 C C . LEU A 1 845 ? -39.462 -11.733 6.001 1.00 93.06 845 LEU A C 1
ATOM 6609 O O . LEU A 1 845 ? -38.534 -11.352 5.293 1.00 93.06 845 LEU A O 1
ATOM 6613 N N . LEU A 1 846 ? -40.360 -10.884 6.489 1.00 92.75 846 LEU A N 1
ATOM 6614 C CA . LEU A 1 846 ? -40.349 -9.465 6.130 1.00 92.75 846 LEU A CA 1
ATOM 6615 C C . LEU A 1 846 ? -40.836 -8.551 7.255 1.00 92.75 846 LEU A C 1
ATOM 6617 O O . LEU A 1 846 ? -41.636 -8.958 8.097 1.00 92.75 846 LEU A O 1
ATOM 6621 N N . ALA A 1 847 ? -40.375 -7.301 7.229 1.00 92.88 847 ALA A N 1
ATOM 6622 C CA . ALA A 1 847 ? -40.816 -6.225 8.111 1.00 92.88 847 ALA A CA 1
ATOM 6623 C C . ALA A 1 847 ? -40.937 -4.905 7.327 1.00 92.88 847 ALA A C 1
ATOM 6625 O O . ALA A 1 847 ? -40.229 -4.683 6.340 1.00 92.88 847 ALA A O 1
ATOM 6626 N N . SER A 1 848 ? -41.839 -4.021 7.767 1.00 92.12 848 SER A N 1
ATOM 6627 C CA . SER A 1 848 ? -42.116 -2.739 7.103 1.00 92.12 848 SER A CA 1
ATOM 6628 C C . SER A 1 848 ? -42.090 -1.560 8.082 1.00 92.12 848 SER A C 1
ATOM 6630 O O . SER A 1 848 ? -42.766 -1.567 9.114 1.00 92.12 848 SER A O 1
ATOM 6632 N N . ALA A 1 849 ? -41.346 -0.517 7.715 1.00 90.81 849 ALA A N 1
ATOM 6633 C CA . ALA A 1 849 ? -41.347 0.804 8.332 1.00 90.81 849 ALA A CA 1
ATOM 6634 C C . ALA A 1 849 ? -42.135 1.770 7.435 1.00 90.81 849 ALA A C 1
ATOM 6636 O O . ALA A 1 849 ? -41.583 2.369 6.510 1.00 90.81 849 ALA A O 1
ATOM 6637 N N . GLY A 1 850 ? -43.445 1.884 7.671 1.00 85.12 850 GLY A N 1
ATOM 6638 C CA . GLY A 1 850 ? -44.346 2.781 6.935 1.00 85.12 850 GLY A CA 1
ATOM 6639 C C . GLY A 1 850 ? -44.423 2.569 5.415 1.00 85.12 850 GLY A C 1
ATOM 6640 O O . GLY A 1 850 ? -44.882 3.467 4.714 1.00 85.12 850 GLY A O 1
ATOM 6641 N N . HIS A 1 851 ? -43.949 1.435 4.893 1.00 88.81 851 HIS A N 1
ATOM 6642 C CA . HIS A 1 851 ? -43.881 1.154 3.458 1.00 88.81 851 HIS A CA 1
ATOM 6643 C C . HIS A 1 851 ? -45.113 0.357 2.978 1.00 88.81 851 HIS A C 1
ATOM 6645 O O . HIS A 1 851 ? -45.598 -0.490 3.738 1.00 88.81 851 HIS A O 1
ATOM 6651 N N . PRO A 1 852 ? -45.605 0.578 1.736 1.00 87.31 852 PRO A N 1
ATOM 6652 C CA . PRO A 1 852 ? -46.709 -0.192 1.159 1.00 87.31 852 PRO A CA 1
ATOM 6653 C C . PRO A 1 852 ? -46.503 -1.718 1.216 1.00 87.31 852 PRO A C 1
ATOM 6655 O O . PRO A 1 852 ? -45.357 -2.175 1.101 1.00 87.31 852 PRO A O 1
ATOM 6658 N N . PRO A 1 853 ? -47.592 -2.502 1.373 1.00 88.31 853 PRO A N 1
ATOM 6659 C CA . PRO A 1 853 ? -47.522 -3.958 1.414 1.00 88.31 853 PRO A CA 1
ATOM 6660 C C . PRO A 1 853 ? -47.116 -4.530 0.047 1.00 88.31 853 PRO A C 1
ATOM 6662 O O . PRO A 1 853 ? -47.543 -4.013 -0.985 1.00 88.31 853 PRO A O 1
ATOM 6665 N N . PRO A 1 854 ? -46.315 -5.603 0.008 1.00 91.88 854 PRO A N 1
ATOM 6666 C CA . PRO A 1 854 ? -45.902 -6.216 -1.243 1.00 91.88 854 PRO A CA 1
ATOM 6667 C C . PRO A 1 854 ? -47.035 -7.042 -1.864 1.00 91.88 854 PRO A C 1
ATOM 6669 O O . PRO A 1 854 ? -47.847 -7.633 -1.147 1.00 91.88 854 PRO A O 1
ATOM 6672 N N . ALA A 1 855 ? -47.070 -7.110 -3.197 1.00 91.88 855 ALA A N 1
ATOM 6673 C CA . ALA A 1 855 ? -48.039 -7.926 -3.929 1.00 91.88 855 ALA A CA 1
ATOM 6674 C C . ALA A 1 855 ? -47.433 -9.290 -4.287 1.00 91.88 855 ALA A C 1
ATOM 6676 O O . ALA A 1 855 ? -46.280 -9.372 -4.706 1.00 91.88 855 ALA A O 1
ATOM 6677 N N . ILE A 1 856 ? -48.202 -10.360 -4.125 1.00 90.94 856 ILE A N 1
ATOM 6678 C CA . ILE A 1 856 ? -47.793 -11.747 -4.333 1.00 90.94 856 ILE A CA 1
ATOM 6679 C C . ILE A 1 856 ? -48.781 -12.396 -5.297 1.00 90.94 856 ILE A C 1
ATOM 6681 O O . ILE A 1 856 ? -49.983 -12.432 -5.041 1.00 90.94 856 ILE A O 1
ATOM 6685 N N . LEU A 1 857 ? -48.269 -12.945 -6.393 1.00 89.75 857 LEU A N 1
ATOM 6686 C CA . LEU A 1 857 ? -49.030 -13.742 -7.347 1.00 89.75 857 LEU A CA 1
ATOM 6687 C C . LEU A 1 857 ? -48.483 -15.171 -7.348 1.00 89.75 857 LEU A C 1
ATOM 6689 O O . LEU A 1 857 ? -47.319 -15.412 -7.681 1.00 89.75 857 LEU A O 1
ATOM 6693 N N . HIS A 1 858 ? -49.319 -16.129 -6.956 1.00 87.31 858 HIS A N 1
ATOM 6694 C CA . HIS A 1 858 ? -48.949 -17.542 -6.962 1.00 87.31 858 HIS A CA 1
ATOM 6695 C C . HIS A 1 858 ? -49.060 -18.139 -8.375 1.00 87.31 858 HIS A C 1
ATOM 6697 O O . HIS A 1 858 ? -49.968 -17.765 -9.112 1.00 87.31 858 HIS A O 1
ATOM 6703 N N . PRO A 1 859 ? -48.220 -19.124 -8.751 1.00 79.62 859 PRO A N 1
ATOM 6704 C CA . PRO A 1 859 ? -48.185 -19.659 -10.118 1.00 79.62 859 PRO A CA 1
ATOM 6705 C C . PRO A 1 859 ? -49.509 -20.263 -10.607 1.00 79.62 859 PRO A C 1
ATOM 6707 O O . PRO A 1 859 ? -49.771 -20.287 -11.804 1.00 79.62 859 PRO A O 1
ATOM 6710 N N . ALA A 1 860 ? -50.317 -20.794 -9.683 1.00 68.75 860 ALA A N 1
ATOM 6711 C CA . ALA A 1 860 ? -51.586 -21.463 -9.970 1.00 68.75 860 ALA A CA 1
ATOM 6712 C C . ALA A 1 860 ? -52.821 -20.593 -9.666 1.00 68.75 860 ALA A C 1
ATOM 6714 O O . ALA A 1 860 ? -53.945 -21.049 -9.869 1.00 68.75 860 ALA A O 1
ATOM 6715 N N . ALA A 1 861 ? -52.626 -19.375 -9.152 1.00 70.69 861 ALA A N 1
ATOM 6716 C CA . ALA A 1 861 ? -53.705 -18.464 -8.789 1.00 70.69 861 ALA A CA 1
ATOM 6717 C C . ALA A 1 861 ? -53.844 -17.355 -9.836 1.00 70.69 861 ALA A C 1
ATOM 6719 O O . ALA A 1 861 ? -52.855 -16.872 -10.381 1.00 70.69 861 ALA A O 1
ATOM 6720 N N . SER A 1 862 ? -55.082 -16.946 -10.107 1.00 66.12 862 SER A N 1
ATOM 6721 C CA . SER A 1 862 ? -55.376 -15.783 -10.955 1.00 66.12 862 SER A CA 1
ATOM 6722 C C . SER A 1 862 ? -55.437 -14.478 -10.156 1.00 66.12 862 SER A C 1
ATOM 6724 O O . SER A 1 862 ? -55.360 -13.402 -10.744 1.00 66.12 862 SER A O 1
ATOM 6726 N N . ASP A 1 863 ? -55.555 -14.584 -8.831 1.00 79.12 863 ASP A N 1
ATOM 6727 C CA . ASP A 1 863 ? -55.740 -13.455 -7.928 1.00 79.12 863 ASP A CA 1
ATOM 6728 C C . ASP A 1 863 ? -54.409 -13.028 -7.296 1.00 79.12 863 ASP A C 1
ATOM 6730 O O . ASP A 1 863 ? -53.575 -13.853 -6.910 1.00 79.12 863 ASP A O 1
ATOM 6734 N N . VAL A 1 864 ? -54.219 -11.714 -7.183 1.00 85.69 864 VAL A N 1
ATOM 6735 C CA . VAL A 1 864 ? -53.058 -11.098 -6.532 1.00 85.69 864 VAL A CA 1
ATOM 6736 C C . VAL A 1 864 ? -53.361 -10.907 -5.048 1.00 85.69 864 VAL A C 1
ATOM 6738 O O . VAL A 1 864 ? -54.344 -10.264 -4.681 1.00 85.69 864 VAL A O 1
ATOM 6741 N N . HIS A 1 865 ? -52.489 -11.424 -4.189 1.00 87.31 865 HIS A N 1
ATOM 6742 C CA . HIS A 1 865 ? -52.583 -11.286 -2.740 1.00 87.31 865 HIS A CA 1
ATOM 6743 C C . HIS A 1 865 ? -51.625 -10.203 -2.242 1.00 87.31 865 HIS A C 1
ATOM 6745 O O . HIS A 1 865 ? -50.449 -10.210 -2.589 1.00 87.31 865 HIS A O 1
ATOM 6751 N N . PHE A 1 866 ? -52.089 -9.290 -1.392 1.00 88.50 866 PHE A N 1
ATOM 6752 C CA . PHE A 1 866 ? -51.214 -8.323 -0.722 1.00 88.50 866 PHE A CA 1
ATOM 6753 C C . PHE A 1 866 ? -50.831 -8.852 0.655 1.00 88.50 866 PHE A C 1
ATOM 6755 O O . PHE A 1 866 ? -51.702 -9.246 1.429 1.00 88.50 866 PHE A O 1
ATOM 6762 N N . ALA A 1 867 ? -49.536 -8.882 0.963 1.00 84.56 867 ALA A N 1
ATOM 6763 C CA . ALA A 1 867 ? -49.073 -9.375 2.253 1.00 84.56 867 ALA A CA 1
ATOM 6764 C C . ALA A 1 867 ? -49.468 -8.389 3.366 1.00 84.56 867 ALA A C 1
ATOM 6766 O O . ALA A 1 867 ? -49.046 -7.232 3.353 1.00 84.56 867 ALA A O 1
ATOM 6767 N N . GLU A 1 868 ? -50.269 -8.834 4.334 1.00 81.19 868 GLU A N 1
ATOM 6768 C CA . GLU A 1 868 ? -50.644 -8.015 5.490 1.00 81.19 868 GLU A CA 1
ATOM 6769 C C . GLU A 1 868 ? -49.474 -7.936 6.480 1.00 81.19 868 GLU A C 1
ATOM 6771 O O . GLU A 1 868 ? -49.171 -8.891 7.196 1.00 81.19 868 GLU A O 1
ATOM 6776 N N . VAL A 1 869 ? -48.795 -6.788 6.509 1.00 81.44 869 VAL A N 1
ATOM 6777 C CA . VAL A 1 869 ? -47.622 -6.546 7.363 1.00 81.44 869 VAL A CA 1
ATOM 6778 C C . VAL A 1 869 ? -47.948 -5.439 8.359 1.00 81.44 869 VAL A C 1
ATOM 6780 O O . VAL A 1 869 ? -48.305 -4.342 7.924 1.00 81.44 869 VAL A O 1
ATOM 6783 N N . PRO A 1 870 ? -47.804 -5.654 9.679 1.00 81.69 870 PRO A N 1
ATOM 6784 C CA . PRO A 1 870 ? -47.889 -4.575 10.652 1.00 81.69 870 PRO A CA 1
ATOM 6785 C C . PRO A 1 870 ? -46.847 -3.498 10.328 1.00 81.69 870 PRO A C 1
ATOM 6787 O O . PRO A 1 870 ? -45.644 -3.726 10.452 1.00 81.69 870 PRO A O 1
ATOM 6790 N N . THR A 1 871 ? -47.298 -2.324 9.895 1.00 72.75 871 THR A N 1
ATOM 6791 C CA . THR A 1 871 ? -46.402 -1.218 9.548 1.00 72.75 871 THR A CA 1
ATOM 6792 C C . THR A 1 871 ? -45.976 -0.481 10.814 1.00 72.75 871 THR A C 1
ATOM 6794 O O . THR A 1 871 ? -46.813 0.124 11.489 1.00 72.75 871 THR A O 1
ATOM 6797 N N . GLY A 1 872 ? -44.680 -0.508 11.131 1.00 76.38 872 GLY A N 1
ATOM 6798 C CA . GLY A 1 872 ? -44.104 0.382 12.142 1.00 76.38 872 GLY A CA 1
ATOM 6799 C C . GLY A 1 872 ? -44.050 1.838 11.655 1.00 76.38 872 GLY A C 1
ATOM 6800 O O . GLY A 1 872 ? -44.332 2.104 10.479 1.00 76.38 872 GLY A O 1
ATOM 6801 N N . PRO A 1 873 ? -43.689 2.800 12.525 1.00 82.38 873 PRO A N 1
ATOM 6802 C CA . PRO A 1 873 ? -43.492 4.185 12.103 1.00 82.38 873 PRO A CA 1
ATOM 6803 C C . PRO A 1 873 ? -42.391 4.277 11.026 1.00 82.38 873 PRO A C 1
ATOM 6805 O O . PRO A 1 873 ? -41.470 3.462 11.023 1.00 82.38 873 PRO A O 1
ATOM 6808 N N . PRO A 1 874 ? -42.444 5.259 10.106 1.00 86.25 874 PRO A N 1
ATOM 6809 C CA . PRO A 1 874 ? -41.320 5.542 9.219 1.00 86.25 874 PRO A CA 1
ATOM 6810 C C . PRO A 1 874 ? -40.045 5.830 10.020 1.00 86.25 874 PRO A C 1
ATOM 6812 O O . PRO A 1 874 ? -40.101 6.434 11.097 1.00 86.25 874 PRO A O 1
ATOM 6815 N N . LEU A 1 875 ? -38.889 5.464 9.468 1.00 85.12 875 LEU A N 1
ATOM 6816 C CA . LEU A 1 875 ? -37.598 5.737 10.093 1.00 85.12 875 LEU A CA 1
ATOM 6817 C C . LEU A 1 875 ? -37.426 7.262 10.239 1.00 85.12 875 LEU A C 1
ATOM 6819 O O . LEU A 1 875 ? -37.679 8.012 9.290 1.00 85.12 875 LEU A O 1
ATOM 6823 N N . GLY A 1 876 ? -37.025 7.713 11.432 1.00 74.75 876 GLY A N 1
ATOM 6824 C CA . GLY A 1 876 ? -36.935 9.135 11.806 1.00 74.75 876 GLY A CA 1
ATOM 6825 C C . GLY A 1 876 ? -38.186 9.708 12.493 1.00 74.75 876 GLY A C 1
ATOM 6826 O O . GLY A 1 876 ? -38.153 10.824 13.001 1.00 74.75 876 GLY A O 1
ATOM 6827 N N . GLY A 1 877 ? -39.287 8.952 12.570 1.00 62.59 877 GLY A N 1
ATOM 6828 C CA . GLY A 1 877 ? -40.557 9.395 13.150 1.00 62.59 877 GLY A CA 1
ATOM 6829 C C . GLY A 1 877 ? -40.658 9.290 14.676 1.00 62.59 877 GLY A C 1
ATOM 6830 O O . GLY A 1 877 ? -41.543 8.593 15.143 1.00 62.59 877 GLY A O 1
ATOM 6831 N N . GLY A 1 878 ? -39.782 9.958 15.438 1.00 54.84 878 GLY A N 1
ATOM 6832 C CA . GLY A 1 878 ? -39.955 10.418 16.838 1.00 54.84 878 GLY A CA 1
ATOM 6833 C C . GLY A 1 878 ? -40.377 9.463 17.981 1.00 54.84 878 GLY A C 1
ATOM 6834 O O . GLY A 1 878 ? -40.174 9.822 19.139 1.00 54.84 878 GLY A O 1
ATOM 6835 N N . GLN A 1 879 ? -40.947 8.281 17.732 1.00 55.34 879 GLN A N 1
ATOM 6836 C CA . GLN A 1 879 ? -41.373 7.324 18.756 1.00 55.34 879 GLN A CA 1
ATOM 6837 C C . GLN A 1 879 ? -40.752 5.940 18.510 1.00 55.34 879 GLN A C 1
ATOM 6839 O O . GLN A 1 879 ? -40.942 5.369 17.434 1.00 55.34 879 GLN A O 1
ATOM 6844 N N . PRO A 1 880 ? -40.042 5.365 19.497 1.00 55.22 880 PRO A N 1
ATOM 6845 C CA . PRO A 1 880 ? -39.467 4.032 19.386 1.00 55.22 880 PRO A CA 1
ATOM 6846 C C . PRO A 1 880 ? -40.561 2.975 19.582 1.00 55.22 880 PRO A C 1
ATOM 6848 O O . PRO A 1 880 ? -40.942 2.653 20.707 1.00 55.22 880 PRO A O 1
ATOM 6851 N N . VAL A 1 881 ? -41.079 2.434 18.480 1.00 64.12 881 VAL A N 1
ATOM 6852 C CA . VAL A 1 881 ? -41.943 1.245 18.480 1.00 64.12 881 VAL A CA 1
ATOM 6853 C C . VAL A 1 881 ? -41.177 0.117 17.782 1.00 64.12 881 VAL A C 1
ATOM 6855 O O . VAL A 1 881 ? -40.660 0.354 16.690 1.00 64.12 881 VAL A O 1
ATOM 6858 N N . PRO A 1 882 ? -41.072 -1.091 18.369 1.00 72.19 882 PRO A N 1
ATOM 6859 C CA . PRO A 1 882 ? -40.378 -2.203 17.726 1.00 72.19 882 PRO A CA 1
ATOM 6860 C C . PRO A 1 882 ? -41.125 -2.662 16.466 1.00 72.19 882 PRO A C 1
ATOM 6862 O O . PRO A 1 882 ? -42.350 -2.829 16.484 1.00 72.19 882 PRO A O 1
ATOM 6865 N N . TYR A 1 883 ? -40.385 -2.876 15.376 1.00 86.00 883 TYR A N 1
ATOM 6866 C CA . TYR A 1 883 ? -40.907 -3.490 14.153 1.00 86.00 883 TYR A CA 1
ATOM 6867 C C . TYR A 1 883 ? -41.230 -4.969 14.399 1.00 86.00 883 TYR A C 1
ATOM 6869 O O . TYR A 1 883 ? -40.681 -5.588 15.307 1.00 86.00 883 TYR A O 1
ATOM 6877 N N . LYS A 1 884 ? -42.151 -5.536 13.614 1.00 85.75 884 LYS A N 1
ATOM 6878 C CA . LYS A 1 884 ? -42.557 -6.942 13.738 1.00 85.75 884 LYS A CA 1
ATOM 6879 C C . LYS A 1 884 ? -42.283 -7.692 12.445 1.00 85.75 884 LYS A C 1
ATOM 6881 O O . LYS A 1 884 ? -42.696 -7.237 11.380 1.00 85.75 884 LYS A O 1
ATOM 6886 N N . ASN A 1 885 ? -41.655 -8.856 12.568 1.00 86.44 885 ASN A N 1
ATOM 6887 C CA . ASN A 1 885 ? -41.510 -9.794 11.464 1.00 86.44 885 ASN A CA 1
ATOM 6888 C C . ASN A 1 885 ? -42.834 -10.497 11.157 1.00 86.44 885 ASN A C 1
ATOM 6890 O O . ASN A 1 885 ? -43.565 -10.900 12.066 1.00 86.44 885 ASN A O 1
ATOM 6894 N N . VAL A 1 886 ? -43.101 -10.694 9.870 1.00 89.38 886 VAL A N 1
ATOM 6895 C CA . VAL A 1 886 ? -44.165 -11.565 9.371 1.00 89.38 886 VAL A CA 1
ATOM 6896 C C . VAL A 1 886 ? -43.553 -12.592 8.436 1.00 89.38 886 VAL A C 1
ATOM 6898 O O . VAL A 1 886 ? -42.713 -12.262 7.598 1.00 89.38 886 VAL A O 1
ATOM 6901 N N . GLU A 1 887 ? -43.970 -13.841 8.599 1.00 90.62 887 GLU A N 1
ATOM 6902 C CA . GLU A 1 887 ? -43.493 -14.971 7.816 1.00 90.62 887 GLU A CA 1
ATOM 6903 C C . GLU A 1 887 ? -44.559 -15.408 6.804 1.00 90.62 887 GLU A C 1
ATOM 6905 O O . GLU A 1 887 ? -45.712 -15.646 7.164 1.00 90.62 887 GLU A O 1
ATOM 6910 N N . PHE A 1 888 ? -44.160 -15.553 5.541 1.00 88.25 888 PHE A N 1
ATOM 6911 C CA . PHE A 1 888 ? -44.989 -16.089 4.464 1.00 88.25 888 PHE A CA 1
ATOM 6912 C C . PHE A 1 888 ? -44.312 -17.294 3.828 1.00 88.25 888 PHE A C 1
ATOM 6914 O O . PHE A 1 888 ? -43.100 -17.304 3.629 1.00 88.25 888 PHE A O 1
ATOM 6921 N N . ARG A 1 889 ? -45.096 -18.293 3.420 1.00 89.44 889 ARG A N 1
ATOM 6922 C CA . ARG A 1 889 ? -44.585 -19.408 2.619 1.00 89.44 889 ARG A CA 1
ATOM 6923 C C . ARG A 1 889 ? -44.905 -19.179 1.150 1.00 89.44 889 ARG A C 1
ATOM 6925 O O . ARG A 1 889 ? -46.074 -19.101 0.783 1.00 89.44 889 ARG A O 1
ATOM 6932 N N . LEU A 1 890 ? -43.874 -19.096 0.317 1.00 89.50 890 LEU A N 1
ATOM 6933 C CA . LEU A 1 890 ? -44.008 -18.894 -1.120 1.00 89.50 890 LEU A CA 1
ATOM 6934 C C . LEU A 1 890 ? -43.915 -20.236 -1.863 1.00 89.50 890 LEU A C 1
ATOM 6936 O O . LEU A 1 890 ? -42.873 -20.901 -1.804 1.00 89.50 890 LEU A O 1
ATOM 6940 N N . PRO A 1 891 ? -44.971 -20.642 -2.594 1.00 89.25 891 PRO A N 1
ATOM 6941 C CA . PRO A 1 891 ? -44.872 -21.684 -3.609 1.00 89.25 891 PRO A CA 1
ATOM 6942 C C . PRO A 1 891 ? -43.736 -21.394 -4.593 1.00 89.25 891 PRO A C 1
ATOM 6944 O O . PRO A 1 891 ? -43.409 -20.233 -4.853 1.00 89.25 891 PRO A O 1
ATOM 6947 N N . ASP A 1 892 ? -43.135 -22.446 -5.142 1.00 87.88 892 ASP A N 1
ATOM 6948 C CA . ASP A 1 892 ? -42.072 -22.302 -6.135 1.00 87.88 892 ASP A CA 1
ATOM 6949 C C . ASP A 1 892 ? -42.574 -21.555 -7.378 1.00 87.88 892 ASP A C 1
ATOM 6951 O O . ASP A 1 892 ? -43.681 -21.813 -7.849 1.00 87.88 892 ASP A O 1
ATOM 6955 N N . GLY A 1 893 ? -41.790 -20.603 -7.884 1.00 87.50 893 GLY A N 1
ATOM 6956 C CA . GLY A 1 893 ? -42.151 -19.792 -9.044 1.00 87.50 893 GLY A CA 1
ATOM 6957 C C . GLY A 1 893 ? -43.175 -18.679 -8.796 1.00 87.50 893 GLY A C 1
ATOM 6958 O O . GLY A 1 893 ? -43.663 -18.121 -9.783 1.00 87.50 893 GLY A O 1
ATOM 6959 N N . SER A 1 894 ? -43.518 -18.356 -7.541 1.00 91.19 894 SER A N 1
ATOM 6960 C CA . SER A 1 894 ? -44.370 -17.202 -7.209 1.00 91.19 894 SER A CA 1
ATOM 6961 C C . SER A 1 894 ? -43.696 -15.888 -7.609 1.00 91.19 894 SER A C 1
ATOM 6963 O O . SER A 1 894 ? -42.473 -15.741 -7.555 1.00 91.19 894 SER A O 1
ATOM 6965 N N . LEU A 1 895 ? -44.515 -14.915 -8.000 1.00 92.00 895 LEU A N 1
ATOM 6966 C CA . LEU A 1 895 ? -44.090 -13.564 -8.338 1.00 92.00 895 LEU A CA 1
ATOM 6967 C C . LEU A 1 895 ? -44.353 -12.636 -7.148 1.00 92.00 895 LEU A C 1
ATOM 6969 O O . LEU A 1 895 ? -45.492 -12.476 -6.720 1.00 92.00 895 LEU A O 1
ATOM 6973 N N . LEU A 1 896 ? -43.297 -12.017 -6.633 1.00 92.50 896 LEU A N 1
ATOM 6974 C CA . LEU A 1 896 ? -43.320 -11.007 -5.583 1.00 92.50 896 LEU A CA 1
ATOM 6975 C C . LEU A 1 896 ? -43.024 -9.635 -6.197 1.00 92.50 896 LEU A C 1
ATOM 6977 O O . LEU A 1 896 ? -42.018 -9.456 -6.883 1.00 92.50 896 LEU A O 1
ATOM 6981 N N . LEU A 1 897 ? -43.883 -8.658 -5.925 1.00 92.62 897 LEU A N 1
ATOM 6982 C CA . LEU A 1 897 ? -43.759 -7.284 -6.391 1.00 92.62 897 LEU A CA 1
ATOM 6983 C C . LEU A 1 897 ? -43.566 -6.341 -5.202 1.00 92.62 897 LEU A C 1
ATOM 6985 O O . LEU A 1 897 ? -44.472 -6.147 -4.387 1.00 92.62 897 LEU A O 1
ATOM 6989 N N . LEU A 1 898 ? -42.391 -5.722 -5.139 1.00 92.94 898 LEU A N 1
ATOM 6990 C CA . LEU A 1 898 ? -42.061 -4.649 -4.210 1.00 92.94 898 LEU A CA 1
ATOM 6991 C C . LEU A 1 898 ? -42.128 -3.314 -4.961 1.00 92.94 898 LEU A C 1
ATOM 6993 O O . LEU A 1 898 ? -41.577 -3.194 -6.055 1.00 92.94 898 LEU A O 1
ATOM 6997 N N . TYR A 1 899 ? -42.796 -2.304 -4.408 1.00 91.00 899 TYR A N 1
ATOM 6998 C CA . TYR A 1 899 ? -42.990 -1.027 -5.102 1.00 91.00 899 TYR A CA 1
ATOM 6999 C C . TYR A 1 899 ? -43.063 0.160 -4.141 1.00 91.00 899 TYR A C 1
ATOM 7001 O O . TYR A 1 899 ? -43.542 0.020 -3.019 1.00 91.00 899 TYR A O 1
ATOM 7009 N N . THR A 1 900 ? -42.637 1.343 -4.586 1.00 88.12 900 THR A N 1
ATOM 7010 C CA . THR A 1 900 ? -42.774 2.573 -3.788 1.00 88.12 900 THR A CA 1
ATOM 7011 C C . THR A 1 900 ? -44.137 3.238 -3.991 1.00 88.12 900 THR A C 1
ATOM 7013 O O . THR A 1 900 ? -44.829 3.003 -4.985 1.00 88.12 900 THR A O 1
ATOM 7016 N N . GLY A 1 901 ? -44.540 4.094 -3.043 1.00 76.88 901 GLY A N 1
ATOM 7017 C CA . GLY A 1 901 ? -45.848 4.766 -3.059 1.00 76.88 901 GLY A CA 1
ATOM 7018 C C . GLY A 1 901 ? -46.128 5.578 -4.331 1.00 76.88 901 GLY A C 1
ATOM 7019 O O . GLY A 1 901 ? -47.279 5.677 -4.748 1.00 76.88 901 GLY A O 1
ATOM 7020 N N . GLY A 1 902 ? -45.090 6.068 -5.024 1.00 76.69 902 GLY A N 1
ATOM 7021 C CA . GLY A 1 902 ? -45.232 6.773 -6.304 1.00 76.69 902 GLY A CA 1
ATOM 7022 C C . GLY A 1 902 ? -45.882 5.945 -7.424 1.00 76.69 902 GLY A C 1
ATOM 7023 O O . GLY A 1 902 ? -46.379 6.519 -8.398 1.00 76.69 902 GLY A O 1
ATOM 7024 N N . LEU A 1 903 ? -45.922 4.609 -7.298 1.00 78.38 903 LEU A N 1
ATOM 7025 C CA . LEU A 1 903 ? -46.609 3.731 -8.250 1.00 78.38 903 LEU A CA 1
ATOM 7026 C C . LEU A 1 903 ? -48.141 3.847 -8.159 1.00 78.38 903 LEU A C 1
ATOM 7028 O O . LEU A 1 903 ? -48.809 3.832 -9.192 1.00 78.38 903 LEU A O 1
ATOM 7032 N N . ILE A 1 904 ? -48.680 3.975 -6.943 1.00 73.94 904 ILE A N 1
ATOM 7033 C CA . ILE A 1 904 ? -50.125 3.924 -6.658 1.00 73.94 904 ILE A CA 1
ATOM 7034 C C . ILE A 1 904 ? -50.713 5.266 -6.203 1.00 73.94 904 ILE A C 1
ATOM 7036 O O . ILE A 1 904 ? -51.926 5.438 -6.245 1.00 73.94 904 ILE A O 1
ATOM 7040 N N . GLY A 1 905 ? -49.870 6.241 -5.852 1.00 67.62 905 GLY A N 1
ATOM 7041 C CA . GLY A 1 905 ? -50.295 7.559 -5.383 1.00 67.62 905 GLY A CA 1
ATOM 7042 C C . GLY A 1 905 ? -50.576 7.613 -3.872 1.00 67.62 905 GLY A C 1
ATOM 7043 O O . GLY A 1 905 ? -50.330 6.639 -3.159 1.00 67.62 905 GLY A O 1
ATOM 7044 N N . PRO A 1 906 ? -51.050 8.768 -3.363 1.00 59.38 906 PRO A N 1
ATOM 7045 C CA . PRO A 1 906 ? -51.270 8.998 -1.930 1.00 59.38 906 PRO A CA 1
ATOM 7046 C C . PRO A 1 906 ? -52.441 8.192 -1.342 1.00 59.38 906 PRO A C 1
ATOM 7048 O O . PRO A 1 906 ? -52.413 7.875 -0.155 1.00 59.38 906 PRO A O 1
ATOM 7051 N N . GLU A 1 907 ? -53.435 7.826 -2.158 1.00 64.94 907 GLU A N 1
ATOM 7052 C CA . GLU A 1 907 ? -54.513 6.901 -1.789 1.00 64.94 907 GLU A CA 1
ATOM 7053 C C . GLU A 1 907 ? -54.298 5.556 -2.511 1.00 64.94 907 GLU A C 1
ATOM 7055 O O . GLU A 1 907 ? -54.445 5.490 -3.733 1.00 64.94 907 GLU A O 1
ATOM 7060 N N . PRO A 1 908 ? -53.898 4.484 -1.799 1.00 67.25 908 PRO A N 1
ATOM 7061 C CA . PRO A 1 908 ? -53.493 3.228 -2.424 1.00 67.25 908 PRO A CA 1
ATOM 7062 C C . PRO A 1 908 ? -54.688 2.439 -2.991 1.00 67.25 908 PRO A C 1
ATOM 7064 O O . PRO A 1 908 ? -55.398 1.758 -2.253 1.00 67.25 908 PRO A O 1
ATOM 7067 N N . ASP A 1 909 ? -54.874 2.461 -4.314 1.00 77.31 909 ASP A N 1
ATOM 7068 C CA . ASP A 1 909 ? -55.842 1.610 -5.030 1.00 77.31 909 ASP A CA 1
ATOM 7069 C C . ASP A 1 909 ? -55.240 0.218 -5.321 1.00 77.31 909 ASP A C 1
ATOM 7071 O O . ASP A 1 909 ? -54.763 -0.085 -6.421 1.00 77.31 909 ASP A O 1
ATOM 7075 N N . LEU A 1 910 ? -55.202 -0.627 -4.284 1.00 83.88 910 LEU A N 1
ATOM 7076 C CA . LEU A 1 910 ? -54.676 -1.996 -4.366 1.00 83.88 910 LEU A CA 1
ATOM 7077 C C . LEU A 1 910 ? -55.430 -2.890 -5.376 1.00 83.88 910 LEU A C 1
ATOM 7079 O O . LEU A 1 910 ? -54.753 -3.616 -6.107 1.00 83.88 910 LEU A O 1
ATOM 7083 N N . PRO A 1 911 ? -56.777 -2.841 -5.497 1.00 84.69 911 PRO A N 1
ATOM 7084 C CA . PRO A 1 911 ? -57.499 -3.581 -6.536 1.00 84.69 911 PRO A CA 1
ATOM 7085 C C . PRO A 1 911 ? -57.031 -3.237 -7.950 1.00 84.69 911 PRO A C 1
ATOM 7087 O O . PRO A 1 911 ? -56.810 -4.124 -8.772 1.00 84.69 911 PRO A O 1
ATOM 7090 N N . ARG A 1 912 ? -56.796 -1.953 -8.233 1.00 83.94 912 ARG A N 1
ATOM 7091 C CA . ARG A 1 912 ? -56.287 -1.535 -9.539 1.00 83.94 912 ARG A CA 1
ATOM 7092 C C . ARG A 1 912 ? -54.858 -2.007 -9.803 1.00 83.94 912 ARG A C 1
ATOM 7094 O O . ARG A 1 912 ? -54.533 -2.364 -10.936 1.00 83.94 912 ARG A O 1
ATOM 7101 N N . LEU A 1 913 ? -54.000 -2.013 -8.782 1.00 85.81 913 LEU A N 1
ATOM 7102 C CA . LEU A 1 913 ? -52.653 -2.577 -8.893 1.00 85.81 913 LEU A CA 1
ATOM 7103 C C . LEU A 1 913 ? -52.699 -4.094 -9.144 1.00 85.81 913 LEU A C 1
ATOM 7105 O O . LEU A 1 913 ? -51.937 -4.589 -9.974 1.00 85.81 913 LEU A O 1
ATOM 7109 N N . ALA A 1 914 ? -53.610 -4.814 -8.484 1.00 86.62 914 ALA A N 1
ATOM 7110 C CA . ALA A 1 914 ? -53.842 -6.237 -8.724 1.00 86.62 914 ALA A CA 1
ATOM 7111 C C . ALA A 1 914 ? -54.276 -6.506 -10.173 1.00 86.62 914 ALA A C 1
ATOM 7113 O O . ALA A 1 914 ? -53.665 -7.335 -10.848 1.00 86.62 914 ALA A O 1
ATOM 7114 N N . ASP A 1 915 ? -55.246 -5.745 -10.685 1.00 84.81 915 ASP A N 1
ATOM 7115 C CA . ASP A 1 915 ? -55.698 -5.839 -12.077 1.00 84.81 915 ASP A CA 1
ATOM 7116 C C . ASP A 1 915 ? -54.569 -5.540 -13.075 1.00 84.81 915 ASP A C 1
ATOM 7118 O O . ASP A 1 915 ? -54.432 -6.223 -14.094 1.00 84.81 915 ASP A O 1
ATOM 7122 N N . ALA A 1 916 ? -53.743 -4.526 -12.802 1.00 86.50 916 ALA A N 1
ATOM 7123 C CA . ALA A 1 916 ? -52.605 -4.180 -13.649 1.00 86.50 916 ALA A CA 1
ATOM 7124 C C . ALA A 1 916 ? -51.544 -5.292 -13.661 1.00 86.50 916 ALA A C 1
ATOM 7126 O O . ALA A 1 916 ? -51.024 -5.622 -14.728 1.00 86.50 916 ALA A O 1
ATOM 7127 N N . LEU A 1 917 ? -51.248 -5.896 -12.505 1.00 87.38 917 LEU A N 1
ATOM 7128 C CA . LEU A 1 917 ? -50.296 -7.002 -12.392 1.00 87.38 917 LEU A CA 1
ATOM 7129 C C . LEU A 1 917 ? -50.806 -8.262 -13.101 1.00 87.38 917 LEU A C 1
ATOM 7131 O O . LEU A 1 917 ? -50.055 -8.891 -13.851 1.00 87.38 917 LEU A O 1
ATOM 7135 N N . ALA A 1 918 ? -52.086 -8.595 -12.930 1.00 84.38 918 ALA A N 1
ATOM 7136 C CA . ALA A 1 918 ? -52.723 -9.711 -13.623 1.00 84.38 918 ALA A CA 1
ATOM 7137 C C . ALA A 1 918 ? -52.707 -9.516 -15.150 1.00 84.38 918 ALA A C 1
ATOM 7139 O O . ALA A 1 918 ? -52.401 -10.443 -15.896 1.00 84.38 918 ALA A O 1
ATOM 7140 N N . ARG A 1 919 ? -52.957 -8.295 -15.646 1.00 82.81 919 ARG A N 1
ATOM 7141 C CA . ARG A 1 919 ? -52.885 -7.988 -17.088 1.00 82.81 919 ARG A CA 1
ATOM 7142 C C . ARG A 1 919 ? -51.460 -8.027 -17.629 1.00 82.81 919 ARG A C 1
ATOM 7144 O O . ARG A 1 919 ? -51.247 -8.615 -18.684 1.00 82.81 919 ARG A O 1
ATOM 7151 N N . ALA A 1 920 ? -50.500 -7.435 -16.917 1.00 85.25 920 ALA A N 1
ATOM 7152 C CA . ALA A 1 920 ? -49.096 -7.414 -17.328 1.00 85.25 920 ALA A CA 1
ATOM 7153 C C . ALA A 1 920 ? -48.514 -8.829 -17.443 1.00 85.25 920 ALA A C 1
ATOM 7155 O O . ALA A 1 920 ? -47.803 -9.127 -18.400 1.00 85.25 920 ALA A O 1
ATOM 7156 N N . THR A 1 921 ? -48.878 -9.716 -16.516 1.00 84.38 921 THR A N 1
ATOM 7157 C CA . THR A 1 921 ? -48.479 -11.131 -16.545 1.00 84.38 921 THR A CA 1
ATOM 7158 C C . THR A 1 921 ? -49.281 -11.968 -17.547 1.00 84.38 921 THR A C 1
ATOM 7160 O O . THR A 1 921 ? -48.759 -12.946 -18.069 1.00 84.38 921 THR A O 1
ATOM 7163 N N . ALA A 1 922 ? -50.516 -11.584 -17.891 1.00 79.12 922 ALA A N 1
ATOM 7164 C CA . ALA A 1 922 ? -51.291 -12.250 -18.941 1.00 79.12 922 ALA A CA 1
ATOM 7165 C C . ALA A 1 922 ? -50.790 -11.929 -20.362 1.00 79.12 922 ALA A C 1
ATOM 7167 O O . ALA A 1 922 ? -50.922 -12.758 -21.262 1.00 79.12 922 ALA A O 1
ATOM 7168 N N . THR A 1 923 ? -50.218 -10.740 -20.585 1.00 73.25 923 THR A N 1
ATOM 7169 C CA . THR A 1 923 ? -49.687 -10.336 -21.900 1.00 73.25 923 THR A CA 1
ATOM 7170 C C . THR A 1 923 ? -48.360 -10.992 -22.272 1.00 73.25 923 THR A C 1
ATOM 7172 O O . THR A 1 923 ? -48.018 -11.037 -23.452 1.00 73.25 923 THR A O 1
ATOM 7175 N N . THR A 1 924 ? -47.613 -11.506 -21.296 1.00 69.31 924 THR A N 1
ATOM 7176 C CA . THR A 1 924 ? -46.302 -12.125 -21.504 1.00 69.31 924 THR A CA 1
ATOM 7177 C C . THR A 1 924 ? -46.210 -13.413 -20.695 1.00 69.31 924 THR A C 1
ATOM 7179 O O . THR A 1 924 ? -46.276 -13.400 -19.471 1.00 69.31 924 THR A O 1
ATOM 7182 N N . SER A 1 925 ? -46.036 -14.558 -21.356 1.00 72.88 925 SER A N 1
ATOM 7183 C CA . SER A 1 925 ? -45.833 -15.820 -20.638 1.00 72.88 925 SER A CA 1
ATOM 7184 C C . SER A 1 925 ? -44.404 -15.914 -20.091 1.00 72.88 925 SER A C 1
ATOM 7186 O O . SER A 1 925 ? -43.473 -15.491 -20.783 1.00 72.88 925 SER A O 1
ATOM 7188 N N . PRO A 1 926 ? -44.206 -16.474 -18.882 1.00 77.62 926 PRO A N 1
ATOM 7189 C CA . PRO A 1 926 ? -42.867 -16.742 -18.379 1.00 77.62 926 PRO A CA 1
ATOM 7190 C C . PRO A 1 926 ? -42.131 -17.709 -19.320 1.00 77.62 926 PRO A C 1
ATOM 7192 O O . PRO A 1 926 ? -42.763 -18.631 -19.849 1.00 77.62 926 PRO A O 1
ATOM 7195 N N . PRO A 1 927 ? -40.814 -17.533 -19.528 1.00 78.94 927 PRO A N 1
ATOM 7196 C CA . PRO A 1 927 ? -40.041 -18.424 -20.382 1.00 78.94 927 PRO A CA 1
ATOM 7197 C C . PRO A 1 927 ? -40.071 -19.848 -19.815 1.00 78.94 927 PRO A C 1
ATOM 7199 O O . PRO A 1 927 ? -39.997 -20.058 -18.602 1.00 78.94 927 PRO A O 1
ATOM 7202 N N . VAL A 1 928 ? -40.214 -20.834 -20.700 1.00 76.62 928 VAL A N 1
ATOM 7203 C CA . VAL A 1 928 ? -40.147 -22.254 -20.339 1.00 76.62 928 VAL A CA 1
ATOM 7204 C C . VAL A 1 928 ? -38.683 -22.662 -20.344 1.00 76.62 928 VAL A C 1
ATOM 7206 O O . VAL A 1 928 ? -37.977 -22.382 -21.308 1.00 76.62 928 VAL A O 1
ATOM 7209 N N . ARG A 1 929 ? -38.225 -23.323 -19.277 1.00 69.75 929 ARG A N 1
ATOM 7210 C CA . ARG A 1 929 ? -36.841 -23.792 -19.181 1.00 69.75 929 ARG A CA 1
ATOM 7211 C C . ARG A 1 929 ? -36.530 -24.792 -20.294 1.00 69.75 929 ARG A C 1
ATOM 7213 O O . ARG A 1 929 ? -37.119 -25.872 -20.321 1.00 69.75 929 ARG A O 1
ATOM 7220 N N . ASP A 1 930 ? -35.580 -24.446 -21.156 1.00 72.12 930 ASP A N 1
ATOM 7221 C CA . ASP A 1 930 ? -34.972 -25.380 -22.102 1.00 72.12 930 ASP A CA 1
ATOM 7222 C C . ASP A 1 930 ? -34.000 -26.305 -21.335 1.00 72.12 930 ASP A C 1
ATOM 7224 O O . ASP A 1 930 ? -33.105 -25.791 -20.652 1.00 72.12 930 ASP A O 1
ATOM 7228 N N . PRO A 1 931 ? -34.166 -27.643 -21.387 1.00 64.19 931 PRO A N 1
ATOM 7229 C CA . PRO A 1 931 ? -33.268 -28.595 -20.730 1.00 64.19 931 PRO A CA 1
ATOM 7230 C C . PRO A 1 931 ? -31.791 -28.440 -21.110 1.00 64.19 931 PRO A C 1
ATOM 7232 O O . PRO A 1 931 ? -30.937 -28.746 -20.278 1.00 64.19 931 PRO A O 1
ATOM 7235 N N . ASP A 1 932 ? -31.501 -27.952 -22.320 1.00 63.91 932 ASP A N 1
ATOM 7236 C CA . ASP A 1 932 ? -30.138 -27.805 -22.844 1.00 63.91 932 ASP A CA 1
ATOM 7237 C C . ASP A 1 932 ? -29.525 -26.420 -22.543 1.00 63.91 932 ASP A C 1
ATOM 7239 O O . ASP A 1 932 ? -28.333 -26.197 -22.769 1.00 63.91 932 ASP A O 1
ATOM 7243 N N . SER A 1 933 ? -30.315 -25.482 -22.004 1.00 68.44 933 SER A N 1
ATOM 7244 C CA . SER A 1 933 ? -29.856 -24.135 -21.640 1.00 68.44 933 SER A CA 1
ATOM 7245 C C . SER A 1 933 ? -29.158 -24.094 -20.276 1.00 68.44 933 SER A C 1
ATOM 7247 O O . SER A 1 933 ? -29.553 -24.766 -19.316 1.00 68.44 933 SER A O 1
ATOM 7249 N N . SER A 1 934 ? -28.118 -23.259 -20.160 1.00 68.12 934 SER A N 1
ATOM 7250 C CA . SER A 1 934 ? -27.450 -23.021 -18.879 1.00 68.12 934 SER A CA 1
ATOM 7251 C C . SER A 1 934 ? -28.425 -22.390 -17.870 1.00 68.12 934 SER A C 1
ATOM 7253 O O . SER A 1 934 ? -29.203 -21.506 -18.241 1.00 68.12 934 SER A O 1
ATOM 7255 N N . PRO A 1 935 ? -28.358 -22.741 -16.568 1.00 66.75 935 PRO A N 1
ATOM 7256 C CA . PRO A 1 935 ? -29.142 -22.080 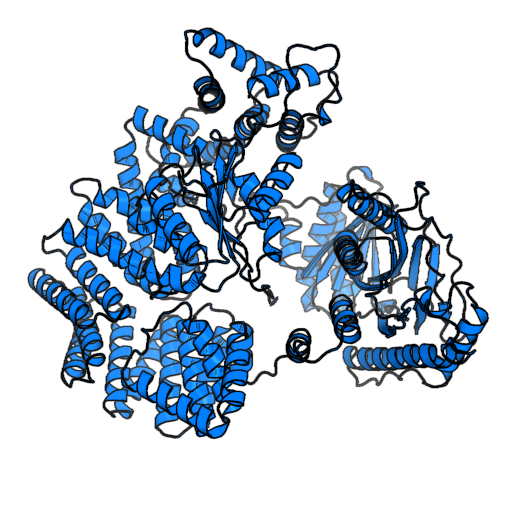-15.520 1.00 66.75 935 PRO A CA 1
ATOM 7257 C C . PRO A 1 935 ? -28.998 -20.550 -15.503 1.00 66.75 935 PRO A C 1
ATOM 7259 O O . PRO A 1 935 ? -29.934 -19.848 -15.121 1.00 66.75 935 PRO A O 1
ATOM 7262 N N . ALA A 1 936 ? -27.841 -20.032 -15.929 1.00 66.88 936 ALA A N 1
ATOM 7263 C CA . ALA A 1 936 ? -27.587 -18.597 -16.030 1.00 66.88 936 ALA A CA 1
ATOM 7264 C C . ALA A 1 936 ? -28.348 -17.942 -17.196 1.00 66.88 936 ALA A C 1
ATOM 7266 O O . ALA A 1 936 ? -28.900 -16.854 -17.024 1.00 66.88 936 ALA A O 1
ATOM 7267 N N . ASP A 1 937 ? -28.429 -18.616 -18.347 1.00 72.19 937 ASP A N 1
ATOM 7268 C CA . ASP A 1 937 ? -29.128 -18.111 -19.535 1.00 72.19 937 ASP A CA 1
ATOM 7269 C C . ASP A 1 937 ? -30.638 -18.065 -19.283 1.00 72.19 937 ASP A C 1
ATOM 7271 O O . ASP A 1 937 ? -31.280 -17.036 -19.492 1.00 72.19 937 ASP A O 1
ATOM 7275 N N . HIS A 1 938 ? -31.191 -19.127 -18.692 1.00 76.00 938 HIS A N 1
ATOM 7276 C CA . HIS A 1 938 ? -32.604 -19.161 -18.325 1.00 76.00 938 HIS A CA 1
ATOM 7277 C C . HIS A 1 938 ? -32.964 -18.107 -17.259 1.00 76.00 938 HIS A C 1
ATOM 7279 O O . HIS A 1 938 ? -34.020 -17.474 -17.318 1.00 76.00 938 HIS A O 1
ATOM 7285 N N . ALA A 1 939 ? -32.070 -17.846 -16.297 1.00 74.00 939 ALA A N 1
ATOM 7286 C CA . ALA A 1 939 ? -32.279 -16.776 -15.325 1.00 74.00 939 ALA A CA 1
ATOM 7287 C C . ALA A 1 939 ? -32.291 -15.379 -15.965 1.00 74.00 939 ALA A C 1
ATOM 7289 O O . ALA A 1 939 ? -33.044 -14.510 -15.517 1.00 74.00 939 ALA A O 1
ATOM 7290 N N . GLN A 1 940 ? -31.501 -15.173 -17.019 1.00 79.25 940 GLN A N 1
ATOM 7291 C CA . GLN A 1 940 ? -31.482 -13.932 -17.785 1.00 79.25 940 GLN A CA 1
ATOM 7292 C C . GLN A 1 940 ? -32.767 -13.746 -18.611 1.00 79.25 940 GLN A C 1
ATOM 7294 O O . GLN A 1 940 ? -33.296 -12.632 -18.686 1.00 79.25 940 GLN A O 1
ATOM 7299 N N . GLU A 1 941 ? -33.308 -14.819 -19.191 1.00 82.88 941 GLU A N 1
ATOM 7300 C CA . GLU A 1 941 ? -34.609 -14.803 -19.872 1.00 82.88 941 GLU A CA 1
ATOM 7301 C C . GLU A 1 941 ? -35.745 -14.447 -18.905 1.00 82.88 941 GLU A C 1
ATOM 7303 O O . GLU A 1 941 ? -36.562 -13.572 -19.199 1.00 82.88 941 GLU A O 1
ATOM 7308 N N . GLU A 1 942 ? -35.767 -15.057 -17.714 1.00 84.06 942 GLU A N 1
ATOM 7309 C CA . GLU A 1 942 ? -36.757 -14.745 -16.677 1.00 84.06 942 GLU A CA 1
ATOM 7310 C C . GLU A 1 942 ? -36.644 -13.297 -16.186 1.00 84.06 942 GLU A C 1
ATOM 7312 O O . GLU A 1 942 ? -37.662 -12.622 -16.030 1.00 84.06 942 GLU A O 1
ATOM 7317 N N . ALA A 1 943 ? -35.428 -12.780 -15.988 1.00 85.25 943 ALA A N 1
ATOM 7318 C CA . ALA A 1 943 ? -35.215 -11.376 -15.635 1.00 85.25 943 ALA A CA 1
ATOM 7319 C C . ALA A 1 943 ? -35.696 -10.423 -16.745 1.00 85.25 943 ALA A C 1
ATOM 7321 O O . ALA A 1 943 ? -36.248 -9.356 -16.464 1.00 85.25 943 ALA A O 1
ATOM 7322 N N . THR A 1 944 ? -35.540 -10.815 -18.012 1.00 86.44 944 THR A N 1
ATOM 7323 C CA . THR A 1 944 ? -36.041 -10.045 -19.160 1.00 86.44 944 THR A CA 1
ATOM 7324 C C . THR A 1 944 ? -37.571 -10.024 -19.181 1.00 86.44 944 THR A C 1
ATOM 7326 O O . THR A 1 944 ? -38.168 -8.955 -19.325 1.00 86.44 944 THR A O 1
ATOM 7329 N N . TRP A 1 945 ? -38.210 -11.174 -18.947 1.00 89.31 945 TRP A N 1
ATOM 7330 C CA . TRP A 1 945 ? -39.663 -11.281 -18.810 1.00 89.31 945 TRP A CA 1
ATOM 7331 C C . TRP A 1 945 ? -40.203 -10.432 -17.646 1.00 89.31 945 TRP A C 1
ATOM 7333 O O . TRP A 1 945 ? -41.122 -9.637 -17.847 1.00 89.31 945 TRP A O 1
ATOM 7343 N N . LEU A 1 946 ? -39.587 -10.516 -16.460 1.00 89.94 946 LEU A N 1
ATOM 7344 C CA . LEU A 1 946 ? -39.933 -9.681 -15.300 1.00 89.94 946 LEU A CA 1
ATOM 7345 C C . LEU A 1 946 ? -39.791 -8.182 -15.606 1.00 89.94 946 LEU A C 1
ATOM 7347 O O . LEU A 1 946 ? -40.610 -7.377 -15.166 1.00 89.94 946 LEU A O 1
ATOM 7351 N N . GLY A 1 947 ? -38.781 -7.801 -16.393 1.00 87.25 947 GLY A N 1
ATOM 7352 C CA . GLY A 1 947 ? -38.620 -6.436 -16.891 1.00 87.25 947 GLY A CA 1
ATOM 7353 C C . GLY A 1 947 ? -39.826 -5.961 -17.707 1.00 87.25 947 GLY A C 1
ATOM 7354 O O . GLY A 1 947 ? -40.317 -4.857 -17.470 1.00 87.25 947 GLY A O 1
ATOM 7355 N N . GLY A 1 948 ? -40.343 -6.815 -18.595 1.00 86.38 948 GLY A N 1
ATOM 7356 C CA . GLY A 1 948 ? -41.564 -6.552 -19.361 1.00 86.38 948 GLY A CA 1
ATOM 7357 C C . GLY A 1 948 ? -42.816 -6.447 -18.483 1.00 86.38 948 GLY A C 1
ATOM 7358 O O . GLY A 1 948 ? -43.646 -5.569 -18.706 1.00 86.38 948 GLY A O 1
ATOM 7359 N N . VAL A 1 949 ? -42.931 -7.269 -17.431 1.00 87.62 949 VAL A N 1
ATOM 7360 C CA . VAL A 1 949 ? -44.023 -7.157 -16.441 1.00 87.62 949 VAL A CA 1
ATOM 7361 C C . VAL A 1 949 ? -43.980 -5.797 -15.733 1.00 87.62 949 VAL A C 1
ATOM 7363 O O . VAL A 1 949 ? -45.007 -5.126 -15.619 1.00 87.62 949 VAL A O 1
ATOM 7366 N N . CYS A 1 950 ? -42.797 -5.345 -15.307 1.00 88.50 950 CYS A N 1
ATOM 7367 C CA . CYS A 1 950 ? -42.614 -4.023 -14.703 1.00 88.50 950 CYS A CA 1
ATOM 7368 C C . CYS A 1 950 ? -42.976 -2.872 -15.657 1.00 88.50 950 CYS A C 1
ATOM 7370 O O . CYS A 1 950 ? -43.574 -1.882 -15.235 1.00 88.50 950 CYS A O 1
ATOM 7372 N N . GLU A 1 951 ? -42.616 -2.978 -16.937 1.00 85.50 951 GLU A N 1
ATOM 7373 C CA . GLU A 1 951 ? -42.962 -1.980 -17.958 1.00 85.50 951 GLU A CA 1
ATOM 7374 C C . GLU A 1 951 ? -44.474 -1.941 -18.216 1.00 85.50 951 GLU A C 1
ATOM 7376 O O . GLU A 1 951 ? -45.070 -0.863 -18.164 1.00 85.50 951 GLU A O 1
ATOM 7381 N N . GLY A 1 952 ? -45.116 -3.105 -18.353 1.00 83.94 952 GLY A N 1
ATOM 7382 C CA . GLY A 1 952 ? -46.569 -3.217 -18.482 1.00 83.94 952 GLY A CA 1
ATOM 7383 C C . GLY A 1 952 ? -47.312 -2.606 -17.290 1.00 83.94 952 GLY A C 1
ATOM 7384 O O . GLY A 1 952 ? -48.254 -1.839 -17.479 1.00 83.94 952 GLY A O 1
ATOM 7385 N N . LEU A 1 953 ? -46.856 -2.849 -16.055 1.00 86.06 953 LEU A N 1
ATOM 7386 C CA . LEU A 1 953 ? -47.412 -2.211 -14.851 1.00 86.06 953 LEU A CA 1
ATOM 7387 C C . LEU A 1 953 ? -47.393 -0.682 -14.949 1.00 86.06 953 LEU A C 1
ATOM 7389 O O . LEU A 1 953 ? -48.389 -0.015 -14.660 1.00 86.06 953 LEU A O 1
ATOM 7393 N N . PHE A 1 954 ? -46.268 -0.117 -15.388 1.00 83.25 954 PHE A N 1
ATOM 7394 C CA . PHE A 1 954 ? -46.139 1.320 -15.579 1.00 83.25 954 PHE A CA 1
ATOM 7395 C C . PHE A 1 954 ? -47.057 1.861 -16.681 1.00 83.25 954 PHE A C 1
ATOM 7397 O O . PHE A 1 954 ? -47.492 3.009 -16.579 1.00 83.25 954 PHE A O 1
ATOM 7404 N N . GLU A 1 955 ? -47.342 1.091 -17.728 1.00 81.19 955 GLU A N 1
ATOM 7405 C CA . GLU A 1 955 ? -48.269 1.467 -18.802 1.00 81.19 955 GLU A CA 1
ATOM 7406 C C . GLU A 1 955 ? -49.734 1.413 -18.348 1.00 81.19 955 GLU A C 1
ATOM 7408 O O . GLU A 1 955 ? -50.446 2.412 -18.468 1.00 81.19 955 GLU A O 1
ATOM 7413 N N . TYR A 1 956 ? -50.173 0.304 -17.745 1.00 77.69 956 TYR A N 1
ATOM 7414 C CA . TYR A 1 956 ? -51.557 0.124 -17.291 1.00 77.69 956 TYR A CA 1
ATOM 7415 C C . TYR A 1 956 ? -51.952 1.101 -16.174 1.00 77.69 956 TYR A C 1
ATOM 7417 O O . TYR A 1 956 ? -53.083 1.591 -16.139 1.00 77.69 956 TYR A O 1
ATOM 7425 N N . LEU A 1 957 ? -51.017 1.441 -15.281 1.00 76.94 957 LEU A N 1
ATOM 7426 C CA . LEU A 1 957 ? -51.253 2.410 -14.205 1.00 76.94 957 LEU A CA 1
ATOM 7427 C C . LEU A 1 957 ? -51.064 3.867 -14.656 1.00 76.94 957 LEU A C 1
ATOM 7429 O O . LEU A 1 957 ? -51.493 4.783 -13.956 1.00 76.94 957 LEU A O 1
ATOM 7433 N N . ALA A 1 958 ? -50.458 4.117 -15.823 1.00 63.03 958 ALA A N 1
ATOM 7434 C CA . ALA A 1 958 ? -50.370 5.462 -16.398 1.00 63.03 958 ALA A CA 1
ATOM 7435 C C . ALA A 1 958 ? -51.682 5.925 -17.056 1.00 63.03 958 ALA A C 1
ATOM 7437 O O . ALA A 1 958 ? -51.872 7.128 -17.228 1.00 63.03 958 ALA A O 1
ATOM 7438 N N . PHE A 1 959 ? -52.603 5.011 -17.382 1.00 48.56 959 PHE A N 1
ATOM 7439 C CA . PHE A 1 959 ? -53.874 5.346 -18.024 1.00 48.56 959 PHE A CA 1
ATOM 7440 C C . PHE A 1 959 ? -54.988 5.596 -16.996 1.00 48.56 959 PHE A C 1
ATOM 7442 O O . PHE A 1 959 ? -55.807 4.730 -16.704 1.00 48.56 959 PHE A O 1
ATOM 7449 N N . SER A 1 960 ? -55.012 6.797 -16.417 1.00 42.62 960 SER A N 1
ATOM 7450 C CA . SER A 1 960 ? -56.235 7.410 -15.873 1.00 42.62 960 SER A CA 1
ATOM 7451 C C . SER A 1 960 ? -55.997 8.880 -15.521 1.00 42.62 960 SER A C 1
ATOM 7453 O O . SER A 1 960 ? -55.217 9.169 -14.612 1.00 42.62 960 SER A O 1
ATOM 7455 N N . GLY A 1 961 ? -56.750 9.766 -16.167 1.00 38.03 961 GLY A N 1
ATOM 7456 C CA . GLY A 1 961 ? -57.073 11.094 -15.645 1.00 38.03 961 GLY A CA 1
ATOM 7457 C C . GLY A 1 961 ? -56.055 12.191 -15.946 1.00 38.03 961 GLY A C 1
ATOM 7458 O O . GLY A 1 961 ? -54.852 11.988 -15.857 1.00 38.03 961 GLY A O 1
ATOM 7459 N N . GLU A 1 962 ? -56.595 13.342 -16.325 1.00 36.12 962 GLU A N 1
ATOM 7460 C CA . GLU A 1 962 ? -55.974 14.571 -16.824 1.00 36.12 962 GLU A CA 1
ATOM 7461 C C . GLU A 1 962 ? -54.754 15.109 -16.040 1.00 36.12 962 GLU A C 1
ATOM 7463 O O . GLU A 1 962 ? -54.559 14.795 -14.862 1.00 36.12 962 GLU A O 1
ATOM 7468 N N . PRO A 1 963 ? -53.911 15.940 -16.690 1.00 40.31 963 PRO A N 1
ATOM 7469 C CA . PRO A 1 963 ? -52.723 16.524 -16.085 1.00 40.31 963 PRO A CA 1
ATOM 7470 C C . PRO A 1 963 ? -53.100 17.723 -15.205 1.00 40.31 963 PRO A C 1
ATOM 7472 O O . PRO A 1 963 ? -52.931 18.872 -15.606 1.00 40.31 963 PRO A O 1
ATOM 7475 N N . GLU A 1 964 ? -53.581 17.472 -13.991 1.00 39.25 964 GLU A N 1
ATOM 7476 C CA . GLU A 1 964 ? -53.569 18.495 -12.943 1.00 39.25 964 GLU A CA 1
ATOM 7477 C C . GLU A 1 964 ? -52.305 18.346 -12.077 1.00 39.25 964 GLU A C 1
ATOM 7479 O O . GLU A 1 964 ? -52.123 17.368 -11.358 1.00 39.25 964 GLU A O 1
ATOM 7484 N N . GLN A 1 965 ? -51.421 19.338 -12.229 1.00 38.62 965 GLN A N 1
ATOM 7485 C CA . GLN A 1 965 ? -50.465 19.880 -11.249 1.00 38.62 965 GLN A CA 1
ATOM 7486 C C . GLN A 1 965 ? -49.422 18.931 -10.598 1.00 38.62 965 GLN A C 1
ATOM 7488 O O . GLN A 1 965 ? -49.662 18.248 -9.611 1.00 38.62 965 GLN A O 1
ATOM 7493 N N . ASP A 1 966 ? -48.206 18.984 -11.154 1.00 43.28 966 ASP A N 1
ATOM 7494 C CA . ASP A 1 966 ? -46.885 19.169 -10.508 1.00 43.28 966 ASP A CA 1
ATOM 7495 C C . ASP A 1 966 ? -46.381 18.370 -9.280 1.00 43.28 966 ASP A C 1
ATOM 7497 O O . ASP A 1 966 ? -45.230 18.571 -8.900 1.00 43.28 966 ASP A O 1
ATOM 7501 N N . GLU A 1 967 ? -47.088 17.395 -8.706 1.00 48.16 967 GLU A N 1
ATOM 7502 C CA . GLU A 1 967 ? -46.542 16.618 -7.566 1.00 48.16 967 GLU A CA 1
ATOM 7503 C C . GLU A 1 967 ? -46.777 15.103 -7.671 1.00 48.16 967 GLU A C 1
ATOM 7505 O O . GLU A 1 967 ? -47.401 14.480 -6.814 1.00 48.16 967 GLU A O 1
ATOM 7510 N N . LYS A 1 968 ? -46.247 14.449 -8.713 1.00 53.12 968 LYS A N 1
ATOM 7511 C CA . LYS A 1 968 ? -46.107 12.979 -8.696 1.00 53.12 968 LYS A CA 1
ATOM 7512 C C . LYS A 1 968 ? -44.657 12.595 -8.405 1.00 53.12 968 LYS A C 1
ATOM 7514 O O . LYS A 1 968 ? -43.774 12.819 -9.232 1.00 53.12 968 LYS A O 1
ATOM 7519 N N . ASP A 1 969 ? -44.438 12.014 -7.223 1.00 60.12 969 ASP A N 1
ATOM 7520 C CA . ASP A 1 969 ? -43.165 11.417 -6.810 1.00 60.12 969 ASP A CA 1
ATOM 7521 C C . ASP A 1 969 ? -42.705 10.343 -7.812 1.00 60.12 969 ASP A C 1
ATOM 7523 O O . ASP A 1 969 ? -43.495 9.747 -8.556 1.00 60.12 969 ASP A O 1
ATOM 7527 N N . ASN A 1 970 ? -41.395 10.103 -7.837 1.00 74.38 970 ASN A N 1
ATOM 7528 C CA . ASN A 1 970 ? -40.823 9.037 -8.645 1.00 74.38 970 ASN A CA 1
ATOM 7529 C C . ASN A 1 970 ? -41.316 7.660 -8.157 1.00 74.38 970 ASN A C 1
ATOM 7531 O O . ASN A 1 970 ? -41.778 7.501 -7.028 1.00 74.38 970 ASN A O 1
ATOM 7535 N N . ALA A 1 971 ? -41.269 6.664 -9.043 1.00 80.56 971 ALA A N 1
ATOM 7536 C CA . ALA A 1 971 ? -41.797 5.335 -8.760 1.00 80.56 971 ALA A CA 1
ATOM 7537 C C . ALA A 1 971 ? -40.756 4.259 -9.075 1.00 80.56 971 ALA A C 1
ATOM 7539 O O . ALA A 1 971 ? -40.243 4.193 -10.199 1.00 80.56 971 ALA A O 1
ATOM 7540 N N . ALA A 1 972 ? -40.480 3.403 -8.092 1.00 86.44 972 ALA A N 1
ATOM 7541 C CA . ALA A 1 972 ? -39.640 2.220 -8.235 1.00 86.44 972 ALA A CA 1
ATOM 7542 C C . ALA A 1 972 ? -40.478 0.947 -8.119 1.00 86.44 972 ALA A C 1
ATOM 7544 O O . ALA A 1 972 ? -41.375 0.862 -7.279 1.00 86.44 972 ALA A O 1
ATOM 7545 N N . VAL A 1 973 ? -40.148 -0.043 -8.945 1.00 89.19 973 VAL A N 1
ATOM 7546 C CA . VAL A 1 973 ? -40.734 -1.384 -8.915 1.00 89.19 973 VAL A CA 1
ATOM 7547 C C . VAL A 1 973 ? -39.608 -2.407 -8.973 1.00 89.19 973 VAL A C 1
ATOM 7549 O O . VAL A 1 973 ? -38.747 -2.323 -9.848 1.00 89.19 973 VAL A O 1
ATOM 7552 N N . LEU A 1 974 ? -39.631 -3.367 -8.056 1.00 92.38 974 LEU A N 1
ATOM 7553 C CA . LEU A 1 974 ? -38.740 -4.518 -7.987 1.00 92.38 974 LEU A CA 1
ATOM 7554 C C . LEU A 1 974 ? -39.604 -5.786 -8.032 1.00 92.38 974 LEU A C 1
ATOM 7556 O O . LEU A 1 974 ? -40.297 -6.115 -7.070 1.00 92.38 974 LEU A O 1
ATOM 7560 N N . ALA A 1 975 ? -39.582 -6.468 -9.176 1.00 92.00 975 ALA A N 1
ATOM 7561 C CA . ALA A 1 975 ? -40.290 -7.719 -9.407 1.00 92.00 975 ALA A CA 1
ATOM 7562 C C . ALA A 1 975 ? -39.332 -8.899 -9.255 1.00 92.00 975 ALA A C 1
ATOM 7564 O O . ALA A 1 975 ? -38.225 -8.891 -9.799 1.00 92.00 975 ALA A O 1
ATOM 7565 N N . ILE A 1 976 ? -39.766 -9.911 -8.514 1.00 92.88 976 ILE A N 1
ATOM 7566 C CA . ILE A 1 976 ? -38.960 -11.061 -8.124 1.00 92.88 976 ILE A CA 1
ATOM 7567 C C . ILE A 1 976 ? -39.755 -12.333 -8.375 1.00 92.88 976 ILE A C 1
ATOM 7569 O O . ILE A 1 976 ? -40.888 -12.450 -7.920 1.00 92.88 976 ILE A O 1
ATOM 7573 N N . ARG A 1 977 ? -39.151 -13.316 -9.035 1.00 91.06 977 ARG A N 1
ATOM 7574 C CA . ARG A 1 977 ? -39.690 -14.673 -9.121 1.00 91.06 977 ARG A CA 1
ATOM 7575 C C . ARG A 1 977 ? -38.854 -15.601 -8.255 1.00 91.06 977 ARG A C 1
ATOM 7577 O O . ARG A 1 977 ? -37.645 -15.693 -8.463 1.00 91.06 977 ARG A O 1
ATOM 7584 N N . ASN A 1 978 ? -39.471 -16.264 -7.280 1.00 90.94 978 ASN A N 1
ATOM 7585 C CA . ASN A 1 978 ? -38.733 -17.131 -6.363 1.00 90.94 978 ASN A CA 1
ATOM 7586 C C . ASN A 1 978 ? -38.470 -18.516 -6.961 1.00 90.94 978 ASN A C 1
ATOM 7588 O O . ASN A 1 978 ? -39.294 -19.042 -7.707 1.00 90.94 978 ASN A O 1
ATOM 7592 N N . ARG A 1 979 ? -37.343 -19.115 -6.576 1.00 88.56 979 ARG A N 1
ATOM 7593 C CA . ARG A 1 979 ? -36.979 -20.495 -6.895 1.00 88.56 979 ARG A CA 1
ATOM 7594 C C . ARG A 1 979 ? -36.605 -21.237 -5.623 1.00 88.56 979 ARG A C 1
ATOM 7596 O O . ARG A 1 979 ? -35.720 -20.812 -4.878 1.00 88.56 979 ARG A O 1
ATOM 7603 N N . ARG A 1 980 ? -37.271 -22.358 -5.378 1.00 87.50 980 ARG A N 1
ATOM 7604 C CA . ARG A 1 980 ? -36.942 -23.257 -4.277 1.00 87.50 980 ARG A CA 1
ATOM 7605 C C . ARG A 1 980 ? -35.799 -24.178 -4.676 1.00 87.50 980 ARG A C 1
ATOM 7607 O O . ARG A 1 980 ? -35.727 -24.661 -5.804 1.00 87.50 980 ARG A O 1
ATOM 7614 N N . LEU A 1 981 ? -34.916 -24.448 -3.721 1.00 84.62 981 LEU A N 1
ATOM 7615 C CA . LEU A 1 981 ? -33.931 -25.510 -3.870 1.00 84.62 981 LEU A CA 1
ATOM 7616 C C . LEU A 1 981 ? -34.636 -26.867 -3.793 1.00 84.62 981 LEU A C 1
ATOM 7618 O O . LEU A 1 981 ? -35.583 -27.045 -3.024 1.00 84.62 981 LEU A O 1
ATOM 7622 N N . SER A 1 982 ? -34.164 -27.820 -4.597 1.00 81.75 982 SER A N 1
ATOM 7623 C CA . SER A 1 982 ? -34.648 -29.200 -4.539 1.00 81.75 982 SER A CA 1
ATOM 7624 C C . SER A 1 982 ? -34.407 -29.773 -3.144 1.00 81.75 982 SER A C 1
ATOM 7626 O O . SER A 1 982 ? -33.334 -29.583 -2.574 1.00 81.75 982 SER A O 1
ATOM 7628 N N . GLU A 1 983 ? -35.365 -30.535 -2.618 1.00 80.38 983 GLU A N 1
ATOM 7629 C CA . GLU A 1 983 ? -35.189 -31.244 -1.343 1.00 80.38 983 GLU A CA 1
ATOM 7630 C C . GLU A 1 983 ? -34.001 -32.217 -1.394 1.00 80.38 983 GLU A C 1
ATOM 7632 O O . GLU A 1 983 ? -33.362 -32.460 -0.379 1.00 80.38 983 GLU A O 1
ATOM 7637 N N . GLN A 1 984 ? -33.640 -32.711 -2.584 1.00 82.94 984 GLN A N 1
ATOM 7638 C CA . GLN A 1 984 ? -32.467 -33.567 -2.781 1.00 82.94 984 GLN A CA 1
ATOM 7639 C C . GLN A 1 984 ? -31.136 -32.811 -2.689 1.00 82.94 984 GLN A C 1
ATOM 7641 O O . GLN A 1 984 ? -30.102 -33.448 -2.529 1.00 82.94 984 GLN A O 1
ATOM 7646 N N . ALA A 1 985 ? -31.153 -31.481 -2.793 1.00 84.69 985 ALA A N 1
ATOM 7647 C CA . ALA A 1 985 ? -29.976 -30.619 -2.726 1.00 84.69 985 ALA A CA 1
ATOM 7648 C C . ALA A 1 985 ? -29.702 -30.101 -1.301 1.00 84.69 985 ALA A C 1
ATOM 7650 O O . ALA A 1 985 ? -28.802 -29.291 -1.091 1.00 84.69 985 ALA A O 1
ATOM 7651 N N . VAL A 1 986 ? -30.481 -30.544 -0.310 1.00 89.69 986 VAL A N 1
ATOM 7652 C CA . VAL A 1 986 ? -30.305 -30.186 1.098 1.00 89.69 986 VAL A CA 1
ATOM 7653 C C . VAL A 1 986 ? -30.236 -31.460 1.924 1.00 89.69 986 VAL A C 1
ATOM 7655 O O . VAL A 1 986 ? -31.138 -32.288 1.879 1.00 89.69 986 VAL A O 1
ATOM 7658 N N . ALA A 1 987 ? -29.193 -31.591 2.732 1.00 92.38 987 ALA A N 1
ATOM 7659 C CA . ALA A 1 987 ? -29.063 -32.662 3.706 1.00 92.38 987 ALA A CA 1
ATOM 7660 C C . ALA A 1 987 ? -28.868 -32.063 5.100 1.00 92.38 987 ALA A C 1
ATOM 7662 O O . ALA A 1 987 ? -28.149 -31.078 5.260 1.00 92.38 987 ALA A O 1
ATOM 7663 N N . ALA A 1 988 ? -29.540 -32.618 6.105 1.00 91.88 988 ALA A N 1
ATOM 7664 C CA . ALA A 1 988 ? -29.478 -32.130 7.478 1.00 91.88 988 ALA A CA 1
ATOM 7665 C C . ALA A 1 988 ? -29.420 -33.301 8.460 1.00 91.88 988 ALA A C 1
ATOM 7667 O O . ALA A 1 988 ? -30.110 -34.307 8.280 1.00 91.88 988 ALA A O 1
ATOM 7668 N N . TRP A 1 989 ? -28.616 -33.152 9.508 1.00 94.94 989 TRP A N 1
ATOM 7669 C CA . TRP A 1 989 ? -28.387 -34.170 10.524 1.00 94.94 989 TRP A CA 1
ATOM 7670 C C . TRP A 1 989 ? -28.342 -33.540 11.911 1.00 94.94 989 TRP A C 1
ATOM 7672 O O . TRP A 1 989 ? -27.680 -32.526 12.136 1.00 94.94 989 TRP A O 1
ATOM 7682 N N . HIS A 1 990 ? -28.992 -34.200 12.865 1.00 92.62 990 HIS A N 1
ATOM 7683 C CA . HIS A 1 990 ? -28.875 -33.867 14.278 1.00 92.62 990 HIS A CA 1
ATOM 7684 C C . HIS A 1 990 ? -27.768 -34.707 14.907 1.00 92.62 990 HIS A C 1
ATOM 7686 O O . HIS A 1 990 ? -27.820 -35.936 14.875 1.00 92.62 990 HIS A O 1
ATOM 7692 N N . LEU A 1 991 ? -26.778 -34.037 15.488 1.00 91.31 991 LEU A N 1
ATOM 7693 C CA . LEU A 1 991 ? -25.638 -34.657 16.149 1.00 91.31 991 LEU A CA 1
ATOM 7694 C C . LEU A 1 991 ? -25.684 -34.352 17.653 1.00 91.31 991 LEU A C 1
ATOM 7696 O O . LEU A 1 991 ? -26.121 -33.267 18.045 1.00 91.31 991 LEU A O 1
ATOM 7700 N N . PRO A 1 992 ? -25.245 -35.272 18.527 1.00 88.38 992 PRO A N 1
ATOM 7701 C CA . PRO A 1 992 ? -25.124 -34.971 19.951 1.00 88.38 992 PRO A CA 1
ATOM 7702 C C . PRO A 1 992 ? -24.084 -33.860 20.188 1.00 88.38 992 PRO A C 1
ATOM 7704 O O . PRO A 1 992 ? -23.143 -33.693 19.422 1.00 88.38 992 PRO A O 1
ATOM 7707 N N . PHE A 1 993 ? -24.204 -33.083 21.264 1.00 86.81 993 PHE A N 1
ATOM 7708 C CA . PHE A 1 993 ? -23.176 -32.101 21.633 1.00 86.81 993 PHE A CA 1
ATOM 7709 C C . PHE A 1 993 ? -21.997 -32.786 22.347 1.00 86.81 993 PHE A C 1
ATOM 7711 O O . PHE A 1 993 ? -21.820 -32.671 23.559 1.00 86.81 993 PHE A O 1
ATOM 7718 N N . ALA A 1 994 ? -21.205 -33.555 21.596 1.00 85.00 994 ALA A N 1
ATOM 7719 C CA . ALA A 1 994 ? -20.087 -34.343 22.124 1.00 85.00 994 ALA A CA 1
ATOM 7720 C C . ALA A 1 994 ? -18.879 -34.360 21.161 1.00 85.00 994 ALA A C 1
ATOM 7722 O O . ALA A 1 994 ? -19.101 -34.316 19.947 1.00 85.00 994 ALA A O 1
ATOM 7723 N N . PRO A 1 995 ? -17.619 -34.436 21.649 1.00 82.81 995 PRO A N 1
ATOM 7724 C CA . PRO A 1 995 ? -16.395 -34.443 20.825 1.00 82.81 995 PRO A CA 1
ATOM 7725 C C . PRO A 1 995 ? -16.398 -35.438 19.655 1.00 82.81 995 PRO A C 1
ATOM 7727 O O . PRO A 1 995 ? -15.848 -35.149 18.592 1.00 82.81 995 PRO A O 1
ATOM 7730 N N . GLU A 1 996 ? -17.050 -36.588 19.820 1.00 87.00 996 GLU A N 1
ATOM 7731 C CA . GLU A 1 996 ? -17.153 -37.660 18.825 1.00 87.00 996 GLU A CA 1
ATOM 7732 C C . GLU A 1 996 ? -17.971 -37.248 17.587 1.00 87.00 996 GLU A C 1
ATOM 7734 O O . GLU A 1 996 ? -17.845 -37.847 16.516 1.00 87.00 996 GLU A O 1
ATOM 7739 N N . SER A 1 997 ? -18.768 -36.185 17.699 1.00 90.19 997 SER A N 1
ATOM 7740 C CA . SER A 1 997 ? -19.674 -35.701 16.649 1.00 90.19 997 SER A CA 1
ATOM 7741 C C . SER A 1 997 ? -18.947 -35.127 15.443 1.00 90.19 997 SER A C 1
ATOM 7743 O O . SER A 1 997 ? -19.487 -35.149 14.343 1.00 90.19 997 SER A O 1
ATOM 7745 N N . ALA A 1 998 ? -17.697 -34.680 15.604 1.00 89.44 998 ALA A N 1
ATOM 7746 C CA . ALA A 1 998 ? -16.865 -34.300 14.464 1.00 89.44 998 ALA A CA 1
ATOM 7747 C C . ALA A 1 998 ? -16.579 -35.507 13.551 1.00 89.44 998 ALA A C 1
ATOM 7749 O O . ALA A 1 998 ? -16.518 -35.358 12.335 1.00 89.44 998 ALA A O 1
ATOM 7750 N N . GLY A 1 999 ? -16.435 -36.710 14.125 1.00 89.06 999 GLY A N 1
ATOM 7751 C CA . GLY A 1 999 ? -16.295 -37.952 13.360 1.00 89.06 999 GLY A CA 1
ATOM 7752 C C . GLY A 1 999 ? -17.576 -38.317 12.616 1.00 89.06 999 GLY A C 1
ATOM 7753 O O . GLY A 1 999 ? -17.533 -38.530 11.410 1.00 89.06 999 GLY A O 1
ATOM 7754 N N . GLN A 1 1000 ? -18.714 -38.283 13.316 1.00 91.56 1000 GLN A N 1
ATOM 7755 C CA . GLN A 1 1000 ? -20.030 -38.547 12.718 1.00 91.56 1000 GLN A CA 1
ATOM 7756 C C . GLN A 1 1000 ? -20.348 -37.558 11.587 1.00 91.56 1000 GLN A C 1
ATOM 7758 O O . GLN A 1 1000 ? -20.804 -37.960 10.520 1.00 91.56 1000 GLN A O 1
ATOM 7763 N N . GLY A 1 1001 ? -20.036 -36.271 11.784 1.00 92.38 1001 GLY A N 1
ATOM 7764 C CA . GLY A 1 1001 ? -20.191 -35.237 10.764 1.00 92.38 1001 GLY A CA 1
ATOM 7765 C C . GLY A 1 1001 ? -19.389 -35.532 9.495 1.00 92.38 1001 GLY A C 1
ATOM 7766 O O . GLY A 1 1001 ? -19.938 -35.430 8.402 1.00 92.38 1001 GLY A O 1
ATOM 7767 N N . ARG A 1 1002 ? -18.127 -35.972 9.614 1.00 94.19 1002 ARG A N 1
ATOM 7768 C CA . ARG A 1 1002 ? -17.326 -36.378 8.445 1.00 94.19 1002 ARG A CA 1
ATOM 7769 C C . ARG A 1 1002 ? -17.954 -37.540 7.685 1.00 94.19 1002 ARG A C 1
ATOM 7771 O O . ARG A 1 1002 ? -18.020 -37.488 6.463 1.00 94.19 1002 ARG A O 1
ATOM 7778 N N . ASP A 1 1003 ? -18.432 -38.561 8.390 1.00 93.19 1003 ASP A N 1
ATOM 7779 C CA . ASP A 1 1003 ? -19.022 -39.739 7.749 1.00 93.19 1003 ASP A CA 1
ATOM 7780 C C . ASP A 1 1003 ? -20.326 -39.395 7.007 1.00 93.19 1003 ASP A C 1
ATOM 7782 O O . ASP A 1 1003 ? -20.536 -39.864 5.886 1.00 93.19 1003 ASP A O 1
ATOM 7786 N N . HIS A 1 1004 ? -21.159 -38.516 7.578 1.00 94.69 1004 HIS A N 1
ATOM 7787 C CA . HIS A 1 1004 ? -22.356 -37.994 6.910 1.00 94.69 1004 HIS A CA 1
ATOM 7788 C C . HIS A 1 1004 ? -22.020 -37.186 5.651 1.00 94.69 1004 HIS A C 1
ATOM 7790 O O . HIS A 1 1004 ? -22.618 -37.416 4.601 1.00 94.69 1004 HIS A O 1
ATOM 7796 N N . ILE A 1 1005 ? -21.037 -36.286 5.734 1.00 94.19 1005 ILE A N 1
ATOM 7797 C CA . ILE A 1 1005 ? -20.599 -35.448 4.609 1.00 94.19 1005 ILE A CA 1
ATOM 7798 C C . ILE A 1 1005 ? -20.008 -36.297 3.486 1.00 94.19 1005 ILE A C 1
ATOM 7800 O O . ILE A 1 1005 ? -20.379 -36.112 2.329 1.00 94.19 1005 ILE A O 1
ATOM 7804 N N . ARG A 1 1006 ? -19.153 -37.271 3.820 1.00 94.56 1006 ARG A N 1
ATOM 7805 C CA . ARG A 1 1006 ? -18.571 -38.217 2.859 1.00 94.56 1006 ARG A CA 1
ATOM 7806 C C . ARG A 1 1006 ? -19.653 -38.967 2.091 1.00 94.56 1006 ARG A C 1
ATOM 7808 O O . ARG A 1 1006 ? -19.618 -39.011 0.866 1.00 94.56 1006 ARG A O 1
ATOM 7815 N N . ALA A 1 1007 ? -20.617 -39.544 2.810 1.00 92.94 1007 ALA A N 1
ATOM 7816 C CA . ALA A 1 1007 ? -21.712 -40.286 2.196 1.00 92.94 1007 ALA A CA 1
ATOM 7817 C C . ALA A 1 1007 ? -22.592 -39.384 1.315 1.00 92.94 1007 ALA A C 1
ATOM 7819 O O . ALA A 1 1007 ? -22.973 -39.786 0.216 1.00 92.94 1007 ALA A O 1
ATOM 7820 N N . GLN A 1 1008 ? -22.888 -38.161 1.771 1.00 95.62 1008 GLN A N 1
ATOM 7821 C CA . GLN A 1 1008 ? -23.747 -37.238 1.034 1.00 95.62 1008 GLN A CA 1
ATOM 7822 C C . GLN A 1 1008 ? -23.078 -36.706 -0.237 1.00 95.62 1008 GLN A C 1
ATOM 7824 O O . GLN A 1 1008 ? -23.702 -36.742 -1.295 1.00 95.62 1008 GLN A O 1
ATOM 7829 N N . LEU A 1 1009 ? -21.820 -36.263 -0.163 1.00 94.06 1009 LEU A N 1
ATOM 7830 C CA . LEU A 1 1009 ? -21.082 -35.759 -1.325 1.00 94.06 1009 LEU A CA 1
ATOM 7831 C C . LEU A 1 1009 ? -20.860 -36.845 -2.378 1.00 94.06 1009 LEU A C 1
ATOM 7833 O O . LEU A 1 1009 ? -21.061 -36.576 -3.559 1.00 94.06 1009 LEU A O 1
ATOM 7837 N N . ALA A 1 1010 ? -20.564 -38.080 -1.960 1.00 91.69 1010 ALA A N 1
ATOM 7838 C CA . ALA A 1 1010 ? -20.504 -39.219 -2.874 1.00 91.69 1010 ALA A CA 1
ATOM 7839 C C . ALA A 1 1010 ? -21.864 -39.474 -3.552 1.00 91.69 1010 ALA A C 1
ATOM 7841 O O . ALA A 1 1010 ? -21.929 -39.731 -4.750 1.00 91.69 1010 ALA A O 1
ATOM 7842 N N . SER A 1 1011 ? -22.977 -39.347 -2.815 1.00 93.25 1011 SER A N 1
ATOM 7843 C CA . SER A 1 1011 ? -24.320 -39.497 -3.399 1.00 93.25 1011 SER A CA 1
ATOM 7844 C C . SER A 1 1011 ? -24.693 -38.375 -4.377 1.00 93.25 1011 SER A C 1
ATOM 7846 O O . SER A 1 1011 ? -25.468 -38.608 -5.303 1.00 93.25 1011 SER A O 1
ATOM 7848 N N . TRP A 1 1012 ? -24.132 -37.177 -4.191 1.00 92.06 1012 TRP A N 1
ATOM 7849 C CA . TRP A 1 1012 ? -24.284 -36.040 -5.101 1.00 92.06 1012 TRP A CA 1
ATOM 7850 C C . TRP A 1 1012 ? -23.259 -36.033 -6.246 1.00 92.06 1012 TRP A C 1
ATOM 7852 O O . TRP A 1 1012 ? -23.374 -35.198 -7.136 1.00 92.06 1012 TRP A O 1
ATOM 7862 N N . GLY A 1 1013 ? -22.299 -36.966 -6.260 1.00 89.75 1013 GLY A N 1
ATOM 7863 C CA . GLY A 1 1013 ? -21.277 -37.083 -7.305 1.00 89.75 1013 GLY A CA 1
ATOM 7864 C C . GLY A 1 1013 ? -20.124 -36.080 -7.195 1.00 89.75 1013 GLY A C 1
ATOM 7865 O O . GLY A 1 1013 ? -19.444 -35.847 -8.187 1.00 89.75 1013 GLY A O 1
ATOM 7866 N N . HIS A 1 1014 ? -19.898 -35.497 -6.014 1.00 90.38 1014 HIS A N 1
ATOM 7867 C CA . HIS A 1 1014 ? -18.835 -34.520 -5.744 1.00 90.38 1014 HIS A CA 1
ATOM 7868 C C . HIS A 1 1014 ? -17.703 -35.137 -4.905 1.00 90.38 1014 HIS A C 1
ATOM 7870 O O . HIS A 1 1014 ? -17.353 -34.645 -3.827 1.00 90.38 1014 HIS A O 1
ATOM 7876 N N . ASP A 1 1015 ? -17.136 -36.249 -5.384 1.00 88.75 1015 ASP A N 1
ATOM 7877 C CA . ASP A 1 1015 ? -16.090 -36.995 -4.668 1.00 88.75 1015 ASP A CA 1
ATOM 7878 C C . ASP A 1 1015 ? -14.820 -36.160 -4.424 1.00 88.75 1015 ASP A C 1
ATOM 7880 O O . ASP A 1 1015 ? -14.156 -36.307 -3.394 1.00 88.75 1015 ASP A O 1
ATOM 7884 N N . GLU A 1 1016 ? -14.499 -35.234 -5.334 1.00 89.25 1016 GLU A N 1
ATOM 7885 C CA . GLU A 1 1016 ? -13.327 -34.356 -5.221 1.00 89.25 1016 GLU A CA 1
ATOM 7886 C C . GLU A 1 1016 ? -13.385 -33.394 -4.024 1.00 89.25 1016 GLU A C 1
ATOM 7888 O O . GLU A 1 1016 ? -12.343 -32.998 -3.495 1.00 89.25 1016 GLU A O 1
ATOM 7893 N N . MET A 1 1017 ? -14.588 -33.064 -3.543 1.00 89.50 1017 MET A N 1
ATOM 7894 C CA . MET A 1 1017 ? -14.787 -32.138 -2.427 1.00 89.50 1017 MET A CA 1
ATOM 7895 C C . MET A 1 1017 ? -14.720 -32.820 -1.059 1.00 89.50 1017 MET A C 1
ATOM 7897 O O . MET A 1 1017 ? -14.527 -32.151 -0.046 1.00 89.50 1017 MET A O 1
ATOM 7901 N N . ILE A 1 1018 ? -14.820 -34.153 -1.002 1.00 91.38 1018 ILE A N 1
ATOM 7902 C CA . ILE A 1 1018 ? -14.933 -34.912 0.255 1.00 91.38 1018 ILE A CA 1
ATOM 7903 C C . ILE A 1 1018 ? -13.818 -34.546 1.242 1.00 91.38 1018 ILE A C 1
ATOM 7905 O O . ILE A 1 1018 ? -14.089 -34.215 2.396 1.00 91.38 1018 ILE A O 1
ATOM 7909 N N . SER A 1 1019 ? -12.561 -34.553 0.789 1.00 86.75 1019 SER A N 1
ATOM 7910 C CA . SER A 1 1019 ? -11.408 -34.325 1.673 1.00 86.75 1019 SER A CA 1
ATOM 7911 C C . SER A 1 1019 ? -11.388 -32.917 2.274 1.00 86.75 1019 SER A C 1
ATOM 7913 O O . SER A 1 1019 ? -11.023 -32.741 3.437 1.00 86.75 1019 SER A O 1
ATOM 7915 N N . THR A 1 1020 ? -11.772 -31.903 1.493 1.00 89.31 1020 THR A N 1
ATOM 7916 C CA . THR A 1 1020 ? -11.760 -30.506 1.944 1.00 89.31 1020 THR A CA 1
ATOM 7917 C C . THR A 1 1020 ? -12.963 -30.217 2.840 1.00 89.31 1020 THR A C 1
ATOM 7919 O O . THR A 1 1020 ? -12.793 -29.639 3.915 1.00 89.31 1020 THR A O 1
ATOM 7922 N N . THR A 1 1021 ? -14.161 -30.685 2.475 1.00 91.56 1021 THR A N 1
ATOM 7923 C CA . THR A 1 1021 ? -15.385 -30.477 3.262 1.00 91.56 1021 THR A CA 1
ATOM 7924 C C . THR A 1 1021 ? -15.353 -31.234 4.595 1.00 91.56 1021 THR A C 1
ATOM 7926 O O . THR A 1 1021 ? -15.787 -30.694 5.611 1.00 91.56 1021 THR A O 1
ATOM 7929 N N . GLU A 1 1022 ? -14.770 -32.437 4.659 1.00 92.25 1022 GLU A N 1
ATOM 7930 C CA . GLU A 1 1022 ? -14.582 -33.168 5.924 1.00 92.25 1022 GLU A CA 1
ATOM 7931 C C . GLU A 1 1022 ? -13.740 -32.391 6.946 1.00 92.25 1022 GLU A C 1
ATOM 7933 O O . GLU A 1 1022 ? -14.036 -32.400 8.150 1.00 92.25 1022 GLU A O 1
ATOM 7938 N N . LEU A 1 1023 ? -12.690 -31.712 6.474 1.00 87.94 1023 LEU A N 1
ATOM 7939 C CA . LEU A 1 1023 ? -11.839 -30.886 7.323 1.00 87.94 1023 LEU A CA 1
ATOM 7940 C C . LEU A 1 1023 ? -12.602 -29.655 7.820 1.00 87.94 1023 LEU A C 1
ATOM 7942 O O . LEU A 1 1023 ? -12.568 -29.358 9.015 1.00 87.94 1023 LEU A O 1
ATOM 7946 N N . VAL A 1 1024 ? -13.336 -28.990 6.923 1.00 89.06 1024 VAL A N 1
ATOM 7947 C CA . VAL A 1 1024 ? -14.177 -27.833 7.257 1.00 89.06 1024 VAL A CA 1
ATOM 7948 C C . VAL A 1 1024 ? -15.200 -28.203 8.330 1.00 89.06 1024 VAL A C 1
ATOM 7950 O O . VAL A 1 1024 ? -15.235 -27.576 9.386 1.00 89.06 1024 VAL A O 1
ATOM 7953 N N . VAL A 1 1025 ? -15.969 -29.272 8.122 1.00 91.44 1025 VAL A N 1
ATOM 7954 C CA . VAL A 1 1025 ? -17.003 -29.735 9.063 1.00 91.44 1025 VAL A CA 1
ATOM 7955 C C . VAL A 1 1025 ? -16.405 -30.103 10.420 1.00 91.44 1025 VAL A C 1
ATOM 7957 O O . VAL A 1 1025 ? -16.973 -29.765 11.460 1.00 91.44 1025 VAL A O 1
ATOM 7960 N N . SER A 1 1026 ? -15.232 -30.741 10.430 1.00 90.31 1026 SER A N 1
ATOM 7961 C CA . SER A 1 1026 ? -14.536 -31.097 11.673 1.00 90.31 1026 SER A CA 1
ATOM 7962 C C . SER A 1 1026 ? -14.149 -29.866 12.491 1.00 90.31 1026 SER A C 1
ATOM 7964 O O . SER A 1 1026 ? -14.316 -29.861 13.712 1.00 90.31 1026 SER A O 1
ATOM 7966 N N . GLU A 1 1027 ? -13.655 -28.815 11.835 1.00 88.38 1027 GLU A N 1
ATOM 7967 C CA . GLU A 1 1027 ? -13.278 -27.570 12.507 1.00 88.38 1027 GLU A CA 1
ATOM 7968 C C . GLU A 1 1027 ? -14.503 -26.757 12.949 1.00 88.38 1027 GLU A C 1
ATOM 7970 O O . GLU A 1 1027 ? -14.480 -26.198 14.047 1.00 88.38 1027 GLU A O 1
ATOM 7975 N N . LEU A 1 1028 ? -15.588 -26.739 12.162 1.00 88.25 1028 LEU A N 1
ATOM 7976 C CA . LEU A 1 1028 ? -16.851 -26.092 12.538 1.00 88.25 1028 LEU A CA 1
ATOM 7977 C C . LEU A 1 1028 ? -17.469 -26.749 13.782 1.00 88.25 1028 LEU A C 1
ATOM 7979 O O . LEU A 1 1028 ? -17.688 -26.073 14.789 1.00 88.25 1028 LEU A O 1
ATOM 7983 N N . ILE A 1 1029 ? -17.660 -28.074 13.761 1.00 89.25 1029 ILE A N 1
ATOM 7984 C CA . ILE A 1 1029 ? -18.183 -28.839 14.906 1.00 89.25 1029 ILE A CA 1
ATOM 7985 C C . ILE A 1 1029 ? -17.247 -28.702 16.113 1.00 89.25 1029 ILE A C 1
ATOM 7987 O O . ILE A 1 1029 ? -17.693 -28.457 17.235 1.00 89.25 1029 ILE A O 1
ATOM 7991 N N . GLY A 1 1030 ? -15.932 -28.791 15.891 1.00 86.38 1030 GLY A N 1
ATOM 7992 C CA . GLY A 1 1030 ? -14.935 -28.597 16.939 1.00 86.38 1030 GLY A CA 1
ATOM 7993 C C . GLY A 1 1030 ? -14.954 -27.190 17.546 1.00 86.38 1030 GLY A C 1
ATOM 7994 O O . GLY A 1 1030 ? -14.623 -27.030 18.723 1.00 86.38 1030 GLY A O 1
ATOM 7995 N N . ASN A 1 1031 ? -15.325 -26.156 16.784 1.00 84.00 1031 ASN A N 1
ATOM 7996 C CA . ASN A 1 1031 ? -15.514 -24.800 17.303 1.00 84.00 1031 ASN A CA 1
ATOM 7997 C C . ASN A 1 1031 ? -16.741 -24.737 18.222 1.00 84.00 1031 ASN A C 1
ATOM 7999 O O . ASN A 1 1031 ? -16.621 -24.296 19.368 1.00 84.00 1031 ASN A O 1
ATOM 8003 N N . CYS A 1 1032 ? -17.877 -25.264 17.760 1.00 83.94 1032 CYS A N 1
ATOM 8004 C CA . CYS A 1 1032 ? -19.116 -25.333 18.532 1.00 83.94 1032 CYS A CA 1
ATOM 8005 C C . CYS A 1 1032 ? -18.907 -26.053 19.872 1.00 83.94 1032 CYS A C 1
ATOM 8007 O O . CYS A 1 1032 ? -19.173 -25.481 20.925 1.00 83.94 1032 CYS A O 1
ATOM 8009 N N . ILE A 1 1033 ? -18.314 -27.251 19.863 1.00 84.06 1033 ILE A N 1
ATOM 8010 C CA . ILE A 1 1033 ? -18.097 -28.056 21.080 1.00 84.06 1033 ILE A CA 1
ATOM 8011 C C . ILE A 1 1033 ? -17.218 -27.330 22.111 1.00 84.06 1033 ILE A C 1
ATOM 8013 O O . ILE A 1 1033 ? -17.448 -27.421 23.317 1.00 84.06 1033 ILE A O 1
ATOM 8017 N N . ARG A 1 1034 ? -16.199 -26.589 21.660 1.00 80.31 1034 ARG A N 1
ATOM 8018 C CA . ARG A 1 1034 ? -15.256 -25.903 22.561 1.00 80.31 1034 ARG A CA 1
ATOM 8019 C C . ARG A 1 1034 ? -15.841 -24.649 23.205 1.00 80.31 1034 ARG A C 1
ATOM 8021 O O . ARG A 1 1034 ? -15.526 -24.366 24.369 1.00 80.31 1034 ARG A O 1
ATOM 8028 N N . HIS A 1 1035 ? -16.637 -23.896 22.448 1.00 77.25 1035 HIS A N 1
ATOM 8029 C CA . HIS A 1 1035 ? -17.013 -22.525 22.798 1.00 77.25 1035 HIS A CA 1
ATOM 8030 C C . HIS A 1 1035 ? -18.480 -22.373 23.205 1.00 77.25 1035 HIS A C 1
ATOM 8032 O O . HIS A 1 1035 ? -18.789 -21.491 24.003 1.00 77.25 1035 HIS A O 1
ATOM 8038 N N . ALA A 1 1036 ? -19.367 -23.269 22.778 1.00 74.88 1036 ALA A N 1
ATOM 8039 C CA . ALA A 1 1036 ? -20.787 -23.227 23.107 1.00 74.88 1036 ALA A CA 1
ATOM 8040 C C . ALA A 1 1036 ? -21.106 -23.956 24.432 1.00 74.88 1036 ALA A C 1
ATOM 8042 O O . ALA A 1 1036 ? -21.989 -24.802 24.530 1.00 74.88 1036 ALA A O 1
ATOM 8043 N N . ARG A 1 1037 ? -20.353 -23.646 25.499 1.00 68.06 1037 ARG A N 1
ATOM 8044 C CA . ARG A 1 1037 ? -20.438 -24.361 26.792 1.00 68.06 1037 ARG A CA 1
ATOM 8045 C C . ARG A 1 1037 ? -21.780 -24.196 27.518 1.00 68.06 1037 ARG A C 1
ATOM 8047 O O . ARG A 1 1037 ? -22.052 -24.954 28.445 1.00 68.06 1037 ARG A O 1
ATOM 8054 N N . SER A 1 1038 ? -22.601 -23.225 27.115 1.00 67.38 1038 SER A N 1
ATOM 8055 C CA . SER A 1 1038 ? -23.912 -22.933 27.708 1.00 67.38 1038 SER A CA 1
ATOM 8056 C C . SER A 1 1038 ? -24.973 -24.005 27.435 1.00 67.38 1038 SER A C 1
ATOM 8058 O O . SER A 1 1038 ? -25.953 -24.066 28.167 1.00 67.38 1038 SER A O 1
ATOM 8060 N N . ILE A 1 1039 ? -24.782 -24.860 26.426 1.00 64.88 1039 ILE A N 1
ATOM 8061 C CA . ILE A 1 1039 ? -25.782 -25.850 25.988 1.00 64.88 1039 ILE A CA 1
ATOM 8062 C C . ILE A 1 1039 ? -25.783 -27.099 26.900 1.00 64.88 1039 ILE A C 1
ATOM 8064 O O . ILE A 1 1039 ? -26.786 -27.801 27.021 1.00 64.88 1039 ILE A O 1
ATOM 8068 N N . GLY A 1 1040 ? -24.673 -27.365 27.601 1.00 60.09 1040 GLY A N 1
ATOM 8069 C CA . GLY A 1 1040 ? -24.511 -28.542 28.462 1.00 60.09 1040 GLY A CA 1
ATOM 8070 C C . GLY A 1 1040 ? -24.361 -29.867 27.693 1.00 60.09 1040 GLY A C 1
ATOM 8071 O O . GLY A 1 1040 ? -24.467 -29.924 26.472 1.00 60.09 1040 GLY A O 1
ATOM 8072 N N . ALA A 1 1041 ? -24.103 -30.966 28.413 1.00 63.72 1041 ALA A N 1
ATOM 8073 C CA . ALA A 1 1041 ? -23.801 -32.281 27.820 1.00 63.72 1041 ALA A CA 1
ATOM 8074 C C . ALA A 1 1041 ? -24.992 -32.967 27.109 1.00 63.72 1041 ALA A C 1
ATOM 8076 O O . ALA A 1 1041 ? -24.791 -33.942 26.393 1.00 63.72 1041 ALA A O 1
ATOM 8077 N N . ASN A 1 1042 ? -26.216 -32.456 27.289 1.00 68.19 1042 ASN A N 1
ATOM 8078 C CA . ASN A 1 1042 ? -27.430 -32.943 26.618 1.00 68.19 1042 ASN A CA 1
ATOM 8079 C C . ASN A 1 1042 ? -27.805 -32.099 25.383 1.00 68.19 1042 ASN A C 1
ATOM 8081 O O . ASN A 1 1042 ? -28.910 -32.239 24.861 1.00 68.19 1042 ASN A O 1
ATOM 8085 N N . GLY A 1 1043 ? -26.919 -31.198 24.947 1.00 76.06 1043 GLY A N 1
ATOM 8086 C CA . GLY A 1 1043 ? -27.127 -30.362 23.771 1.00 76.06 1043 GLY A CA 1
ATOM 8087 C C . GLY A 1 1043 ? -27.190 -31.143 22.461 1.00 76.06 1043 GLY A C 1
ATOM 8088 O O . GLY A 1 1043 ? -26.729 -32.284 22.374 1.00 76.06 1043 GLY A O 1
ATOM 8089 N N . GLN A 1 1044 ? -27.705 -30.495 21.418 1.00 84.56 1044 GLN A N 1
ATOM 8090 C CA . GLN A 1 1044 ? -27.685 -31.006 20.048 1.00 84.56 1044 GLN A CA 1
ATOM 8091 C C . GLN A 1 1044 ? -27.050 -29.979 19.111 1.00 84.56 1044 GLN A C 1
ATOM 8093 O O . GLN A 1 1044 ? -27.269 -28.780 19.253 1.00 84.56 1044 GLN A O 1
ATOM 8098 N N . LEU A 1 1045 ? -26.271 -30.472 18.153 1.00 89.19 1045 LEU A N 1
ATOM 8099 C CA . LEU A 1 1045 ? -25.756 -29.717 17.019 1.00 89.19 1045 LEU A CA 1
ATOM 8100 C C . LEU A 1 1045 ? -26.601 -30.045 15.790 1.00 89.19 1045 LEU A C 1
ATOM 8102 O O . LEU A 1 1045 ? -26.953 -31.204 15.569 1.00 89.19 1045 LEU A O 1
ATOM 8106 N N . ASN A 1 1046 ? -26.892 -29.045 14.967 1.00 90.81 1046 ASN A N 1
ATOM 8107 C CA . ASN A 1 1046 ? -27.502 -29.264 13.660 1.00 90.81 1046 ASN A CA 1
ATOM 8108 C C . ASN A 1 1046 ? -26.439 -29.059 12.580 1.00 90.81 1046 ASN A C 1
ATOM 8110 O O . ASN A 1 1046 ? -25.923 -27.953 12.440 1.00 90.81 1046 ASN A O 1
ATOM 8114 N N . LEU A 1 1047 ? -26.093 -30.120 11.852 1.00 93.75 1047 LEU A N 1
ATOM 8115 C CA . LEU A 1 1047 ? -25.209 -30.060 10.691 1.00 93.75 1047 LEU A CA 1
ATOM 8116 C C . LEU A 1 1047 ? -26.071 -30.059 9.436 1.00 93.75 1047 LEU A C 1
ATOM 8118 O O . LEU A 1 1047 ? -26.895 -30.952 9.253 1.00 93.75 1047 LEU A O 1
ATOM 8122 N N . ARG A 1 1048 ? -25.848 -29.100 8.545 1.00 92.50 1048 ARG A N 1
ATOM 8123 C CA . ARG A 1 1048 ? -26.585 -28.987 7.293 1.00 92.50 1048 ARG A CA 1
ATOM 8124 C C . ARG A 1 1048 ? -25.644 -28.744 6.124 1.00 92.50 1048 ARG A C 1
ATOM 8126 O O . ARG A 1 1048 ? -24.734 -27.927 6.215 1.00 92.50 1048 ARG A O 1
ATOM 8133 N N . LEU A 1 1049 ? -25.895 -29.434 5.021 1.00 93.19 1049 LEU A N 1
ATOM 8134 C CA . LEU A 1 1049 ? -25.205 -29.272 3.750 1.00 93.19 1049 LEU A CA 1
ATOM 8135 C C . LEU A 1 1049 ? -26.222 -28.842 2.687 1.00 93.19 1049 LEU A C 1
ATOM 8137 O O . LEU A 1 1049 ? -27.286 -29.449 2.566 1.00 93.19 1049 LEU A O 1
ATOM 8141 N N . VAL A 1 1050 ? -25.914 -27.786 1.940 1.00 90.88 1050 VAL A N 1
ATOM 8142 C CA . VAL A 1 1050 ? -26.781 -27.222 0.898 1.00 90.88 1050 VAL A CA 1
ATOM 8143 C C . VAL A 1 1050 ? -25.985 -27.119 -0.396 1.00 90.88 1050 VAL A C 1
ATOM 8145 O O . VAL A 1 1050 ? -24.967 -26.430 -0.444 1.00 90.88 1050 VAL A O 1
ATOM 8148 N N . LEU A 1 1051 ? -26.456 -27.793 -1.440 1.00 87.81 1051 LEU A N 1
ATOM 8149 C CA . LEU A 1 1051 ? -25.876 -27.775 -2.775 1.00 87.81 1051 LEU A CA 1
ATOM 8150 C C . LEU A 1 1051 ? -26.641 -26.773 -3.648 1.00 87.81 1051 LEU A C 1
ATOM 8152 O O . LEU A 1 1051 ? -27.833 -26.940 -3.904 1.00 87.81 1051 LEU A O 1
ATOM 8156 N N . SER A 1 1052 ? -25.971 -25.707 -4.079 1.00 82.56 1052 SER A N 1
ATOM 8157 C CA . SER A 1 1052 ? -26.537 -24.719 -5.006 1.00 82.56 1052 SER A CA 1
ATOM 8158 C C . SER A 1 1052 ? -25.535 -24.390 -6.119 1.00 82.56 1052 SER A C 1
ATOM 8160 O O . SER A 1 1052 ? -24.991 -25.311 -6.714 1.00 82.56 1052 SER A O 1
ATOM 8162 N N . ASP A 1 1053 ? -25.280 -23.112 -6.415 1.00 77.69 1053 ASP A N 1
ATOM 8163 C CA . ASP A 1 1053 ? -24.122 -22.697 -7.225 1.00 77.69 1053 ASP A CA 1
ATOM 8164 C C . ASP A 1 1053 ? -22.793 -22.854 -6.462 1.00 77.69 1053 ASP A C 1
ATOM 8166 O O . ASP A 1 1053 ? -21.719 -22.831 -7.053 1.00 77.69 1053 ASP A O 1
ATOM 8170 N N . VAL A 1 1054 ? -22.888 -23.028 -5.144 1.00 86.75 1054 VAL A N 1
ATOM 8171 C CA . VAL A 1 1054 ? -21.798 -23.319 -4.212 1.00 86.75 1054 VAL A CA 1
ATOM 8172 C C . VAL A 1 1054 ? -22.231 -24.423 -3.246 1.00 86.75 1054 VAL A C 1
ATOM 8174 O O . VAL A 1 1054 ? -23.427 -24.595 -2.974 1.00 86.75 1054 VAL A O 1
ATOM 8177 N N . LEU A 1 1055 ? -21.264 -25.135 -2.669 1.00 90.19 1055 LEU A N 1
ATOM 8178 C CA . LEU A 1 1055 ? -21.498 -26.045 -1.551 1.00 90.19 1055 LEU A CA 1
ATOM 8179 C C . LEU A 1 1055 ? -21.475 -25.258 -0.239 1.00 90.19 1055 LEU A C 1
ATOM 8181 O O . LEU A 1 1055 ? -20.431 -24.746 0.162 1.00 90.19 1055 LEU A O 1
ATOM 8185 N N . THR A 1 1056 ? -22.613 -25.171 0.449 1.00 91.31 1056 THR A N 1
ATOM 8186 C CA . THR A 1 1056 ? -22.696 -24.526 1.766 1.00 91.31 1056 THR A CA 1
ATOM 8187 C C . THR A 1 1056 ? -22.740 -25.562 2.879 1.00 91.31 1056 THR A C 1
ATOM 8189 O O . THR A 1 1056 ? -23.625 -26.414 2.883 1.00 91.31 1056 THR A O 1
ATOM 8192 N N . CYS A 1 1057 ? -21.846 -25.455 3.860 1.00 92.56 1057 CYS A N 1
ATOM 8193 C CA . CYS A 1 1057 ? -21.908 -26.234 5.096 1.00 92.56 1057 CYS A CA 1
ATOM 8194 C C . CYS A 1 1057 ? -22.244 -25.320 6.280 1.00 92.56 1057 CYS A C 1
ATOM 8196 O O . CYS A 1 1057 ? -21.515 -24.361 6.536 1.00 92.56 1057 CYS A O 1
ATOM 8198 N N . GLU A 1 1058 ? -23.311 -25.639 7.015 1.00 92.06 1058 GLU A N 1
ATOM 8199 C CA . GLU A 1 1058 ? -23.786 -24.930 8.207 1.00 92.06 1058 GLU A CA 1
ATOM 8200 C C . GLU A 1 1058 ? -23.723 -25.842 9.447 1.00 92.06 1058 GLU A C 1
ATOM 8202 O O . GLU A 1 1058 ? -24.143 -26.999 9.402 1.00 92.06 1058 GLU A O 1
ATOM 8207 N N . VAL A 1 1059 ? -23.235 -25.316 10.573 1.00 91.31 1059 VAL A N 1
ATOM 8208 C CA . VAL A 1 1059 ? -23.291 -25.963 11.892 1.00 91.31 1059 VAL A CA 1
ATOM 8209 C C . VAL A 1 1059 ? -23.932 -25.006 12.888 1.00 91.31 1059 VAL A C 1
ATOM 8211 O O . VAL A 1 1059 ? -23.391 -23.933 13.164 1.00 91.31 1059 VAL A O 1
ATOM 8214 N N . SER A 1 1060 ? -25.077 -25.395 13.439 1.00 87.94 1060 SER A N 1
ATOM 8215 C CA . SER A 1 1060 ? -25.802 -24.623 14.451 1.00 87.94 1060 SER A CA 1
ATOM 8216 C C . SER A 1 1060 ? -25.634 -25.255 15.826 1.00 87.94 1060 SER A C 1
ATOM 8218 O O . SER A 1 1060 ? -25.812 -26.466 15.974 1.00 87.94 1060 SER A O 1
ATOM 8220 N N . ASP A 1 1061 ? -25.299 -24.433 16.823 1.00 81.12 1061 ASP A N 1
ATOM 8221 C CA . ASP A 1 1061 ? -25.071 -24.881 18.203 1.00 81.12 1061 ASP A CA 1
ATOM 8222 C C . ASP A 1 1061 ? -26.099 -24.342 19.207 1.00 81.12 1061 ASP A C 1
ATOM 8224 O O . ASP A 1 1061 ? -26.174 -24.823 20.325 1.00 81.12 1061 ASP A O 1
ATOM 8228 N N . GLY A 1 1062 ? -26.964 -23.405 18.831 1.00 73.69 1062 GLY A N 1
ATOM 8229 C CA . GLY A 1 1062 ? -27.991 -22.898 19.743 1.00 73.69 1062 GLY A CA 1
ATOM 8230 C C . GLY A 1 1062 ? -27.456 -22.001 20.872 1.00 73.69 1062 GLY A C 1
ATOM 8231 O O . GLY A 1 1062 ? -28.198 -21.623 21.774 1.00 73.69 1062 GLY A O 1
ATOM 8232 N N . SER A 1 1063 ? -26.169 -21.631 20.839 1.00 77.94 1063 SER A N 1
ATOM 8233 C CA . SER A 1 1063 ? -25.568 -20.655 21.754 1.00 77.94 1063 SER A CA 1
ATOM 8234 C C . SER A 1 1063 ? -25.415 -19.279 21.106 1.00 77.94 1063 SER A C 1
ATOM 8236 O O . SER A 1 1063 ? -25.319 -19.166 19.888 1.00 77.94 1063 SER A O 1
ATOM 8238 N N . GLU A 1 1064 ? -25.298 -18.225 21.914 1.00 67.62 1064 GLU A N 1
ATOM 8239 C CA . GLU A 1 1064 ? -24.925 -16.875 21.449 1.00 67.62 1064 GLU A CA 1
ATOM 8240 C C . GLU A 1 1064 ? -23.396 -16.659 21.415 1.00 67.62 1064 GLU A C 1
ATOM 8242 O O . GLU A 1 1064 ? -22.908 -15.552 21.194 1.00 67.62 1064 GLU A O 1
ATOM 8247 N N . ALA A 1 1065 ? -22.595 -17.705 21.657 1.00 66.94 1065 ALA A N 1
ATOM 8248 C CA . ALA A 1 1065 ? -21.146 -17.572 21.771 1.00 66.94 1065 ALA A CA 1
ATOM 8249 C C . ALA A 1 1065 ? -20.507 -17.212 20.421 1.00 66.94 1065 ALA A C 1
ATOM 8251 O O . ALA A 1 1065 ? -20.603 -17.982 19.465 1.00 66.94 1065 ALA A O 1
ATOM 8252 N N . VAL A 1 1066 ? -19.784 -16.090 20.353 1.00 63.31 1066 VAL A N 1
ATOM 8253 C CA . VAL A 1 1066 ? -19.092 -15.638 19.132 1.00 63.31 1066 VAL A CA 1
ATOM 8254 C C . VAL A 1 1066 ? -18.107 -16.714 18.630 1.00 63.31 1066 VAL A C 1
ATOM 8256 O O . VAL A 1 1066 ? -17.397 -17.313 19.447 1.00 63.31 1066 VAL A O 1
ATOM 8259 N N . PRO A 1 1067 ? -18.025 -16.997 17.312 1.00 61.81 1067 PRO A N 1
ATOM 8260 C CA . PRO A 1 1067 ? -17.021 -17.910 16.768 1.00 61.81 1067 PRO A CA 1
ATOM 8261 C C . PRO A 1 1067 ? -15.609 -17.441 17.122 1.00 61.81 1067 PRO A C 1
ATOM 8263 O O . PRO A 1 1067 ? -15.239 -16.299 16.857 1.00 61.81 1067 PRO A O 1
ATOM 8266 N N . HIS A 1 1068 ? -14.800 -18.323 17.704 1.00 56.41 1068 HIS A N 1
ATOM 8267 C CA . HIS A 1 1068 ? -13.426 -17.984 18.069 1.00 56.41 1068 HIS A CA 1
ATOM 8268 C C . HIS A 1 1068 ? -12.459 -18.410 16.963 1.00 56.41 1068 HIS A C 1
ATOM 8270 O O . HIS A 1 1068 ? -12.303 -19.604 16.688 1.00 56.41 1068 HIS A O 1
ATOM 8276 N N . ILE A 1 1069 ? -11.783 -17.435 16.351 1.00 54.53 1069 ILE A N 1
ATOM 8277 C CA . ILE A 1 1069 ? -10.669 -17.685 15.433 1.00 54.53 1069 ILE A CA 1
ATOM 8278 C C . ILE A 1 1069 ? -9.435 -18.003 16.280 1.00 54.53 1069 ILE A C 1
ATOM 8280 O O . ILE A 1 1069 ? -8.937 -17.160 17.024 1.00 54.53 1069 ILE A O 1
ATOM 8284 N N . ARG A 1 1070 ? -8.948 -19.243 16.198 1.00 46.69 1070 ARG A N 1
ATOM 8285 C CA . ARG A 1 1070 ? -7.727 -19.675 16.887 1.00 46.69 1070 ARG A CA 1
ATOM 8286 C C . ARG A 1 1070 ? -6.524 -19.444 15.978 1.00 46.69 1070 ARG A C 1
ATOM 8288 O O . ARG A 1 1070 ? -6.517 -19.930 14.852 1.00 46.69 1070 ARG A O 1
ATOM 8295 N N . HIS A 1 1071 ? -5.492 -18.786 16.499 1.00 42.72 1071 HIS A N 1
ATOM 8296 C CA . HIS A 1 1071 ? -4.162 -18.795 15.895 1.00 42.72 1071 HIS A CA 1
ATOM 8297 C C . HIS A 1 1071 ? -3.359 -19.954 16.498 1.00 42.72 1071 HIS A C 1
ATOM 8299 O O . HIS A 1 1071 ? -3.132 -19.948 17.713 1.00 42.72 1071 HIS A O 1
ATOM 8305 N N . PRO A 1 1072 ? -2.960 -20.969 15.713 1.00 35.47 1072 PRO A N 1
ATOM 8306 C CA . PRO A 1 1072 ? -2.131 -22.046 16.235 1.00 35.47 1072 PRO A CA 1
ATOM 8307 C C . PRO A 1 1072 ? -0.765 -21.497 16.664 1.00 35.47 1072 PRO A C 1
ATOM 8309 O O . PRO A 1 1072 ? -0.130 -20.723 15.945 1.00 35.47 1072 PRO A O 1
ATOM 8312 N N . ALA A 1 1073 ? -0.303 -21.902 17.847 1.00 40.34 1073 ALA A N 1
ATOM 8313 C CA . ALA A 1 1073 ? 1.096 -21.740 18.223 1.00 40.34 1073 ALA A CA 1
ATOM 8314 C C . ALA A 1 1073 ? 1.961 -22.716 17.403 1.00 40.34 1073 ALA A C 1
ATOM 8316 O O . ALA A 1 1073 ? 1.474 -23.746 16.942 1.00 40.34 1073 ALA A O 1
ATOM 8317 N N . LEU A 1 1074 ? 3.258 -22.426 17.261 1.00 38.25 1074 LEU A N 1
ATOM 8318 C CA . LEU A 1 1074 ? 4.226 -23.189 16.449 1.00 38.25 1074 LEU A CA 1
ATOM 8319 C C . LEU A 1 1074 ? 4.323 -24.704 16.754 1.00 38.25 1074 LEU A C 1
ATOM 8321 O O . LEU A 1 1074 ? 4.940 -25.424 15.978 1.00 38.25 1074 LEU A O 1
ATOM 8325 N N . LEU A 1 1075 ? 3.741 -25.186 17.857 1.00 37.28 1075 LEU A N 1
ATOM 8326 C CA . LEU A 1 1075 ? 3.814 -26.577 18.333 1.00 37.28 1075 LEU A CA 1
ATOM 8327 C C . LEU A 1 1075 ? 2.439 -27.258 18.457 1.00 37.28 1075 LEU A C 1
ATOM 8329 O O . LEU A 1 1075 ? 2.324 -28.313 19.073 1.00 37.28 1075 LEU A O 1
ATOM 8333 N N . ASP A 1 1076 ? 1.378 -26.639 17.943 1.00 38.66 1076 ASP A N 1
ATOM 8334 C CA . ASP A 1 1076 ? 0.017 -27.135 18.133 1.00 38.66 1076 ASP A CA 1
ATOM 8335 C C . ASP A 1 1076 ? -0.356 -28.165 17.052 1.00 38.66 1076 ASP A C 1
ATOM 8337 O O . ASP A 1 1076 ? -0.743 -27.815 15.937 1.00 38.66 1076 ASP A O 1
ATOM 8341 N N . GLU A 1 1077 ? -0.235 -29.453 17.382 1.00 41.97 1077 GLU A N 1
ATOM 8342 C CA . GLU A 1 1077 ? -0.658 -30.573 16.522 1.00 41.97 1077 GLU A CA 1
ATOM 8343 C C . GLU A 1 1077 ? -2.191 -30.769 16.515 1.00 41.97 1077 GLU A C 1
ATOM 8345 O O . GLU A 1 1077 ? -2.725 -31.544 15.722 1.00 41.97 1077 GLU A O 1
ATOM 8350 N N . SER A 1 1078 ? -2.926 -30.042 17.369 1.00 41.91 1078 SER A N 1
ATOM 8351 C CA . SER A 1 1078 ? -4.371 -30.198 17.568 1.00 41.91 1078 SER A CA 1
ATOM 8352 C C . SER A 1 1078 ? -5.196 -29.109 16.861 1.00 41.91 1078 SER A C 1
ATOM 8354 O O . SER A 1 1078 ? -5.597 -28.124 17.475 1.00 41.91 1078 SER A O 1
ATOM 8356 N N . GLY A 1 1079 ? -5.488 -29.296 15.568 1.00 48.50 1079 GLY A N 1
ATOM 8357 C CA . GLY A 1 1079 ? -6.535 -28.564 14.826 1.00 48.50 1079 GLY A CA 1
ATOM 8358 C C . GLY A 1 1079 ? -6.283 -27.060 14.636 1.00 48.50 1079 GLY A C 1
ATOM 8359 O O . GLY A 1 1079 ? -6.429 -26.250 15.561 1.00 48.50 1079 GLY A O 1
ATOM 8360 N N . ARG A 1 1080 ? -5.938 -26.666 13.402 1.00 56.84 1080 ARG A N 1
ATOM 8361 C CA . ARG A 1 1080 ? -5.590 -25.281 13.021 1.00 56.84 1080 ARG A CA 1
ATOM 8362 C C . ARG A 1 1080 ? -6.818 -24.340 12.926 1.00 56.84 1080 ARG A C 1
ATOM 8364 O O . ARG A 1 1080 ? -6.665 -23.197 12.502 1.00 56.84 1080 ARG A O 1
ATOM 8371 N N . GLY A 1 1081 ? -8.010 -24.770 13.361 1.00 62.97 1081 GLY A N 1
ATOM 8372 C CA . GLY A 1 1081 ? -9.167 -23.904 13.630 1.00 62.97 1081 GLY A CA 1
ATOM 8373 C C . GLY A 1 1081 ? -9.849 -23.311 12.391 1.00 62.97 1081 GLY A C 1
ATOM 8374 O O . GLY A 1 1081 ? -9.595 -23.708 11.256 1.00 62.97 1081 GLY A O 1
ATOM 8375 N N . LEU A 1 1082 ? -10.678 -22.278 12.611 1.00 62.94 1082 LEU A N 1
ATOM 8376 C CA . LEU A 1 1082 ? -11.379 -21.514 11.560 1.00 62.94 1082 LEU A CA 1
ATOM 8377 C C . LEU A 1 1082 ? -10.435 -20.809 10.554 1.00 62.94 1082 LEU A C 1
ATOM 8379 O O . LEU A 1 1082 ? -10.894 -20.316 9.530 1.00 62.94 1082 LEU A O 1
ATOM 8383 N N . GLN A 1 1083 ? -9.117 -20.783 10.794 1.00 66.38 1083 GLN A N 1
ATOM 8384 C CA . GLN A 1 1083 ? -8.131 -20.276 9.832 1.00 66.38 1083 GLN A CA 1
ATOM 8385 C C . GLN A 1 1083 ? -7.941 -21.223 8.635 1.00 66.38 1083 GLN A C 1
ATOM 8387 O O . GLN A 1 1083 ? -7.789 -20.753 7.510 1.00 66.38 1083 GLN A O 1
ATOM 8392 N N . LEU A 1 1084 ? -7.983 -22.547 8.848 1.00 67.69 1084 LEU A N 1
ATOM 8393 C CA . LEU A 1 1084 ? -8.021 -23.508 7.735 1.00 67.69 1084 LEU A CA 1
ATOM 8394 C C . LEU A 1 1084 ? -9.310 -23.362 6.936 1.00 67.69 1084 LEU A C 1
ATOM 8396 O O . LEU A 1 1084 ? -9.271 -23.385 5.713 1.00 67.69 1084 LEU A O 1
ATOM 8400 N N . VAL A 1 1085 ? -10.427 -23.161 7.637 1.00 70.06 1085 VAL A N 1
ATOM 8401 C CA . VAL A 1 1085 ? -11.727 -22.906 7.015 1.00 70.06 1085 VAL A CA 1
ATOM 8402 C C . VAL A 1 1085 ? -11.639 -21.677 6.107 1.00 70.06 1085 VAL A C 1
ATOM 8404 O O . VAL A 1 1085 ? -11.975 -21.778 4.934 1.00 70.06 1085 VAL A O 1
ATOM 8407 N N . ALA A 1 1086 ? -11.079 -20.561 6.584 1.00 69.31 1086 ALA A N 1
ATOM 8408 C CA . ALA A 1 1086 ? -10.878 -19.354 5.776 1.00 69.31 1086 ALA A CA 1
ATOM 8409 C C . ALA A 1 1086 ? -9.950 -19.552 4.559 1.00 69.31 1086 ALA A C 1
ATOM 8411 O O . ALA A 1 1086 ? -10.100 -18.854 3.564 1.00 69.31 1086 ALA A O 1
ATOM 8412 N N . ALA A 1 1087 ? -8.993 -20.483 4.625 1.00 73.31 1087 ALA A N 1
ATOM 8413 C CA . ALA A 1 1087 ? -8.093 -20.791 3.511 1.00 73.31 1087 ALA A CA 1
ATOM 8414 C C . ALA A 1 1087 ? -8.696 -21.769 2.480 1.00 73.31 1087 ALA A C 1
ATOM 8416 O O . ALA A 1 1087 ? -8.177 -21.874 1.372 1.00 73.31 1087 ALA A O 1
ATOM 8417 N N . MET A 1 1088 ? -9.750 -22.505 2.849 1.00 75.44 1088 MET A N 1
ATOM 8418 C CA . MET A 1 1088 ? -10.358 -23.578 2.044 1.00 75.44 1088 MET A CA 1
ATOM 8419 C C . MET A 1 1088 ? -11.792 -23.279 1.586 1.00 75.44 1088 MET A C 1
ATOM 8421 O O . MET A 1 1088 ? -12.409 -24.110 0.920 1.00 75.44 1088 MET A O 1
ATOM 8425 N N . THR A 1 1089 ? -12.336 -22.123 1.963 1.00 80.88 1089 THR A N 1
ATOM 8426 C CA . THR A 1 1089 ? -13.705 -21.690 1.655 1.00 80.88 1089 THR A CA 1
ATOM 8427 C C . THR A 1 1089 ? -13.650 -20.300 1.029 1.00 80.88 1089 THR A C 1
ATOM 8429 O O . THR A 1 1089 ? -12.781 -19.500 1.368 1.00 80.88 1089 THR A O 1
ATOM 8432 N N . GLU A 1 1090 ? -14.550 -20.004 0.095 1.00 80.81 1090 GLU A N 1
ATOM 8433 C CA . GLU A 1 1090 ? -14.614 -18.682 -0.542 1.00 80.81 1090 GLU A CA 1
ATOM 8434 C C . GLU A 1 1090 ? -15.183 -17.634 0.413 1.00 80.81 1090 GLU A C 1
ATOM 8436 O O . GLU A 1 1090 ? -14.749 -16.480 0.448 1.00 80.81 1090 GLU A O 1
ATOM 8441 N N . ARG A 1 1091 ? -16.188 -18.047 1.189 1.00 82.00 1091 ARG A N 1
ATOM 8442 C CA . ARG A 1 1091 ? -16.875 -17.229 2.182 1.00 82.00 1091 ARG A CA 1
ATOM 8443 C C . ARG A 1 1091 ? -17.167 -18.084 3.399 1.00 82.00 1091 ARG A C 1
ATOM 8445 O O . ARG A 1 1091 ? -17.512 -19.257 3.292 1.00 82.00 1091 ARG A O 1
ATOM 8452 N N . TRP A 1 1092 ? -17.078 -17.470 4.564 1.00 85.88 1092 TRP A N 1
ATOM 8453 C CA . TRP A 1 1092 ? -17.530 -18.065 5.807 1.00 85.88 1092 TRP A CA 1
ATOM 8454 C C . TRP A 1 1092 ? -18.012 -16.959 6.735 1.00 85.88 1092 TRP A C 1
ATOM 8456 O O . TRP A 1 1092 ? -17.651 -15.789 6.576 1.00 85.88 1092 TRP A O 1
ATOM 8466 N N . GLY A 1 1093 ? -18.837 -17.324 7.703 1.00 81.00 1093 GLY A N 1
ATOM 8467 C CA . GLY A 1 1093 ? -19.378 -16.369 8.651 1.00 81.00 1093 GLY A CA 1
ATOM 8468 C C . GLY A 1 1093 ? -20.179 -17.042 9.748 1.00 81.00 1093 GLY A C 1
ATOM 8469 O O . GLY A 1 1093 ? -20.195 -18.266 9.888 1.00 81.00 1093 GLY A O 1
ATOM 8470 N N . ALA A 1 1094 ? -20.848 -16.214 10.539 1.00 82.44 1094 ALA A N 1
ATOM 8471 C CA . ALA A 1 1094 ? -21.824 -16.675 11.504 1.00 82.44 1094 ALA A CA 1
ATOM 8472 C C . ALA A 1 1094 ? -23.097 -15.849 11.391 1.00 82.44 1094 ALA A C 1
ATOM 8474 O O . ALA A 1 1094 ? -23.048 -14.634 11.213 1.00 82.44 1094 ALA A O 1
ATOM 8475 N N . ARG A 1 1095 ? -24.219 -16.548 11.509 1.00 81.69 1095 ARG A N 1
ATOM 8476 C CA . ARG A 1 1095 ? -25.563 -15.995 11.579 1.00 81.69 1095 ARG A CA 1
ATOM 8477 C C . ARG A 1 1095 ? -26.088 -16.215 12.987 1.00 81.69 1095 ARG A C 1
ATOM 8479 O O . ARG A 1 1095 ? -26.058 -17.345 13.479 1.00 81.69 1095 ARG A O 1
ATOM 8486 N N . TYR A 1 1096 ? -26.585 -15.156 13.608 1.00 74.31 1096 TYR A N 1
ATOM 8487 C CA . TYR A 1 1096 ? -27.288 -15.241 14.883 1.00 74.31 1096 TYR A CA 1
ATOM 8488 C C . TYR A 1 1096 ? -28.787 -15.300 14.603 1.00 74.31 1096 TYR A C 1
ATOM 8490 O O . TYR A 1 1096 ? -29.307 -14.574 13.762 1.00 74.31 1096 TYR A O 1
ATOM 8498 N N . THR A 1 1097 ? -29.464 -16.230 15.256 1.00 67.62 1097 THR A N 1
ATOM 8499 C CA . THR A 1 1097 ? -30.914 -16.415 15.196 1.00 67.62 1097 THR A CA 1
ATOM 8500 C C . THR A 1 1097 ? -31.459 -16.383 16.618 1.00 67.62 1097 THR A C 1
ATOM 8502 O O . THR A 1 1097 ? -30.690 -16.541 17.567 1.00 67.62 1097 THR A O 1
ATOM 8505 N N . ALA A 1 1098 ? -32.773 -16.216 16.777 1.00 62.06 1098 ALA A N 1
ATOM 8506 C CA . ALA A 1 1098 ? -33.415 -16.241 18.095 1.00 62.06 1098 ALA A CA 1
ATOM 8507 C C . ALA A 1 1098 ? -33.118 -17.535 18.880 1.00 62.06 1098 ALA A C 1
ATOM 8509 O O . ALA A 1 1098 ? -33.043 -17.515 20.104 1.00 62.06 1098 ALA A O 1
ATOM 8510 N N . ASP A 1 1099 ? -32.888 -18.638 18.165 1.00 64.44 1099 ASP A N 1
ATOM 8511 C CA . ASP A 1 1099 ? -32.602 -19.953 18.738 1.00 64.44 1099 ASP A CA 1
ATOM 8512 C C . ASP A 1 1099 ? -31.095 -20.237 18.878 1.00 64.44 1099 ASP A C 1
ATOM 8514 O O . ASP A 1 1099 ? -30.713 -21.358 19.201 1.00 64.44 1099 ASP A O 1
ATOM 8518 N N . GLY A 1 1100 ? -30.231 -19.241 18.629 1.00 74.44 1100 GLY A N 1
ATOM 8519 C CA . GLY A 1 1100 ? -28.774 -19.298 18.771 1.00 74.44 1100 GLY A CA 1
ATOM 8520 C C . GLY A 1 1100 ? -28.003 -19.102 17.463 1.00 74.44 1100 GLY A C 1
ATOM 8521 O O . GLY A 1 1100 ? -28.506 -18.545 16.487 1.00 74.44 1100 GLY A O 1
ATOM 8522 N N . LYS A 1 1101 ? -26.738 -19.521 17.426 1.00 84.25 1101 LYS A N 1
ATOM 8523 C CA . LYS A 1 1101 ? -25.813 -19.228 16.323 1.00 84.25 1101 LYS A CA 1
ATOM 8524 C C . LYS A 1 1101 ? -25.651 -20.396 15.350 1.00 84.25 1101 LYS A C 1
ATOM 8526 O O . LYS A 1 1101 ? -25.530 -21.555 15.746 1.00 84.25 1101 LYS A O 1
ATOM 8531 N N . THR A 1 1102 ? -25.548 -20.052 14.069 1.00 86.50 1102 THR A N 1
ATOM 8532 C CA . THR A 1 1102 ? -25.134 -20.929 12.968 1.00 86.50 1102 THR A CA 1
ATOM 8533 C C . THR A 1 1102 ? -23.818 -20.437 12.376 1.00 86.50 1102 THR A C 1
ATOM 8535 O O . THR A 1 1102 ? -23.743 -19.299 11.922 1.00 86.50 1102 THR A O 1
ATOM 8538 N N . ILE A 1 1103 ? -22.782 -21.276 12.361 1.00 88.06 1103 ILE A N 1
ATOM 8539 C CA . ILE A 1 1103 ? -21.533 -21.014 11.631 1.00 88.06 1103 ILE A CA 1
ATOM 8540 C C . ILE A 1 1103 ? -21.662 -21.650 10.254 1.00 88.06 1103 ILE A C 1
ATOM 8542 O O . ILE A 1 1103 ? -22.056 -22.809 10.157 1.00 88.06 1103 ILE A O 1
ATOM 8546 N N . TRP A 1 1104 ? -21.338 -20.915 9.199 1.00 88.69 1104 TRP A N 1
ATOM 8547 C CA . TRP A 1 1104 ? -21.510 -21.388 7.831 1.00 88.69 1104 TRP A CA 1
ATOM 8548 C C . TRP A 1 1104 ? -20.277 -21.121 6.974 1.00 88.69 1104 TRP A C 1
ATOM 8550 O O . TRP A 1 1104 ? -19.465 -20.240 7.268 1.00 88.69 1104 TRP A O 1
ATOM 8560 N N . THR A 1 1105 ? -20.142 -21.907 5.911 1.00 90.38 1105 THR A N 1
ATOM 8561 C CA . THR A 1 1105 ? -19.030 -21.869 4.954 1.00 90.38 1105 THR A CA 1
ATOM 8562 C C . THR A 1 1105 ? -19.539 -22.147 3.551 1.00 90.38 1105 THR A C 1
ATOM 8564 O O . THR A 1 1105 ? -20.464 -22.937 3.404 1.00 90.38 1105 THR A O 1
ATOM 8567 N N . GLU A 1 1106 ? -18.940 -21.524 2.542 1.00 89.19 1106 GLU A N 1
ATOM 8568 C CA . GLU A 1 1106 ? -19.239 -21.719 1.121 1.00 89.19 1106 GLU A CA 1
ATOM 8569 C C . GLU A 1 1106 ? -17.965 -22.166 0.387 1.00 89.19 1106 GLU A C 1
ATOM 8571 O O . GLU A 1 1106 ? -16.921 -21.514 0.479 1.00 89.19 1106 GLU A O 1
ATOM 8576 N N . GLN A 1 1107 ? -18.045 -23.278 -0.339 1.00 89.56 1107 GLN A N 1
ATOM 8577 C CA . GLN A 1 1107 ? -16.986 -23.804 -1.201 1.00 89.56 1107 GLN A CA 1
ATOM 8578 C C . GLN A 1 1107 ? -17.466 -23.782 -2.659 1.00 89.56 1107 GLN A C 1
ATOM 8580 O O . GLN A 1 1107 ? -18.620 -24.122 -2.926 1.00 89.56 1107 GLN A O 1
ATOM 8585 N N . ALA A 1 1108 ? -16.595 -23.395 -3.593 1.00 84.75 1108 ALA A N 1
ATOM 8586 C CA . ALA A 1 1108 ? -16.879 -23.529 -5.021 1.00 84.75 1108 ALA A CA 1
ATOM 8587 C C . ALA A 1 1108 ? -16.991 -25.010 -5.406 1.00 84.75 1108 ALA A C 1
ATOM 8589 O O . ALA A 1 1108 ? -16.207 -25.822 -4.906 1.00 84.75 1108 ALA A O 1
ATOM 8590 N N . LEU A 1 1109 ? -17.976 -25.320 -6.254 1.00 78.19 1109 LEU A N 1
ATOM 8591 C CA . LEU A 1 1109 ? -18.205 -26.649 -6.827 1.00 78.19 1109 LEU A CA 1
ATOM 8592 C C . LEU A 1 1109 ? -17.237 -26.964 -7.966 1.00 78.19 1109 LEU A C 1
ATOM 8594 O O . LEU A 1 1109 ? -16.879 -26.021 -8.713 1.00 78.19 1109 LEU A O 1
#

InterPro domains:
  IPR001932 PPM-type phosphatase-like domain [PF07228] (764-909)
  IPR001932 PPM-type phosphatase-like domain [SM00331] (736-978)
  IPR003594 Histidine kinase/HSP90-like ATPase domain [PF13581] (994-1104)
  IPR011990 Tetratricopeptide-like helical domain superfamily [G3DSA:1.25.40.10] (406-685)
  IPR011990 Tetratricopeptide-like helical domain superfamily [SSF48452] (448-653)
  IPR027417 P-loop containing nucleoside triphosphate hydrolase [G3DSA:3.40.50.300] (5-154)
  IPR027417 P-loop containing nucleoside triphosphate hydrolase [SSF52540] (11-275)
  IPR036457 PPM-type phosphatase-like domain superfamily [G3DSA:3.60.40.10] (708-979)
  IPR036890 Histidine kinase/HSP90-like ATPase superfamily [G3DSA:3.30.565.10] (984-1109)
  IPR049945 ORC1/DEAH AAA+ ATPase domain [PF13401] (38-146)
  IPR058852 Winged helix-turn-helix domain 77 [PF25872] (280-348)

Organism: NCBI:txid459658

Foldseek 3Di:
DDPPPPDPCLEDQDDDPADDFDCPVVLVVVLVLLVVFQAEEAAEDPLLCLVVSLSVSQVVCQVVWPSGEWEQECLLPQDLLCPQVSQCVRSVLLALLSLDLVSSLVVLQAGQYEYEAEECANVLQSCQVSVLSNCVRNVNHGYYYYYNDHSPHVRYHYDHRAAWAADDPPCPPPPDDLSVTRLLVLLQSLLCVLPPPDDCDPVCVVLSRLLCVLLVNRNRLSNLLSLCNNPDDSNRSNVLSVVVVVVPPDDDDDRVSNVVSSVSSLVVLLVPQDPLLNLLLLLVLLASWKDALVLSCQLSNDPSQHSVNNVVSVVVCVSSVQWDWDDDPLHTIIGGDSVSSVSSPVSNVVVVCVVVSLVSLLVVLLVLLQCCLQPCFAQCVVVNLVVCVRCVSSLVSNLVCQLVDPPSLLSSLSNLLSCLVSCVQSSVLSVSLVSLVSSCVVDVDLDPSQLSSLLSNLVSVVLNVVLVSSLVSLVVSLVSCVVVVPLQSNLSSQLVNLLSVLAVPLDPVSLVSLVVSLVSQVPDPDRDLVSNLVSLQSNLVSCVVVVVLVSSLVSLVVSLVSSVVRNRLLSNLVSQLVNLVSCVVVVVLVVSLVSLLVNLVVCLPPPRLPSLLSSLQSLLLSCLVVLNLLSSLLSLLLSVLSDSSHDPRDPSGPVSVVSSVVSLVSSCVSQPDPSSVVSSPNSVPADSSRSSCVSNVNDDDPPVLPVLVVVVVPDDLLVVLVSLLCVLAPVDADLQLFKQKAKDWDDDASANFLWYWHWDQDPLSKIKIKIKGKDKDPDRSSVLSSQLVVLLRVVCNLVDAAQVSVVSSLVSLVVVVVVPPPDPPIDMFMKMKMWMADQAQQKIKIWTAPFAFKWKAAPPDLWIDTDDADHHHTRRPDDDDGIDIDMDHHDAFMKIKGKGCLLQDPDRPVVQLRVQLSVQCVVAPQDDDDPPDDSSVSSVSRNVSQNSSNVSSSVSSVPDDDDDDDDRGMMMMMMMTGHHDDNLQKDKDKAFLDLCRLVVQLVVLCVSCVVVVNNVCSVLVSLLSSQQSVQLSVFQCVQDRRFIKMWMWGDTQWIKIKIWGQAQGARDQDCDDPPDPDRNHCVSLVVQFPDWDWHADPSGIMTMTTHHD

Radius of gyration: 34.18 Å; chains: 1; bounding box: 101×74×87 Å